Protein 1EA9 (pdb70)

Structure (mmCIF, N/CA/C/O backbone):
data_1EA9
#
_entry.id   1EA9
#
_cell.length_a   334.608
_cell.length_b   334.608
_cell.length_c   334.608
_cell.angle_alpha   90.00
_cell.angle_beta   90.00
_cell.angle_gamma   90.00
#
_symmetry.space_group_name_H-M   'F 2 3'
#
loop_
_atom_site.group_PDB
_atom_site.id
_atom_site.type_symbol
_atom_site.label_atom_id
_atom_site.label_alt_id
_atom_site.label_comp_id
_atom_site.label_asym_id
_atom_site.label_entity_id
_atom_site.label_seq_id
_atom_site.pdbx_PDB_ins_code
_atom_site.Cartn_x
_atom_site.Cartn_y
_atom_site.Cartn_z
_atom_site.occupancy
_atom_site.B_iso_or_equiv
_atom_site.auth_seq_id
_atom_site.auth_comp_id
_atom_site.auth_asym_id
_atom_site.auth_atom_id
_atom_site.pdbx_PDB_model_num
ATOM 1 N N . MET A 1 1 ? 310.318 175.392 165.187 1.00 18.56 1 MET C N 1
ATOM 2 C CA . MET A 1 1 ? 309.299 175.659 166.242 1.00 16.59 1 MET C CA 1
ATOM 3 C C . MET A 1 1 ? 308.370 174.456 166.372 1.00 16.39 1 MET C C 1
ATOM 4 O O . MET A 1 1 ? 307.162 174.595 166.244 1.00 15.47 1 MET C O 1
ATOM 9 N N . PHE A 1 2 ? 308.947 173.284 166.626 1.00 17.36 2 PHE C N 1
ATOM 10 C CA . PHE A 1 2 ? 308.197 172.033 166.776 1.00 18.59 2 PHE C CA 1
ATOM 11 C C . PHE A 1 2 ? 306.764 172.156 166.264 1.00 18.28 2 PHE C C 1
ATOM 12 O O . PHE A 1 2 ? 305.788 172.027 167.003 1.00 17.80 2 PHE C O 1
ATOM 20 N N . LEU A 1 3 ? 306.690 172.403 164.962 1.00 18.24 3 LEU C N 1
ATOM 21 C CA . LEU A 1 3 ? 305.472 172.603 164.179 1.00 17.31 3 LEU C CA 1
ATOM 22 C C . LEU A 1 3 ? 304.405 171.508 164.228 1.00 15.85 3 LEU C C 1
ATOM 23 O O . LEU A 1 3 ? 303.213 171.790 164.320 1.00 14.50 3 LEU C O 1
ATOM 28 N N . GLU A 1 4 ? 304.843 170.259 164.150 1.00 15.15 4 GLU C N 1
ATOM 29 C CA . GLU A 1 4 ? 303.950 169.105 164.145 1.00 14.69 4 GLU C CA 1
ATOM 30 C C . GLU A 1 4 ? 303.309 168.794 165.490 1.00 14.66 4 GLU C C 1
ATOM 31 O O . GLU A 1 4 ? 302.814 167.687 165.703 1.00 15.27 4 GLU C O 1
ATOM 37 N N . ALA A 1 5 ? 303.303 169.769 166.392 1.00 14.50 5 ALA C N 1
ATOM 38 C CA . ALA A 1 5 ? 302.732 169.560 167.715 1.00 14.50 5 ALA C CA 1
ATOM 39 C C . ALA A 1 5 ? 301.403 170.269 167.903 1.00 14.54 5 ALA C C 1
ATOM 40 O O . ALA A 1 5 ? 300.493 169.729 168.532 1.00 16.70 5 ALA C O 1
ATOM 42 N N . VAL A 1 6 ? 301.310 171.482 167.362 1.00 14.50 6 VAL C N 1
ATOM 43 C CA . VAL A 1 6 ? 300.113 172.309 167.478 1.00 14.50 6 VAL C CA 1
ATOM 44 C C . VAL A 1 6 ? 298.855 171.646 166.946 1.00 14.50 6 VAL C C 1
ATOM 45 O O . VAL A 1 6 ? 298.905 170.800 166.053 1.00 15.31 6 VAL C O 1
ATOM 49 N N . TYR A 1 7 ? 297.722 172.042 167.514 1.00 14.66 7 TYR C N 1
ATOM 50 C CA . TYR A 1 7 ? 296.432 171.512 167.107 1.00 15.40 7 TYR C CA 1
ATOM 51 C C . TYR A 1 7 ? 295.336 172.511 167.453 1.00 15.54 7 TYR C C 1
ATOM 52 O O . TYR A 1 7 ? 295.426 173.249 168.444 1.00 15.13 7 TYR C O 1
ATOM 61 N N . HIS A 1 8 ? 294.304 172.531 166.618 1.00 16.13 8 HIS C N 1
ATOM 62 C CA . HIS A 1 8 ? 293.158 173.405 166.823 1.00 18.44 8 HIS C CA 1
ATOM 63 C C . HIS A 1 8 ? 291.983 172.881 166.028 1.00 20.17 8 HIS C C 1
ATOM 64 O O . HIS A 1 8 ? 292.001 172.903 164.802 1.00 19.49 8 HIS C O 1
ATOM 71 N N . ARG A 1 9 ? 290.950 172.416 166.715 1.00 21.87 9 ARG C N 1
ATOM 72 C CA . ARG A 1 9 ? 289.789 171.900 166.006 1.00 22.56 9 ARG C CA 1
ATOM 73 C C . ARG A 1 9 ? 288.544 172.656 166.390 1.00 25.72 9 ARG C C 1
ATOM 74 O O . ARG A 1 9 ? 288.272 172.864 167.569 1.00 25.93 9 ARG C O 1
ATOM 82 N N . PRO A 1 10 ? 287.759 173.067 165.389 1.00 26.84 10 PRO C N 1
ATOM 83 C CA . PRO A 1 10 ? 286.531 173.808 165.665 1.00 27.02 10 PRO C CA 1
ATOM 84 C C . PRO A 1 10 ? 285.572 173.035 166.556 1.00 26.26 10 PRO C C 1
ATOM 85 O O . PRO A 1 10 ? 285.381 171.830 166.384 1.00 28.67 10 PRO C O 1
ATOM 89 N N . ARG A 1 11 ? 284.980 173.753 167.508 1.00 24.33 11 ARG C N 1
ATOM 90 C CA . ARG A 1 11 ? 284.028 173.193 168.457 1.00 23.19 11 ARG C CA 1
ATOM 91 C C . ARG A 1 11 ? 284.683 172.484 169.629 1.00 22.59 11 ARG C C 1
ATOM 92 O O . ARG A 1 11 ? 285.836 172.744 169.946 1.00 23.06 11 ARG C O 1
ATOM 100 N N . LYS A 1 12 ? 283.948 171.588 170.273 1.00 21.03 12 LYS C N 1
ATOM 101 C CA . LYS A 1 12 ? 284.476 170.885 171.438 1.00 19.86 12 LYS C CA 1
ATOM 102 C C . LYS A 1 12 ? 285.022 171.891 172.452 1.00 18.24 12 LYS C C 1
ATOM 103 O O . LYS A 1 12 ? 284.294 172.755 172.955 1.00 15.51 12 LYS C O 1
ATOM 109 N N . ASN A 1 13 ? 286.314 171.767 172.740 1.00 17.07 13 ASN C N 1
ATOM 110 C CA . ASN A 1 13 ? 286.987 172.640 173.687 1.00 15.27 13 ASN C CA 1
ATOM 111 C C . ASN A 1 13 ? 287.931 173.581 172.953 1.00 14.50 13 ASN C C 1
ATOM 112 O O . ASN A 1 13 ? 288.424 174.542 173.530 1.00 14.50 13 ASN C O 1
ATOM 117 N N . PHE A 1 14 ? 288.183 173.302 171.679 1.00 14.50 14 PHE C N 1
ATOM 118 C CA . PHE A 1 14 ? 289.091 174.126 170.889 1.00 14.50 14 PHE C CA 1
ATOM 119 C C . PHE A 1 14 ? 288.439 175.293 170.165 1.00 14.50 14 PHE C C 1
ATOM 120 O O . PHE A 1 14 ? 289.055 175.890 169.295 1.00 14.66 14 PHE C O 1
ATOM 128 N N . SER A 1 15 ? 287.205 175.624 170.531 1.00 14.86 15 SER C N 1
ATOM 129 C CA . SER A 1 15 ? 286.479 176.735 169.912 1.00 14.71 15 SER C CA 1
ATOM 130 C C . SER A 1 15 ? 285.015 176.613 170.280 1.00 14.50 15 SER C C 1
ATOM 131 O O . SER A 1 15 ? 284.317 175.728 169.788 1.00 15.45 15 SER C O 1
ATOM 134 N N . TYR A 1 16 ? 284.542 177.515 171.129 1.00 14.50 16 TYR C N 1
ATOM 135 C CA . TYR A 1 16 ? 283.163 177.457 171.579 1.00 15.37 16 TYR C CA 1
ATOM 136 C C . TYR A 1 16 ? 282.717 178.785 172.164 1.00 15.67 16 TYR C C 1
ATOM 137 O O . TYR A 1 16 ? 283.540 179.600 172.575 1.00 16.56 16 TYR C O 1
ATOM 146 N N . ALA A 1 17 ? 281.410 178.994 172.213 1.00 16.24 17 ALA C N 1
ATOM 147 C CA . ALA A 1 17 ? 280.873 180.221 172.778 1.00 18.03 17 ALA C CA 1
ATOM 148 C C . ALA A 1 17 ? 280.548 179.999 174.254 1.00 19.32 17 ALA C C 1
ATOM 149 O O . ALA A 1 17 ? 279.874 179.029 174.612 1.00 20.53 17 ALA C O 1
ATOM 151 N N . TYR A 1 18 ? 281.040 180.891 175.108 1.00 20.02 18 TYR C N 1
ATOM 152 C CA . TYR A 1 18 ? 280.792 180.800 176.545 1.00 20.70 18 TYR C CA 1
ATOM 153 C C . TYR A 1 18 ? 279.428 181.431 176.813 1.00 21.75 18 TYR C C 1
ATOM 154 O O . TYR A 1 18 ? 278.660 180.971 177.662 1.00 22.27 18 TYR C O 1
ATOM 163 N N . ASN A 1 19 ? 279.149 182.496 176.069 1.00 21.36 19 ASN C N 1
ATOM 164 C CA . ASN A 1 19 ? 277.895 183.224 176.166 1.00 21.07 19 ASN C CA 1
ATOM 165 C C . ASN A 1 19 ? 277.472 183.545 174.740 1.00 21.19 19 ASN C C 1
ATOM 166 O O . ASN A 1 19 ? 278.023 182.991 173.790 1.00 22.27 19 ASN C O 1
ATOM 171 N N . GLY A 1 20 ? 276.515 184.453 174.590 1.00 20.56 20 GLY C N 1
ATOM 172 C CA . GLY A 1 20 ? 276.055 184.806 173.261 1.00 20.91 20 GLY C CA 1
ATOM 173 C C . GLY A 1 20 ? 276.687 186.069 172.714 1.00 20.85 20 GLY C C 1
ATOM 174 O O . GLY A 1 20 ? 275.980 186.967 172.253 1.00 21.28 20 GLY C O 1
ATOM 175 N N . THR A 1 21 ? 278.015 186.146 172.762 1.00 20.20 21 THR C N 1
ATOM 176 C CA . THR A 1 21 ? 278.724 187.318 172.258 1.00 19.49 21 THR C CA 1
ATOM 177 C C . THR A 1 21 ? 280.238 187.175 172.434 1.00 17.56 21 THR C C 1
ATOM 178 O O . THR A 1 21 ? 281.021 187.644 171.602 1.00 15.76 21 THR C O 1
ATOM 182 N N . THR A 1 22 ? 280.632 186.522 173.523 1.00 16.33 22 THR C N 1
ATOM 183 C CA . THR A 1 22 ? 282.035 186.281 173.845 1.00 14.69 22 THR C CA 1
ATOM 184 C C . THR A 1 22 ? 282.359 184.846 173.447 1.00 14.50 22 THR C C 1
ATOM 185 O O . THR A 1 22 ? 281.494 183.976 173.497 1.00 14.50 22 THR C O 1
ATOM 189 N N . VAL A 1 23 ? 283.603 184.598 173.057 1.00 14.50 23 VAL C N 1
ATOM 190 C CA . VAL A 1 23 ? 284.018 183.264 172.647 1.00 14.50 23 VAL C CA 1
ATOM 191 C C . VAL A 1 23 ? 285.434 182.947 173.123 1.00 14.50 23 VAL C C 1
ATOM 192 O O . VAL A 1 23 ? 286.267 183.846 173.274 1.00 14.50 23 VAL C O 1
ATOM 196 N N . HIS A 1 24 ? 285.703 181.665 173.354 1.00 14.50 24 HIS C N 1
ATOM 197 C CA . HIS A 1 24 ? 287.018 181.237 173.808 1.00 14.50 24 HIS C CA 1
ATOM 198 C C . HIS A 1 24 ? 287.760 180.458 172.731 1.00 14.50 24 HIS C C 1
ATOM 199 O O . HIS A 1 24 ? 287.159 179.701 171.965 1.00 14.56 24 HIS C O 1
ATOM 206 N N . LEU A 1 25 ? 289.074 180.651 172.682 1.00 14.50 25 LEU C N 1
ATOM 207 C CA . LEU A 1 25 ? 289.911 179.977 171.704 1.00 14.50 25 LEU C CA 1
ATOM 208 C C . LEU A 1 25 ? 291.060 179.259 172.382 1.00 14.50 25 LEU C C 1
ATOM 209 O O . LEU A 1 25 ? 291.872 179.881 173.068 1.00 14.52 25 LEU C O 1
ATOM 214 N N . ARG A 1 26 ? 291.129 177.947 172.179 1.00 14.50 26 ARG C N 1
ATOM 215 C CA . ARG A 1 26 ? 292.188 177.133 172.763 1.00 15.46 26 ARG C CA 1
ATOM 216 C C . ARG A 1 26 ? 293.156 176.704 171.666 1.00 14.50 26 ARG C C 1
ATOM 217 O O . ARG A 1 26 ? 292.771 176.568 170.502 1.00 14.50 26 ARG C O 1
ATOM 225 N N . ILE A 1 27 ? 294.412 176.496 172.048 1.00 14.50 27 ILE C N 1
ATOM 226 C CA . ILE A 1 27 ? 295.459 176.078 171.120 1.00 15.79 27 ILE C CA 1
ATOM 227 C C . ILE A 1 27 ? 296.537 175.341 171.905 1.00 16.48 27 ILE C C 1
ATOM 228 O O . ILE A 1 27 ? 296.945 175.797 172.974 1.00 17.29 27 ILE C O 1
ATOM 233 N N . ARG A 1 28 ? 297.001 174.210 171.376 1.00 16.68 28 ARG C N 1
ATOM 234 C CA . ARG A 1 28 ? 298.018 173.421 172.063 1.00 19.79 28 ARG C CA 1
ATOM 235 C C . ARG A 1 28 ? 299.361 173.377 171.341 1.00 20.18 28 ARG C C 1
ATOM 236 O O . ARG A 1 28 ? 299.416 173.449 170.115 1.00 22.54 28 ARG C O 1
ATOM 244 N N . THR A 1 29 ? 300.436 173.253 172.120 1.00 21.09 29 THR C N 1
ATOM 245 C CA . THR A 1 29 ? 301.803 173.171 171.594 1.00 21.14 29 THR C CA 1
ATOM 246 C C . THR A 1 29 ? 302.710 172.490 172.622 1.00 20.90 29 THR C C 1
ATOM 247 O O . THR A 1 29 ? 302.274 172.165 173.721 1.00 20.94 29 THR C O 1
ATOM 251 N N . LYS A 1 30 ? 303.979 172.301 172.275 1.00 21.75 30 LYS C N 1
ATOM 252 C CA . LYS A 1 30 ? 304.924 171.654 173.181 1.00 23.23 30 LYS C CA 1
ATOM 253 C C . LYS A 1 30 ? 305.184 172.434 174.475 1.00 23.38 30 LYS C C 1
ATOM 254 O O . LYS A 1 30 ? 305.398 173.645 174.451 1.00 21.93 30 LYS C O 1
ATOM 260 N N . LYS A 1 31 ? 305.179 171.707 175.593 1.00 25.87 31 LYS C N 1
ATOM 261 C CA . LYS A 1 31 ? 305.408 172.233 176.947 1.00 28.20 31 LYS C CA 1
ATOM 262 C C . LYS A 1 31 ? 305.934 173.656 177.090 1.00 26.81 31 LYS C C 1
ATOM 263 O O . LYS A 1 31 ? 305.329 174.477 177.779 1.00 27.46 31 LYS C O 1
ATOM 269 N N . ASP A 1 32 ? 307.078 173.946 176.479 1.00 23.80 32 ASP C N 1
ATOM 270 C CA . ASP A 1 32 ? 307.640 175.283 176.596 1.00 22.16 32 ASP C CA 1
ATOM 271 C C . ASP A 1 32 ? 308.280 175.767 175.307 1.00 21.89 32 ASP C C 1
ATOM 272 O O . ASP A 1 32 ? 309.099 176.690 175.311 1.00 20.99 32 ASP C O 1
ATOM 277 N N . ASP A 1 33 ? 307.889 175.139 174.204 1.00 22.18 33 ASP C N 1
ATOM 278 C CA . ASP A 1 33 ? 308.399 175.495 172.886 1.00 21.30 33 ASP C CA 1
ATOM 279 C C . ASP A 1 33 ? 307.414 176.457 172.230 1.00 19.89 33 ASP C C 1
ATOM 280 O O . ASP A 1 33 ? 306.908 176.194 171.144 1.00 18.82 33 ASP C O 1
ATOM 285 N N . MET A 1 34 ? 307.146 177.568 172.908 1.00 18.76 34 MET C N 1
ATOM 286 C CA . MET A 1 34 ? 306.219 178.591 172.419 1.00 17.27 34 MET C CA 1
ATOM 287 C C . MET A 1 34 ? 306.320 179.882 173.232 1.00 16.80 34 MET C C 1
ATOM 288 O O . MET A 1 34 ? 305.676 180.014 174.273 1.00 15.59 34 MET C O 1
ATOM 293 N N . THR A 1 35 ? 307.120 180.832 172.760 1.00 18.10 35 THR C N 1
ATOM 294 C CA . THR A 1 35 ? 307.285 182.098 173.462 1.00 20.60 35 THR C CA 1
ATOM 295 C C . THR A 1 35 ? 305.927 182.702 173.779 1.00 21.07 35 THR C C 1
ATOM 296 O O . THR A 1 35 ? 305.613 182.975 174.936 1.00 22.22 35 THR C O 1
ATOM 300 N N . ALA A 1 36 ? 305.127 182.907 172.739 1.00 20.06 36 ALA C N 1
ATOM 301 C CA . ALA A 1 36 ? 303.792 183.469 172.892 1.00 18.26 36 ALA C CA 1
ATOM 302 C C . ALA A 1 36 ? 302.944 183.066 171.697 1.00 17.33 36 ALA C C 1
ATOM 303 O O . ALA A 1 36 ? 303.443 182.458 170.750 1.00 16.97 36 ALA C O 1
ATOM 305 N N . VAL A 1 37 ? 301.660 183.398 171.752 1.00 17.36 37 VAL C N 1
ATOM 306 C CA . VAL A 1 37 ? 300.738 183.088 170.668 1.00 16.92 37 VAL C CA 1
ATOM 307 C C . VAL A 1 37 ? 299.548 184.028 170.750 1.00 15.78 37 VAL C C 1
ATOM 308 O O . VAL A 1 37 ? 298.815 184.038 171.741 1.00 14.50 37 VAL C O 1
ATOM 312 N N . TYR A 1 38 ? 299.362 184.831 169.714 1.00 15.02 38 TYR C N 1
ATOM 313 C CA . TYR A 1 38 ? 298.243 185.754 169.703 1.00 14.50 38 TYR C CA 1
ATOM 314 C C . TYR A 1 38 ? 297.146 185.201 168.820 1.00 14.50 38 TYR C C 1
ATOM 315 O O . TYR A 1 38 ? 297.410 184.452 167.877 1.00 14.71 38 TYR C O 1
ATOM 324 N N . ALA A 1 39 ? 295.910 185.568 169.136 1.00 14.50 39 ALA C N 1
ATOM 325 C CA . ALA A 1 39 ? 294.770 185.126 168.351 1.00 14.50 39 ALA C CA 1
ATOM 326 C C . ALA A 1 39 ? 294.431 186.240 167.373 1.00 14.50 39 ALA C C 1
ATOM 327 O O . ALA A 1 39 ? 294.102 187.357 167.773 1.00 14.50 39 ALA C O 1
ATOM 329 N N . LEU A 1 40 ? 294.533 185.942 166.086 1.00 14.50 40 LEU C N 1
ATOM 330 C CA . LEU A 1 40 ? 294.230 186.932 165.072 1.00 14.50 40 LEU C CA 1
ATOM 331 C C . LEU A 1 40 ? 292.842 186.639 164.529 1.00 14.50 40 LEU C C 1
ATOM 332 O O . LEU A 1 40 ? 292.664 185.706 163.744 1.00 14.50 40 LEU C O 1
ATOM 337 N N . ALA A 1 41 ? 291.862 187.437 164.957 1.00 14.50 41 ALA C N 1
ATOM 338 C CA . ALA A 1 41 ? 290.476 187.249 164.535 1.00 14.50 41 ALA C CA 1
ATOM 339 C C . ALA A 1 41 ? 289.778 188.530 164.098 1.00 14.50 41 ALA C C 1
ATOM 340 O O . ALA A 1 41 ? 290.391 189.593 164.025 1.00 14.50 41 ALA C O 1
ATOM 342 N N . GLY A 1 42 ? 288.485 188.407 163.811 1.00 14.50 42 GLY C N 1
ATOM 343 C CA . GLY A 1 42 ? 287.688 189.543 163.380 1.00 14.50 42 GLY C CA 1
ATOM 344 C C . GLY A 1 42 ? 286.472 189.099 162.585 1.00 14.50 42 GLY C C 1
ATOM 345 O O . GLY A 1 42 ? 285.956 188.005 162.799 1.00 14.50 42 GLY C O 1
ATOM 346 N N . ASP A 1 43 ? 286.009 189.945 161.670 1.00 14.50 43 ASP C N 1
ATOM 347 C CA . ASP A 1 43 ? 284.854 189.619 160.837 1.00 15.87 43 ASP C CA 1
ATOM 348 C C . ASP A 1 43 ? 285.318 189.197 159.444 1.00 16.32 43 ASP C C 1
ATOM 349 O O . ASP A 1 43 ? 286.211 189.818 158.872 1.00 14.50 43 ASP C O 1
ATOM 354 N N . LYS A 1 44 ? 284.707 188.151 158.894 1.00 17.73 44 LYS C N 1
ATOM 355 C CA . LYS A 1 44 ? 285.101 187.668 157.572 1.00 20.19 44 LYS C CA 1
ATOM 356 C C . LYS A 1 44 ? 284.695 188.591 156.424 1.00 20.98 44 LYS C C 1
ATOM 357 O O . LYS A 1 44 ? 284.951 188.284 155.258 1.00 21.69 44 LYS C O 1
ATOM 363 N N . TYR A 1 45 ? 284.065 189.716 156.746 1.00 22.70 45 TYR C N 1
ATOM 364 C CA . TYR A 1 45 ? 283.654 190.660 155.713 1.00 26.23 45 TYR C CA 1
ATOM 365 C C . TYR A 1 45 ? 284.590 191.858 155.707 1.00 27.93 45 TYR C C 1
ATOM 366 O O . TYR A 1 45 ? 285.549 191.887 154.933 1.00 30.38 45 TYR C O 1
ATOM 375 N N . MET A 1 46 ? 284.340 192.848 156.554 1.00 28.61 46 MET C N 1
ATOM 376 C CA . MET A 1 46 ? 285.252 193.978 156.576 1.00 28.44 46 MET C CA 1
ATOM 377 C C . MET A 1 46 ? 286.443 193.610 157.467 1.00 27.56 46 MET C C 1
ATOM 378 O O . MET A 1 46 ? 286.564 194.046 158.614 1.00 26.86 46 MET C O 1
ATOM 383 N N . TRP A 1 47 ? 287.312 192.774 156.904 1.00 26.20 47 TRP C N 1
ATOM 384 C CA . TRP A 1 47 ? 288.508 192.287 157.578 1.00 24.80 47 TRP C CA 1
ATOM 385 C C . TRP A 1 47 ? 289.377 193.447 158.038 1.00 25.50 47 TRP C C 1
ATOM 386 O O . TRP A 1 47 ? 289.583 193.645 159.231 1.00 23.40 47 TRP C O 1
ATOM 397 N N . ASP A 1 48 ? 289.884 194.207 157.072 1.00 26.75 48 ASP C N 1
ATOM 398 C CA . ASP A 1 48 ? 290.739 195.355 157.348 1.00 29.06 48 ASP C CA 1
ATOM 399 C C . ASP A 1 48 ? 289.969 196.444 158.081 1.00 29.37 48 ASP C C 1
ATOM 400 O O . ASP A 1 48 ? 289.852 197.564 157.584 1.00 30.29 48 ASP C O 1
ATOM 405 N N . HIS A 1 49 ? 289.453 196.124 159.262 1.00 29.20 49 HIS C N 1
ATOM 406 C CA . HIS A 1 49 ? 288.684 197.093 160.034 1.00 28.42 49 HIS C CA 1
ATOM 407 C C . HIS A 1 49 ? 288.120 196.457 161.295 1.00 25.69 49 HIS C C 1
ATOM 408 O O . HIS A 1 49 ? 287.484 197.127 162.106 1.00 24.41 49 HIS C O 1
ATOM 415 N N . THR A 1 50 ? 288.362 195.163 161.461 1.00 23.90 50 THR C N 1
ATOM 416 C CA . THR A 1 50 ? 287.835 194.439 162.606 1.00 22.16 50 THR C CA 1
ATOM 417 C C . THR A 1 50 ? 288.832 193.468 163.225 1.00 21.21 50 THR C C 1
ATOM 418 O O . THR A 1 50 ? 288.499 192.751 164.165 1.00 20.51 50 THR C O 1
ATOM 422 N N . MET A 1 51 ? 290.054 193.450 162.705 1.00 20.31 51 MET C N 1
ATOM 423 C CA . MET A 1 51 ? 291.085 192.544 163.203 1.00 20.15 51 MET C CA 1
ATOM 424 C C . MET A 1 51 ? 291.773 193.008 164.481 1.00 19.38 51 MET C C 1
ATOM 425 O O . MET A 1 51 ? 292.227 194.146 164.570 1.00 19.82 51 MET C O 1
ATOM 430 N N . GLU A 1 52 ? 291.854 192.124 165.470 1.00 18.99 52 GLU C N 1
ATOM 431 C CA . GLU A 1 52 ? 292.534 192.459 166.712 1.00 19.41 52 GLU C CA 1
ATOM 432 C C . GLU A 1 52 ? 293.195 191.225 167.321 1.00 18.69 52 GLU C C 1
ATOM 433 O O . GLU A 1 52 ? 292.523 190.273 167.723 1.00 19.89 52 GLU C O 1
ATOM 439 N N . TYR A 1 53 ? 294.525 191.241 167.359 1.00 16.62 53 TYR C N 1
ATOM 440 C CA . TYR A 1 53 ? 295.279 190.135 167.931 1.00 15.28 53 TYR C CA 1
ATOM 441 C C . TYR A 1 53 ? 294.883 189.975 169.389 1.00 15.18 53 TYR C C 1
ATOM 442 O O . TYR A 1 53 ? 294.945 190.923 170.169 1.00 14.50 53 TYR C O 1
ATOM 451 N N . VAL A 1 54 ? 294.462 188.777 169.760 1.00 14.50 54 VAL C N 1
ATOM 452 C CA . VAL A 1 54 ? 294.088 188.541 171.138 1.00 14.50 54 VAL C CA 1
ATOM 453 C C . VAL A 1 54 ? 295.189 187.704 171.761 1.00 14.50 54 VAL C C 1
ATOM 454 O O . VAL A 1 54 ? 295.401 186.550 171.391 1.00 14.50 54 VAL C O 1
ATOM 458 N N . PRO A 1 55 ? 295.923 188.298 172.706 1.00 14.50 55 PRO C N 1
ATOM 459 C CA . PRO A 1 55 ? 297.023 187.638 173.404 1.00 14.50 55 PRO C CA 1
ATOM 460 C C . PRO A 1 55 ? 296.558 186.378 174.100 1.00 14.63 55 PRO C C 1
ATOM 461 O O . PRO A 1 55 ? 296.039 186.439 175.212 1.00 14.58 55 PRO C O 1
ATOM 465 N N . MET A 1 56 ? 296.718 185.236 173.441 1.00 16.70 56 MET C N 1
ATOM 466 C CA . MET A 1 56 ? 296.323 183.984 174.061 1.00 17.18 56 MET C CA 1
ATOM 467 C C . MET A 1 56 ? 297.311 183.788 175.202 1.00 17.50 56 MET C C 1
ATOM 468 O O . MET A 1 56 ? 298.503 184.062 175.043 1.00 17.86 56 MET C O 1
ATOM 473 N N . THR A 1 57 ? 296.816 183.346 176.355 1.00 18.24 57 THR C N 1
ATOM 474 C CA . THR A 1 57 ? 297.678 183.127 177.509 1.00 19.85 57 THR C CA 1
ATOM 475 C C . THR A 1 57 ? 297.708 181.653 177.873 1.00 19.08 57 THR C C 1
ATOM 476 O O . THR A 1 57 ? 296.793 180.906 177.539 1.00 18.92 57 THR C O 1
ATOM 480 N N . LYS A 1 58 ? 298.767 181.236 178.555 1.00 18.99 58 LYS C N 1
ATOM 481 C CA . LYS A 1 58 ? 298.905 179.846 178.966 1.00 19.17 58 LYS C CA 1
ATOM 482 C C . LYS A 1 58 ? 297.944 179.546 180.109 1.00 17.70 58 LYS C C 1
ATOM 483 O O . LYS A 1 58 ? 298.051 180.133 181.183 1.00 17.78 58 LYS C O 1
ATOM 489 N N . LEU A 1 59 ? 296.999 178.639 179.882 1.00 17.43 59 LEU C N 1
ATOM 490 C CA . LEU A 1 59 ? 296.042 178.295 180.927 1.00 18.63 59 LEU C CA 1
ATOM 491 C C . LEU A 1 59 ? 296.350 176.955 181.590 1.00 18.29 59 LEU C C 1
ATOM 492 O O . LEU A 1 59 ? 296.017 176.744 182.760 1.00 17.75 59 LEU C O 1
ATOM 497 N N . ALA A 1 60 ? 296.981 176.052 180.842 1.00 18.12 60 ALA C N 1
ATOM 498 C CA . ALA A 1 60 ? 297.334 174.739 181.373 1.00 17.81 60 ALA C CA 1
ATOM 499 C C . ALA A 1 60 ? 298.471 174.098 180.587 1.00 17.49 60 ALA C C 1
ATOM 500 O O . ALA A 1 60 ? 298.700 174.432 179.421 1.00 18.16 60 ALA C O 1
ATOM 502 N N . THR A 1 61 ? 299.178 173.176 181.238 1.00 17.72 61 THR C N 1
ATOM 503 C CA . THR A 1 61 ? 300.305 172.471 180.625 1.00 19.18 61 THR C CA 1
ATOM 504 C C . THR A 1 61 ? 300.391 171.029 181.119 1.00 19.26 61 THR C C 1
ATOM 505 O O . THR A 1 61 ? 300.835 170.780 182.240 1.00 20.42 61 THR C O 1
ATOM 509 N N . ASP A 1 62 ? 299.972 170.080 180.288 1.00 19.94 62 ASP C N 1
ATOM 510 C CA . ASP A 1 62 ? 300.037 168.679 180.686 1.00 21.09 62 ASP C CA 1
ATOM 511 C C . ASP A 1 62 ? 301.477 168.221 180.524 1.00 19.14 62 ASP C C 1
ATOM 512 O O . ASP A 1 62 ? 302.397 169.040 180.569 1.00 19.44 62 ASP C O 1
ATOM 517 N N . GLU A 1 63 ? 301.681 166.923 180.337 1.00 17.83 63 GLU C N 1
ATOM 518 C CA . GLU A 1 63 ? 303.032 166.415 180.171 1.00 17.11 63 GLU C CA 1
ATOM 519 C C . GLU A 1 63 ? 303.745 167.192 179.083 1.00 15.50 63 GLU C C 1
ATOM 520 O O . GLU A 1 63 ? 304.590 168.036 179.369 1.00 15.07 63 GLU C O 1
ATOM 526 N N . LEU A 1 64 ? 303.369 166.926 177.838 1.00 14.50 64 LEU C N 1
ATOM 527 C CA . LEU A 1 64 ? 303.995 167.566 176.692 1.00 14.50 64 LEU C CA 1
ATOM 528 C C . LEU A 1 64 ? 303.150 168.576 175.915 1.00 14.81 64 LEU C C 1
ATOM 529 O O . LEU A 1 64 ? 303.191 168.595 174.688 1.00 15.69 64 LEU C O 1
ATOM 534 N N . PHE A 1 65 ? 302.398 169.426 176.604 1.00 14.50 65 PHE C N 1
ATOM 535 C CA . PHE A 1 65 ? 301.595 170.405 175.884 1.00 14.50 65 PHE C CA 1
ATOM 536 C C . PHE A 1 65 ? 301.290 171.718 176.584 1.00 14.50 65 PHE C C 1
ATOM 537 O O . PHE A 1 65 ? 301.165 171.791 177.805 1.00 14.50 65 PHE C O 1
ATOM 545 N N . ASP A 1 66 ? 301.184 172.757 175.766 1.00 15.18 66 ASP C N 1
ATOM 546 C CA . ASP A 1 66 ? 300.859 174.097 176.212 1.00 14.50 66 ASP C CA 1
ATOM 547 C C . ASP A 1 66 ? 299.521 174.441 175.572 1.00 14.50 66 ASP C C 1
ATOM 548 O O . ASP A 1 66 ? 299.340 174.269 174.365 1.00 14.50 66 ASP C O 1
ATOM 553 N N . TYR A 1 67 ? 298.589 174.917 176.387 1.00 14.50 67 TYR C N 1
ATOM 554 C CA . TYR A 1 67 ? 297.260 175.280 175.917 1.00 14.50 67 TYR C CA 1
ATOM 555 C C . TYR A 1 67 ? 297.064 176.788 176.095 1.00 14.89 67 TYR C C 1
ATOM 556 O O . TYR A 1 67 ? 297.659 177.389 176.986 1.00 14.74 67 TYR C O 1
ATOM 565 N N . TRP A 1 68 ? 296.227 177.400 175.263 1.00 16.11 68 TRP C N 1
ATOM 566 C CA . TRP A 1 68 ? 296.031 178.840 175.359 1.00 18.06 68 TRP C CA 1
ATOM 567 C C . TRP A 1 68 ? 294.616 179.403 175.398 1.00 18.41 68 TRP C C 1
ATOM 568 O O . TRP A 1 68 ? 293.763 179.054 174.584 1.00 19.79 68 TRP C O 1
ATOM 579 N N . GLU A 1 69 ? 294.402 180.307 176.351 1.00 19.15 69 GLU C N 1
ATOM 580 C CA . GLU A 1 69 ? 293.126 180.985 176.553 1.00 19.66 69 GLU C CA 1
ATOM 581 C C . GLU A 1 69 ? 293.033 182.061 175.487 1.00 18.05 69 GLU C C 1
ATOM 582 O O . GLU A 1 69 ? 293.900 182.146 174.621 1.00 19.11 69 GLU C O 1
ATOM 588 N N . CYS A 1 70 ? 291.990 182.881 175.565 1.00 16.78 70 CYS C N 1
ATOM 589 C CA . CYS A 1 70 ? 291.762 183.962 174.612 1.00 16.10 70 CYS C CA 1
ATOM 590 C C . CYS A 1 70 ? 290.292 184.357 174.641 1.00 17.51 70 CYS C C 1
ATOM 591 O O . CYS A 1 70 ? 289.432 183.627 174.141 1.00 18.60 70 CYS C O 1
ATOM 594 N N . GLU A 1 71 ? 290.005 185.516 175.222 1.00 17.82 71 GLU C N 1
ATOM 595 C CA . GLU A 1 71 ? 288.632 185.991 175.329 1.00 18.74 71 GLU C CA 1
ATOM 596 C C . GLU A 1 71 ? 288.253 186.909 174.171 1.00 18.21 71 GLU C C 1
ATOM 597 O O . GLU A 1 71 ? 288.739 188.037 174.078 1.00 18.42 71 GLU C O 1
ATOM 603 N N . VAL A 1 72 ? 287.377 186.426 173.292 1.00 17.83 72 VAL C N 1
ATOM 604 C CA . VAL A 1 72 ? 286.948 187.220 172.143 1.00 17.43 72 VAL C CA 1
ATOM 605 C C . VAL A 1 72 ? 285.445 187.512 172.079 1.00 16.59 72 VAL C C 1
ATOM 606 O O . VAL A 1 72 ? 284.608 186.632 172.278 1.00 15.47 72 VAL C O 1
ATOM 610 N N . THR A 1 73 ? 285.121 188.767 171.793 1.00 15.72 73 THR C N 1
ATOM 611 C CA . THR A 1 73 ? 283.740 189.202 171.658 1.00 15.09 73 THR C CA 1
ATOM 612 C C . THR A 1 73 ? 283.591 189.783 170.248 1.00 14.50 73 THR C C 1
ATOM 613 O O . THR A 1 73 ? 283.699 190.991 170.038 1.00 14.50 73 THR C O 1
ATOM 617 N N . PRO A 1 74 ? 283.358 188.912 169.258 1.00 14.50 74 PRO C N 1
ATOM 618 C CA . PRO A 1 74 ? 283.201 189.338 167.867 1.00 14.65 74 PRO C CA 1
ATOM 619 C C . PRO A 1 74 ? 282.264 190.524 167.745 1.00 16.98 74 PRO C C 1
ATOM 620 O O . PRO A 1 74 ? 281.093 190.445 168.124 1.00 18.64 74 PRO C O 1
ATOM 624 N N . PRO A 1 75 ? 282.774 191.644 167.214 1.00 19.58 75 PRO C N 1
ATOM 625 C CA . PRO A 1 75 ? 282.020 192.883 167.018 1.00 19.55 75 PRO C CA 1
ATOM 626 C C . PRO A 1 75 ? 280.622 192.599 166.507 1.00 21.03 75 PRO C C 1
ATOM 627 O O . PRO A 1 75 ? 279.657 193.238 166.927 1.00 21.60 75 PRO C O 1
ATOM 631 N N . TYR A 1 76 ? 280.525 191.624 165.605 1.00 21.30 76 TYR C N 1
ATOM 632 C CA . TYR A 1 76 ? 279.249 191.257 165.017 1.00 20.84 76 TYR C CA 1
ATOM 633 C C . TYR A 1 76 ? 278.912 189.778 165.146 1.00 21.55 76 TYR C C 1
ATOM 634 O O . TYR A 1 76 ? 278.691 189.088 164.153 1.00 22.04 76 TYR C O 1
ATOM 643 N N . ARG A 1 77 ? 278.867 189.308 166.389 1.00 21.78 77 ARG C N 1
ATOM 644 C CA . ARG A 1 77 ? 278.528 187.926 166.703 1.00 22.31 77 ARG C CA 1
ATOM 645 C C . ARG A 1 77 ? 279.012 186.914 165.659 1.00 23.42 77 ARG C C 1
ATOM 646 O O . ARG A 1 77 ? 278.312 185.949 165.353 1.00 24.68 77 ARG C O 1
ATOM 654 N N . ARG A 1 78 ? 280.205 187.137 165.114 1.00 23.66 78 ARG C N 1
ATOM 655 C CA . ARG A 1 78 ? 280.781 186.230 164.121 1.00 23.98 78 ARG C CA 1
ATOM 656 C C . ARG A 1 78 ? 282.280 186.477 164.007 1.00 23.90 78 ARG C C 1
ATOM 657 O O . ARG A 1 78 ? 282.724 187.625 164.045 1.00 24.71 78 ARG C O 1
ATOM 665 N N . VAL A 1 79 ? 283.056 185.404 163.856 1.00 22.30 79 VAL C N 1
ATOM 666 C CA . VAL A 1 79 ? 284.510 185.533 163.792 1.00 19.07 79 VAL C CA 1
ATOM 667 C C . VAL A 1 79 ? 285.302 184.566 162.907 1.00 19.42 79 VAL C C 1
ATOM 668 O O . VAL A 1 79 ? 285.081 183.358 162.926 1.00 19.96 79 VAL C O 1
ATOM 672 N N . LYS A 1 80 ? 286.234 185.122 162.136 1.00 19.01 80 LYS C N 1
ATOM 673 C CA . LYS A 1 80 ? 287.123 184.336 161.286 1.00 19.21 80 LYS C CA 1
ATOM 674 C C . LYS A 1 80 ? 288.498 184.677 161.846 1.00 18.46 80 LYS C C 1
ATOM 675 O O . LYS A 1 80 ? 288.785 185.839 162.133 1.00 19.15 80 LYS C O 1
ATOM 681 N N . TYR A 1 81 ? 289.354 183.678 161.997 1.00 18.14 81 TYR C N 1
ATOM 682 C CA . TYR A 1 81 ? 290.647 183.925 162.610 1.00 16.62 81 TYR C CA 1
ATOM 683 C C . TYR A 1 81 ? 291.718 182.895 162.298 1.00 16.06 81 TYR C C 1
ATOM 684 O O . TYR A 1 81 ? 291.488 181.911 161.597 1.00 16.86 81 TYR C O 1
ATOM 693 N N . GLY A 1 82 ? 292.893 183.143 162.864 1.00 14.50 82 GLY C N 1
ATOM 694 C CA . GLY A 1 82 ? 294.028 182.255 162.716 1.00 15.34 82 GLY C CA 1
ATOM 695 C C . GLY A 1 82 ? 294.711 182.278 164.068 1.00 15.27 82 GLY C C 1
ATOM 696 O O . GLY A 1 82 ? 294.045 182.450 165.089 1.00 16.21 82 GLY C O 1
ATOM 697 N N . PHE A 1 83 ? 296.028 182.115 164.091 1.00 15.04 83 PHE C N 1
ATOM 698 C CA . PHE A 1 83 ? 296.769 182.153 165.345 1.00 14.50 83 PHE C CA 1
ATOM 699 C C . PHE A 1 83 ? 298.154 182.693 165.049 1.00 14.50 83 PHE C C 1
ATOM 700 O O . PHE A 1 83 ? 298.561 182.722 163.894 1.00 15.25 83 PHE C O 1
ATOM 708 N N . LEU A 1 84 ? 298.884 183.126 166.071 1.00 14.50 84 LEU C N 1
ATOM 709 C CA . LEU A 1 84 ? 300.211 183.661 165.817 1.00 15.06 84 LEU C CA 1
ATOM 710 C C . LEU A 1 84 ? 301.338 182.662 166.051 1.00 15.91 84 LEU C C 1
ATOM 711 O O . LEU A 1 84 ? 302.271 182.589 165.256 1.00 15.72 84 LEU C O 1
ATOM 716 N N . LEU A 1 85 ? 301.259 181.888 167.125 1.00 16.04 85 LEU C N 1
ATOM 717 C CA . LEU A 1 85 ? 302.312 180.917 167.407 1.00 19.28 85 LEU C CA 1
ATOM 718 C C . LEU A 1 85 ? 303.676 181.575 167.251 1.00 20.12 85 LEU C C 1
ATOM 719 O O . LEU A 1 85 ? 304.318 181.457 166.206 1.00 22.14 85 LEU C O 1
ATOM 724 N N . GLN A 1 86 ? 304.114 182.262 168.302 1.00 21.15 86 GLN C N 1
ATOM 725 C CA . GLN A 1 86 ? 305.389 182.970 168.296 1.00 21.62 86 GLN C CA 1
ATOM 726 C C . GLN A 1 86 ? 306.447 182.379 169.228 1.00 22.82 86 GLN C C 1
ATOM 727 O O . GLN A 1 86 ? 306.130 181.770 170.254 1.00 23.72 86 GLN C O 1
ATOM 733 N N . GLN A 1 87 ? 307.707 182.585 168.854 1.00 23.27 87 GLN C N 1
ATOM 734 C CA . GLN A 1 87 ? 308.855 182.113 169.620 1.00 23.98 87 GLN C CA 1
ATOM 735 C C . GLN A 1 87 ? 310.049 183.017 169.314 1.00 25.08 87 GLN C C 1
ATOM 736 O O . GLN A 1 87 ? 310.365 183.269 168.151 1.00 25.24 87 GLN C O 1
ATOM 742 N N . GLY A 1 88 ? 310.711 183.505 170.357 1.00 25.84 88 GLY C N 1
ATOM 743 C CA . GLY A 1 88 ? 311.844 184.385 170.149 1.00 28.46 88 GLY C CA 1
ATOM 744 C C . GLY A 1 88 ? 311.404 185.549 169.288 1.00 29.92 88 GLY C C 1
ATOM 745 O O . GLY A 1 88 ? 310.593 186.368 169.714 1.00 29.83 88 GLY C O 1
ATOM 746 N N . HIS A 1 89 ? 311.942 185.620 168.076 1.00 31.83 89 HIS C N 1
ATOM 747 C CA . HIS A 1 89 ? 311.592 186.676 167.125 1.00 33.66 89 HIS C CA 1
ATOM 748 C C . HIS A 1 89 ? 311.076 185.962 165.883 1.00 32.55 89 HIS C C 1
ATOM 749 O O . HIS A 1 89 ? 310.861 186.565 164.828 1.00 33.45 89 HIS C O 1
ATOM 756 N N . GLU A 1 90 ? 310.882 184.658 166.048 1.00 30.96 90 GLU C N 1
ATOM 757 C CA . GLU A 1 90 ? 310.401 183.766 165.004 1.00 29.44 90 GLU C CA 1
ATOM 758 C C . GLU A 1 90 ? 308.872 183.724 165.019 1.00 28.02 90 GLU C C 1
ATOM 759 O O . GLU A 1 90 ? 308.258 183.382 166.034 1.00 25.77 90 GLU C O 1
ATOM 765 N N . LYS A 1 91 ? 308.259 184.070 163.892 1.00 27.46 91 LYS C N 1
ATOM 766 C CA . LYS A 1 91 ? 306.804 184.092 163.806 1.00 27.48 91 LYS C CA 1
ATOM 767 C C . LYS A 1 91 ? 306.204 183.289 162.654 1.00 26.05 91 LYS C C 1
ATOM 768 O O . LYS A 1 91 ? 306.679 183.347 161.519 1.00 27.69 91 LYS C O 1
ATOM 774 N N . ARG A 1 92 ? 305.150 182.538 162.970 1.00 23.01 92 ARG C N 1
ATOM 775 C CA . ARG A 1 92 ? 304.448 181.719 161.991 1.00 20.41 92 ARG C CA 1
ATOM 776 C C . ARG A 1 92 ? 302.996 181.554 162.452 1.00 18.21 92 ARG C C 1
ATOM 777 O O . ARG A 1 92 ? 302.729 180.923 163.474 1.00 17.12 92 ARG C O 1
ATOM 785 N N . TRP A 1 93 ? 302.074 182.139 161.685 1.00 17.11 93 TRP C N 1
ATOM 786 C CA . TRP A 1 93 ? 300.636 182.126 161.972 1.00 17.04 93 TRP C CA 1
ATOM 787 C C . TRP A 1 93 ? 299.843 180.980 161.333 1.00 15.78 93 TRP C C 1
ATOM 788 O O . TRP A 1 93 ? 299.994 180.688 160.144 1.00 14.50 93 TRP C O 1
ATOM 799 N N . MET A 1 94 ? 298.978 180.355 162.132 1.00 14.50 94 MET C N 1
ATOM 800 C CA . MET A 1 94 ? 298.171 179.223 161.682 1.00 14.50 94 MET C CA 1
ATOM 801 C C . MET A 1 94 ? 296.829 179.567 161.041 1.00 15.44 94 MET C C 1
ATOM 802 O O . MET A 1 94 ? 296.031 180.334 161.589 1.00 14.50 94 MET C O 1
ATOM 807 N N . THR A 1 95 ? 296.592 178.956 159.882 1.00 16.94 95 THR C N 1
ATOM 808 C CA . THR A 1 95 ? 295.368 179.155 159.111 1.00 17.41 95 THR C CA 1
ATOM 809 C C . THR A 1 95 ? 294.572 177.862 159.055 1.00 18.60 95 THR C C 1
ATOM 810 O O . THR A 1 95 ? 295.054 176.808 159.468 1.00 18.18 95 THR C O 1
ATOM 814 N N . GLU A 1 96 ? 293.356 177.949 158.523 1.00 19.10 96 GLU C N 1
ATOM 815 C CA . GLU A 1 96 ? 292.496 176.781 158.382 1.00 20.14 96 GLU C CA 1
ATOM 816 C C . GLU A 1 96 ? 293.289 175.634 157.758 1.00 21.57 96 GLU C C 1
ATOM 817 O O . GLU A 1 96 ? 293.008 174.459 158.009 1.00 23.21 96 GLU C O 1
ATOM 823 N N . TYR A 1 97 ? 294.288 175.981 156.950 1.00 22.60 97 TYR C N 1
ATOM 824 C CA . TYR A 1 97 ? 295.085 174.973 156.263 1.00 23.39 97 TYR C CA 1
ATOM 825 C C . TYR A 1 97 ? 296.550 174.880 156.701 1.00 22.88 97 TYR C C 1
ATOM 826 O O . TYR A 1 97 ? 296.901 174.081 157.575 1.00 23.05 97 TYR C O 1
ATOM 835 N N . ASP A 1 98 ? 297.404 175.701 156.100 1.00 22.70 98 ASP C N 1
ATOM 836 C CA . ASP A 1 98 ? 298.825 175.663 156.419 1.00 22.51 98 ASP C CA 1
ATOM 837 C C . ASP A 1 98 ? 299.308 176.708 157.432 1.00 20.66 98 ASP C C 1
ATOM 838 O O . ASP A 1 98 ? 298.509 177.416 158.053 1.00 18.91 98 ASP C O 1
ATOM 843 N N . PHE A 1 99 ? 300.627 176.774 157.602 1.00 18.74 99 PHE C N 1
ATOM 844 C CA . PHE A 1 99 ? 301.259 177.711 158.527 1.00 18.10 99 PHE C CA 1
ATOM 845 C C . PHE A 1 99 ? 301.978 178.789 157.729 1.00 18.98 99 PHE C C 1
ATOM 846 O O . PHE A 1 99 ? 303.121 178.603 157.304 1.00 17.78 99 PHE C O 1
ATOM 854 N N . LEU A 1 100 ? 301.304 179.918 157.537 1.00 20.37 100 LEU C N 1
ATOM 855 C CA . LEU A 1 100 ? 301.857 181.034 156.779 1.00 20.80 100 LEU C CA 1
ATOM 856 C C . LEU A 1 100 ? 303.138 181.599 157.396 1.00 19.96 100 LEU C C 1
ATOM 857 O O . LEU A 1 100 ? 303.460 181.329 158.552 1.00 19.34 100 LEU C O 1
ATOM 862 N N . THR A 1 101 ? 303.866 182.379 156.602 1.00 21.23 101 THR C N 1
ATOM 863 C CA . THR A 1 101 ? 305.106 183.008 157.039 1.00 23.11 101 THR C CA 1
ATOM 864 C C . THR A 1 101 ? 304.911 184.519 157.017 1.00 23.25 101 THR C C 1
ATOM 865 O O . THR A 1 101 ? 305.610 185.258 157.704 1.00 23.18 101 THR C O 1
ATOM 869 N N . GLU A 1 102 ? 303.951 184.965 156.215 1.00 24.86 102 GLU C N 1
ATOM 870 C CA . GLU A 1 102 ? 303.630 186.380 156.090 1.00 26.57 102 GLU C CA 1
ATOM 871 C C . GLU A 1 102 ? 302.158 186.543 156.484 1.00 25.85 102 GLU C C 1
ATOM 872 O O . GLU A 1 102 ? 301.329 185.695 156.164 1.00 26.45 102 GLU C O 1
ATOM 878 N N . PRO A 1 103 ? 301.815 187.632 157.192 1.00 24.54 103 PRO C N 1
ATOM 879 C CA . PRO A 1 103 ? 300.427 187.854 157.612 1.00 24.86 103 PRO C CA 1
ATOM 880 C C . PRO A 1 103 ? 299.415 187.520 156.527 1.00 25.26 103 PRO C C 1
ATOM 881 O O . PRO A 1 103 ? 299.498 188.039 155.415 1.00 27.04 103 PRO C O 1
ATOM 885 N N . PRO A 1 104 ? 298.449 186.638 156.835 1.00 23.07 104 PRO C N 1
ATOM 886 C CA . PRO A 1 104 ? 297.410 186.231 155.885 1.00 22.30 104 PRO C CA 1
ATOM 887 C C . PRO A 1 104 ? 296.706 187.432 155.262 1.00 22.43 104 PRO C C 1
ATOM 888 O O . PRO A 1 104 ? 296.132 188.266 155.969 1.00 23.05 104 PRO C O 1
ATOM 892 N N . ALA A 1 105 ? 296.759 187.510 153.936 1.00 20.96 105 ALA C N 1
ATOM 893 C CA . ALA A 1 105 ? 296.144 188.606 153.199 1.00 20.74 105 ALA C CA 1
ATOM 894 C C . ALA A 1 105 ? 294.618 188.525 153.217 1.00 22.00 105 ALA C C 1
ATOM 895 O O . ALA A 1 105 ? 293.946 189.472 153.628 1.00 21.16 105 ALA C O 1
ATOM 897 N N . ASN A 1 106 ? 294.078 187.393 152.769 1.00 22.75 106 ASN C N 1
ATOM 898 C CA . ASN A 1 106 ? 292.633 187.191 152.729 1.00 23.13 106 ASN C CA 1
ATOM 899 C C . ASN A 1 106 ? 292.137 186.293 153.861 1.00 23.74 106 ASN C C 1
ATOM 900 O O . ASN A 1 106 ? 292.625 185.176 154.058 1.00 24.27 106 ASN C O 1
ATOM 905 N N . PRO A 1 107 ? 291.142 186.771 154.618 1.00 24.18 107 PRO C N 1
ATOM 906 C CA . PRO A 1 107 ? 290.581 186.007 155.732 1.00 24.06 107 PRO C CA 1
ATOM 907 C C . PRO A 1 107 ? 289.937 184.712 155.269 1.00 23.95 107 PRO C C 1
ATOM 908 O O . PRO A 1 107 ? 289.514 183.893 156.081 1.00 25.23 107 PRO C O 1
ATOM 912 N N . ASP A 1 108 ? 289.877 184.534 153.955 1.00 23.28 108 ASP C N 1
ATOM 913 C CA . ASP A 1 108 ? 289.259 183.358 153.362 1.00 23.12 108 ASP C CA 1
ATOM 914 C C . ASP A 1 108 ? 289.760 182.019 153.890 1.00 23.62 108 ASP C C 1
ATOM 915 O O . ASP A 1 108 ? 288.964 181.121 154.169 1.00 24.62 108 ASP C O 1
ATOM 920 N N . ARG A 1 109 ? 291.070 181.882 154.041 1.00 23.52 109 ARG C N 1
ATOM 921 C CA . ARG A 1 109 ? 291.633 180.619 154.500 1.00 22.76 109 ARG C CA 1
ATOM 922 C C . ARG A 1 109 ? 291.821 180.558 156.014 1.00 20.93 109 ARG C C 1
ATOM 923 O O . ARG A 1 109 ? 292.589 179.736 156.515 1.00 21.19 109 ARG C O 1
ATOM 931 N N . LEU A 1 110 ? 291.109 181.413 156.742 1.00 19.11 110 LEU C N 1
ATOM 932 C CA . LEU A 1 110 ? 291.226 181.451 158.198 1.00 17.13 110 LEU C CA 1
ATOM 933 C C . LEU A 1 110 ? 290.100 180.710 158.905 1.00 15.31 110 LEU C C 1
ATOM 934 O O . LEU A 1 110 ? 288.990 180.609 158.384 1.00 14.50 110 LEU C O 1
ATOM 939 N N . PHE A 1 111 ? 290.395 180.198 160.097 1.00 14.60 111 PHE C N 1
ATOM 940 C CA . PHE A 1 111 ? 289.412 179.482 160.908 1.00 14.50 111 PHE C CA 1
ATOM 941 C C . PHE A 1 111 ? 288.176 180.344 161.032 1.00 14.50 111 PHE C C 1
ATOM 942 O O . PHE A 1 111 ? 288.249 181.557 160.852 1.00 14.50 111 PHE C O 1
ATOM 950 N N . GLU A 1 112 ? 287.041 179.735 161.349 1.00 15.08 112 GLU C N 1
ATOM 951 C CA . GLU A 1 112 ? 285.824 180.519 161.476 1.00 15.95 112 GLU C CA 1
ATOM 952 C C . GLU A 1 112 ? 284.762 179.942 162.391 1.00 14.50 112 GLU C C 1
ATOM 953 O O . GLU A 1 112 ? 284.499 178.741 162.388 1.00 14.50 112 GLU C O 1
ATOM 959 N N . TYR A 1 113 ? 284.168 180.826 163.186 1.00 15.80 113 TYR C N 1
ATOM 960 C CA . TYR A 1 113 ? 283.086 180.458 164.089 1.00 15.43 113 TYR C CA 1
ATOM 961 C C . TYR A 1 113 ? 281.856 181.122 163.483 1.00 14.84 113 TYR C C 1
ATOM 962 O O . TYR A 1 113 ? 281.553 182.279 163.778 1.00 14.95 113 TYR C O 1
ATOM 971 N N . PRO A 1 114 ? 281.146 180.392 162.610 1.00 14.50 114 PRO C N 1
ATOM 972 C CA . PRO A 1 114 ? 279.942 180.839 161.918 1.00 14.50 114 PRO C CA 1
ATOM 973 C C . PRO A 1 114 ? 279.295 182.099 162.485 1.00 14.54 114 PRO C C 1
ATOM 974 O O . PRO A 1 114 ? 279.593 183.214 162.050 1.00 14.50 114 PRO C O 1
ATOM 978 N N . PHE A 1 115 ? 278.405 181.911 163.452 1.00 14.91 115 PHE C N 1
ATOM 979 C CA . PHE A 1 115 ? 277.711 183.021 164.080 1.00 14.50 115 PHE C CA 1
ATOM 980 C C . PHE A 1 115 ? 277.287 182.584 165.472 1.00 14.50 115 PHE C C 1
ATOM 981 O O . PHE A 1 115 ? 276.898 181.433 165.683 1.00 14.98 115 PHE C O 1
ATOM 989 N N . ILE A 1 116 ? 277.374 183.503 166.425 1.00 14.50 116 ILE C N 1
ATOM 990 C CA . ILE A 1 116 ? 276.994 183.198 167.790 1.00 14.50 116 ILE C CA 1
ATOM 991 C C . ILE A 1 116 ? 275.476 183.092 167.900 1.00 15.35 116 ILE C C 1
ATOM 992 O O . ILE A 1 116 ? 274.771 184.101 167.951 1.00 14.99 116 ILE C O 1
ATOM 997 N N . ASN A 1 117 ? 274.975 181.861 167.926 1.00 16.55 117 ASN C N 1
ATOM 998 C CA . ASN A 1 117 ? 273.542 181.617 168.042 1.00 16.70 117 ASN C CA 1
ATOM 999 C C . ASN A 1 117 ? 273.243 181.244 169.487 1.00 17.64 117 ASN C C 1
ATOM 1000 O O . ASN A 1 117 ? 273.500 180.111 169.912 1.00 18.57 117 ASN C O 1
ATOM 1005 N N . PRO A 1 118 ? 272.695 182.196 170.263 1.00 20.15 118 PRO C N 1
ATOM 1006 C CA . PRO A 1 118 ? 272.355 181.996 171.677 1.00 20.57 118 PRO C CA 1
ATOM 1007 C C . PRO A 1 118 ? 271.538 180.744 171.993 1.00 22.79 118 PRO C C 1
ATOM 1008 O O . PRO A 1 118 ? 271.227 180.476 173.155 1.00 24.12 118 PRO C O 1
ATOM 1012 N N . VAL A 1 119 ? 271.198 179.979 170.959 1.00 24.12 119 VAL C N 1
ATOM 1013 C CA . VAL A 1 119 ? 270.449 178.742 171.144 1.00 25.87 119 VAL C CA 1
ATOM 1014 C C . VAL A 1 119 ? 271.430 177.579 171.246 1.00 25.36 119 VAL C C 1
ATOM 1015 O O . VAL A 1 119 ? 271.454 176.862 172.250 1.00 25.91 119 VAL C O 1
ATOM 1019 N N . ASP A 1 120 ? 272.244 177.406 170.209 1.00 25.55 120 ASP C N 1
ATOM 1020 C CA . ASP A 1 120 ? 273.233 176.337 170.179 1.00 25.84 120 ASP C CA 1
ATOM 1021 C C . ASP A 1 120 ? 274.104 176.414 171.436 1.00 25.66 120 ASP C C 1
ATOM 1022 O O . ASP A 1 120 ? 274.698 175.420 171.852 1.00 25.59 120 ASP C O 1
ATOM 1027 N N . VAL A 1 121 ? 274.160 177.602 172.032 1.00 25.39 121 VAL C N 1
ATOM 1028 C CA . VAL A 1 121 ? 274.946 177.857 173.238 1.00 25.23 121 VAL C CA 1
ATOM 1029 C C . VAL A 1 121 ? 274.769 176.827 174.353 1.00 27.48 121 VAL C C 1
ATOM 1030 O O . VAL A 1 121 ? 273.661 176.341 174.606 1.00 27.37 121 VAL C O 1
ATOM 1034 N N . PHE A 1 122 ? 275.876 176.512 175.023 1.00 29.06 122 PHE C N 1
ATOM 1035 C CA . PHE A 1 122 ? 275.887 175.550 176.122 1.00 29.71 122 PHE C CA 1
ATOM 1036 C C . PHE A 1 122 ? 275.540 176.295 177.404 1.00 29.69 122 PHE C C 1
ATOM 1037 O O . PHE A 1 122 ? 276.286 177.172 177.846 1.00 28.33 122 PHE C O 1
ATOM 1045 N N . GLN A 1 123 ? 274.409 175.941 178.003 1.00 30.82 123 GLN C N 1
ATOM 1046 C CA . GLN A 1 123 ? 273.970 176.597 179.227 1.00 32.31 123 GLN C CA 1
ATOM 1047 C C . GLN A 1 123 ? 273.598 175.605 180.323 1.00 30.42 123 GLN C C 1
ATOM 1048 O O . GLN A 1 123 ? 272.423 175.444 180.660 1.00 30.39 123 GLN C O 1
ATOM 1054 N N . PRO A 1 124 ? 274.596 174.919 180.896 1.00 29.87 124 PRO C N 1
ATOM 1055 C CA . PRO A 1 124 ? 274.283 173.963 181.955 1.00 29.46 124 PRO C CA 1
ATOM 1056 C C . PRO A 1 124 ? 273.832 174.718 183.208 1.00 27.14 124 PRO C C 1
ATOM 1057 O O . PRO A 1 124 ? 274.388 175.767 183.544 1.00 28.44 124 PRO C O 1
ATOM 1061 N N . PRO A 1 125 ? 272.808 174.198 183.907 1.00 24.50 125 PRO C N 1
ATOM 1062 C CA . PRO A 1 125 ? 272.260 174.800 185.127 1.00 23.48 125 PRO C CA 1
ATOM 1063 C C . PRO A 1 125 ? 273.334 175.337 186.073 1.00 22.11 125 PRO C C 1
ATOM 1064 O O . PRO A 1 125 ? 273.926 174.590 186.850 1.00 21.19 125 PRO C O 1
ATOM 1068 N N . ALA A 1 126 ? 273.568 176.641 186.008 1.00 21.75 126 ALA C N 1
ATOM 1069 C CA . ALA A 1 126 ? 274.575 177.281 186.837 1.00 21.46 126 ALA C CA 1
ATOM 1070 C C . ALA A 1 126 ? 274.369 177.051 188.327 1.00 21.40 126 ALA C C 1
ATOM 1071 O O . ALA A 1 126 ? 275.278 177.296 189.118 1.00 20.67 126 ALA C O 1
ATOM 1073 N N . TRP A 1 127 ? 273.189 176.584 188.723 1.00 20.45 127 TRP C N 1
ATOM 1074 C CA . TRP A 1 127 ? 272.946 176.359 190.144 1.00 19.61 127 TRP C CA 1
ATOM 1075 C C . TRP A 1 127 ? 273.717 175.166 190.696 1.00 19.75 127 TRP C C 1
ATOM 1076 O O . TRP A 1 127 ? 273.718 174.924 191.905 1.00 19.34 127 TRP C O 1
ATOM 1087 N N . VAL A 1 128 ? 274.374 174.422 189.812 1.00 18.43 128 VAL C N 1
ATOM 1088 C CA . VAL A 1 128 ? 275.160 173.269 190.235 1.00 16.98 128 VAL C CA 1
ATOM 1089 C C . VAL A 1 128 ? 276.399 173.749 190.982 1.00 17.28 128 VAL C C 1
ATOM 1090 O O . VAL A 1 128 ? 276.724 173.245 192.057 1.00 18.04 128 VAL C O 1
ATOM 1094 N N . LYS A 1 129 ? 277.087 174.727 190.400 1.00 16.74 129 LYS C N 1
ATOM 1095 C CA . LYS A 1 129 ? 278.290 175.288 190.994 1.00 16.98 129 LYS C CA 1
ATOM 1096 C C . LYS A 1 129 ? 278.031 175.571 192.473 1.00 17.24 129 LYS C C 1
ATOM 1097 O O . LYS A 1 129 ? 278.613 174.928 193.349 1.00 17.68 129 LYS C O 1
ATOM 1103 N N . ASP A 1 130 ? 277.143 176.525 192.744 1.00 16.95 130 ASP C N 1
ATOM 1104 C CA . ASP A 1 130 ? 276.795 176.878 194.116 1.00 16.09 130 ASP C CA 1
ATOM 1105 C C . ASP A 1 130 ? 276.445 175.606 194.868 1.00 16.77 130 ASP C C 1
ATOM 1106 O O . ASP A 1 130 ? 276.746 175.468 196.052 1.00 17.36 130 ASP C O 1
ATOM 1111 N N . ALA A 1 131 ? 275.808 174.676 194.164 1.00 17.11 131 ALA C N 1
ATOM 1112 C CA . ALA A 1 131 ? 275.391 173.410 194.757 1.00 17.98 131 ALA C CA 1
ATOM 1113 C C . ALA A 1 131 ? 276.539 172.432 194.992 1.00 17.57 131 ALA C C 1
ATOM 1114 O O . ALA A 1 131 ? 277.571 172.477 194.321 1.00 16.77 131 ALA C O 1
ATOM 1116 N N . ILE A 1 132 ? 276.342 171.560 195.974 1.00 17.96 132 ILE C N 1
ATOM 1117 C CA . ILE A 1 132 ? 277.313 170.537 196.347 1.00 18.79 132 ILE C CA 1
ATOM 1118 C C . ILE A 1 132 ? 276.534 169.241 196.546 1.00 16.35 132 ILE C C 1
ATOM 1119 O O . ILE A 1 132 ? 275.722 169.124 197.466 1.00 15.30 132 ILE C O 1
ATOM 1124 N N . PHE A 1 133 ? 276.792 168.267 195.682 1.00 14.94 133 PHE C N 1
ATOM 1125 C CA . PHE A 1 133 ? 276.084 167.004 195.740 1.00 14.50 133 PHE C CA 1
ATOM 1126 C C . PHE A 1 133 ? 276.277 166.121 196.950 1.00 14.50 133 PHE C C 1
ATOM 1127 O O . PHE A 1 133 ? 276.854 166.522 197.957 1.00 15.29 133 PHE C O 1
ATOM 1135 N N . TYR A 1 134 ? 275.760 164.904 196.816 1.00 14.50 134 TYR C N 1
ATOM 1136 C CA . TYR A 1 134 ? 275.800 163.876 197.844 1.00 14.90 134 TYR C CA 1
ATOM 1137 C C . TYR A 1 134 ? 274.992 162.715 197.279 1.00 14.53 134 TYR C C 1
ATOM 1138 O O . TYR A 1 134 ? 273.764 162.767 197.235 1.00 14.50 134 TYR C O 1
ATOM 1147 N N . GLN A 1 135 ? 275.692 161.679 196.833 1.00 15.47 135 GLN C N 1
ATOM 1148 C CA . GLN A 1 135 ? 275.066 160.498 196.244 1.00 16.88 135 GLN C CA 1
ATOM 1149 C C . GLN A 1 135 ? 274.451 159.577 197.289 1.00 16.87 135 GLN C C 1
ATOM 1150 O O . GLN A 1 135 ? 274.930 159.503 198.419 1.00 16.01 135 GLN C O 1
ATOM 1156 N N . ILE A 1 136 ? 273.401 158.861 196.898 1.00 17.64 136 ILE C N 1
ATOM 1157 C CA . ILE A 1 136 ? 272.721 157.955 197.814 1.00 19.72 136 ILE C CA 1
ATOM 1158 C C . ILE A 1 136 ? 272.075 156.745 197.139 1.00 21.02 136 ILE C C 1
ATOM 1159 O O . ILE A 1 136 ? 271.321 156.879 196.168 1.00 21.63 136 ILE C O 1
ATOM 1164 N N . PHE A 1 137 ? 272.379 155.562 197.665 1.00 22.35 137 PHE C N 1
ATOM 1165 C CA . PHE A 1 137 ? 271.812 154.328 197.145 1.00 23.50 137 PHE C CA 1
ATOM 1166 C C . PHE A 1 137 ? 270.565 154.068 197.965 1.00 23.38 137 PHE C C 1
ATOM 1167 O O . PHE A 1 137 ? 270.643 153.756 199.152 1.00 23.48 137 PHE C O 1
ATOM 1175 N N . PRO A 1 138 ? 269.390 154.212 197.346 1.00 24.35 138 PRO C N 1
ATOM 1176 C CA . PRO A 1 138 ? 268.136 153.983 198.061 1.00 24.20 138 PRO C CA 1
ATOM 1177 C C . PRO A 1 138 ? 268.061 152.632 198.773 1.00 23.20 138 PRO C C 1
ATOM 1178 O O . PRO A 1 138 ? 267.622 152.557 199.918 1.00 22.91 138 PRO C O 1
ATOM 1182 N N . GLU A 1 139 ? 268.506 151.574 198.104 1.00 24.02 139 GLU C N 1
ATOM 1183 C CA . GLU A 1 139 ? 268.439 150.231 198.674 1.00 25.67 139 GLU C CA 1
ATOM 1184 C C . GLU A 1 139 ? 268.888 150.094 200.126 1.00 24.60 139 GLU C C 1
ATOM 1185 O O . GLU A 1 139 ? 268.133 149.610 200.958 1.00 22.02 139 GLU C O 1
ATOM 1191 N N . ARG A 1 140 ? 270.111 150.505 200.437 1.00 26.57 140 ARG C N 1
ATOM 1192 C CA . ARG A 1 140 ? 270.600 150.377 201.807 1.00 29.30 140 ARG C CA 1
ATOM 1193 C C . ARG A 1 140 ? 271.036 151.675 202.476 1.00 29.24 140 ARG C C 1
ATOM 1194 O O . ARG A 1 140 ? 272.192 151.817 202.871 1.00 29.64 140 ARG C O 1
ATOM 1202 N N . PHE A 1 141 ? 270.111 152.617 202.619 1.00 29.34 141 PHE C N 1
ATOM 1203 C CA . PHE A 1 141 ? 270.427 153.887 203.259 1.00 29.27 141 PHE C CA 1
ATOM 1204 C C . PHE A 1 141 ? 269.656 154.047 204.563 1.00 29.71 141 PHE C C 1
ATOM 1205 O O . PHE A 1 141 ? 270.249 154.088 205.642 1.00 30.28 141 PHE C O 1
ATOM 1213 N N . ALA A 1 142 ? 268.334 154.153 204.451 1.00 29.59 142 ALA C N 1
ATOM 1214 C CA . ALA A 1 142 ? 267.459 154.298 205.612 1.00 29.29 142 ALA C CA 1
ATOM 1215 C C . ALA A 1 142 ? 266.134 153.603 205.322 1.00 29.70 142 ALA C C 1
ATOM 1216 O O . ALA A 1 142 ? 265.688 153.558 204.173 1.00 30.78 142 ALA C O 1
ATOM 1218 N N . ASN A 1 143 ? 265.512 153.059 206.365 1.00 29.56 143 ASN C N 1
ATOM 1219 C CA . ASN A 1 143 ? 264.244 152.351 206.216 1.00 29.60 143 ASN C CA 1
ATOM 1220 C C . ASN A 1 143 ? 263.206 152.797 207.242 1.00 30.48 143 ASN C C 1
ATOM 1221 O O . ASN A 1 143 ? 262.928 152.083 208.205 1.00 31.00 143 ASN C O 1
ATOM 1226 N N . GLY A 1 144 ? 262.632 153.976 207.028 1.00 31.35 144 GLY C N 1
ATOM 1227 C CA . GLY A 1 144 ? 261.631 154.484 207.946 1.00 31.93 144 GLY C CA 1
ATOM 1228 C C . GLY A 1 144 ? 260.296 153.778 207.799 1.00 33.26 144 GLY C C 1
ATOM 1229 O O . GLY A 1 144 ? 259.291 154.217 208.357 1.00 33.65 144 GLY C O 1
ATOM 1230 N N . ASP A 1 145 ? 260.282 152.684 207.040 1.00 34.14 145 ASP C N 1
ATOM 1231 C CA . ASP A 1 145 ? 259.061 151.914 206.827 1.00 35.03 145 ASP C CA 1
ATOM 1232 C C . ASP A 1 145 ? 259.393 150.429 206.930 1.00 35.57 145 ASP C C 1
ATOM 1233 O O . ASP A 1 145 ? 260.097 149.875 206.087 1.00 34.77 145 ASP C O 1
ATOM 1238 N N . THR A 1 146 ? 258.870 149.801 207.977 1.00 36.34 146 THR C N 1
ATOM 1239 C CA . THR A 1 146 ? 259.098 148.388 208.261 1.00 37.04 146 THR C CA 1
ATOM 1240 C C . THR A 1 146 ? 258.637 147.417 207.173 1.00 37.82 146 THR C C 1
ATOM 1241 O O . THR A 1 146 ? 259.023 146.247 207.176 1.00 37.18 146 THR C O 1
ATOM 1245 N N . ARG A 1 147 ? 257.813 147.895 206.248 1.00 39.14 147 ARG C N 1
ATOM 1246 C CA . ARG A 1 147 ? 257.325 147.041 205.170 1.00 40.56 147 ARG C CA 1
ATOM 1247 C C . ARG A 1 147 ? 258.222 147.139 203.929 1.00 42.15 147 ARG C C 1
ATOM 1248 O O . ARG A 1 147 ? 258.156 148.103 203.156 1.00 42.52 147 ARG C O 1
ATOM 1256 N N . ASN A 1 148 ? 259.063 146.125 203.750 1.00 43.20 148 ASN C N 1
ATOM 1257 C CA . ASN A 1 148 ? 259.985 146.084 202.626 1.00 43.49 148 ASN C CA 1
ATOM 1258 C C . ASN A 1 148 ? 260.058 144.678 202.034 1.00 45.24 148 ASN C C 1
ATOM 1259 O O . ASN A 1 148 ? 259.459 144.406 200.996 1.00 46.06 148 ASN C O 1
ATOM 1264 N N . ASP A 1 149 ? 260.792 143.791 202.701 1.00 46.60 149 ASP C N 1
ATOM 1265 C CA . ASP A 1 149 ? 260.951 142.414 202.238 1.00 48.00 149 ASP C CA 1
ATOM 1266 C C . ASP A 1 149 ? 261.208 141.421 203.375 1.00 49.95 149 ASP C C 1
ATOM 1267 O O . ASP A 1 149 ? 261.149 141.788 204.553 1.00 51.42 149 ASP C O 1
ATOM 1272 N N . PRO A 1 150 ? 261.482 140.144 203.036 1.00 51.68 150 PRO C N 1
ATOM 1273 C CA . PRO A 1 150 ? 261.736 139.144 204.084 1.00 52.42 150 PRO C CA 1
ATOM 1274 C C . PRO A 1 150 ? 263.209 138.984 204.471 1.00 51.75 150 PRO C C 1
ATOM 1275 O O . PRO A 1 150 ? 263.525 138.532 205.574 1.00 52.60 150 PRO C O 1
ATOM 1279 N N . GLU A 1 151 ? 264.099 139.364 203.560 1.00 50.72 151 GLU C N 1
ATOM 1280 C CA . GLU A 1 151 ? 265.537 139.216 203.761 1.00 48.96 151 GLU C CA 1
ATOM 1281 C C . GLU A 1 151 ? 266.265 140.207 204.671 1.00 47.55 151 GLU C C 1
ATOM 1282 O O . GLU A 1 151 ? 265.736 141.257 205.033 1.00 47.44 151 GLU C O 1
ATOM 1288 N N . GLY A 1 152 ? 267.493 139.822 205.020 1.00 46.27 152 GLY C N 1
ATOM 1289 C CA . GLY A 1 152 ? 268.392 140.585 205.877 1.00 44.87 152 GLY C CA 1
ATOM 1290 C C . GLY A 1 152 ? 267.984 141.891 206.533 1.00 43.66 152 GLY C C 1
ATOM 1291 O O . GLY A 1 152 ? 267.355 142.750 205.917 1.00 43.87 152 GLY C O 1
ATOM 1292 N N . THR A 1 153 ? 268.374 142.040 207.797 1.00 42.08 153 THR C N 1
ATOM 1293 C CA . THR A 1 153 ? 268.084 143.246 208.571 1.00 41.43 153 THR C CA 1
ATOM 1294 C C . THR A 1 153 ? 269.162 144.282 208.267 1.00 41.77 153 THR C C 1
ATOM 1295 O O . THR A 1 153 ? 269.935 144.112 207.330 1.00 42.54 153 THR C O 1
ATOM 1299 N N . LEU A 1 154 ? 269.222 145.346 209.059 1.00 42.68 154 LEU C N 1
ATOM 1300 C CA . LEU A 1 154 ? 270.214 146.395 208.844 1.00 44.16 154 LEU C CA 1
ATOM 1301 C C . LEU A 1 154 ? 271.666 145.899 208.988 1.00 46.17 154 LEU C C 1
ATOM 1302 O O . LEU A 1 154 ? 271.897 144.696 209.113 1.00 46.22 154 LEU C O 1
ATOM 1307 N N . PRO A 1 155 ? 272.662 146.815 208.961 1.00 48.17 155 PRO C N 1
ATOM 1308 C CA . PRO A 1 155 ? 274.087 146.474 209.080 1.00 50.36 155 PRO C CA 1
ATOM 1309 C C . PRO A 1 155 ? 274.489 145.216 209.851 1.00 51.26 155 PRO C C 1
ATOM 1310 O O . PRO A 1 155 ? 273.799 144.782 210.776 1.00 52.18 155 PRO C O 1
ATOM 1314 N N . TRP A 1 156 ? 275.628 144.648 209.459 1.00 52.30 156 TRP C N 1
ATOM 1315 C CA . TRP A 1 156 ? 276.159 143.445 210.093 1.00 52.41 156 TRP C CA 1
ATOM 1316 C C . TRP A 1 156 ? 277.680 143.327 209.937 1.00 52.61 156 TRP C C 1
ATOM 1317 O O . TRP A 1 156 ? 278.377 142.897 210.861 1.00 51.98 156 TRP C O 1
ATOM 1328 N N . GLY A 1 157 ? 278.190 143.717 208.771 1.00 52.61 157 GLY C N 1
ATOM 1329 C CA . GLY A 1 157 ? 279.615 143.611 208.510 1.00 52.62 157 GLY C CA 1
ATOM 1330 C C . GLY A 1 157 ? 280.518 144.678 209.098 1.00 53.29 157 GLY C C 1
ATOM 1331 O O . GLY A 1 157 ? 280.071 145.563 209.831 1.00 51.84 157 GLY C O 1
ATOM 1332 N N . SER A 1 158 ? 281.804 144.582 208.765 1.00 53.76 158 SER C N 1
ATOM 1333 C CA . SER A 1 158 ? 282.823 145.516 209.236 1.00 54.49 158 SER C CA 1
ATOM 1334 C C . SER A 1 158 ? 283.926 145.675 208.185 1.00 53.09 158 SER C C 1
ATOM 1335 O O . SER A 1 158 ? 284.172 146.777 207.694 1.00 51.22 158 SER C O 1
ATOM 1338 N N . ALA A 1 159 ? 284.582 144.566 207.850 1.00 52.03 159 ALA C N 1
ATOM 1339 C CA . ALA A 1 159 ? 285.653 144.556 206.853 1.00 50.73 159 ALA C CA 1
ATOM 1340 C C . ALA A 1 159 ? 285.163 143.887 205.562 1.00 52.64 159 ALA C C 1
ATOM 1341 O O . ALA A 1 159 ? 285.479 144.342 204.459 1.00 50.82 159 ALA C O 1
ATOM 1343 N N . ASP A 1 160 ? 284.398 142.805 205.718 1.00 52.69 160 ASP C N 1
ATOM 1344 C CA . ASP A 1 160 ? 283.810 142.054 204.597 1.00 54.33 160 ASP C CA 1
ATOM 1345 C C . ASP A 1 160 ? 282.278 142.132 204.733 1.00 53.30 160 ASP C C 1
ATOM 1346 O O . ASP A 1 160 ? 281.616 141.122 205.002 1.00 53.46 160 ASP C O 1
ATOM 1351 N N . PRO A 1 161 ? 281.697 143.334 204.549 1.00 53.28 161 PRO C N 1
ATOM 1352 C CA . PRO A 1 161 ? 280.245 143.487 204.674 1.00 51.30 161 PRO C CA 1
ATOM 1353 C C . PRO A 1 161 ? 279.454 143.657 203.377 1.00 51.37 161 PRO C C 1
ATOM 1354 O O . PRO A 1 161 ? 280.013 143.948 202.316 1.00 50.83 161 PRO C O 1
ATOM 1358 N N . THR A 1 162 ? 278.141 143.472 203.498 1.00 49.75 162 THR C N 1
ATOM 1359 C CA . THR A 1 162 ? 277.192 143.633 202.402 1.00 48.83 162 THR C CA 1
ATOM 1360 C C . THR A 1 162 ? 277.298 142.699 201.197 1.00 48.06 162 THR C C 1
ATOM 1361 O O . THR A 1 162 ? 278.116 142.915 200.298 1.00 48.35 162 THR C O 1
ATOM 1365 N N . PRO A 1 163 ? 276.463 141.644 201.164 1.00 47.28 163 PRO C N 1
ATOM 1366 C CA . PRO A 1 163 ? 276.452 140.675 200.063 1.00 46.82 163 PRO C CA 1
ATOM 1367 C C . PRO A 1 163 ? 275.403 141.103 199.034 1.00 45.93 163 PRO C C 1
ATOM 1368 O O . PRO A 1 163 ? 274.513 141.898 199.343 1.00 45.24 163 PRO C O 1
ATOM 1372 N N . SER A 1 164 ? 275.502 140.567 197.822 1.00 45.76 164 SER C N 1
ATOM 1373 C CA . SER A 1 164 ? 274.562 140.908 196.759 1.00 46.74 164 SER C CA 1
ATOM 1374 C C . SER A 1 164 ? 273.181 140.282 196.990 1.00 46.84 164 SER C C 1
ATOM 1375 O O . SER A 1 164 ? 272.542 139.800 196.050 1.00 47.65 164 SER C O 1
ATOM 1378 N N . CYS A 1 165 ? 272.718 140.297 198.239 1.00 46.40 165 CYS C N 1
ATOM 1379 C CA . CYS A 1 165 ? 271.415 139.725 198.570 1.00 44.90 165 CYS C CA 1
ATOM 1380 C C . CYS A 1 165 ? 270.308 140.756 198.799 1.00 43.41 165 CYS C C 1
ATOM 1381 O O . CYS A 1 165 ? 269.679 141.197 197.838 1.00 43.81 165 CYS C O 1
ATOM 1384 N N . PHE A 1 166 ? 270.068 141.147 200.051 1.00 41.82 166 PHE C N 1
ATOM 1385 C CA . PHE A 1 166 ? 268.999 142.112 200.335 1.00 40.29 166 PHE C CA 1
ATOM 1386 C C . PHE A 1 166 ? 269.046 142.888 201.652 1.00 39.76 166 PHE C C 1
ATOM 1387 O O . PHE A 1 166 ? 269.733 142.509 202.598 1.00 40.09 166 PHE C O 1
ATOM 1395 N N . PHE A 1 167 ? 268.275 143.975 201.680 1.00 38.17 167 PHE C N 1
ATOM 1396 C CA . PHE A 1 167 ? 268.122 144.877 202.826 1.00 35.78 167 PHE C CA 1
ATOM 1397 C C . PHE A 1 167 ? 266.881 145.721 202.521 1.00 35.60 167 PHE C C 1
ATOM 1398 O O . PHE A 1 167 ? 266.467 145.810 201.364 1.00 36.61 167 PHE C O 1
ATOM 1406 N N . GLY A 1 168 ? 266.290 146.351 203.533 1.00 34.69 168 GLY C N 1
ATOM 1407 C CA . GLY A 1 168 ? 265.076 147.113 203.280 1.00 34.36 168 GLY C CA 1
ATOM 1408 C C . GLY A 1 168 ? 265.116 148.627 203.213 1.00 34.03 168 GLY C C 1
ATOM 1409 O O . GLY A 1 168 ? 264.226 149.284 203.745 1.00 33.62 168 GLY C O 1
ATOM 1410 N N . GLY A 1 169 ? 266.121 149.187 202.548 1.00 33.89 169 GLY C N 1
ATOM 1411 C CA . GLY A 1 169 ? 266.215 150.634 202.449 1.00 33.42 169 GLY C CA 1
ATOM 1412 C C . GLY A 1 169 ? 265.044 151.222 201.692 1.00 32.89 169 GLY C C 1
ATOM 1413 O O . GLY A 1 169 ? 264.695 150.748 200.611 1.00 32.65 169 GLY C O 1
ATOM 1414 N N . ASP A 1 170 ? 264.441 152.263 202.256 1.00 31.85 170 ASP C N 1
ATOM 1415 C CA . ASP A 1 170 ? 263.289 152.904 201.637 1.00 30.36 170 ASP C CA 1
ATOM 1416 C C . ASP A 1 170 ? 263.495 154.404 201.462 1.00 30.23 170 ASP C C 1
ATOM 1417 O O . ASP A 1 170 ? 264.506 154.962 201.892 1.00 30.55 170 ASP C O 1
ATOM 1422 N N . LEU A 1 171 ? 262.518 155.049 200.835 1.00 29.74 171 LEU C N 1
ATOM 1423 C CA . LEU A 1 171 ? 262.566 156.486 200.619 1.00 29.11 171 LEU C CA 1
ATOM 1424 C C . LEU A 1 171 ? 262.182 157.188 201.912 1.00 29.50 171 LEU C C 1
ATOM 1425 O O . LEU A 1 171 ? 262.812 158.168 202.304 1.00 28.71 171 LEU C O 1
ATOM 1430 N N . GLN A 1 172 ? 261.147 156.676 202.571 1.00 30.83 172 GLN C N 1
ATOM 1431 C CA . GLN A 1 172 ? 260.676 157.255 203.822 1.00 31.47 172 GLN C CA 1
ATOM 1432 C C . GLN A 1 172 ? 261.879 157.494 204.724 1.00 30.15 172 GLN C C 1
ATOM 1433 O O . GLN A 1 172 ? 262.007 158.552 205.344 1.00 28.83 172 GLN C O 1
ATOM 1439 N N . GLY A 1 173 ? 262.764 156.502 204.781 1.00 28.18 173 GLY C N 1
ATOM 1440 C CA . GLY A 1 173 ? 263.955 156.618 205.599 1.00 25.70 173 GLY C CA 1
ATOM 1441 C C . GLY A 1 173 ? 264.656 157.925 205.305 1.00 23.26 173 GLY C C 1
ATOM 1442 O O . GLY A 1 173 ? 264.995 158.679 206.214 1.00 22.80 173 GLY C O 1
ATOM 1443 N N . VAL A 1 174 ? 264.866 158.193 204.023 1.00 21.54 174 VAL C N 1
ATOM 1444 C CA . VAL A 1 174 ? 265.516 159.423 203.600 1.00 19.79 174 VAL C CA 1
ATOM 1445 C C . VAL A 1 174 ? 264.728 160.614 204.139 1.00 20.58 174 VAL C C 1
ATOM 1446 O O . VAL A 1 174 ? 265.303 161.614 204.574 1.00 21.36 174 VAL C O 1
ATOM 1450 N N . ILE A 1 175 ? 263.404 160.490 204.108 1.00 20.17 175 ILE C N 1
ATOM 1451 C CA . ILE A 1 175 ? 262.517 161.537 204.595 1.00 19.67 175 ILE C CA 1
ATOM 1452 C C . ILE A 1 175 ? 262.752 161.748 206.083 1.00 20.02 175 ILE C C 1
ATOM 1453 O O . ILE A 1 175 ? 262.491 162.830 206.618 1.00 20.26 175 ILE C O 1
ATOM 1458 N N . ASP A 1 176 ? 263.252 160.708 206.744 1.00 19.67 176 ASP C N 1
ATOM 1459 C CA . ASP A 1 176 ? 263.515 160.760 208.176 1.00 19.31 176 ASP C CA 1
ATOM 1460 C C . ASP A 1 176 ? 264.820 161.479 208.505 1.00 20.38 176 ASP C C 1
ATOM 1461 O O . ASP A 1 176 ? 264.819 162.590 209.045 1.00 18.40 176 ASP C O 1
ATOM 1466 N N . HIS A 1 177 ? 265.933 160.829 208.179 1.00 22.12 177 HIS C N 1
ATOM 1467 C CA . HIS A 1 177 ? 267.259 161.378 208.439 1.00 24.36 177 HIS C CA 1
ATOM 1468 C C . HIS A 1 177 ? 267.587 162.520 207.488 1.00 24.76 177 HIS C C 1
ATOM 1469 O O . HIS A 1 177 ? 268.755 162.821 207.239 1.00 25.70 177 HIS C O 1
ATOM 1476 N N . LEU A 1 178 ? 266.554 163.157 206.956 1.00 24.57 178 LEU C N 1
ATOM 1477 C CA . LEU A 1 178 ? 266.759 164.269 206.040 1.00 24.83 178 LEU C CA 1
ATOM 1478 C C . LEU A 1 178 ? 267.390 165.426 206.814 1.00 24.18 178 LEU C C 1
ATOM 1479 O O . LEU A 1 178 ? 268.378 166.017 206.375 1.00 23.39 178 LEU C O 1
ATOM 1484 N N . ASP A 1 179 ? 266.825 165.732 207.978 1.00 24.19 179 ASP C N 1
ATOM 1485 C CA . ASP A 1 179 ? 267.345 166.812 208.806 1.00 25.11 179 ASP C CA 1
ATOM 1486 C C . ASP A 1 179 ? 268.769 166.464 209.217 1.00 23.92 179 ASP C C 1
ATOM 1487 O O . ASP A 1 179 ? 269.503 167.295 209.752 1.00 23.75 179 ASP C O 1
ATOM 1492 N N . HIS A 1 180 ? 269.147 165.217 208.973 1.00 23.42 180 HIS C N 1
ATOM 1493 C CA . HIS A 1 180 ? 270.483 164.751 209.295 1.00 22.74 180 HIS C CA 1
ATOM 1494 C C . HIS A 1 180 ? 271.434 165.298 208.242 1.00 20.14 180 HIS C C 1
ATOM 1495 O O . HIS A 1 180 ? 272.471 165.874 208.573 1.00 18.08 180 HIS C O 1
ATOM 1502 N N . LEU A 1 181 ? 271.075 165.118 206.973 1.00 18.21 181 LEU C N 1
ATOM 1503 C CA . LEU A 1 181 ? 271.892 165.625 205.874 1.00 17.24 181 LEU C CA 1
ATOM 1504 C C . LEU A 1 181 ? 271.889 167.133 206.027 1.00 16.93 181 LEU C C 1
ATOM 1505 O O . LEU A 1 181 ? 272.872 167.810 205.730 1.00 16.34 181 LEU C O 1
ATOM 1510 N N . SER A 1 182 ? 270.754 167.648 206.485 1.00 17.01 182 SER C N 1
ATOM 1511 C CA . SER A 1 182 ? 270.592 169.073 206.710 1.00 16.90 182 SER C CA 1
ATOM 1512 C C . SER A 1 182 ? 271.692 169.486 207.677 1.00 18.01 182 SER C C 1
ATOM 1513 O O . SER A 1 182 ? 272.225 170.596 207.593 1.00 18.09 182 SER C O 1
ATOM 1516 N N . LYS A 1 183 ? 272.020 168.578 208.596 1.00 19.25 183 LYS C N 1
ATOM 1517 C CA . LYS A 1 183 ? 273.069 168.824 209.581 1.00 19.74 183 LYS C CA 1
ATOM 1518 C C . LYS A 1 183 ? 274.408 168.740 208.859 1.00 19.70 183 LYS C C 1
ATOM 1519 O O . LYS A 1 183 ? 275.288 169.586 209.048 1.00 19.04 183 LYS C O 1
ATOM 1525 N N . LEU A 1 184 ? 274.544 167.716 208.020 1.00 18.02 184 LEU C N 1
ATOM 1526 C CA . LEU A 1 184 ? 275.760 167.502 207.245 1.00 15.90 184 LEU C CA 1
ATOM 1527 C C . LEU A 1 184 ? 276.079 168.745 206.417 1.00 14.74 184 LEU C C 1
ATOM 1528 O O . LEU A 1 184 ? 277.243 169.115 206.261 1.00 14.50 184 LEU C O 1
ATOM 1533 N N . GLY A 1 185 ? 275.034 169.383 205.895 1.00 14.50 185 GLY C N 1
ATOM 1534 C CA . GLY A 1 185 ? 275.209 170.583 205.095 1.00 14.72 185 GLY C CA 1
ATOM 1535 C C . GLY A 1 185 ? 275.320 170.308 203.607 1.00 14.50 185 GLY C C 1
ATOM 1536 O O . GLY A 1 185 ? 276.326 170.636 202.987 1.00 14.50 185 GLY C O 1
ATOM 1537 N N . VAL A 1 186 ? 274.283 169.715 203.025 1.00 14.50 186 VAL C N 1
ATOM 1538 C CA . VAL A 1 186 ? 274.286 169.397 201.601 1.00 14.50 186 VAL C CA 1
ATOM 1539 C C . VAL A 1 186 ? 273.518 170.420 200.753 1.00 14.50 186 VAL C C 1
ATOM 1540 O O . VAL A 1 186 ? 272.769 171.247 201.274 1.00 14.50 186 VAL C O 1
ATOM 1544 N N . ASN A 1 187 ? 273.734 170.366 199.442 1.00 15.97 187 ASN C N 1
ATOM 1545 C CA . ASN A 1 187 ? 273.080 171.267 198.502 1.00 16.20 187 ASN C CA 1
ATOM 1546 C C . ASN A 1 187 ? 272.204 170.471 197.553 1.00 15.17 187 ASN C C 1
ATOM 1547 O O . ASN A 1 187 ? 271.160 170.944 197.117 1.00 14.83 187 ASN C O 1
ATOM 1552 N N . ALA A 1 188 ? 272.639 169.259 197.232 1.00 14.89 188 ALA C N 1
ATOM 1553 C CA . ALA A 1 188 ? 271.894 168.408 196.315 1.00 14.50 188 ALA C CA 1
ATOM 1554 C C . ALA A 1 188 ? 272.082 166.923 196.613 1.00 14.50 188 ALA C C 1
ATOM 1555 O O . ALA A 1 188 ? 272.952 166.537 197.395 1.00 14.50 188 ALA C O 1
ATOM 1557 N N . VAL A 1 189 ? 271.264 166.089 195.982 1.00 14.50 189 VAL C N 1
ATOM 1558 C CA . VAL A 1 189 ? 271.350 164.656 196.196 1.00 14.50 189 VAL C CA 1
ATOM 1559 C C . VAL A 1 189 ? 271.058 163.845 194.952 1.00 14.50 189 VAL C C 1
ATOM 1560 O O . VAL A 1 189 ? 270.059 164.049 194.268 1.00 14.50 189 VAL C O 1
ATOM 1564 N N . TYR A 1 190 ? 271.950 162.911 194.670 1.00 14.50 190 TYR C N 1
ATOM 1565 C CA . TYR A 1 190 ? 271.798 162.045 193.524 1.00 14.50 190 TYR C CA 1
ATOM 1566 C C . TYR A 1 190 ? 271.271 160.711 194.009 1.00 14.50 190 TYR C C 1
ATOM 1567 O O . TYR A 1 190 ? 271.857 160.088 194.895 1.00 14.50 190 TYR C O 1
ATOM 1576 N N . PHE A 1 191 ? 270.160 160.276 193.433 1.00 14.50 191 PHE C N 1
ATOM 1577 C CA . PHE A 1 191 ? 269.585 159.001 193.814 1.00 14.50 191 PHE C CA 1
ATOM 1578 C C . PHE A 1 191 ? 269.839 157.958 192.757 1.00 14.51 191 PHE C C 1
ATOM 1579 O O . PHE A 1 191 ? 269.624 158.197 191.566 1.00 15.81 191 PHE C O 1
ATOM 1587 N N . THR A 1 192 ? 270.306 156.797 193.197 1.00 15.19 192 THR C N 1
ATOM 1588 C CA . THR A 1 192 ? 270.564 155.709 192.271 1.00 16.82 192 THR C CA 1
ATOM 1589 C C . THR A 1 192 ? 269.186 155.250 191.790 1.00 16.85 192 THR C C 1
ATOM 1590 O O . THR A 1 192 ? 268.163 155.772 192.236 1.00 16.98 192 THR C O 1
ATOM 1594 N N . PRO A 1 193 ? 269.135 154.266 190.885 1.00 17.77 193 PRO C N 1
ATOM 1595 C CA . PRO A 1 193 ? 267.828 153.817 190.409 1.00 18.01 193 PRO C CA 1
ATOM 1596 C C . PRO A 1 193 ? 266.852 153.483 191.523 1.00 17.84 193 PRO C C 1
ATOM 1597 O O . PRO A 1 193 ? 267.221 152.894 192.543 1.00 17.06 193 PRO C O 1
ATOM 1601 N N . LEU A 1 194 ? 265.601 153.877 191.307 1.00 17.57 194 LEU C N 1
ATOM 1602 C CA . LEU A 1 194 ? 264.520 153.638 192.253 1.00 17.08 194 LEU C CA 1
ATOM 1603 C C . LEU A 1 194 ? 263.205 153.540 191.476 1.00 18.31 194 LEU C C 1
ATOM 1604 O O . LEU A 1 194 ? 262.226 154.218 191.787 1.00 18.49 194 LEU C O 1
ATOM 1609 N N . PHE A 1 195 ? 263.217 152.691 190.450 1.00 19.43 195 PHE C N 1
ATOM 1610 C CA . PHE A 1 195 ? 262.064 152.440 189.588 1.00 20.49 195 PHE C CA 1
ATOM 1611 C C . PHE A 1 195 ? 261.766 150.946 189.637 1.00 21.85 195 PHE C C 1
ATOM 1612 O O . PHE A 1 195 ? 262.685 150.130 189.583 1.00 22.84 195 PHE C O 1
ATOM 1620 N N . LYS A 1 196 ? 260.485 150.596 189.733 1.00 23.25 196 LYS C N 1
ATOM 1621 C CA . LYS A 1 196 ? 260.063 149.199 189.825 1.00 24.08 196 LYS C CA 1
ATOM 1622 C C . LYS A 1 196 ? 261.021 148.211 189.170 1.00 23.96 196 LYS C C 1
ATOM 1623 O O . LYS A 1 196 ? 260.931 147.927 187.977 1.00 23.11 196 LYS C O 1
ATOM 1629 N N . ALA A 1 197 ? 261.943 147.695 189.973 1.00 24.50 197 ALA C N 1
ATOM 1630 C CA . ALA A 1 197 ? 262.923 146.730 189.509 1.00 26.72 197 ALA C CA 1
ATOM 1631 C C . ALA A 1 197 ? 262.728 145.460 190.331 1.00 28.39 197 ALA C C 1
ATOM 1632 O O . ALA A 1 197 ? 261.778 145.364 191.113 1.00 29.91 197 ALA C O 1
ATOM 1634 N N . THR A 1 198 ? 263.622 144.491 190.163 1.00 29.81 198 THR C N 1
ATOM 1635 C CA . THR A 1 198 ? 263.523 143.235 190.899 1.00 30.15 198 THR C CA 1
ATOM 1636 C C . THR A 1 198 ? 264.835 142.872 191.570 1.00 29.55 198 THR C C 1
ATOM 1637 O O . THR A 1 198 ? 265.115 141.693 191.783 1.00 29.09 198 THR C O 1
ATOM 1641 N N . THR A 1 199 ? 265.638 143.880 191.898 1.00 28.45 199 THR C N 1
ATOM 1642 C CA . THR A 1 199 ? 266.932 143.652 192.534 1.00 28.42 199 THR C CA 1
ATOM 1643 C C . THR A 1 199 ? 267.326 144.808 193.443 1.00 28.54 199 THR C C 1
ATOM 1644 O O . THR A 1 199 ? 266.735 145.885 193.373 1.00 28.50 199 THR C O 1
ATOM 1648 N N . ASN A 1 200 ? 268.325 144.583 194.294 1.00 29.21 200 ASN C N 1
ATOM 1649 C CA . ASN A 1 200 ? 268.774 145.625 195.207 1.00 29.14 200 ASN C CA 1
ATOM 1650 C C . ASN A 1 200 ? 269.185 146.861 194.415 1.00 29.20 200 ASN C C 1
ATOM 1651 O O . ASN A 1 200 ? 268.860 147.987 194.790 1.00 29.88 200 ASN C O 1
ATOM 1656 N N . HIS A 1 201 ? 269.900 146.654 193.318 1.00 27.94 201 HIS C N 1
ATOM 1657 C CA . HIS A 1 201 ? 270.291 147.771 192.474 1.00 26.62 201 HIS C CA 1
ATOM 1658 C C . HIS A 1 201 ? 269.107 147.868 191.515 1.00 27.18 201 HIS C C 1
ATOM 1659 O O . HIS A 1 201 ? 268.781 146.905 190.822 1.00 27.47 201 HIS C O 1
ATOM 1666 N N . LYS A 1 202 ? 268.449 149.017 191.479 1.00 27.15 202 LYS C N 1
ATOM 1667 C CA . LYS A 1 202 ? 267.278 149.156 190.626 1.00 27.50 202 LYS C CA 1
ATOM 1668 C C . LYS A 1 202 ? 267.546 149.352 189.139 1.00 27.45 202 LYS C C 1
ATOM 1669 O O . LYS A 1 202 ? 266.718 149.922 188.422 1.00 27.16 202 LYS C O 1
ATOM 1675 N N . TYR A 1 203 ? 268.694 148.864 188.673 1.00 27.72 203 TYR C N 1
ATOM 1676 C CA . TYR A 1 203 ? 269.058 148.986 187.264 1.00 28.47 203 TYR C CA 1
ATOM 1677 C C . TYR A 1 203 ? 268.369 147.907 186.437 1.00 29.45 203 TYR C C 1
ATOM 1678 O O . TYR A 1 203 ? 268.560 147.819 185.222 1.00 28.66 203 TYR C O 1
ATOM 1687 N N . ASP A 1 204 ? 267.565 147.093 187.114 1.00 30.69 204 ASP C N 1
ATOM 1688 C CA . ASP A 1 204 ? 266.814 146.022 186.471 1.00 31.68 204 ASP C CA 1
ATOM 1689 C C . ASP A 1 204 ? 265.368 146.502 186.300 1.00 31.82 204 ASP C C 1
ATOM 1690 O O . ASP A 1 204 ? 264.415 145.801 186.645 1.00 32.17 204 ASP C O 1
ATOM 1695 N N . THR A 1 205 ? 265.227 147.709 185.761 1.00 30.95 205 THR C N 1
ATOM 1696 C CA . THR A 1 205 ? 263.930 148.346 185.551 1.00 29.08 205 THR C CA 1
ATOM 1697 C C . THR A 1 205 ? 262.835 147.524 184.884 1.00 28.99 205 THR C C 1
ATOM 1698 O O . THR A 1 205 ? 262.969 147.084 183.741 1.00 28.33 205 THR C O 1
ATOM 1702 N N . GLU A 1 206 ? 261.739 147.340 185.613 1.00 28.32 206 GLU C N 1
ATOM 1703 C CA . GLU A 1 206 ? 260.585 146.604 185.114 1.00 27.65 206 GLU C CA 1
ATOM 1704 C C . GLU A 1 206 ? 259.622 147.588 184.470 1.00 26.68 206 GLU C C 1
ATOM 1705 O O . GLU A 1 206 ? 259.058 147.315 183.414 1.00 26.98 206 GLU C O 1
ATOM 1711 N N . ASP A 1 207 ? 259.443 148.736 185.117 1.00 25.41 207 ASP C N 1
ATOM 1712 C CA . ASP A 1 207 ? 258.551 149.779 184.620 1.00 24.02 207 ASP C CA 1
ATOM 1713 C C . ASP A 1 207 ? 259.170 151.153 184.845 1.00 22.18 207 ASP C C 1
ATOM 1714 O O . ASP A 1 207 ? 259.441 151.536 185.981 1.00 22.29 207 ASP C O 1
ATOM 1719 N N . TYR A 1 208 ? 259.383 151.894 183.763 1.00 19.62 208 TYR C N 1
ATOM 1720 C CA . TYR A 1 208 ? 259.970 153.227 183.856 1.00 17.43 208 TYR C CA 1
ATOM 1721 C C . TYR A 1 208 ? 258.955 154.238 184.356 1.00 17.01 208 TYR C C 1
ATOM 1722 O O . TYR A 1 208 ? 259.231 155.435 184.407 1.00 16.59 208 TYR C O 1
ATOM 1731 N N . PHE A 1 209 ? 257.780 153.747 184.733 1.00 16.67 209 PHE C N 1
ATOM 1732 C CA . PHE A 1 209 ? 256.716 154.613 185.214 1.00 15.84 209 PHE C CA 1
ATOM 1733 C C . PHE A 1 209 ? 256.234 154.320 186.622 1.00 15.53 209 PHE C C 1
ATOM 1734 O O . PHE A 1 209 ? 255.111 154.677 186.971 1.00 16.16 209 PHE C O 1
ATOM 1742 N N . GLN A 1 210 ? 257.070 153.685 187.436 1.00 15.80 210 GLN C N 1
ATOM 1743 C CA . GLN A 1 210 ? 256.668 153.386 188.804 1.00 17.42 210 GLN C CA 1
ATOM 1744 C C . GLN A 1 210 ? 257.836 153.161 189.758 1.00 15.62 210 GLN C C 1
ATOM 1745 O O . GLN A 1 210 ? 258.903 152.691 189.362 1.00 14.50 210 GLN C O 1
ATOM 1751 N N . ILE A 1 211 ? 257.608 153.512 191.022 1.00 15.46 211 ILE C N 1
ATOM 1752 C CA . ILE A 1 211 ? 258.590 153.356 192.095 1.00 15.87 211 ILE C CA 1
ATOM 1753 C C . ILE A 1 211 ? 258.406 151.960 192.671 1.00 16.40 211 ILE C C 1
ATOM 1754 O O . ILE A 1 211 ? 257.281 151.570 192.972 1.00 14.50 211 ILE C O 1
ATOM 1759 N N . ASP A 1 212 ? 259.490 151.206 192.830 1.00 19.71 212 ASP C N 1
ATOM 1760 C CA . ASP A 1 212 ? 259.354 149.857 193.368 1.00 24.18 212 ASP C CA 1
ATOM 1761 C C . ASP A 1 212 ? 258.425 149.882 194.573 1.00 26.00 212 ASP C C 1
ATOM 1762 O O . ASP A 1 212 ? 258.559 150.722 195.464 1.00 25.57 212 ASP C O 1
ATOM 1767 N N . PRO A 1 213 ? 257.460 148.957 194.608 1.00 27.97 213 PRO C N 1
ATOM 1768 C CA . PRO A 1 213 ? 256.504 148.880 195.710 1.00 28.47 213 PRO C CA 1
ATOM 1769 C C . PRO A 1 213 ? 257.134 148.944 197.097 1.00 29.24 213 PRO C C 1
ATOM 1770 O O . PRO A 1 213 ? 256.616 149.624 197.984 1.00 30.74 213 PRO C O 1
ATOM 1774 N N . GLN A 1 214 ? 258.251 148.250 197.288 1.00 29.95 214 GLN C N 1
ATOM 1775 C CA . GLN A 1 214 ? 258.907 148.252 198.589 1.00 30.77 214 GLN C CA 1
ATOM 1776 C C . GLN A 1 214 ? 259.314 149.672 198.963 1.00 30.48 214 GLN C C 1
ATOM 1777 O O . GLN A 1 214 ? 259.053 150.125 200.081 1.00 31.37 214 GLN C O 1
ATOM 1783 N N . PHE A 1 215 ? 259.953 150.364 198.019 1.00 29.88 215 PHE C N 1
ATOM 1784 C CA . PHE A 1 215 ? 260.410 151.739 198.217 1.00 29.39 215 PHE C CA 1
ATOM 1785 C C . PHE A 1 215 ? 259.262 152.656 198.617 1.00 28.34 215 PHE C C 1
ATOM 1786 O O . PHE A 1 215 ? 259.328 153.341 199.639 1.00 28.94 215 PHE C O 1
ATOM 1794 N N . GLY A 1 216 ? 258.213 152.670 197.800 1.00 26.85 216 GLY C N 1
ATOM 1795 C CA . GLY A 1 216 ? 257.064 153.507 198.082 1.00 25.18 216 GLY C CA 1
ATOM 1796 C C . GLY A 1 216 ? 256.304 153.885 196.825 1.00 23.72 216 GLY C C 1
ATOM 1797 O O . GLY A 1 216 ? 256.035 153.035 195.972 1.00 23.84 216 GLY C O 1
ATOM 1798 N N . ASP A 1 217 ? 255.959 155.165 196.710 1.00 22.51 217 ASP C N 1
ATOM 1799 C CA . ASP A 1 217 ? 255.221 155.666 195.556 1.00 21.45 217 ASP C CA 1
ATOM 1800 C C . ASP A 1 217 ? 255.646 157.083 195.189 1.00 21.38 217 ASP C C 1
ATOM 1801 O O . ASP A 1 217 ? 256.657 157.585 195.676 1.00 20.47 217 ASP C O 1
ATOM 1806 N N . LYS A 1 218 ? 254.876 157.726 194.319 1.00 20.00 218 LYS C N 1
ATOM 1807 C CA . LYS A 1 218 ? 255.197 159.084 193.914 1.00 19.28 218 LYS C CA 1
ATOM 1808 C C . LYS A 1 218 ? 255.212 160.005 195.126 1.00 21.22 218 LYS C C 1
ATOM 1809 O O . LYS A 1 218 ? 256.216 160.659 195.403 1.00 19.03 218 LYS C O 1
ATOM 1815 N N . ASP A 1 219 ? 254.097 160.049 195.849 1.00 23.86 219 ASP C N 1
ATOM 1816 C CA . ASP A 1 219 ? 253.981 160.903 197.024 1.00 25.33 219 ASP C CA 1
ATOM 1817 C C . ASP A 1 219 ? 255.214 160.803 197.901 1.00 26.48 219 ASP C C 1
ATOM 1818 O O . ASP A 1 219 ? 255.917 161.791 198.102 1.00 27.20 219 ASP C O 1
ATOM 1823 N N . THR A 1 220 ? 255.473 159.611 198.425 1.00 26.04 220 THR C N 1
ATOM 1824 C CA . THR A 1 220 ? 256.639 159.404 199.271 1.00 25.32 220 THR C CA 1
ATOM 1825 C C . THR A 1 220 ? 257.813 160.153 198.655 1.00 24.50 220 THR C C 1
ATOM 1826 O O . THR A 1 220 ? 258.470 160.960 199.313 1.00 24.03 220 THR C O 1
ATOM 1830 N N . LEU A 1 221 ? 258.059 159.892 197.378 1.00 24.66 221 LEU C N 1
ATOM 1831 C CA . LEU A 1 221 ? 259.141 160.553 196.665 1.00 25.12 221 LEU C CA 1
ATOM 1832 C C . LEU A 1 221 ? 258.923 162.060 196.761 1.00 24.91 221 LEU C C 1
ATOM 1833 O O . LEU A 1 221 ? 259.770 162.789 197.277 1.00 24.55 221 LEU C O 1
ATOM 1838 N N . LYS A 1 222 ? 257.772 162.510 196.270 1.00 24.30 222 LYS C N 1
ATOM 1839 C CA . LYS A 1 222 ? 257.417 163.921 196.293 1.00 23.06 222 LYS C CA 1
ATOM 1840 C C . LYS A 1 222 ? 257.563 164.465 197.707 1.00 22.16 222 LYS C C 1
ATOM 1841 O O . LYS A 1 222 ? 258.285 165.432 197.939 1.00 21.22 222 LYS C O 1
ATOM 1847 N N . LYS A 1 223 ? 256.874 163.836 198.651 1.00 22.47 223 LYS C N 1
ATOM 1848 C CA . LYS A 1 223 ? 256.933 164.256 200.043 1.00 23.79 223 LYS C CA 1
ATOM 1849 C C . LYS A 1 223 ? 258.393 164.327 200.471 1.00 23.61 223 LYS C C 1
ATOM 1850 O O . LYS A 1 223 ? 258.757 165.106 201.355 1.00 21.99 223 LYS C O 1
ATOM 1856 N N . LEU A 1 224 ? 259.227 163.510 199.834 1.00 24.55 224 LEU C N 1
ATOM 1857 C CA . LEU A 1 224 ? 260.651 163.494 200.141 1.00 25.72 224 LEU C CA 1
ATOM 1858 C C . LEU A 1 224 ? 261.286 164.689 199.451 1.00 24.73 224 LEU C C 1
ATOM 1859 O O . LEU A 1 224 ? 262.097 165.401 200.038 1.00 23.75 224 LEU C O 1
ATOM 1864 N N . VAL A 1 225 ? 260.903 164.905 198.199 1.00 23.70 225 VAL C N 1
ATOM 1865 C CA . VAL A 1 225 ? 261.421 166.019 197.420 1.00 22.66 225 VAL C CA 1
ATOM 1866 C C . VAL A 1 225 ? 261.060 167.345 198.086 1.00 23.61 225 VAL C C 1
ATOM 1867 O O . VAL A 1 225 ? 261.930 168.171 198.365 1.00 22.21 225 VAL C O 1
ATOM 1871 N N . ASP A 1 226 ? 259.768 167.533 198.345 1.00 24.25 226 ASP C N 1
ATOM 1872 C CA . ASP A 1 226 ? 259.265 168.759 198.954 1.00 25.77 226 ASP C CA 1
ATOM 1873 C C . ASP A 1 226 ? 260.068 169.294 200.138 1.00 26.90 226 ASP C C 1
ATOM 1874 O O . ASP A 1 226 ? 260.313 170.500 200.225 1.00 27.27 226 ASP C O 1
ATOM 1879 N N . LEU A 1 227 ? 260.471 168.413 201.051 1.00 27.89 227 LEU C N 1
ATOM 1880 C CA . LEU A 1 227 ? 261.247 168.853 202.203 1.00 29.32 227 LEU C CA 1
ATOM 1881 C C . LEU A 1 227 ? 262.658 169.191 201.741 1.00 30.62 227 LEU C C 1
ATOM 1882 O O . LEU A 1 227 ? 263.339 170.022 202.341 1.00 31.76 227 LEU C O 1
ATOM 1887 N N . CYS A 1 228 ? 263.095 168.540 200.669 1.00 31.09 228 CYS C N 1
ATOM 1888 C CA . CYS A 1 228 ? 264.417 168.804 200.122 1.00 32.22 228 CYS C CA 1
ATOM 1889 C C . CYS A 1 228 ? 264.364 170.205 199.532 1.00 32.75 228 CYS C C 1
ATOM 1890 O O . CYS A 1 228 ? 265.129 171.089 199.920 1.00 33.30 228 CYS C O 1
ATOM 1893 N N . HIS A 1 229 ? 263.441 170.404 198.597 1.00 32.55 229 HIS C N 1
ATOM 1894 C CA . HIS A 1 229 ? 263.270 171.703 197.967 1.00 32.35 229 HIS C CA 1
ATOM 1895 C C . HIS A 1 229 ? 262.894 172.729 199.033 1.00 32.65 229 HIS C C 1
ATOM 1896 O O . HIS A 1 229 ? 262.698 173.909 198.739 1.00 34.64 229 HIS C O 1
ATOM 1903 N N . GLU A 1 230 ? 262.787 172.264 200.274 1.00 32.35 230 GLU C N 1
ATOM 1904 C CA . GLU A 1 230 ? 262.458 173.138 201.388 1.00 31.73 230 GLU C CA 1
ATOM 1905 C C . GLU A 1 230 ? 263.762 173.406 202.125 1.00 30.03 230 GLU C C 1
ATOM 1906 O O . GLU A 1 230 ? 264.010 174.519 202.585 1.00 29.94 230 GLU C O 1
ATOM 1912 N N . ARG A 1 231 ? 264.597 172.375 202.226 1.00 28.48 231 ARG C N 1
ATOM 1913 C CA . ARG A 1 231 ? 265.890 172.495 202.889 1.00 27.74 231 ARG C CA 1
ATOM 1914 C C . ARG A 1 231 ? 266.917 173.001 201.878 1.00 26.81 231 ARG C C 1
ATOM 1915 O O . ARG A 1 231 ? 268.124 172.926 202.105 1.00 27.19 231 ARG C O 1
ATOM 1923 N N . GLY A 1 232 ? 266.425 173.512 200.755 1.00 26.18 232 GLY C N 1
ATOM 1924 C CA . GLY A 1 232 ? 267.308 174.032 199.727 1.00 24.92 232 GLY C CA 1
ATOM 1925 C C . GLY A 1 232 ? 268.251 172.987 199.170 1.00 24.43 232 GLY C C 1
ATOM 1926 O O . GLY A 1 232 ? 269.467 173.181 199.148 1.00 25.73 232 GLY C O 1
ATOM 1927 N N . ILE A 1 233 ? 267.688 171.877 198.711 1.00 23.21 233 ILE C N 1
ATOM 1928 C CA . ILE A 1 233 ? 268.489 170.797 198.153 1.00 22.16 233 ILE C CA 1
ATOM 1929 C C . ILE A 1 233 ? 267.844 170.163 196.927 1.00 22.34 233 ILE C C 1
ATOM 1930 O O . ILE A 1 233 ? 266.742 169.621 196.998 1.00 23.54 233 ILE C O 1
ATOM 1935 N N . ARG A 1 234 ? 268.541 170.239 195.800 1.00 21.24 234 ARG C N 1
ATOM 1936 C CA . ARG A 1 234 ? 268.042 169.677 194.555 1.00 19.94 234 ARG C CA 1
ATOM 1937 C C . ARG A 1 234 ? 268.001 168.149 194.667 1.00 19.71 234 ARG C C 1
ATOM 1938 O O . ARG A 1 234 ? 268.384 167.592 195.695 1.00 18.68 234 ARG C O 1
ATOM 1946 N N . VAL A 1 235 ? 267.533 167.475 193.619 1.00 19.04 235 VAL C N 1
ATOM 1947 C CA . VAL A 1 235 ? 267.446 166.014 193.623 1.00 17.18 235 VAL C CA 1
ATOM 1948 C C . VAL A 1 235 ? 267.660 165.405 192.238 1.00 18.42 235 VAL C C 1
ATOM 1949 O O . VAL A 1 235 ? 267.194 165.947 191.237 1.00 20.00 235 VAL C O 1
ATOM 1953 N N . LEU A 1 236 ? 268.345 164.267 192.186 1.00 16.94 236 LEU C N 1
ATOM 1954 C CA . LEU A 1 236 ? 268.612 163.605 190.913 1.00 16.58 236 LEU C CA 1
ATOM 1955 C C . LEU A 1 236 ? 268.136 162.156 190.894 1.00 16.92 236 LEU C C 1
ATOM 1956 O O . LEU A 1 236 ? 268.249 161.443 191.891 1.00 18.80 236 LEU C O 1
ATOM 1961 N N . LEU A 1 237 ? 267.610 161.722 189.752 1.00 16.44 237 LEU C N 1
ATOM 1962 C CA . LEU A 1 237 ? 267.122 160.353 189.604 1.00 15.63 237 LEU C CA 1
ATOM 1963 C C . LEU A 1 237 ? 267.855 159.615 188.488 1.00 15.21 237 LEU C C 1
ATOM 1964 O O . LEU A 1 237 ? 268.173 160.202 187.450 1.00 14.50 237 LEU C O 1
ATOM 1969 N N . ASP A 1 238 ? 268.106 158.324 188.702 1.00 14.62 238 ASP C N 1
ATOM 1970 C CA . ASP A 1 238 ? 268.819 157.498 187.728 1.00 14.50 238 ASP C CA 1
ATOM 1971 C C . ASP A 1 238 ? 267.984 157.157 186.494 1.00 14.50 238 ASP C C 1
ATOM 1972 O O . ASP A 1 238 ? 266.840 156.723 186.608 1.00 15.09 238 ASP C O 1
ATOM 1977 N N . ALA A 1 239 ? 268.569 157.334 185.314 1.00 14.50 239 ALA C N 1
ATOM 1978 C CA . ALA A 1 239 ? 267.872 157.053 184.062 1.00 14.50 239 ALA C CA 1
ATOM 1979 C C . ALA A 1 239 ? 268.418 155.823 183.349 1.00 14.50 239 ALA C C 1
ATOM 1980 O O . ALA A 1 239 ? 269.372 155.917 182.579 1.00 14.50 239 ALA C O 1
ATOM 1982 N N . VAL A 1 240 ? 267.796 154.677 183.600 1.00 14.50 240 VAL C N 1
ATOM 1983 C CA . VAL A 1 240 ? 268.204 153.419 182.985 1.00 14.50 240 VAL C CA 1
ATOM 1984 C C . VAL A 1 240 ? 267.657 153.369 181.567 1.00 15.01 240 VAL C C 1
ATOM 1985 O O . VAL A 1 240 ? 266.959 152.430 181.198 1.00 15.71 240 VAL C O 1
ATOM 1989 N N . PHE A 1 241 ? 267.990 154.373 180.768 1.00 15.56 241 PHE C N 1
ATOM 1990 C CA . PHE A 1 241 ? 267.488 154.449 179.405 1.00 16.31 241 PHE C CA 1
ATOM 1991 C C . PHE A 1 241 ? 268.219 153.640 178.345 1.00 16.77 241 PHE C C 1
ATOM 1992 O O . PHE A 1 241 ? 268.018 153.862 177.151 1.00 17.08 241 PHE C O 1
ATOM 2000 N N . ASN A 1 242 ? 269.051 152.694 178.765 1.00 15.56 242 ASN C N 1
ATOM 2001 C CA . ASN A 1 242 ? 269.779 151.876 177.805 1.00 14.50 242 ASN C CA 1
ATOM 2002 C C . ASN A 1 242 ? 269.317 150.432 177.810 1.00 14.97 242 ASN C C 1
ATOM 2003 O O . ASN A 1 242 ? 269.048 149.845 176.764 1.00 14.50 242 ASN C O 1
ATOM 2008 N N . HIS A 1 243 ? 269.235 149.866 179.006 1.00 16.51 243 HIS C N 1
ATOM 2009 C CA . HIS A 1 243 ? 268.824 148.483 179.190 1.00 17.18 243 HIS C CA 1
ATOM 2010 C C . HIS A 1 243 ? 267.640 148.396 180.154 1.00 17.01 243 HIS C C 1
ATOM 2011 O O . HIS A 1 243 ? 267.478 149.244 181.034 1.00 15.78 243 HIS C O 1
ATOM 2018 N N . SER A 1 244 ? 266.813 147.370 179.979 1.00 17.28 244 SER C N 1
ATOM 2019 C CA . SER A 1 244 ? 265.644 147.172 180.829 1.00 17.97 244 SER C CA 1
ATOM 2020 C C . SER A 1 244 ? 265.680 145.786 181.452 1.00 19.07 244 SER C C 1
ATOM 2021 O O . SER A 1 244 ? 265.982 144.804 180.776 1.00 19.85 244 SER C O 1
ATOM 2024 N N . GLY A 1 245 ? 265.361 145.708 182.738 1.00 19.71 245 GLY C N 1
ATOM 2025 C CA . GLY A 1 245 ? 265.362 144.425 183.415 1.00 21.87 245 GLY C CA 1
ATOM 2026 C C . GLY A 1 245 ? 264.537 143.381 182.684 1.00 22.72 245 GLY C C 1
ATOM 2027 O O . GLY A 1 245 ? 263.503 143.697 182.101 1.00 23.94 245 GLY C O 1
ATOM 2028 N N . ARG A 1 246 ? 265.006 142.138 182.713 1.00 23.11 246 ARG C N 1
ATOM 2029 C CA . ARG A 1 246 ? 264.320 141.028 182.064 1.00 23.52 246 ARG C CA 1
ATOM 2030 C C . ARG A 1 246 ? 262.809 141.142 182.263 1.00 23.90 246 ARG C C 1
ATOM 2031 O O . ARG A 1 246 ? 262.022 140.804 181.375 1.00 24.00 246 ARG C O 1
ATOM 2039 N N . THR A 1 247 ? 262.413 141.629 183.436 1.00 22.76 247 THR C N 1
ATOM 2040 C CA . THR A 1 247 ? 261.004 141.789 183.773 1.00 20.64 247 THR C CA 1
ATOM 2041 C C . THR A 1 247 ? 260.268 142.642 182.742 1.00 19.74 247 THR C C 1
ATOM 2042 O O . THR A 1 247 ? 259.300 142.182 182.139 1.00 20.40 247 THR C O 1
ATOM 2046 N N . PHE A 1 248 ? 260.733 143.878 182.553 1.00 18.69 248 PHE C N 1
ATOM 2047 C CA . PHE A 1 248 ? 260.148 144.824 181.597 1.00 16.72 248 PHE C CA 1
ATOM 2048 C C . PHE A 1 248 ? 259.232 144.144 180.572 1.00 16.82 248 PHE C C 1
ATOM 2049 O O . PHE A 1 248 ? 259.675 143.312 179.776 1.00 15.70 248 PHE C O 1
ATOM 2057 N N . PRO A 1 249 ? 257.939 144.507 180.577 1.00 16.11 249 PRO C N 1
ATOM 2058 C CA . PRO A 1 249 ? 256.889 143.980 179.696 1.00 15.71 249 PRO C CA 1
ATOM 2059 C C . PRO A 1 249 ? 257.257 143.708 178.231 1.00 16.50 249 PRO C C 1
ATOM 2060 O O . PRO A 1 249 ? 257.327 142.551 177.817 1.00 17.03 249 PRO C O 1
ATOM 2064 N N . PRO A 1 250 ? 257.492 144.760 177.425 1.00 17.01 250 PRO C N 1
ATOM 2065 C CA . PRO A 1 250 ? 257.841 144.514 176.024 1.00 17.30 250 PRO C CA 1
ATOM 2066 C C . PRO A 1 250 ? 258.818 143.364 175.832 1.00 18.05 250 PRO C C 1
ATOM 2067 O O . PRO A 1 250 ? 258.769 142.660 174.825 1.00 18.31 250 PRO C O 1
ATOM 2071 N N . PHE A 1 251 ? 259.702 143.164 176.801 1.00 19.13 251 PHE C N 1
ATOM 2072 C CA . PHE A 1 251 ? 260.664 142.085 176.685 1.00 19.50 251 PHE C CA 1
ATOM 2073 C C . PHE A 1 251 ? 259.926 140.769 176.799 1.00 19.69 251 PHE C C 1
ATOM 2074 O O . PHE A 1 251 ? 259.965 139.942 175.886 1.00 19.33 251 PHE C O 1
ATOM 2082 N N . VAL A 1 252 ? 259.245 140.589 177.928 1.00 18.94 252 VAL C N 1
ATOM 2083 C CA . VAL A 1 252 ? 258.471 139.380 178.183 1.00 18.44 252 VAL C CA 1
ATOM 2084 C C . VAL A 1 252 ? 257.798 138.945 176.891 1.00 18.09 252 VAL C C 1
ATOM 2085 O O . VAL A 1 252 ? 257.926 137.794 176.471 1.00 17.32 252 VAL C O 1
ATOM 2089 N N . ASP A 1 253 ? 257.092 139.883 176.264 1.00 18.30 253 ASP C N 1
ATOM 2090 C CA . ASP A 1 253 ? 256.403 139.620 175.010 1.00 20.08 253 ASP C CA 1
ATOM 2091 C C . ASP A 1 253 ? 257.323 138.893 174.048 1.00 21.06 253 ASP C C 1
ATOM 2092 O O . ASP A 1 253 ? 257.016 137.792 173.599 1.00 21.47 253 ASP C O 1
ATOM 2097 N N . VAL A 1 254 ? 258.457 139.512 173.742 1.00 22.06 254 VAL C N 1
ATOM 2098 C CA . VAL A 1 254 ? 259.415 138.923 172.820 1.00 22.74 254 VAL C CA 1
ATOM 2099 C C . VAL A 1 254 ? 259.861 137.532 173.249 1.00 24.92 254 VAL C C 1
ATOM 2100 O O . VAL A 1 254 ? 260.039 136.641 172.415 1.00 23.66 254 VAL C O 1
ATOM 2104 N N . LEU A 1 255 ? 260.043 137.354 174.554 1.00 26.66 255 LEU C N 1
ATOM 2105 C CA . LEU A 1 255 ? 260.468 136.071 175.110 1.00 27.93 255 LEU C CA 1
ATOM 2106 C C . LEU A 1 255 ? 259.378 135.034 174.912 1.00 29.10 255 LEU C C 1
ATOM 2107 O O . LEU A 1 255 ? 259.575 134.011 174.247 1.00 29.13 255 LEU C O 1
ATOM 2112 N N . LYS A 1 256 ? 258.223 135.325 175.504 1.00 30.71 256 LYS C N 1
ATOM 2113 C CA . LYS A 1 256 ? 257.065 134.449 175.449 1.00 32.49 256 LYS C CA 1
ATOM 2114 C C . LYS A 1 256 ? 256.255 134.601 174.160 1.00 32.03 256 LYS C C 1
ATOM 2115 O O . LYS A 1 256 ? 255.053 134.352 174.141 1.00 31.84 256 LYS C O 1
ATOM 2121 N N . ASN A 1 257 ? 256.924 135.004 173.084 1.00 32.92 257 ASN C N 1
ATOM 2122 C CA . ASN A 1 257 ? 256.284 135.165 171.781 1.00 34.19 257 ASN C CA 1
ATOM 2123 C C . ASN A 1 257 ? 257.314 135.029 170.678 1.00 34.80 257 ASN C C 1
ATOM 2124 O O . ASN A 1 257 ? 256.993 135.154 169.495 1.00 34.22 257 ASN C O 1
ATOM 2129 N N . GLY A 1 258 ? 258.557 134.777 171.077 1.00 36.53 258 GLY C N 1
ATOM 2130 C CA . GLY A 1 258 ? 259.626 134.623 170.112 1.00 37.76 258 GLY C CA 1
ATOM 2131 C C . GLY A 1 258 ? 259.555 135.639 168.989 1.00 38.18 258 GLY C C 1
ATOM 2132 O O . GLY A 1 258 ? 259.527 136.844 169.229 1.00 38.34 258 GLY C O 1
ATOM 2133 N N . GLU A 1 259 ? 259.501 135.142 167.757 1.00 38.47 259 GLU C N 1
ATOM 2134 C CA . GLU A 1 259 ? 259.459 135.990 166.570 1.00 38.38 259 GLU C CA 1
ATOM 2135 C C . GLU A 1 259 ? 258.221 136.881 166.444 1.00 38.21 259 GLU C C 1
ATOM 2136 O O . GLU A 1 259 ? 258.326 138.107 166.503 1.00 37.30 259 GLU C O 1
ATOM 2142 N N . LYS A 1 260 ? 257.059 136.257 166.265 1.00 38.46 260 LYS C N 1
ATOM 2143 C CA . LYS A 1 260 ? 255.793 136.974 166.102 1.00 39.37 260 LYS C CA 1
ATOM 2144 C C . LYS A 1 260 ? 255.603 138.167 167.035 1.00 39.32 260 LYS C C 1
ATOM 2145 O O . LYS A 1 260 ? 254.782 139.042 166.766 1.00 40.50 260 LYS C O 1
ATOM 2151 N N . SER A 1 261 ? 256.359 138.196 168.127 1.00 38.86 261 SER C N 1
ATOM 2152 C CA . SER A 1 261 ? 256.279 139.283 169.099 1.00 37.76 261 SER C CA 1
ATOM 2153 C C . SER A 1 261 ? 256.121 140.626 168.404 1.00 36.69 261 SER C C 1
ATOM 2154 O O . SER A 1 261 ? 256.837 140.922 167.449 1.00 35.60 261 SER C O 1
ATOM 2157 N N . LYS A 1 262 ? 255.183 141.438 168.881 1.00 37.17 262 LYS C N 1
ATOM 2158 C CA . LYS A 1 262 ? 254.950 142.750 168.287 1.00 37.53 262 LYS C CA 1
ATOM 2159 C C . LYS A 1 262 ? 256.015 143.744 168.730 1.00 36.15 262 LYS C C 1
ATOM 2160 O O . LYS A 1 262 ? 256.123 144.834 168.174 1.00 35.23 262 LYS C O 1
ATOM 2166 N N . TYR A 1 263 ? 256.801 143.355 169.730 1.00 35.65 263 TYR C N 1
ATOM 2167 C CA . TYR A 1 263 ? 257.853 144.213 170.264 1.00 34.95 263 TYR C CA 1
ATOM 2168 C C . TYR A 1 263 ? 259.234 143.692 169.878 1.00 34.60 263 TYR C C 1
ATOM 2169 O O . TYR A 1 263 ? 260.225 143.874 170.591 1.00 33.24 263 TYR C O 1
ATOM 2178 N N . LYS A 1 264 ? 259.261 143.055 168.712 1.00 34.46 264 LYS C N 1
ATOM 2179 C CA . LYS A 1 264 ? 260.452 142.468 168.108 1.00 32.63 264 LYS C CA 1
ATOM 2180 C C . LYS A 1 264 ? 261.603 143.472 167.974 1.00 31.08 264 LYS C C 1
ATOM 2181 O O . LYS A 1 264 ? 262.754 143.161 168.287 1.00 30.92 264 LYS C O 1
ATOM 2187 N N . ASP A 1 265 ? 261.282 144.677 167.516 1.00 28.71 265 ASP C N 1
ATOM 2188 C CA . ASP A 1 265 ? 262.285 145.713 167.320 1.00 25.90 265 ASP C CA 1
ATOM 2189 C C . ASP A 1 265 ? 262.457 146.663 168.496 1.00 24.80 265 ASP C C 1
ATOM 2190 O O . ASP A 1 265 ? 263.322 147.535 168.459 1.00 24.30 265 ASP C O 1
ATOM 2195 N N . TRP A 1 266 ? 261.646 146.515 169.537 1.00 24.06 266 TRP C N 1
ATOM 2196 C CA . TRP A 1 266 ? 261.779 147.406 170.685 1.00 23.18 266 TRP C CA 1
ATOM 2197 C C . TRP A 1 266 ? 263.161 147.272 171.311 1.00 23.23 266 TRP C C 1
ATOM 2198 O O . TRP A 1 266 ? 263.572 148.100 172.124 1.00 22.52 266 TRP C O 1
ATOM 2209 N N . PHE A 1 267 ? 263.879 146.229 170.905 1.00 23.87 267 PHE C N 1
ATOM 2210 C CA . PHE A 1 267 ? 265.213 145.955 171.421 1.00 23.66 267 PHE C CA 1
ATOM 2211 C C . PHE A 1 267 ? 266.162 145.688 170.263 1.00 23.86 267 PHE C C 1
ATOM 2212 O O . PHE A 1 267 ? 266.298 146.514 169.362 1.00 22.71 267 PHE C O 1
ATOM 2220 N N . HIS A 1 268 ? 266.818 144.533 170.290 1.00 24.51 268 HIS C N 1
ATOM 2221 C CA . HIS A 1 268 ? 267.752 144.154 169.233 1.00 25.85 268 HIS C CA 1
ATOM 2222 C C . HIS A 1 268 ? 267.786 142.640 169.062 1.00 27.59 268 HIS C C 1
ATOM 2223 O O . HIS A 1 268 ? 268.354 141.933 169.892 1.00 27.69 268 HIS C O 1
ATOM 2230 N N . ILE A 1 269 ? 267.185 142.147 167.981 1.00 29.91 269 ILE C N 1
ATOM 2231 C CA . ILE A 1 269 ? 267.142 140.707 167.728 1.00 31.56 269 ILE C CA 1
ATOM 2232 C C . ILE A 1 269 ? 268.377 140.175 167.009 1.00 33.45 269 ILE C C 1
ATOM 2233 O O . ILE A 1 269 ? 268.902 140.805 166.091 1.00 33.74 269 ILE C O 1
ATOM 2238 N N . ARG A 1 270 ? 268.837 139.006 167.437 1.00 33.93 270 ARG C N 1
ATOM 2239 C CA . ARG A 1 270 ? 270.001 138.379 166.832 1.00 33.64 270 ARG C CA 1
ATOM 2240 C C . ARG A 1 270 ? 269.692 136.920 166.466 1.00 34.04 270 ARG C C 1
ATOM 2241 O O . ARG A 1 270 ? 270.116 136.433 165.417 1.00 33.16 270 ARG C O 1
ATOM 2249 N N . SER A 1 271 ? 268.951 136.231 167.332 1.00 34.26 271 SER C N 1
ATOM 2250 C CA . SER A 1 271 ? 268.582 134.833 167.099 1.00 34.65 271 SER C CA 1
ATOM 2251 C C . SER A 1 271 ? 267.091 134.619 167.363 1.00 35.05 271 SER C C 1
ATOM 2252 O O . SER A 1 271 ? 266.561 135.100 168.365 1.00 34.27 271 SER C O 1
ATOM 2255 N N . LEU A 1 272 ? 266.422 133.900 166.461 1.00 35.66 272 LEU C N 1
ATOM 2256 C CA . LEU A 1 272 ? 264.990 133.629 166.601 1.00 36.07 272 LEU C CA 1
ATOM 2257 C C . LEU A 1 272 ? 264.640 133.322 168.059 1.00 36.24 272 LEU C C 1
ATOM 2258 O O . LEU A 1 272 ? 263.843 134.035 168.666 1.00 36.87 272 LEU C O 1
ATOM 2263 N N . PRO A 1 273 ? 265.229 132.261 168.642 1.00 35.83 273 PRO C N 1
ATOM 2264 C CA . PRO A 1 273 ? 264.919 131.950 170.041 1.00 35.19 273 PRO C CA 1
ATOM 2265 C C . PRO A 1 273 ? 265.595 132.980 170.935 1.00 35.99 273 PRO C C 1
ATOM 2266 O O . PRO A 1 273 ? 266.516 133.669 170.507 1.00 35.28 273 PRO C O 1
ATOM 2270 N N . LEU A 1 274 ? 265.147 133.085 172.177 1.00 36.56 274 LEU C N 1
ATOM 2271 C CA . LEU A 1 274 ? 265.745 134.041 173.096 1.00 36.56 274 LEU C CA 1
ATOM 2272 C C . LEU A 1 274 ? 266.651 133.301 174.071 1.00 37.53 274 LEU C C 1
ATOM 2273 O O . LEU A 1 274 ? 266.838 133.716 175.217 1.00 37.06 274 LEU C O 1
ATOM 2278 N N . GLU A 1 275 ? 267.215 132.199 173.589 1.00 37.85 275 GLU C N 1
ATOM 2279 C CA . GLU A 1 275 ? 268.105 131.364 174.382 1.00 37.51 275 GLU C CA 1
ATOM 2280 C C . GLU A 1 275 ? 269.454 132.062 174.569 1.00 37.93 275 GLU C C 1
ATOM 2281 O O .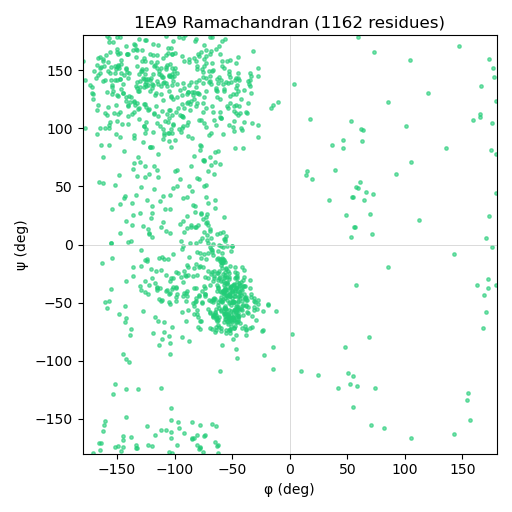 GLU A 1 275 ? 269.748 133.055 173.903 1.00 37.07 275 GLU C O 1
ATOM 2287 N N . VAL A 1 276 ? 270.264 131.534 175.483 1.00 38.70 276 VAL C N 1
ATOM 2288 C CA . VAL A 1 276 ? 271.589 132.073 175.775 1.00 39.44 276 VAL C CA 1
ATOM 2289 C C . VAL A 1 276 ? 272.410 130.979 176.439 1.00 40.97 276 VAL C C 1
ATOM 2290 O O . VAL A 1 276 ? 273.509 130.650 175.980 1.00 41.58 276 VAL C O 1
ATOM 2294 N N . VAL A 1 277 ? 271.848 130.431 177.521 1.00 42.94 277 VAL C N 1
ATOM 2295 C CA . VAL A 1 277 ? 272.451 129.364 178.332 1.00 44.57 277 VAL C CA 1
ATOM 2296 C C . VAL A 1 277 ? 273.915 129.638 178.694 1.00 45.84 277 VAL C C 1
ATOM 2297 O O . VAL A 1 277 ? 274.202 130.212 179.750 1.00 45.12 277 VAL C O 1
ATOM 2301 N N . ASP A 1 278 ? 274.830 129.212 177.825 1.00 46.67 278 ASP C N 1
ATOM 2302 C CA . ASP A 1 278 ? 276.265 129.425 178.023 1.00 46.11 278 ASP C CA 1
ATOM 2303 C C . ASP A 1 278 ? 276.843 130.049 176.751 1.00 45.59 278 ASP C C 1
ATOM 2304 O O . 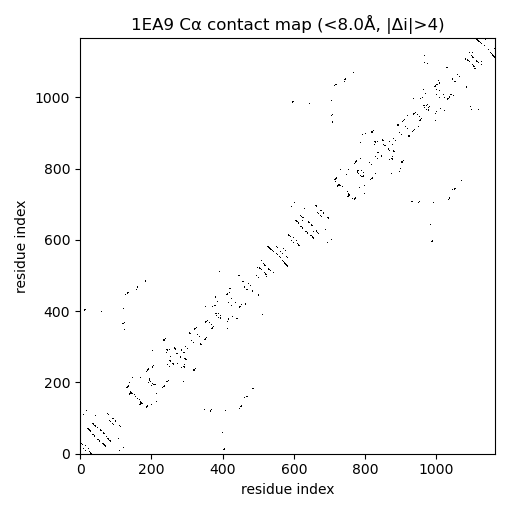ASP A 1 278 ? 277.934 130.630 176.764 1.00 44.84 278 ASP C O 1
ATOM 2309 N N . GLY A 1 279 ? 276.099 129.914 175.656 1.00 44.69 279 GLY C N 1
ATOM 2310 C CA . GLY A 1 279 ? 276.527 130.476 174.394 1.00 42.94 279 GLY C CA 1
ATOM 2311 C C . GLY A 1 279 ? 276.661 131.971 174.568 1.00 43.03 279 GLY C C 1
ATOM 2312 O O . GLY A 1 279 ? 277.571 132.437 175.254 1.00 43.76 279 GLY C O 1
ATOM 2313 N N . ILE A 1 280 ? 275.747 132.728 173.967 1.00 41.32 280 ILE C N 1
ATOM 2314 C CA . ILE A 1 280 ? 275.785 134.187 174.062 1.00 38.01 280 ILE C CA 1
ATOM 2315 C C . ILE A 1 280 ? 274.376 134.778 173.973 1.00 34.78 280 ILE C C 1
ATOM 2316 O O . ILE A 1 280 ? 273.545 134.294 173.203 1.00 34.87 280 ILE C O 1
ATOM 2321 N N . PRO A 1 281 ? 274.088 135.829 174.767 1.00 30.73 281 PRO C N 1
ATOM 2322 C CA . PRO A 1 281 ? 272.775 136.481 174.761 1.00 28.13 281 PRO C CA 1
ATOM 2323 C C . PRO A 1 281 ? 272.308 136.802 173.345 1.00 27.03 281 PRO C C 1
ATOM 2324 O O . PRO A 1 281 ? 272.817 137.720 172.702 1.00 26.14 281 PRO C O 1
ATOM 2328 N N . THR A 1 282 ? 271.338 136.032 172.866 1.00 25.94 282 THR C N 1
ATOM 2329 C CA . THR A 1 282 ? 270.797 136.210 171.525 1.00 24.50 282 THR C CA 1
ATOM 2330 C C . THR A 1 282 ? 270.278 137.624 171.256 1.00 22.79 282 THR C C 1
ATOM 2331 O O . THR A 1 282 ? 269.676 137.882 170.212 1.00 22.59 282 THR C O 1
ATOM 2335 N N . TYR A 1 283 ? 270.521 138.539 172.188 1.00 20.69 283 TYR C N 1
ATOM 2336 C CA . TYR A 1 283 ? 270.067 139.918 172.047 1.00 18.00 283 TYR C CA 1
ATOM 2337 C C . TYR A 1 283 ? 271.035 140.895 172.696 1.00 17.04 283 TYR C C 1
ATOM 2338 O O . TYR A 1 283 ? 271.595 140.615 173.754 1.00 14.77 283 TYR C O 1
ATOM 2347 N N . ASP A 1 284 ? 271.226 142.051 172.070 1.00 16.44 284 ASP C N 1
ATOM 2348 C CA . ASP A 1 284 ? 272.147 143.037 172.618 1.00 17.13 284 ASP C CA 1
ATOM 2349 C C . ASP A 1 284 ? 271.742 143.479 174.018 1.00 16.70 284 ASP C C 1
ATOM 2350 O O . ASP A 1 284 ? 270.756 144.186 174.218 1.00 16.85 284 ASP C O 1
ATOM 2355 N N . THR A 1 285 ? 272.538 143.034 174.983 1.00 16.38 285 THR C N 1
ATOM 2356 C CA . THR A 1 285 ? 272.327 143.319 176.389 1.00 16.42 285 THR C CA 1
ATOM 2357 C C . THR A 1 285 ? 273.356 144.304 176.908 1.00 15.53 285 THR C C 1
ATOM 2358 O O . THR A 1 285 ? 274.244 144.734 176.172 1.00 15.14 285 THR C O 1
ATOM 2362 N N . PHE A 1 286 ? 273.229 144.641 178.188 1.00 15.30 286 PHE C N 1
ATOM 2363 C CA . PHE A 1 286 ? 274.147 145.555 178.851 1.00 15.28 286 PHE C CA 1
ATOM 2364 C C . PHE A 1 286 ? 275.565 145.146 178.507 1.00 16.67 286 PHE C C 1
ATOM 2365 O O . PHE A 1 286 ? 276.127 145.614 177.526 1.00 16.42 286 PHE C O 1
ATOM 2373 N N . ALA A 1 287 ? 276.147 144.279 179.323 1.00 18.67 287 ALA C N 1
ATOM 2374 C CA . ALA A 1 287 ? 277.493 143.807 179.065 1.00 20.84 287 ALA C CA 1
ATOM 2375 C C . ALA A 1 287 ? 277.243 142.435 178.491 1.00 21.38 287 ALA C C 1
ATOM 2376 O O . ALA A 1 287 ? 277.416 142.199 177.298 1.00 22.31 287 ALA C O 1
ATOM 2378 N N . PHE A 1 288 ? 276.803 141.542 179.365 1.00 21.39 288 PHE C N 1
ATOM 2379 C CA . PHE A 1 288 ? 276.483 140.177 179.002 1.00 22.00 288 PHE C CA 1
ATOM 2380 C C . PHE A 1 288 ? 275.618 139.601 180.100 1.00 23.11 288 PHE C C 1
ATOM 2381 O O . PHE A 1 288 ? 275.918 138.549 180.676 1.00 24.25 288 PHE C O 1
ATOM 2389 N N . GLU A 1 289 ? 274.550 140.334 180.396 1.00 23.24 289 GLU C N 1
ATOM 2390 C CA . GLU A 1 289 ? 273.578 139.943 181.402 1.00 23.13 289 GLU C CA 1
ATOM 2391 C C . GLU A 1 289 ? 272.227 139.937 180.698 1.00 22.36 289 GLU C C 1
ATOM 2392 O O . GLU A 1 289 ? 271.614 140.985 180.502 1.00 23.30 289 GLU C O 1
ATOM 2398 N N . PRO A 1 290 ? 271.755 138.751 180.293 1.00 21.37 290 PRO C N 1
ATOM 2399 C CA . PRO A 1 290 ? 270.476 138.591 179.599 1.00 22.57 290 PRO C CA 1
ATOM 2400 C C . PRO A 1 290 ? 269.342 139.337 180.297 1.00 23.00 290 PRO C C 1
ATOM 2401 O O . PRO A 1 290 ? 268.438 139.862 179.645 1.00 23.86 290 PRO C O 1
ATOM 2405 N N . LEU A 1 291 ? 269.402 139.387 181.627 1.00 23.67 291 LEU C N 1
ATOM 2406 C CA . LEU A 1 291 ? 268.379 140.061 182.425 1.00 24.28 291 LEU C CA 1
ATOM 2407 C C . LEU A 1 291 ? 268.472 141.573 182.280 1.00 22.60 291 LEU C C 1
ATOM 2408 O O . LEU A 1 291 ? 268.059 142.309 183.171 1.00 22.69 291 LEU C O 1
ATOM 2413 N N . MET A 1 292 ? 269.006 142.023 181.147 1.00 21.49 292 MET C N 1
ATOM 2414 C CA . MET A 1 292 ? 269.170 143.447 180.867 1.00 23.09 292 MET C CA 1
ATOM 2415 C C . MET A 1 292 ? 269.377 143.697 179.381 1.00 24.18 292 MET C C 1
ATOM 2416 O O . MET A 1 292 ? 270.495 143.950 178.936 1.00 25.03 292 MET C O 1
ATOM 2421 N N . PRO A 1 293 ? 268.302 143.610 178.588 1.00 23.76 293 PRO C N 1
ATOM 2422 C CA . PRO A 1 293 ? 268.407 143.839 177.145 1.00 25.24 293 PRO C CA 1
ATOM 2423 C C . PRO A 1 293 ? 268.549 145.324 176.839 1.00 24.48 293 PRO C C 1
ATOM 2424 O O . PRO A 1 293 ? 268.019 146.168 177.565 1.00 22.73 293 PRO C O 1
ATOM 2428 N N . LYS A 1 294 ? 269.263 145.644 175.765 1.00 23.08 294 LYS C N 1
ATOM 2429 C CA . LYS A 1 294 ? 269.442 147.038 175.397 1.00 22.17 294 LYS C CA 1
ATOM 2430 C C . LYS A 1 294 ? 268.231 147.497 174.616 1.00 22.10 294 LYS C C 1
ATOM 2431 O O . LYS A 1 294 ? 267.798 146.822 173.682 1.00 21.14 294 LYS C O 1
ATOM 2437 N N . LEU A 1 295 ? 267.691 148.645 175.006 1.00 21.66 295 LEU C N 1
ATOM 2438 C CA . LEU A 1 295 ? 266.526 149.212 174.343 1.00 21.14 295 LEU C CA 1
ATOM 2439 C C . LEU A 1 295 ? 266.890 149.832 172.998 1.00 21.28 295 LEU C C 1
ATOM 2440 O O . LEU A 1 295 ? 267.926 150.486 172.861 1.00 20.51 295 LEU C O 1
ATOM 2445 N N . ASN A 1 296 ? 266.029 149.618 172.008 1.00 22.65 296 ASN C N 1
ATOM 2446 C CA . ASN A 1 296 ? 266.244 150.173 170.683 1.00 24.03 296 ASN C CA 1
ATOM 2447 C C . ASN A 1 296 ? 265.932 151.660 170.765 1.00 24.62 296 ASN C C 1
ATOM 2448 O O . ASN A 1 296 ? 264.916 152.127 170.251 1.00 24.64 296 ASN C O 1
ATOM 2453 N N . THR A 1 297 ? 266.821 152.393 171.428 1.00 25.15 297 THR C N 1
ATOM 2454 C CA . THR A 1 297 ? 266.688 153.833 171.626 1.00 25.58 297 THR C CA 1
ATOM 2455 C C . THR A 1 297 ? 266.326 154.599 170.349 1.00 25.93 297 THR C C 1
ATOM 2456 O O . THR A 1 297 ? 265.849 155.732 170.413 1.00 25.06 297 THR C O 1
ATOM 2460 N N . GLU A 1 298 ? 266.558 153.981 169.194 1.00 26.22 298 GLU C N 1
ATOM 2461 C CA . GLU A 1 298 ? 266.239 154.601 167.910 1.00 25.51 298 GLU C CA 1
ATOM 2462 C C . GLU A 1 298 ? 264.768 154.372 167.565 1.00 24.35 298 GLU C C 1
ATOM 2463 O O . GLU A 1 298 ? 264.161 155.163 166.842 1.00 24.35 298 GLU C O 1
ATOM 2469 N N . HIS A 1 299 ? 264.202 153.286 168.085 1.00 22.93 299 HIS C N 1
ATOM 2470 C CA . HIS A 1 299 ? 262.806 152.957 167.834 1.00 21.98 299 HIS C CA 1
ATOM 2471 C C . HIS A 1 299 ? 261.892 154.102 168.259 1.00 22.40 299 HIS C C 1
ATOM 2472 O O . HIS A 1 299 ? 262.009 154.628 169.367 1.00 20.13 299 HIS C O 1
ATOM 2479 N N . PRO A 1 300 ? 260.951 154.485 167.383 1.00 22.19 300 PRO C N 1
ATOM 2480 C CA . PRO A 1 300 ? 260.000 155.569 167.637 1.00 22.65 300 PRO C CA 1
ATOM 2481 C C . PRO A 1 300 ? 259.224 155.448 168.943 1.00 23.96 300 PRO C C 1
ATOM 2482 O O . PRO A 1 300 ? 259.350 156.296 169.832 1.00 23.18 300 PRO C O 1
ATOM 2486 N N . ASP A 1 301 ? 258.414 154.401 169.057 1.00 24.61 301 ASP C N 1
ATOM 2487 C CA . ASP A 1 301 ? 257.623 154.204 170.263 1.00 25.52 301 ASP C CA 1
ATOM 2488 C C . ASP A 1 301 ? 258.538 154.171 171.480 1.00 25.74 301 ASP C C 1
ATOM 2489 O O . ASP A 1 301 ? 258.263 154.817 172.491 1.00 25.60 301 ASP C O 1
ATOM 2494 N N . VAL A 1 302 ? 259.634 153.425 171.373 1.00 25.25 302 VAL C N 1
ATOM 2495 C CA . VAL A 1 302 ? 260.587 153.323 172.467 1.00 23.80 302 VAL C CA 1
ATOM 2496 C C . VAL A 1 302 ? 260.989 154.720 172.919 1.00 23.86 302 VAL C C 1
ATOM 2497 O O . VAL A 1 302 ? 261.057 155.002 174.114 1.00 22.86 302 VAL C O 1
ATOM 2501 N N . LYS A 1 303 ? 261.250 155.598 171.958 1.00 23.53 303 LYS C N 1
ATOM 2502 C CA . LYS A 1 303 ? 261.634 156.964 172.281 1.00 23.73 303 LYS C CA 1
ATOM 2503 C C . LYS A 1 303 ? 260.621 157.574 173.245 1.00 22.71 303 LYS C C 1
ATOM 2504 O O . LYS A 1 303 ? 260.907 157.744 174.431 1.00 21.78 303 LYS C O 1
ATOM 2510 N N . GLU A 1 304 ? 259.436 157.888 172.724 1.00 22.54 304 GLU C N 1
ATOM 2511 C CA . GLU A 1 304 ? 258.356 158.486 173.508 1.00 22.77 304 GLU C CA 1
ATOM 2512 C C . GLU A 1 304 ? 258.278 157.920 174.924 1.00 22.17 304 GLU C C 1
ATOM 2513 O O . GLU A 1 304 ? 258.273 158.670 175.903 1.00 22.64 304 GLU C O 1
ATOM 2519 N N . TYR A 1 305 ? 258.217 156.595 175.027 1.00 21.02 305 TYR C N 1
ATOM 2520 C CA . TYR A 1 305 ? 258.139 155.937 176.327 1.00 19.80 305 TYR C CA 1
ATOM 2521 C C . TYR A 1 305 ? 259.135 156.571 177.286 1.00 18.78 305 TYR C C 1
ATOM 2522 O O . TYR A 1 305 ? 258.750 157.209 178.264 1.00 17.84 305 TYR C O 1
ATOM 2531 N N . LEU A 1 306 ? 260.417 156.396 176.983 1.00 18.45 306 LEU C N 1
ATOM 2532 C CA . LEU A 1 306 ? 261.489 156.943 177.801 1.00 18.04 306 LEU C CA 1
ATOM 2533 C C . LEU A 1 306 ? 261.377 158.452 177.873 1.00 18.26 306 LEU C C 1
ATOM 2534 O O . LEU A 1 306 ? 261.579 159.052 178.926 1.00 17.72 306 LEU C O 1
ATOM 2539 N N . LEU A 1 307 ? 261.053 159.063 176.743 1.00 19.05 307 LEU C N 1
ATOM 2540 C CA . LEU A 1 307 ? 260.909 160.507 176.691 1.00 20.73 307 LEU C CA 1
ATOM 2541 C C . LEU A 1 307 ? 259.900 160.952 177.740 1.00 21.94 307 LEU C C 1
ATOM 2542 O O . LEU A 1 307 ? 260.281 161.472 178.791 1.00 22.66 307 LEU C O 1
ATOM 2547 N N . LYS A 1 308 ? 258.618 160.736 177.460 1.00 23.88 308 LYS C N 1
ATOM 2548 C CA . LYS A 1 308 ? 257.569 161.112 178.398 1.00 25.52 308 LYS C CA 1
ATOM 2549 C C . LYS A 1 308 ? 257.941 160.636 179.795 1.00 25.16 308 LYS C C 1
ATOM 2550 O O . LYS A 1 308 ? 257.538 161.228 180.796 1.00 25.27 308 LYS C O 1
ATOM 2556 N N . ALA A 1 309 ? 258.723 159.564 179.854 1.00 25.07 309 ALA C N 1
ATOM 2557 C CA . ALA A 1 309 ? 259.160 159.020 181.130 1.00 25.03 309 ALA C CA 1
ATOM 2558 C C . ALA A 1 309 ? 260.036 160.061 181.811 1.00 24.76 309 ALA C C 1
ATOM 2559 O O . ALA A 1 309 ? 259.692 160.583 182.872 1.00 23.88 309 ALA C O 1
ATOM 2561 N N . ALA A 1 310 ? 261.166 160.364 181.184 1.00 25.37 310 ALA C N 1
ATOM 2562 C CA . ALA A 1 310 ? 262.099 161.345 181.716 1.00 25.24 310 ALA C CA 1
ATOM 2563 C C . ALA A 1 310 ? 261.357 162.579 182.212 1.00 24.67 310 ALA C C 1
ATOM 2564 O O . ALA A 1 310 ? 261.487 162.974 183.369 1.00 23.21 310 ALA C O 1
ATOM 2566 N N . GLU A 1 311 ? 260.568 163.177 181.328 1.00 24.37 311 GLU C N 1
ATOM 2567 C CA . GLU A 1 311 ? 259.811 164.371 181.670 1.00 24.30 311 GLU C CA 1
ATOM 2568 C C . GLU A 1 311 ? 258.785 164.098 182.769 1.00 23.67 311 GLU C C 1
ATOM 2569 O O . GLU A 1 311 ? 258.599 164.922 183.664 1.00 23.75 311 GLU C O 1
ATOM 2575 N N . TYR A 1 312 ? 258.130 162.942 182.703 1.00 23.08 312 TYR C N 1
ATOM 2576 C CA . TYR A 1 312 ? 257.129 162.578 183.697 1.00 21.68 312 TYR C CA 1
ATOM 2577 C C . TYR A 1 312 ? 257.548 163.030 185.084 1.00 20.05 312 TYR C C 1
ATOM 2578 O O . TYR A 1 312 ? 257.060 164.036 185.591 1.00 19.97 312 TYR C O 1
ATOM 2587 N N . TRP A 1 313 ? 258.455 162.276 185.691 1.00 18.77 313 TRP C N 1
ATOM 2588 C CA . TRP A 1 313 ? 258.929 162.578 187.034 1.00 18.73 313 TRP C CA 1
ATOM 2589 C C . TRP A 1 313 ? 259.312 164.042 187.197 1.00 18.31 313 TRP C C 1
ATOM 2590 O O . TRP A 1 313 ? 258.888 164.698 188.148 1.00 17.00 313 TRP C O 1
ATOM 2601 N N . ILE A 1 314 ? 260.108 164.559 186.270 1.00 19.53 314 ILE C N 1
ATOM 2602 C CA . ILE A 1 314 ? 260.501 165.958 186.340 1.00 21.20 314 ILE C CA 1
ATOM 2603 C C . ILE A 1 314 ? 259.216 166.749 186.518 1.00 21.77 314 ILE C C 1
ATOM 2604 O O . ILE A 1 314 ? 259.080 167.559 187.436 1.00 22.37 314 ILE C O 1
ATOM 2609 N N . ARG A 1 315 ? 258.274 166.477 185.622 1.00 23.24 315 ARG C N 1
ATOM 2610 C CA . ARG A 1 315 ? 256.976 167.134 185.599 1.00 25.44 315 ARG C CA 1
ATOM 2611 C C . ARG A 1 315 ? 256.197 167.033 186.903 1.00 25.30 315 ARG C C 1
ATOM 2612 O O . ARG A 1 315 ? 255.808 168.050 187.482 1.00 26.20 315 ARG C O 1
ATOM 2620 N N . GLU A 1 316 ? 255.976 165.808 187.367 1.00 25.21 316 GLU C N 1
ATOM 2621 C CA . GLU A 1 316 ? 255.208 165.601 188.584 1.00 26.27 316 GLU C CA 1
ATOM 2622 C C . GLU A 1 316 ? 256.026 165.524 189.874 1.00 26.13 316 GLU C C 1
ATOM 2623 O O . GLU A 1 316 ? 255.650 166.125 190.884 1.00 25.71 316 GLU C O 1
ATOM 2629 N N . THR A 1 317 ? 257.140 164.798 189.856 1.00 26.42 317 THR C N 1
ATOM 2630 C CA . THR A 1 317 ? 257.969 164.700 191.056 1.00 25.15 317 THR C CA 1
ATOM 2631 C C . THR A 1 317 ? 258.655 166.038 191.278 1.00 24.88 317 THR C C 1
ATOM 2632 O O . THR A 1 317 ? 258.961 166.416 192.410 1.00 24.14 317 THR C O 1
ATOM 2636 N N . GLY A 1 318 ? 258.889 166.752 190.182 1.00 24.62 318 GLY C N 1
ATOM 2637 C CA . GLY A 1 318 ? 259.547 168.041 190.267 1.00 24.80 318 GLY C CA 1
ATOM 2638 C C . GLY A 1 318 ? 261.004 167.877 190.650 1.00 24.72 318 GLY C C 1
ATOM 2639 O O . GLY A 1 318 ? 261.606 168.775 191.238 1.00 26.28 318 GLY C O 1
ATOM 2640 N N . ILE A 1 319 ? 261.575 166.722 190.323 1.00 23.30 319 ILE C N 1
ATOM 2641 C CA . ILE A 1 319 ? 262.968 166.454 190.640 1.00 20.43 319 ILE C CA 1
ATOM 2642 C C . ILE A 1 319 ? 263.843 167.540 190.044 1.00 18.37 319 ILE C C 1
ATOM 2643 O O . ILE A 1 319 ? 263.354 168.430 189.349 1.00 16.20 319 ILE C O 1
ATOM 2648 N N . ASP A 1 320 ? 265.139 167.461 190.308 1.00 16.36 320 ASP C N 1
ATOM 2649 C CA . ASP A 1 320 ? 266.062 168.462 189.808 1.00 14.50 320 ASP C CA 1
ATOM 2650 C C . ASP A 1 320 ? 266.977 168.005 188.679 1.00 14.50 320 ASP C C 1
ATOM 2651 O O . ASP A 1 320 ? 267.931 168.700 188.330 1.00 14.50 320 ASP C O 1
ATOM 2656 N N . GLY A 1 321 ? 266.696 166.845 188.101 1.00 14.50 321 GLY C N 1
ATOM 2657 C CA . GLY A 1 321 ? 267.530 166.388 187.008 1.00 14.50 321 GLY C CA 1
ATOM 2658 C C . GLY A 1 321 ? 267.700 164.892 186.910 1.00 14.50 321 GLY C C 1
ATOM 2659 O O . GLY A 1 321 ? 267.307 164.142 187.804 1.00 14.50 321 GLY C O 1
ATOM 2660 N N . TRP A 1 322 ? 268.299 164.458 185.808 1.00 14.71 322 TRP C N 1
ATOM 2661 C CA . TRP A 1 322 ? 268.531 163.046 185.586 1.00 15.28 322 TRP C CA 1
ATOM 2662 C C . TRP A 1 322 ? 269.998 162.715 185.446 1.00 15.53 322 TRP C C 1
ATOM 2663 O O . TRP A 1 322 ? 270.755 163.446 184.810 1.00 14.99 322 TRP C O 1
ATOM 2674 N N . ARG A 1 323 ? 270.389 161.611 186.067 1.00 14.90 323 ARG C N 1
ATOM 2675 C CA . ARG A 1 323 ? 271.752 161.113 185.979 1.00 14.50 323 ARG C CA 1
ATOM 2676 C C . ARG A 1 323 ? 271.531 160.009 184.961 1.00 14.69 323 ARG C C 1
ATOM 2677 O O . ARG A 1 323 ? 270.502 159.335 185.004 1.00 15.24 323 ARG C O 1
ATOM 2685 N N . LEU A 1 324 ? 272.464 159.820 184.041 1.00 14.50 324 LEU C N 1
ATOM 2686 C CA . LEU A 1 324 ? 272.281 158.787 183.039 1.00 14.50 324 LEU C CA 1
ATOM 2687 C C . LEU A 1 324 ? 273.110 157.549 183.354 1.00 14.50 324 LEU C C 1
ATOM 2688 O O . LEU A 1 324 ? 274.297 157.486 183.037 1.00 15.71 324 LEU C O 1
ATOM 2693 N N . ASP A 1 325 ? 272.464 156.577 183.995 1.00 14.50 325 ASP C N 1
ATOM 2694 C CA . ASP A 1 325 ? 273.091 155.315 184.388 1.00 14.50 325 ASP C CA 1
ATOM 2695 C C . ASP A 1 325 ? 274.322 154.985 183.543 1.00 15.28 325 ASP C C 1
ATOM 2696 O O . ASP A 1 325 ? 275.421 154.787 184.063 1.00 14.54 325 ASP C O 1
ATOM 2701 N N . VAL A 1 326 ? 274.111 154.919 182.235 1.00 15.62 326 VAL C N 1
ATOM 2702 C CA . VAL A 1 326 ? 275.157 154.618 181.270 1.00 15.04 326 VAL C CA 1
ATOM 2703 C C . VAL A 1 326 ? 274.659 155.230 179.974 1.00 14.50 326 VAL C C 1
ATOM 2704 O O . VAL A 1 326 ? 273.748 154.696 179.347 1.00 16.10 326 VAL C O 1
ATOM 2708 N N . ALA A 1 327 ? 275.250 156.352 179.581 1.00 14.50 327 ALA C N 1
ATOM 2709 C CA . ALA A 1 327 ? 274.826 157.045 178.373 1.00 14.50 327 ALA C CA 1
ATOM 2710 C C . ALA A 1 327 ? 275.733 156.802 177.183 1.00 14.84 327 ALA C C 1
ATOM 2711 O O . ALA A 1 327 ? 275.287 156.855 176.036 1.00 14.50 327 ALA C O 1
ATOM 2713 N N . ASN A 1 328 ? 277.007 156.539 177.458 1.00 15.82 328 ASN C N 1
ATOM 2714 C CA . ASN A 1 328 ? 277.984 156.302 176.405 1.00 16.70 328 ASN C CA 1
ATOM 2715 C C . ASN A 1 328 ? 277.679 155.048 175.605 1.00 17.46 328 ASN C C 1
ATOM 2716 O O . ASN A 1 328 ? 278.595 154.383 175.136 1.00 19.19 328 ASN C O 1
ATOM 2721 N N . GLU A 1 329 ? 276.396 154.718 175.466 1.00 16.62 329 GLU C N 1
ATOM 2722 C CA . GLU A 1 329 ? 275.969 153.545 174.701 1.00 15.98 329 GLU C CA 1
ATOM 2723 C C . GLU A 1 329 ? 274.545 153.720 174.184 1.00 16.67 329 GLU C C 1
ATOM 2724 O O . GLU A 1 329 ? 273.992 152.826 173.549 1.00 17.77 329 GLU C O 1
ATOM 2730 N N . VAL A 1 330 ? 273.954 154.875 174.466 1.00 16.44 330 VAL C N 1
ATOM 2731 C CA . VAL A 1 330 ? 272.600 155.169 174.015 1.00 16.28 330 VAL C CA 1
ATOM 2732 C C . VAL A 1 330 ? 272.662 156.186 172.883 1.00 15.39 330 VAL C C 1
ATOM 2733 O O . VAL A 1 330 ? 273.416 157.159 172.958 1.00 14.50 330 VAL C O 1
ATOM 2737 N N . SER A 1 331 ? 271.868 155.951 171.841 1.00 15.42 331 SER C N 1
ATOM 2738 C CA . SER A 1 331 ? 271.825 156.828 170.676 1.00 15.61 331 SER C CA 1
ATOM 2739 C C . SER A 1 331 ? 272.060 158.279 171.056 1.00 14.79 331 SER C C 1
ATOM 2740 O O . SER A 1 331 ? 271.426 158.801 171.972 1.00 15.19 331 SER C O 1
ATOM 2743 N N . HIS A 1 332 ? 272.975 158.926 170.345 1.00 15.43 332 HIS C N 1
ATOM 2744 C CA . HIS A 1 332 ? 273.284 160.319 170.616 1.00 15.30 332 HIS C CA 1
ATOM 2745 C C . HIS A 1 332 ? 272.077 161.132 170.224 1.00 14.50 332 HIS C C 1
ATOM 2746 O O . HIS A 1 332 ? 271.849 162.220 170.749 1.00 14.63 332 HIS C O 1
ATOM 2753 N N . GLN A 1 333 ? 271.293 160.588 169.303 1.00 14.50 333 GLN C N 1
ATOM 2754 C CA . GLN A 1 333 ? 270.090 161.270 168.858 1.00 14.66 333 GLN C CA 1
ATOM 2755 C C . GLN A 1 333 ? 269.101 161.391 170.011 1.00 14.61 333 GLN C C 1
ATOM 2756 O O . GLN A 1 333 ? 268.728 162.496 170.401 1.00 14.50 333 GLN C O 1
ATOM 2762 N N . PHE A 1 334 ? 268.677 160.255 170.554 1.00 14.50 334 PHE C N 1
ATOM 2763 C CA . PHE A 1 334 ? 267.744 160.266 171.669 1.00 14.50 334 PHE C CA 1
ATOM 2764 C C . PHE A 1 334 ? 268.240 161.261 172.690 1.00 14.50 334 PHE C C 1
ATOM 2765 O O . PHE A 1 334 ? 267.461 161.989 173.295 1.00 14.63 334 PHE C O 1
ATOM 2773 N N . TRP A 1 335 ? 269.550 161.277 172.881 1.00 14.50 335 TRP C N 1
ATOM 2774 C CA . TRP A 1 335 ? 270.171 162.187 173.823 1.00 14.98 335 TRP C CA 1
ATOM 2775 C C . TRP A 1 335 ? 269.836 163.617 173.459 1.00 15.22 335 TRP C C 1
ATOM 2776 O O . TRP A 1 335 ? 269.581 164.449 174.331 1.00 14.90 335 TRP C O 1
ATOM 2787 N N . ARG A 1 336 ? 269.836 163.892 172.161 1.00 15.44 336 ARG C N 1
ATOM 2788 C CA . ARG A 1 336 ? 269.513 165.217 171.661 1.00 14.89 336 ARG C CA 1
ATOM 2789 C C . ARG A 1 336 ? 268.079 165.509 172.071 1.00 15.31 336 ARG C C 1
ATOM 2790 O O . ARG A 1 336 ? 267.829 166.351 172.931 1.00 14.86 336 ARG C O 1
ATOM 2798 N N . GLU A 1 337 ? 267.146 164.786 171.452 1.00 15.48 337 GLU C N 1
ATOM 2799 C CA . GLU A 1 337 ? 265.717 164.936 171.716 1.00 15.35 337 GLU C CA 1
ATOM 2800 C C . GLU A 1 337 ? 265.445 164.974 173.210 1.00 14.50 337 GLU C C 1
ATOM 2801 O O . GLU A 1 337 ? 264.576 165.705 173.683 1.00 14.50 337 GLU C O 1
ATOM 2807 N N . PHE A 1 338 ? 266.204 164.175 173.947 1.00 14.50 338 PHE C N 1
ATOM 2808 C CA . PHE A 1 338 ? 266.061 164.092 175.389 1.00 15.01 338 PHE C CA 1
ATOM 2809 C C . PHE A 1 338 ? 266.107 165.460 176.044 1.00 14.50 338 PHE C C 1
ATOM 2810 O O . PHE A 1 338 ? 265.144 165.891 176.670 1.00 14.68 338 PHE C O 1
ATOM 2818 N N . ARG A 1 339 ? 267.238 166.137 175.892 1.00 16.25 339 ARG C N 1
ATOM 2819 C CA . ARG A 1 339 ? 267.440 167.451 176.484 1.00 16.16 339 ARG C CA 1
ATOM 2820 C C . ARG A 1 339 ? 266.281 168.394 176.209 1.00 18.08 339 ARG C C 1
ATOM 2821 O O . ARG A 1 339 ? 265.597 168.838 177.134 1.00 17.01 339 ARG C O 1
ATOM 2829 N N . ARG A 1 340 ? 266.072 168.701 174.933 1.00 19.44 340 ARG C N 1
ATOM 2830 C CA . ARG A 1 340 ? 264.993 169.589 174.516 1.00 20.83 340 ARG C CA 1
ATOM 2831 C C . ARG A 1 340 ? 263.773 169.318 175.393 1.00 19.33 340 ARG C C 1
ATOM 2832 O O . ARG A 1 340 ? 263.165 170.239 175.935 1.00 18.92 340 ARG C O 1
ATOM 2840 N N . VAL A 1 341 ? 263.443 168.038 175.540 1.00 17.73 341 VAL C N 1
ATOM 2841 C CA . VAL A 1 341 ? 262.305 167.604 176.345 1.00 16.48 341 VAL C CA 1
ATOM 2842 C C . VAL A 1 341 ? 262.449 167.966 177.817 1.00 16.62 341 VAL C C 1
ATOM 2843 O O . VAL A 1 341 ? 261.668 168.752 178.350 1.00 16.31 341 VAL C O 1
ATOM 2847 N N . VAL A 1 342 ? 263.445 167.377 178.472 1.00 17.37 342 VAL C N 1
ATOM 2848 C CA . VAL A 1 342 ? 263.689 167.635 179.886 1.00 19.10 342 VAL C CA 1
ATOM 2849 C C . VAL A 1 342 ? 263.929 169.115 180.127 1.00 18.23 342 VAL C C 1
ATOM 2850 O O . VAL A 1 342 ? 264.136 169.545 181.260 1.00 18.35 342 VAL C O 1
ATOM 2854 N N . LYS A 1 343 ? 263.927 169.892 179.054 1.00 18.63 343 LYS C N 1
ATOM 2855 C CA . LYS A 1 343 ? 264.117 171.321 179.186 1.00 18.77 343 LYS C CA 1
ATOM 2856 C C . LYS A 1 343 ? 262.757 172.006 179.151 1.00 19.09 343 LYS C C 1
ATOM 2857 O O . LYS A 1 343 ? 262.471 172.876 179.975 1.00 18.15 343 LYS C O 1
ATOM 2863 N N . GLN A 1 344 ? 261.910 171.600 178.209 1.00 19.46 344 GLN C N 1
ATOM 2864 C CA . GLN A 1 344 ? 260.583 172.193 178.096 1.00 20.08 344 GLN C CA 1
ATOM 2865 C C . GLN A 1 344 ? 259.709 171.783 179.288 1.00 21.22 344 GLN C C 1
ATOM 2866 O O . GLN A 1 344 ? 258.557 172.215 179.409 1.00 21.33 344 GLN C O 1
ATOM 2872 N N . ALA A 1 345 ? 260.266 170.951 180.166 1.00 22.11 345 ALA C N 1
ATOM 2873 C CA . ALA A 1 345 ? 259.557 170.499 181.361 1.00 23.25 345 ALA C CA 1
ATOM 2874 C C . ALA A 1 345 ? 260.119 171.271 182.555 1.00 23.83 345 ALA C C 1
ATOM 2875 O O . ALA A 1 345 ? 259.386 171.716 183.443 1.00 24.90 345 ALA C O 1
ATOM 2877 N N . ASN A 1 346 ? 261.436 171.418 182.564 1.00 24.13 346 ASN C N 1
ATOM 2878 C CA . ASN A 1 346 ? 262.132 172.158 183.602 1.00 24.57 346 ASN C CA 1
ATOM 2879 C C . ASN A 1 346 ? 263.442 172.582 182.977 1.00 24.45 346 ASN C C 1
ATOM 2880 O O . ASN A 1 346 ? 264.376 171.791 182.872 1.00 26.54 346 ASN C O 1
ATOM 2885 N N . PRO A 1 347 ? 263.525 173.836 182.530 1.00 23.56 347 PRO C N 1
ATOM 2886 C CA . PRO A 1 347 ? 264.773 174.284 181.921 1.00 22.30 347 PRO C CA 1
ATOM 2887 C C . PRO A 1 347 ? 265.945 173.926 182.818 1.00 20.77 347 PRO C C 1
ATOM 2888 O O . PRO A 1 347 ? 266.843 173.197 182.407 1.00 22.14 347 PRO C O 1
ATOM 2892 N N . ASP A 1 348 ? 265.915 174.414 184.055 1.00 18.39 348 ASP C N 1
ATOM 2893 C CA . ASP A 1 348 ? 266.997 174.156 184.995 1.00 16.57 348 ASP C CA 1
ATOM 2894 C C . ASP A 1 348 ? 267.300 172.682 185.237 1.00 16.06 348 ASP C C 1
ATOM 2895 O O . ASP A 1 348 ? 268.157 172.350 186.053 1.00 15.36 348 ASP C O 1
ATOM 2900 N N . ALA A 1 349 ? 266.606 171.798 184.528 1.00 15.42 349 ALA C N 1
ATOM 2901 C CA . ALA A 1 349 ? 266.842 170.366 184.677 1.00 15.56 349 ALA C CA 1
ATOM 2902 C C . ALA A 1 349 ? 268.321 170.084 184.434 1.00 16.30 349 ALA C C 1
ATOM 2903 O O . ALA A 1 349 ? 268.937 170.667 183.542 1.00 17.09 349 ALA C O 1
ATOM 2905 N N . TYR A 1 350 ? 268.884 169.184 185.232 1.00 16.33 350 TYR C N 1
ATOM 2906 C CA . TYR A 1 350 ? 270.291 168.832 185.117 1.00 15.80 350 TYR C CA 1
ATOM 2907 C C . TYR A 1 350 ? 270.452 167.476 184.449 1.00 16.22 350 TYR C C 1
ATOM 2908 O O . TYR A 1 350 ? 270.023 166.457 184.988 1.00 14.87 350 TYR C O 1
ATOM 2917 N N . ILE A 1 351 ? 271.069 167.467 183.273 1.00 16.51 351 ILE C N 1
ATOM 2918 C CA . ILE A 1 351 ? 271.276 166.227 182.543 1.00 15.62 351 ILE C CA 1
ATOM 2919 C C . ILE A 1 351 ? 272.680 165.695 182.741 1.00 16.44 351 ILE C C 1
ATOM 2920 O O . ILE A 1 351 ? 273.593 166.021 181.986 1.00 16.36 351 ILE C O 1
ATOM 2925 N N . LEU A 1 352 ? 272.840 164.876 183.771 1.00 16.44 352 LEU C N 1
ATOM 2926 C CA . LEU A 1 352 ? 274.121 164.270 184.079 1.00 16.55 352 LEU C CA 1
ATOM 2927 C C . LEU A 1 352 ? 274.125 162.875 183.491 1.00 17.50 352 LEU C C 1
ATOM 2928 O O . LEU A 1 352 ? 273.131 162.160 183.579 1.00 19.84 352 LEU C O 1
ATOM 2933 N N . GLY A 1 353 ? 275.241 162.487 182.888 1.00 17.54 353 GLY C N 1
ATOM 2934 C CA . GLY A 1 353 ? 275.318 161.162 182.303 1.00 17.46 353 GLY C CA 1
ATOM 2935 C C . GLY A 1 353 ? 276.516 160.405 182.826 1.00 17.76 353 GLY C C 1
ATOM 2936 O O . GLY A 1 353 ? 277.463 161.022 183.317 1.00 15.53 353 GLY C O 1
ATOM 2937 N N . GLU A 1 354 ? 276.479 159.077 182.740 1.00 17.56 354 GLU C N 1
ATOM 2938 C CA . GLU A 1 354 ? 277.606 158.288 183.209 1.00 16.94 354 GLU C CA 1
ATOM 2939 C C . GLU A 1 354 ? 278.568 157.970 182.077 1.00 16.89 354 GLU C C 1
ATOM 2940 O O . GLU A 1 354 ? 278.360 157.022 181.316 1.00 16.41 354 GLU C O 1
ATOM 2946 N N . VAL A 1 355 ? 279.616 158.785 181.977 1.00 17.42 355 VAL C N 1
ATOM 2947 C CA . VAL A 1 355 ? 280.660 158.624 180.974 1.00 17.70 355 VAL C CA 1
ATOM 2948 C C . VAL A 1 355 ? 281.998 158.694 181.704 1.00 18.08 355 VAL C C 1
ATOM 2949 O O . VAL A 1 355 ? 282.419 159.757 182.164 1.00 19.60 355 VAL C O 1
ATOM 2953 N N . TRP A 1 356 ? 282.662 157.551 181.814 1.00 17.75 356 TRP C N 1
ATOM 2954 C CA . TRP A 1 356 ? 283.929 157.480 182.516 1.00 17.10 356 TRP C CA 1
ATOM 2955 C C . TRP A 1 356 ? 285.075 158.008 181.666 1.00 17.26 356 TRP C C 1
ATOM 2956 O O . TRP A 1 356 ? 286.132 158.358 182.196 1.00 18.11 356 TRP C O 1
ATOM 2967 N N . HIS A 1 357 ? 284.864 158.082 180.352 1.00 16.50 357 HIS C N 1
ATOM 2968 C CA . HIS A 1 357 ? 285.901 158.565 179.437 1.00 15.47 357 HIS C CA 1
ATOM 2969 C C . HIS A 1 357 ? 285.667 159.971 178.883 1.00 14.93 357 HIS C C 1
ATOM 2970 O O . HIS A 1 357 ? 284.590 160.548 179.050 1.00 14.72 357 HIS C O 1
ATOM 2977 N N . GLU A 1 358 ? 286.700 160.512 178.235 1.00 14.62 358 GLU C N 1
ATOM 2978 C CA . GLU A 1 358 ? 286.667 161.845 177.629 1.00 14.50 358 GLU C CA 1
ATOM 2979 C C . GLU A 1 358 ? 285.339 161.972 176.893 1.00 14.50 358 GLU C C 1
ATOM 2980 O O . GLU A 1 358 ? 285.067 161.209 175.968 1.00 14.50 358 GLU C O 1
ATOM 2986 N N . SER A 1 359 ? 284.511 162.931 177.298 1.00 14.50 359 SER C N 1
ATOM 2987 C CA . SER A 1 359 ? 283.204 163.087 176.672 1.00 14.50 359 SER C CA 1
ATOM 2988 C C . SER A 1 359 ? 282.864 164.448 176.079 1.00 14.50 359 SER C C 1
ATOM 2989 O O . SER A 1 359 ? 281.718 164.884 176.161 1.00 14.50 359 SER C O 1
ATOM 2992 N N . SER A 1 360 ? 283.844 165.107 175.464 1.00 15.34 360 SER C N 1
ATOM 2993 C CA . SER A 1 360 ? 283.610 166.420 174.856 1.00 14.50 360 SER C CA 1
ATOM 2994 C C . SER A 1 360 ? 282.546 166.306 173.771 1.00 14.50 360 SER C C 1
ATOM 2995 O O . SER A 1 360 ? 282.007 167.311 173.310 1.00 14.50 360 SER C O 1
ATOM 2998 N N . ILE A 1 361 ? 282.258 165.071 173.373 1.00 14.50 361 ILE C N 1
ATOM 2999 C CA . ILE A 1 361 ? 281.266 164.785 172.348 1.00 14.50 361 ILE C CA 1
ATOM 3000 C C . ILE A 1 361 ? 279.864 165.153 172.830 1.00 14.50 361 ILE C C 1
ATOM 3001 O O . ILE A 1 361 ? 279.118 165.850 172.140 1.00 14.50 361 ILE C O 1
ATOM 3006 N N . TRP A 1 362 ? 279.517 164.690 174.025 1.00 14.50 362 TRP C N 1
ATOM 3007 C CA . TRP A 1 362 ? 278.206 164.952 174.608 1.00 15.56 362 TRP C CA 1
ATOM 3008 C C . TRP A 1 362 ? 278.115 166.354 175.207 1.00 16.65 362 TRP C C 1
ATOM 3009 O O . TRP A 1 362 ? 277.024 166.893 175.421 1.00 16.97 362 TRP C O 1
ATOM 3020 N N . LEU A 1 363 ? 279.267 166.950 175.468 1.00 18.36 363 LEU C N 1
ATOM 3021 C CA . LEU A 1 363 ? 279.296 168.280 176.042 1.00 20.08 363 LEU C CA 1
ATOM 3022 C C . LEU A 1 363 ? 279.514 169.312 174.956 1.00 22.83 363 LEU C C 1
ATOM 3023 O O . LEU A 1 363 ? 280.529 170.006 174.923 1.00 23.66 363 LEU C O 1
ATOM 3028 N N . GLU A 1 364 ? 278.540 169.398 174.062 1.00 24.36 364 GLU C N 1
ATOM 3029 C CA . GLU A 1 364 ? 278.586 170.342 172.961 1.00 24.94 364 GLU C CA 1
ATOM 3030 C C . GLU A 1 364 ? 277.333 171.200 173.073 1.00 26.45 364 GLU C C 1
ATOM 3031 O O . GLU A 1 364 ? 276.970 171.919 172.142 1.00 26.49 364 GLU C O 1
ATOM 3037 N N . GLY A 1 365 ? 276.675 171.106 174.228 1.00 27.35 365 GLY C N 1
ATOM 3038 C CA . GLY A 1 365 ? 275.455 171.857 174.463 1.00 27.13 365 GLY C CA 1
ATOM 3039 C C . GLY A 1 365 ? 274.357 171.252 173.620 1.00 26.79 365 GLY C C 1
ATOM 3040 O O . GLY A 1 365 ? 273.258 171.795 173.506 1.00 27.30 365 GLY C O 1
ATOM 3041 N N . ASP A 1 366 ? 274.670 170.102 173.036 1.00 26.17 366 ASP C N 1
ATOM 3042 C CA . ASP A 1 366 ? 273.748 169.393 172.171 1.00 25.42 366 ASP C CA 1
ATOM 3043 C C . ASP A 1 366 ? 273.154 168.150 172.828 1.00 24.55 366 ASP C C 1
ATOM 3044 O O . ASP A 1 366 ? 272.191 167.583 172.318 1.00 25.60 366 ASP C O 1
ATOM 3049 N N . GLN A 1 367 ? 273.717 167.720 173.954 1.00 21.43 367 GLN C N 1
ATOM 3050 C CA . GLN A 1 367 ? 273.201 166.526 174.613 1.00 16.69 367 GLN C CA 1
ATOM 3051 C C . GLN A 1 367 ? 273.187 166.570 176.133 1.00 15.24 367 GLN C C 1
ATOM 3052 O O . GLN A 1 367 ? 272.119 166.524 176.735 1.00 14.50 367 GLN C O 1
ATOM 3058 N N . PHE A 1 368 ? 274.358 166.661 176.758 1.00 15.10 368 PHE C N 1
ATOM 3059 C CA . PHE A 1 368 ? 274.420 166.679 178.221 1.00 16.36 368 PHE C CA 1
ATOM 3060 C C . PHE A 1 368 ? 274.692 168.027 178.867 1.00 16.43 368 PHE C C 1
ATOM 3061 O O . PHE A 1 368 ? 274.836 169.048 178.198 1.00 16.92 368 PHE C O 1
ATOM 3069 N N . ASP A 1 369 ? 274.764 167.989 180.195 1.00 16.73 369 ASP C N 1
ATOM 3070 C CA . ASP A 1 369 ? 275.056 169.150 181.025 1.00 17.82 369 ASP C CA 1
ATOM 3071 C C . ASP A 1 369 ? 276.386 168.845 181.690 1.00 16.83 369 ASP C C 1
ATOM 3072 O O . ASP A 1 369 ? 277.223 169.724 181.874 1.00 17.30 369 ASP C O 1
ATOM 3077 N N . ALA A 1 370 ? 276.569 167.578 182.044 1.00 16.11 370 ALA C N 1
ATOM 3078 C CA . ALA A 1 370 ? 277.791 167.130 182.692 1.00 15.47 370 ALA C CA 1
ATOM 3079 C C . ALA A 1 370 ? 277.900 165.611 182.659 1.00 15.45 370 ALA C C 1
ATOM 3080 O O . ALA A 1 370 ? 277.057 164.924 182.082 1.00 16.65 370 ALA C O 1
ATOM 3082 N N . VAL A 1 371 ? 278.947 165.088 183.285 1.00 15.04 371 VAL C N 1
ATOM 3083 C CA . VAL A 1 371 ? 279.173 163.651 183.323 1.00 15.99 371 VAL C CA 1
ATOM 3084 C C . VAL A 1 371 ? 279.909 163.244 184.596 1.00 16.72 371 VAL C C 1
ATOM 3085 O O . VAL A 1 371 ? 280.244 164.084 185.434 1.00 17.53 371 VAL C O 1
ATOM 3089 N N . MET A 1 372 ? 280.138 161.945 184.742 1.00 17.47 372 MET C N 1
ATOM 3090 C CA . MET A 1 372 ? 280.864 161.427 185.886 1.00 18.37 372 MET C CA 1
ATOM 3091 C C . MET A 1 372 ? 282.299 161.758 185.523 1.00 16.77 372 MET C C 1
ATOM 3092 O O . MET A 1 372 ? 282.870 161.131 184.629 1.00 16.50 372 MET C O 1
ATOM 3097 N N . ASN A 1 373 ? 282.879 162.746 186.197 1.00 15.51 373 ASN C N 1
ATOM 3098 C CA . ASN A 1 373 ? 284.241 163.147 185.877 1.00 15.05 373 ASN C CA 1
ATOM 3099 C C . ASN A 1 373 ? 285.300 162.155 186.331 1.00 15.40 373 ASN C C 1
ATOM 3100 O O . ASN A 1 373 ? 286.275 162.522 186.986 1.00 14.50 373 ASN C O 1
ATOM 3105 N N . TYR A 1 374 ? 285.112 160.894 185.967 1.00 16.68 374 TYR C N 1
ATOM 3106 C CA . TYR A 1 374 ? 286.064 159.865 186.333 1.00 18.07 374 TYR C CA 1
ATOM 3107 C C . TYR A 1 374 ? 287.478 160.264 185.945 1.00 19.20 374 TYR C C 1
ATOM 3108 O O . TYR A 1 374 ? 288.422 159.982 186.678 1.00 19.81 374 TYR C O 1
ATOM 3117 N N . PRO A 1 375 ? 287.653 160.927 184.790 1.00 18.42 375 PRO C N 1
ATOM 3118 C CA . PRO A 1 375 ? 289.032 161.299 184.470 1.00 18.16 375 PRO C CA 1
ATOM 3119 C C . PRO A 1 375 ? 289.619 162.052 185.663 1.00 18.62 375 PRO C C 1
ATOM 3120 O O . PRO A 1 375 ? 290.702 161.716 186.145 1.00 19.28 375 PRO C O 1
ATOM 3124 N N . PHE A 1 376 ? 288.888 163.056 186.145 1.00 17.68 376 PHE C N 1
ATOM 3125 C CA . PHE A 1 376 ? 289.312 163.833 187.311 1.00 16.57 376 PHE C CA 1
ATOM 3126 C C . PHE A 1 376 ? 289.593 162.829 188.417 1.00 17.43 376 PHE C C 1
ATOM 3127 O O . PHE A 1 376 ? 290.710 162.715 188.919 1.00 17.79 376 PHE C O 1
ATOM 3135 N N . THR A 1 377 ? 288.550 162.100 188.786 1.00 17.19 377 THR C N 1
ATOM 3136 C CA . THR A 1 377 ? 288.639 161.092 189.824 1.00 15.77 377 THR C CA 1
ATOM 3137 C C . THR A 1 377 ? 289.889 160.241 189.636 1.00 16.58 377 THR C C 1
ATOM 3138 O O . THR A 1 377 ? 290.662 160.023 190.572 1.00 16.79 377 THR C O 1
ATOM 3142 N N . ASN A 1 378 ? 290.082 159.774 188.410 1.00 16.10 378 ASN C N 1
ATOM 3143 C CA . ASN A 1 378 ? 291.216 158.933 188.080 1.00 15.51 378 ASN C CA 1
ATOM 3144 C C . ASN A 1 378 ? 292.533 159.620 188.411 1.00 15.58 378 ASN C C 1
ATOM 3145 O O . ASN A 1 378 ? 293.579 158.982 188.435 1.00 16.31 378 ASN C O 1
ATOM 3150 N N . ALA A 1 379 ? 292.483 160.921 188.671 1.00 14.50 379 ALA C N 1
ATOM 3151 C CA . ALA A 1 379 ? 293.692 161.662 189.009 1.00 15.19 379 ALA C CA 1
ATOM 3152 C C . ALA A 1 379 ? 293.920 161.650 190.514 1.00 15.14 379 ALA C C 1
ATOM 3153 O O . ALA A 1 379 ? 294.889 161.064 191.000 1.00 15.83 379 ALA C O 1
ATOM 3155 N N . VAL A 1 380 ? 293.016 162.301 191.244 1.00 15.81 380 VAL C N 1
ATOM 3156 C CA . VAL A 1 380 ? 293.101 162.388 192.698 1.00 16.93 380 VAL C CA 1
ATOM 3157 C C . VAL A 1 380 ? 293.460 161.040 193.303 1.00 17.70 380 VAL C C 1
ATOM 3158 O O . VAL A 1 380 ? 294.498 160.894 193.949 1.00 18.00 380 VAL C O 1
ATOM 3162 N N . LEU A 1 381 ? 292.589 160.060 193.091 1.00 18.82 381 LEU C N 1
ATOM 3163 C CA . LEU A 1 381 ? 292.814 158.715 193.603 1.00 20.22 381 LEU C CA 1
ATOM 3164 C C . LEU A 1 381 ? 294.192 158.224 193.174 1.00 20.54 381 LEU C C 1
ATOM 3165 O O . LEU A 1 381 ? 294.939 157.649 193.972 1.00 19.60 381 LEU C O 1
ATOM 3170 N N . ASP A 1 382 ? 294.524 158.460 191.908 1.00 20.78 382 ASP C N 1
ATOM 3171 C CA . ASP A 1 382 ? 295.818 158.051 191.379 1.00 20.66 382 ASP C CA 1
ATOM 3172 C C . ASP A 1 382 ? 296.934 158.857 192.022 1.00 20.25 382 ASP C C 1
ATOM 3173 O O . ASP A 1 382 ? 298.108 158.605 191.771 1.00 19.96 382 ASP C O 1
ATOM 3178 N N . PHE A 1 383 ? 296.571 159.829 192.850 1.00 18.99 383 PHE C N 1
ATOM 3179 C CA . PHE A 1 383 ? 297.576 160.641 193.513 1.00 17.65 383 PHE C CA 1
ATOM 3180 C C . PHE A 1 383 ? 297.566 160.504 195.023 1.00 18.16 383 PHE C C 1
ATOM 3181 O O . PHE A 1 383 ? 298.547 160.070 195.615 1.00 18.18 383 PHE C O 1
ATOM 3189 N N . PHE A 1 384 ? 296.463 160.881 195.650 1.00 17.93 384 PHE C N 1
ATOM 3190 C CA . PHE A 1 384 ? 296.380 160.808 197.096 1.00 16.89 384 PHE C CA 1
ATOM 3191 C C . PHE A 1 384 ? 296.225 159.411 197.651 1.00 17.34 384 PHE C C 1
ATOM 3192 O O . PHE A 1 384 ? 296.853 159.071 198.646 1.00 17.51 384 PHE C O 1
ATOM 3200 N N . ILE A 1 385 ? 295.388 158.599 197.021 1.00 18.11 385 ILE C N 1
ATOM 3201 C CA . ILE A 1 385 ? 295.163 157.242 197.504 1.00 19.67 385 ILE C CA 1
ATOM 3202 C C . ILE A 1 385 ? 296.286 156.280 197.136 1.00 19.66 385 ILE C C 1
ATOM 3203 O O . ILE A 1 385 ? 297.083 155.875 197.988 1.00 18.34 385 ILE C O 1
ATOM 3208 N N . HIS A 1 386 ? 296.347 155.920 195.863 1.00 20.20 386 HIS C N 1
ATOM 3209 C CA . HIS A 1 386 ? 297.360 154.999 195.386 1.00 20.63 386 HIS C CA 1
ATOM 3210 C C . HIS A 1 386 ? 298.748 155.610 195.500 1.00 21.16 386 HIS C C 1
ATOM 3211 O O . HIS A 1 386 ? 299.747 154.894 195.550 1.00 20.85 386 HIS C O 1
ATOM 3218 N N . GLN A 1 387 ? 298.800 156.937 195.544 1.00 21.24 387 GLN C N 1
ATOM 3219 C CA . GLN A 1 387 ? 300.064 157.656 195.652 1.00 21.54 387 GLN C CA 1
ATOM 3220 C C . GLN A 1 387 ? 301.154 157.015 194.801 1.00 22.96 387 GLN C C 1
ATOM 3221 O O . GLN A 1 387 ? 302.158 156.512 195.313 1.00 23.48 387 GLN C O 1
ATOM 3227 N N . ILE A 1 388 ? 300.926 157.034 193.491 1.00 23.33 388 ILE C N 1
ATOM 3228 C CA . ILE A 1 388 ? 301.859 156.485 192.519 1.00 22.78 388 ILE C CA 1
ATOM 3229 C C . ILE A 1 388 ? 302.257 157.615 191.584 1.00 22.52 388 ILE C C 1
ATOM 3230 O O . ILE A 1 388 ? 303.288 157.556 190.918 1.00 24.26 388 ILE C O 1
ATOM 3235 N N . ALA A 1 389 ? 301.422 158.646 191.545 1.00 20.47 389 ALA C N 1
ATOM 3236 C CA . ALA A 1 389 ? 301.680 159.819 190.723 1.00 17.97 389 ALA C CA 1
ATOM 3237 C C . ALA A 1 389 ? 302.135 160.923 191.664 1.00 16.21 389 ALA C C 1
ATOM 3238 O O . ALA A 1 389 ? 301.670 161.004 192.801 1.00 14.50 389 ALA C O 1
ATOM 3240 N N . ASP A 1 390 ? 303.048 161.760 191.187 1.00 14.83 390 ASP C N 1
ATOM 3241 C CA . ASP A 1 390 ? 303.587 162.850 191.986 1.00 14.50 390 ASP C CA 1
ATOM 3242 C C . ASP A 1 390 ? 302.717 164.093 191.932 1.00 14.50 390 ASP C C 1
ATOM 3243 O O . ASP A 1 390 ? 301.507 164.016 191.727 1.00 14.50 390 ASP C O 1
ATOM 3248 N N . ALA A 1 391 ? 303.348 165.243 192.123 1.00 14.50 391 ALA C N 1
ATOM 3249 C CA . ALA A 1 391 ? 302.641 166.507 192.087 1.00 14.50 391 ALA C CA 1
ATOM 3250 C C . ALA A 1 391 ? 302.381 166.903 190.643 1.00 14.50 391 ALA C C 1
ATOM 3251 O O . ALA A 1 391 ? 301.237 166.946 190.202 1.00 14.78 391 ALA C O 1
ATOM 3253 N N . GLU A 1 392 ? 303.450 167.187 189.906 1.00 14.50 392 GLU C N 1
ATOM 3254 C CA . GLU A 1 392 ? 303.325 167.587 188.510 1.00 14.50 392 GLU C CA 1
ATOM 3255 C C . GLU A 1 392 ? 302.351 166.706 187.746 1.00 14.50 392 GLU C C 1
ATOM 3256 O O . GLU A 1 392 ? 301.473 167.211 187.051 1.00 14.50 392 GLU C O 1
ATOM 3262 N N . LYS A 1 393 ? 302.509 165.392 187.873 1.00 14.50 393 LYS C N 1
ATOM 3263 C CA . LYS A 1 393 ? 301.621 164.463 187.184 1.00 14.87 393 LYS C CA 1
ATOM 3264 C C . LYS A 1 393 ? 300.184 164.899 187.435 1.00 16.39 393 LYS C C 1
ATOM 3265 O O . LYS A 1 393 ? 299.383 165.019 186.510 1.00 18.41 393 LYS C O 1
ATOM 3271 N N . PHE A 1 394 ? 299.874 165.140 188.702 1.00 16.16 394 PHE C N 1
ATOM 3272 C CA . PHE A 1 394 ? 298.546 165.575 189.102 1.00 16.37 394 PHE C CA 1
ATOM 3273 C C . PHE A 1 394 ? 298.178 166.806 188.283 1.00 15.95 394 PHE C C 1
ATOM 3274 O O . PHE A 1 394 ? 297.199 166.798 187.544 1.00 17.23 394 PHE C O 1
ATOM 3282 N N . SER A 1 395 ? 298.973 167.861 188.404 1.00 15.72 395 SER C N 1
ATOM 3283 C CA . SER A 1 395 ? 298.712 169.082 187.658 1.00 15.95 395 SER C CA 1
ATOM 3284 C C . SER A 1 395 ? 298.613 168.737 186.182 1.00 15.18 395 SER C C 1
ATOM 3285 O O . SER A 1 395 ? 297.841 169.344 185.441 1.00 15.16 395 SER C O 1
ATOM 3288 N N . PHE A 1 396 ? 299.400 167.752 185.762 1.00 14.50 396 PHE C N 1
ATOM 3289 C CA . PHE A 1 396 ? 299.407 167.315 184.373 1.00 14.50 396 PHE C CA 1
ATOM 3290 C C . PHE A 1 396 ? 298.079 166.690 183.979 1.00 14.50 396 PHE C C 1
ATOM 3291 O O . PHE A 1 396 ? 297.533 166.996 182.924 1.00 14.77 396 PHE C O 1
ATOM 3299 N N . MET A 1 397 ? 297.557 165.811 184.825 1.00 14.50 397 MET C N 1
ATOM 3300 C CA . MET A 1 397 ? 296.282 165.174 184.536 1.00 14.67 397 MET C CA 1
ATOM 3301 C C . MET A 1 397 ? 295.203 166.247 184.594 1.00 14.62 397 MET C C 1
ATOM 3302 O O . MET A 1 397 ? 294.142 166.118 183.993 1.00 14.60 397 MET C O 1
ATOM 3307 N N . LEU A 1 398 ? 295.487 167.319 185.318 1.00 14.50 398 LEU C N 1
ATOM 3308 C CA . LEU A 1 398 ? 294.542 168.414 185.421 1.00 14.50 398 LEU C CA 1
ATOM 3309 C C . LEU A 1 398 ? 294.879 169.426 184.333 1.00 14.93 398 LEU C C 1
ATOM 3310 O O . LEU A 1 398 ? 294.849 170.639 184.548 1.00 14.50 398 LEU C O 1
ATOM 3315 N N . GLY A 1 399 ? 295.215 168.900 183.161 1.00 14.50 399 GLY C N 1
ATOM 3316 C CA . GLY A 1 399 ? 295.550 169.734 182.027 1.00 14.50 399 GLY C CA 1
ATOM 3317 C C . GLY A 1 399 ? 295.011 169.069 180.781 1.00 14.50 399 GLY C C 1
ATOM 3318 O O . GLY A 1 399 ? 294.285 169.687 180.006 1.00 14.57 399 GLY C O 1
ATOM 3319 N N . LYS A 1 400 ? 295.358 167.797 180.595 1.00 15.86 400 LYS C N 1
ATOM 3320 C CA . LYS A 1 400 ? 294.902 167.039 179.436 1.00 17.42 400 LYS C CA 1
ATOM 3321 C C . LYS A 1 400 ? 293.377 167.082 179.420 1.00 18.88 400 LYS C C 1
ATOM 3322 O O . LYS A 1 400 ? 292.752 167.001 178.359 1.00 18.76 400 LYS C O 1
ATOM 3328 N N . GLN A 1 401 ? 292.788 167.226 180.607 1.00 19.28 401 GLN C N 1
ATOM 3329 C CA . GLN A 1 401 ? 291.336 167.290 180.744 1.00 18.73 401 GLN C CA 1
ATOM 3330 C C . GLN A 1 401 ? 290.858 168.672 181.179 1.00 18.00 401 GLN C C 1
ATOM 3331 O O . GLN A 1 401 ? 289.696 169.024 180.979 1.00 19.19 401 GLN C O 1
ATOM 3337 N N . LEU A 1 402 ? 291.745 169.453 181.783 1.00 17.64 402 LEU C N 1
ATOM 3338 C CA . LEU A 1 402 ? 291.373 170.796 182.202 1.00 17.21 402 LEU C CA 1
ATOM 3339 C C . LEU A 1 402 ? 290.968 171.582 180.964 1.00 16.10 402 LEU C C 1
ATOM 3340 O O . LEU A 1 402 ? 290.016 172.368 180.985 1.00 14.50 402 LEU C O 1
ATOM 3345 N N . ALA A 1 403 ? 291.709 171.364 179.883 1.00 14.50 403 ALA C N 1
ATOM 3346 C CA . ALA A 1 403 ? 291.445 172.044 178.628 1.00 14.50 403 ALA C CA 1
ATOM 3347 C C . ALA A 1 403 ? 290.532 171.191 177.757 1.00 15.20 403 ALA C C 1
ATOM 3348 O O . ALA A 1 403 ? 289.715 171.713 176.996 1.00 14.50 403 ALA C O 1
ATOM 3350 N N . GLY A 1 404 ? 290.672 169.875 177.889 1.00 16.58 404 GLY C N 1
ATOM 3351 C CA . GLY A 1 404 ? 289.873 168.946 177.107 1.00 17.42 404 GLY C CA 1
ATOM 3352 C C . GLY A 1 404 ? 288.418 169.330 176.932 1.00 16.38 404 GLY C C 1
ATOM 3353 O O . GLY A 1 404 ? 287.807 169.005 175.916 1.00 18.39 404 GLY C O 1
ATOM 3354 N N . TYR A 1 405 ? 287.866 170.020 177.925 1.00 15.32 405 TYR C N 1
ATOM 3355 C CA . TYR A 1 405 ? 286.473 170.452 177.897 1.00 14.85 405 TYR C CA 1
ATOM 3356 C C . TYR A 1 405 ? 286.388 171.969 177.867 1.00 16.18 405 TYR C C 1
ATOM 3357 O O . TYR A 1 405 ? 287.358 172.664 178.179 1.00 18.09 405 TYR C O 1
ATOM 3366 N N . PRO A 1 406 ? 285.217 172.503 177.494 1.00 15.64 406 PRO C N 1
ATOM 3367 C CA . PRO A 1 406 ? 285.002 173.950 177.430 1.00 15.27 406 PRO C CA 1
ATOM 3368 C C . PRO A 1 406 ? 284.904 174.593 178.817 1.00 15.70 406 PRO C C 1
ATOM 3369 O O . PRO A 1 406 ? 284.565 173.934 179.799 1.00 16.51 406 PRO C O 1
ATOM 3373 N N . ARG A 1 407 ? 285.200 175.888 178.873 1.00 16.06 407 ARG C N 1
ATOM 3374 C CA . ARG A 1 407 ? 285.180 176.665 180.110 1.00 15.83 407 ARG C CA 1
ATOM 3375 C C . ARG A 1 407 ? 283.973 176.399 181.006 1.00 15.74 407 ARG C C 1
ATOM 3376 O O . ARG A 1 407 ? 284.122 176.231 182.216 1.00 14.50 407 ARG C O 1
ATOM 3384 N N . GLN A 1 408 ? 282.778 176.367 180.421 1.00 15.20 408 GLN C N 1
ATOM 3385 C CA . GLN A 1 408 ? 281.574 176.134 181.209 1.00 15.57 408 GLN C CA 1
ATOM 3386 C C . GLN A 1 408 ? 281.486 174.719 181.758 1.00 16.21 408 GLN C C 1
ATOM 3387 O O . GLN A 1 408 ? 281.635 174.510 182.963 1.00 18.03 408 GLN C O 1
ATOM 3393 N N . ALA A 1 409 ? 281.233 173.754 180.877 1.00 16.03 409 ALA C N 1
ATOM 3394 C CA . ALA A 1 409 ? 281.120 172.354 181.273 1.00 15.71 409 ALA C CA 1
ATOM 3395 C C . ALA A 1 409 ? 282.144 172.021 182.351 1.00 16.06 409 ALA C C 1
ATOM 3396 O O . ALA A 1 409 ? 281.818 171.408 183.365 1.00 16.99 409 ALA C O 1
ATOM 3398 N N . SER A 1 410 ? 283.386 172.431 182.127 1.00 15.62 410 SER C N 1
ATOM 3399 C CA . SER A 1 410 ? 284.443 172.181 183.088 1.00 15.99 410 SER C CA 1
ATOM 3400 C C . SER A 1 410 ? 283.982 172.664 184.455 1.00 15.87 410 SER C C 1
ATOM 3401 O O . SER A 1 410 ? 284.059 171.934 185.441 1.00 16.24 410 SER C O 1
ATOM 3404 N N . GLU A 1 411 ? 283.487 173.896 184.499 1.00 16.20 411 GLU C N 1
ATOM 3405 C CA . GLU A 1 411 ? 283.016 174.510 185.740 1.00 17.71 411 GLU C CA 1
ATOM 3406 C C . GLU A 1 411 ? 281.832 173.806 186.385 1.00 18.13 411 GLU C C 1
ATOM 3407 O O . GLU A 1 411 ? 281.494 174.089 187.535 1.00 17.94 411 GLU C O 1
ATOM 3413 N N . VAL A 1 412 ? 281.211 172.891 185.648 1.00 20.22 412 VAL C N 1
ATOM 3414 C CA . VAL A 1 412 ? 280.041 172.162 186.134 1.00 21.50 412 VAL C CA 1
ATOM 3415 C C . VAL A 1 412 ? 280.300 170.656 186.165 1.00 20.65 412 VAL C C 1
ATOM 3416 O O . VAL A 1 412 ? 279.381 169.842 186.072 1.00 18.80 412 VAL C O 1
ATOM 3420 N N . MET A 1 413 ? 281.563 170.287 186.309 1.00 20.30 413 MET C N 1
ATOM 3421 C CA . MET A 1 413 ? 281.916 168.882 186.328 1.00 20.33 413 MET C CA 1
ATOM 3422 C C . MET A 1 413 ? 281.555 168.185 187.631 1.00 19.35 413 MET C C 1
ATOM 3423 O O . MET A 1 413 ? 281.928 168.626 188.720 1.00 18.65 413 MET C O 1
ATOM 3428 N N . PHE A 1 414 ? 280.817 167.088 187.495 1.00 17.52 414 PHE C N 1
ATOM 3429 C CA . PHE A 1 414 ? 280.385 166.282 188.627 1.00 15.23 414 PHE C CA 1
ATOM 3430 C C . PHE A 1 414 ? 281.611 165.561 189.188 1.00 14.50 414 PHE C C 1
ATOM 3431 O O . PHE A 1 414 ? 281.685 164.330 189.159 1.00 14.50 414 PHE C O 1
ATOM 3439 N N . ASN A 1 415 ? 282.571 166.333 189.691 1.00 14.50 415 ASN C N 1
ATOM 3440 C CA . ASN A 1 415 ? 283.805 165.780 190.243 1.00 14.50 415 ASN C CA 1
ATOM 3441 C C . ASN A 1 415 ? 283.636 165.031 191.573 1.00 14.50 415 ASN C C 1
ATOM 3442 O O . ASN A 1 415 ? 283.654 165.630 192.650 1.00 14.50 415 ASN C O 1
ATOM 3447 N N . LEU A 1 416 ? 283.470 163.715 191.489 1.00 14.50 416 LEU C N 1
ATOM 3448 C CA . LEU A 1 416 ? 283.314 162.884 192.677 1.00 14.50 416 LEU C CA 1
ATOM 3449 C C . LEU A 1 416 ? 284.647 162.188 192.906 1.00 14.50 416 LEU C C 1
ATOM 3450 O O . LEU A 1 416 ? 285.671 162.620 192.381 1.00 16.15 416 LEU C O 1
ATOM 3455 N N . LEU A 1 417 ? 284.634 161.108 193.681 1.00 14.58 417 LEU C N 1
ATOM 3456 C CA . LEU A 1 417 ? 285.850 160.353 193.955 1.00 15.16 417 LEU C CA 1
ATOM 3457 C C . LEU A 1 417 ? 285.520 158.908 194.285 1.00 14.70 417 LEU C C 1
ATOM 3458 O O . LEU A 1 417 ? 286.409 158.061 194.347 1.00 14.69 417 LEU C O 1
ATOM 3463 N N . ASP A 1 418 ? 284.237 158.632 194.498 1.00 15.46 418 ASP C N 1
ATOM 3464 C CA . ASP A 1 418 ? 283.782 157.282 194.815 1.00 16.56 418 ASP C CA 1
ATOM 3465 C C . ASP A 1 418 ? 282.279 157.154 194.590 1.00 16.71 418 ASP C C 1
ATOM 3466 O O . ASP A 1 418 ? 281.554 158.149 194.587 1.00 14.50 418 ASP C O 1
ATOM 3471 N N . SER A 1 419 ? 281.813 155.928 194.389 1.00 18.03 419 SER C N 1
ATOM 3472 C CA . SER A 1 419 ? 280.395 155.696 194.157 1.00 21.01 419 SER C CA 1
ATOM 3473 C C . SER A 1 419 ? 280.054 154.225 194.340 1.00 22.58 419 SER C C 1
ATOM 3474 O O . SER A 1 419 ? 280.883 153.444 194.805 1.00 24.15 419 SER C O 1
ATOM 3477 N N . HIS A 1 420 ? 278.832 153.854 193.969 1.00 23.32 420 HIS C N 1
ATOM 3478 C CA . HIS A 1 420 ? 278.375 152.475 194.085 1.00 24.37 420 HIS C CA 1
ATOM 3479 C C . HIS A 1 420 ? 278.977 151.586 192.997 1.00 25.27 420 HIS C C 1
ATOM 3480 O O . HIS A 1 420 ? 279.010 150.361 193.134 1.00 25.28 420 HIS C O 1
ATOM 3487 N N . ASP A 1 421 ? 279.453 152.213 191.921 1.00 26.55 421 ASP C N 1
ATOM 3488 C CA . ASP A 1 421 ? 280.060 151.499 190.796 1.00 27.91 421 ASP C CA 1
ATOM 3489 C C . ASP A 1 421 ? 281.525 151.139 191.058 1.00 28.26 421 ASP C C 1
ATOM 3490 O O . ASP A 1 421 ? 282.095 150.291 190.368 1.00 29.83 421 ASP C O 1
ATOM 3495 N N . THR A 1 422 ? 282.127 151.791 192.051 1.00 28.16 422 THR C N 1
ATOM 3496 C CA . THR A 1 422 ? 283.523 151.545 192.406 1.00 27.95 422 THR C CA 1
ATOM 3497 C C . THR A 1 422 ? 283.683 151.389 193.903 1.00 26.69 422 THR C C 1
ATOM 3498 O O . THR A 1 422 ? 282.708 151.355 194.644 1.00 25.15 422 THR C O 1
ATOM 3502 N N . ALA A 1 423 ? 284.930 151.309 194.343 1.00 27.33 423 ALA C N 1
ATOM 3503 C CA . ALA A 1 423 ? 285.223 151.167 195.759 1.00 28.91 423 ALA C CA 1
ATOM 3504 C C . ALA A 1 423 ? 285.014 152.497 196.479 1.00 28.96 423 ALA C C 1
ATOM 3505 O O . ALA A 1 423 ? 284.602 153.488 195.866 1.00 29.15 423 ALA C O 1
ATOM 3507 N N . ARG A 1 424 ? 285.284 152.512 197.781 1.00 29.43 424 ARG C N 1
ATOM 3508 C CA . ARG A 1 424 ? 285.137 153.731 198.561 1.00 29.43 424 ARG C CA 1
ATOM 3509 C C . ARG A 1 424 ? 286.475 154.397 198.832 1.00 27.86 424 ARG C C 1
ATOM 3510 O O . ARG A 1 424 ? 287.494 153.735 199.026 1.00 28.86 424 ARG C O 1
ATOM 3518 N N . LEU A 1 425 ? 286.454 155.722 198.840 1.00 25.83 425 LEU C N 1
ATOM 3519 C CA . LEU A 1 425 ? 287.647 156.515 199.077 1.00 23.75 425 LEU C CA 1
ATOM 3520 C C . LEU A 1 425 ? 288.431 155.965 200.260 1.00 22.53 425 LEU C C 1
ATOM 3521 O O . LEU A 1 425 ? 289.608 155.647 200.137 1.00 21.65 425 LEU C O 1
ATOM 3526 N N . LEU A 1 426 ? 287.761 155.850 201.402 1.00 22.74 426 LEU C N 1
ATOM 3527 C CA . LEU A 1 426 ? 288.371 155.346 202.628 1.00 23.47 426 LEU C CA 1
ATOM 3528 C C . LEU A 1 426 ? 289.221 154.099 202.441 1.00 23.94 426 LEU C C 1
ATOM 3529 O O . LEU A 1 426 ? 290.419 154.120 202.715 1.00 23.98 426 LEU C O 1
ATOM 3534 N N . THR A 1 427 ? 288.599 153.012 201.991 1.00 24.69 427 THR C N 1
ATOM 3535 C CA . THR A 1 427 ? 289.315 151.755 201.780 1.00 25.58 427 THR C CA 1
ATOM 3536 C C . THR A 1 427 ? 290.398 151.938 200.723 1.00 22.16 427 THR C C 1
ATOM 3537 O O . THR A 1 427 ? 291.477 151.351 200.821 1.00 22.11 427 THR C O 1
ATOM 3541 N N . GLN A 1 428 ? 290.096 152.747 199.710 1.00 20.26 428 GLN C N 1
ATOM 3542 C CA . GLN A 1 428 ? 291.055 153.034 198.649 1.00 20.50 428 GLN C CA 1
ATOM 3543 C C . GLN A 1 428 ? 292.374 153.388 199.329 1.00 19.44 428 GLN C C 1
ATOM 3544 O O . GLN A 1 428 ? 293.452 153.016 198.864 1.00 18.84 428 GLN C O 1
ATOM 3550 N N . ALA A 1 429 ? 292.267 154.113 200.438 1.00 18.63 429 ALA C N 1
ATOM 3551 C CA . ALA A 1 429 ? 293.424 154.501 201.226 1.00 19.71 429 ALA C CA 1
ATOM 3552 C C . ALA A 1 429 ? 293.654 153.342 202.186 1.00 21.10 429 ALA C C 1
ATOM 3553 O O . ALA A 1 429 ? 294.466 152.461 201.912 1.00 23.63 429 ALA C O 1
ATOM 3555 N N . ASP A 1 430 ? 292.911 153.357 203.294 1.00 22.73 430 ASP C N 1
ATOM 3556 C CA . ASP A 1 430 ? 292.942 152.334 204.349 1.00 24.94 430 ASP C CA 1
ATOM 3557 C C . ASP A 1 430 ? 292.967 152.954 205.737 1.00 25.71 430 ASP C C 1
ATOM 3558 O O . ASP A 1 430 ? 294.030 153.102 206.340 1.00 27.72 430 ASP C O 1
ATOM 3563 N N . GLY A 1 431 ? 291.787 153.313 206.237 1.00 25.39 431 GLY C N 1
ATOM 3564 C CA . GLY A 1 431 ? 291.673 153.907 207.559 1.00 25.51 431 GLY C CA 1
ATOM 3565 C C . GLY A 1 431 ? 292.563 155.116 207.775 1.00 26.57 431 GLY C C 1
ATOM 3566 O O . GLY A 1 431 ? 292.662 155.649 208.888 1.00 26.32 431 GLY C O 1
ATOM 3567 N N . ASP A 1 432 ? 293.219 155.555 206.709 1.00 27.00 432 ASP C N 1
ATOM 3568 C CA . ASP A 1 432 ? 294.096 156.700 206.820 1.00 26.87 432 ASP C CA 1
ATOM 3569 C C . ASP A 1 432 ? 293.289 157.978 206.640 1.00 27.38 432 ASP C C 1
ATOM 3570 O O . ASP A 1 432 ? 293.443 158.697 205.650 1.00 27.79 432 ASP C O 1
ATOM 3575 N N . LYS A 1 433 ? 292.421 158.242 207.614 1.00 26.88 433 LYS C N 1
ATOM 3576 C CA . LYS A 1 433 ? 291.573 159.423 207.610 1.00 25.64 433 LYS C CA 1
ATOM 3577 C C . LYS A 1 433 ? 292.356 160.604 207.054 1.00 24.22 433 LYS C C 1
ATOM 3578 O O . LYS A 1 433 ? 291.855 161.355 206.219 1.00 24.03 433 LYS C O 1
ATOM 3584 N N . ARG A 1 434 ? 293.595 160.748 207.515 1.00 22.70 434 ARG C N 1
ATOM 3585 C CA . ARG A 1 434 ? 294.469 161.824 207.065 1.00 21.58 434 ARG C CA 1
ATOM 3586 C C . ARG A 1 434 ? 294.513 161.852 205.543 1.00 20.32 434 ARG C C 1
ATOM 3587 O O . ARG A 1 434 ? 294.050 162.803 204.910 1.00 20.19 434 ARG C O 1
ATOM 3595 N N . LYS A 1 435 ? 295.076 160.793 204.971 1.00 19.16 435 LYS C N 1
ATOM 3596 C CA . LYS A 1 435 ? 295.205 160.658 203.523 1.00 17.52 435 LYS C CA 1
ATOM 3597 C C . LYS A 1 435 ? 293.876 160.927 202.814 1.00 15.99 435 LYS C C 1
ATOM 3598 O O . LYS A 1 435 ? 293.831 161.565 201.762 1.00 14.50 435 LYS C O 1
ATOM 3604 N N . MET A 1 436 ? 292.792 160.438 203.398 1.00 15.72 436 MET C N 1
ATOM 3605 C CA . MET A 1 436 ? 291.482 160.641 202.812 1.00 16.50 436 MET C CA 1
ATOM 3606 C C . MET A 1 436 ? 291.155 162.123 202.826 1.00 15.19 436 MET C C 1
ATOM 3607 O O . MET A 1 436 ? 290.912 162.731 201.783 1.00 15.45 436 MET C O 1
ATOM 3612 N N . LYS A 1 437 ? 291.161 162.700 204.020 1.00 14.50 437 LYS C N 1
ATOM 3613 C CA . LYS A 1 437 ? 290.856 164.112 204.193 1.00 14.50 437 LYS C CA 1
ATOM 3614 C C . LYS A 1 437 ? 291.481 165.010 203.119 1.00 14.50 437 LYS C C 1
ATOM 3615 O O . LYS A 1 437 ? 290.794 165.845 202.529 1.00 14.50 437 LYS C O 1
ATOM 3621 N N . LEU A 1 438 ? 292.771 164.833 202.853 1.00 14.50 438 LEU C N 1
ATOM 3622 C CA . LEU A 1 438 ? 293.458 165.649 201.852 1.00 14.80 438 LEU C CA 1
ATOM 3623 C C . LEU A 1 438 ? 292.864 165.517 200.451 1.00 15.02 438 LEU C C 1
ATOM 3624 O O . LEU A 1 438 ? 292.951 166.441 199.637 1.00 14.50 438 LEU C O 1
ATOM 3629 N N . ALA A 1 439 ? 292.272 164.360 200.173 1.00 14.69 439 ALA C N 1
ATOM 3630 C CA . ALA A 1 439 ? 291.650 164.112 198.881 1.00 14.50 439 ALA C CA 1
ATOM 3631 C C . ALA A 1 439 ? 290.293 164.789 198.895 1.00 14.50 439 ALA C C 1
ATOM 3632 O O . ALA A 1 439 ? 290.035 165.708 198.117 1.00 14.50 439 ALA C O 1
ATOM 3634 N N . VAL A 1 440 ? 289.433 164.328 199.797 1.00 14.75 440 VAL C N 1
ATOM 3635 C CA . VAL A 1 440 ? 288.092 164.879 199.943 1.00 15.66 440 VAL C CA 1
ATOM 3636 C C . VAL A 1 440 ? 288.158 166.386 199.808 1.00 14.57 440 VAL C C 1
ATOM 3637 O O . VAL A 1 440 ? 287.248 167.019 199.273 1.00 14.50 440 VAL C O 1
ATOM 3641 N N . LEU A 1 441 ? 289.250 166.950 200.309 1.00 14.50 441 LEU C N 1
ATOM 3642 C CA . LEU A 1 441 ? 289.458 168.384 200.255 1.00 15.23 441 LEU C CA 1
ATOM 3643 C C . LEU A 1 441 ? 289.572 168.857 198.823 1.00 14.91 441 LEU C C 1
ATOM 3644 O O . LEU A 1 441 ? 288.747 169.643 198.357 1.00 14.50 441 LEU C O 1
ATOM 3649 N N . PHE A 1 442 ? 290.598 168.375 198.129 1.00 14.76 442 PHE C N 1
ATOM 3650 C CA . PHE A 1 442 ? 290.816 168.758 196.742 1.00 14.50 442 PHE C CA 1
ATOM 3651 C C . PHE A 1 442 ? 289.479 168.734 196.031 1.00 14.50 442 PHE C C 1
ATOM 3652 O O . PHE A 1 442 ? 289.168 169.622 195.240 1.00 14.73 442 PHE C O 1
ATOM 3660 N N . GLN A 1 443 ? 288.692 167.703 196.325 1.00 16.00 443 GLN C N 1
ATOM 3661 C CA . GLN A 1 443 ? 287.364 167.563 195.744 1.00 16.67 443 GLN C CA 1
ATOM 3662 C C . GLN A 1 443 ? 286.607 168.860 196.027 1.00 15.50 443 GLN C C 1
ATOM 3663 O O . GLN A 1 443 ? 286.183 169.557 195.100 1.00 15.25 443 GLN C O 1
ATOM 3669 N N . PHE A 1 444 ? 286.452 169.190 197.306 1.00 14.50 444 PHE C N 1
ATOM 3670 C CA . PHE A 1 444 ? 285.770 170.419 197.681 1.00 14.50 444 PHE C CA 1
ATOM 3671 C C . PHE A 1 444 ? 286.720 171.597 197.614 1.00 14.50 444 PHE C C 1
ATOM 3672 O O . PHE A 1 444 ? 286.607 172.537 198.396 1.00 14.50 444 PHE C O 1
ATOM 3680 N N . THR A 1 445 ? 287.659 171.541 196.677 1.00 15.26 445 THR C N 1
ATOM 3681 C CA . THR A 1 445 ? 288.632 172.611 196.507 1.00 14.96 445 THR C CA 1
ATOM 3682 C C . THR A 1 445 ? 288.814 172.937 195.035 1.00 15.48 445 THR C C 1
ATOM 3683 O O . THR A 1 445 ? 289.304 174.005 194.678 1.00 14.50 445 THR C O 1
ATOM 3687 N N . TYR A 1 446 ? 288.425 171.998 194.184 1.00 16.12 446 TYR C N 1
ATOM 3688 C CA . TYR A 1 446 ? 288.528 172.189 192.748 1.00 17.80 446 TYR C CA 1
ATOM 3689 C C . TYR A 1 446 ? 287.195 172.794 192.334 1.00 18.10 446 TYR C C 1
ATOM 3690 O O . TYR A 1 446 ? 286.329 173.012 193.181 1.00 18.36 446 TYR C O 1
ATOM 3699 N N . PHE A 1 447 ? 287.023 173.074 191.049 1.00 18.26 447 PHE C N 1
ATOM 3700 C CA . PHE A 1 447 ? 285.764 173.645 190.587 1.00 19.11 447 PHE C CA 1
ATOM 3701 C C . PHE A 1 447 ? 284.882 172.601 189.922 1.00 18.98 447 PHE C C 1
ATOM 3702 O O . PHE A 1 447 ? 285.344 171.525 189.544 1.00 19.52 447 PHE C O 1
ATOM 3710 N N . GLY A 1 448 ? 283.608 172.940 189.769 1.00 18.28 448 GLY C N 1
ATOM 3711 C CA . GLY A 1 448 ? 282.659 172.009 189.194 1.00 18.50 448 GLY C CA 1
ATOM 3712 C C . GLY A 1 448 ? 281.853 171.530 190.381 1.00 18.45 448 GLY C C 1
ATOM 3713 O O . GLY A 1 448 ? 281.943 172.128 191.453 1.00 17.97 448 GLY C O 1
ATOM 3714 N N . THR A 1 449 ? 281.077 170.466 190.225 1.00 18.70 449 THR C N 1
ATOM 3715 C CA . THR A 1 449 ? 280.284 169.976 191.344 1.00 17.95 449 THR C CA 1
ATOM 3716 C C . THR A 1 449 ? 280.867 168.734 192.000 1.00 18.84 449 THR C C 1
ATOM 3717 O O . THR A 1 449 ? 281.170 167.750 191.326 1.00 20.22 449 THR C O 1
ATOM 3721 N N . PRO A 1 450 ? 281.043 168.773 193.333 1.00 20.26 450 PRO C N 1
ATOM 3722 C CA . PRO A 1 450 ? 281.585 167.657 194.112 1.00 20.13 450 PRO C CA 1
ATOM 3723 C C . PRO A 1 450 ? 280.435 166.742 194.500 1.00 18.35 450 PRO C C 1
ATOM 3724 O O . PRO A 1 450 ? 279.288 167.181 194.551 1.00 19.59 450 PRO C O 1
ATOM 3728 N N . CYS A 1 451 ? 280.729 165.478 194.778 1.00 16.97 451 CYS C N 1
ATOM 3729 C CA . CYS A 1 451 ? 279.674 164.544 195.153 1.00 16.24 451 CYS C CA 1
ATOM 3730 C C . CYS A 1 451 ? 280.050 163.626 196.307 1.00 16.04 451 CYS C C 1
ATOM 3731 O O . CYS A 1 451 ? 281.073 162.937 196.264 1.00 16.65 451 CYS C O 1
ATOM 3734 N N . ILE A 1 452 ? 279.204 163.604 197.333 1.00 15.80 452 ILE C N 1
ATOM 3735 C CA . ILE A 1 452 ? 279.467 162.774 198.498 1.00 15.44 452 ILE C CA 1
ATOM 3736 C C . ILE A 1 452 ? 278.654 161.496 198.541 1.00 17.11 452 ILE C C 1
ATOM 3737 O O . ILE A 1 452 ? 277.439 161.522 198.726 1.00 17.62 452 ILE C O 1
ATOM 3742 N N . TYR A 1 453 ? 279.343 160.375 198.373 1.00 17.64 453 TYR C N 1
ATOM 3743 C CA . TYR A 1 453 ? 278.711 159.068 198.421 1.00 17.78 453 TYR C CA 1
ATOM 3744 C C . TYR A 1 453 ? 278.180 158.966 199.842 1.00 18.18 453 TYR C C 1
ATOM 3745 O O . TYR A 1 453 ? 278.933 159.181 200.793 1.00 18.35 453 TYR C O 1
ATOM 3754 N N . TYR A 1 454 ? 276.895 158.657 200.000 1.00 18.42 454 TYR C N 1
ATOM 3755 C CA . TYR A 1 454 ? 276.314 158.571 201.340 1.00 19.20 454 TYR C CA 1
ATOM 3756 C C . TYR A 1 454 ? 277.220 157.760 202.248 1.00 20.08 454 TYR C C 1
ATOM 3757 O O . TYR A 1 454 ? 277.994 156.932 201.772 1.00 21.43 454 TYR C O 1
ATOM 3766 N N . GLY A 1 455 ? 277.112 157.990 203.552 1.00 20.16 455 GLY C N 1
ATOM 3767 C CA . GLY A 1 455 ? 277.949 157.265 204.484 1.00 21.52 455 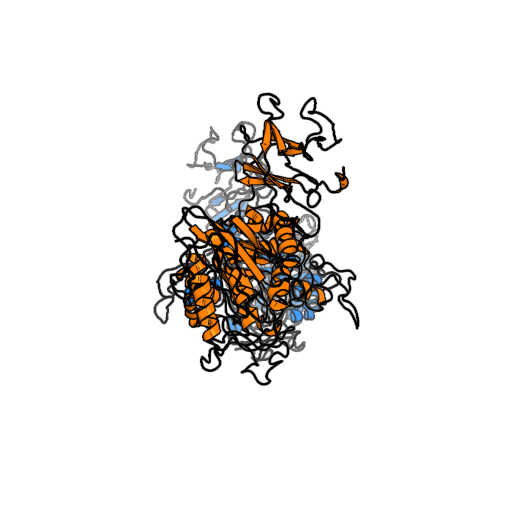GLY C CA 1
ATOM 3768 C C . GLY A 1 455 ? 279.396 157.419 204.070 1.00 22.42 455 GLY C C 1
ATOM 3769 O O . GLY A 1 455 ? 279.839 156.829 203.091 1.00 26.85 455 GLY C O 1
ATOM 3770 N N . ASP A 1 456 ? 280.126 158.230 204.821 1.00 22.15 456 ASP C N 1
ATOM 3771 C CA . ASP A 1 456 ? 281.535 158.515 204.576 1.00 21.62 456 ASP C CA 1
ATOM 3772 C C . ASP A 1 456 ? 281.808 159.683 205.498 1.00 22.25 456 ASP C C 1
ATOM 3773 O O . ASP A 1 456 ? 282.820 159.726 206.189 1.00 23.92 456 ASP C O 1
ATOM 3778 N N . GLU A 1 457 ? 280.876 160.629 205.509 1.00 21.71 457 GLU C N 1
ATOM 3779 C CA . GLU A 1 457 ? 281.000 161.790 206.370 1.00 21.17 457 GLU C CA 1
ATOM 3780 C C . GLU A 1 457 ? 281.156 161.211 207.762 1.00 21.83 457 GLU C C 1
ATOM 3781 O O . GLU A 1 457 ? 281.747 161.823 208.651 1.00 22.65 457 GLU C O 1
ATOM 3787 N N . VAL A 1 458 ? 280.610 160.010 207.927 1.00 22.85 458 VAL C N 1
ATOM 3788 C CA . VAL A 1 458 ? 280.644 159.296 209.194 1.00 24.06 458 VAL C CA 1
ATOM 3789 C C . VAL A 1 458 ? 281.788 158.289 209.221 1.00 25.55 458 VAL C C 1
ATOM 3790 O O . VAL A 1 458 ? 282.273 157.911 210.288 1.00 24.78 458 VAL C O 1
ATOM 3794 N N . GLY A 1 459 ? 282.218 157.858 208.040 1.00 27.26 459 GLY C N 1
ATOM 3795 C CA . GLY A 1 459 ? 283.302 156.895 207.957 1.00 29.48 459 GLY C CA 1
ATOM 3796 C C . GLY A 1 459 ? 282.813 155.482 207.709 1.00 29.62 459 GLY C C 1
ATOM 3797 O O . GLY A 1 459 ? 282.330 154.813 208.620 1.00 29.68 459 GLY C O 1
ATOM 3798 N N . LEU A 1 460 ? 282.933 155.030 206.467 1.00 30.95 460 LEU C N 1
ATOM 3799 C CA . LEU A 1 460 ? 282.507 153.687 206.098 1.00 33.88 460 LEU C CA 1
ATOM 3800 C C . LEU A 1 460 ? 283.496 153.028 205.141 1.00 36.32 460 LEU C C 1
ATOM 3801 O O . LEU A 1 460 ? 283.861 153.595 204.107 1.00 36.45 460 LEU C O 1
ATOM 3806 N N . ASP A 1 461 ? 283.924 151.821 205.498 1.00 39.30 461 ASP C N 1
ATOM 3807 C CA . ASP A 1 461 ? 284.868 151.070 204.686 1.00 41.04 461 ASP C CA 1
ATOM 3808 C C . ASP A 1 461 ? 284.087 150.143 203.753 1.00 41.14 461 ASP C C 1
ATOM 3809 O O . ASP A 1 461 ? 283.460 149.182 204.197 1.00 39.82 461 ASP C O 1
ATOM 3814 N N . GLY A 1 462 ? 284.114 150.452 202.461 1.00 41.00 462 GLY C N 1
ATOM 3815 C CA . GLY A 1 462 ? 283.404 149.640 201.492 1.00 42.30 462 GLY C CA 1
ATOM 3816 C C . GLY A 1 462 ? 284.340 148.805 200.642 1.00 43.30 462 GLY C C 1
ATOM 3817 O O . GLY A 1 462 ? 285.480 148.557 201.024 1.00 43.31 462 GLY C O 1
ATOM 3818 N N . GLY A 1 463 ? 283.850 148.364 199.489 1.00 44.55 463 GLY C N 1
ATOM 3819 C CA . GLY A 1 463 ? 284.648 147.556 198.583 1.00 46.09 463 GLY C CA 1
ATOM 3820 C C . GLY A 1 463 ? 284.151 147.803 197.174 1.00 47.65 463 GLY C C 1
ATOM 3821 O O . GLY A 1 463 ? 284.184 148.935 196.705 1.00 48.69 463 GLY C O 1
ATOM 3822 N N . HIS A 1 464 ? 283.693 146.756 196.494 1.00 49.19 464 HIS C N 1
ATOM 3823 C CA . HIS A 1 464 ? 283.160 146.912 195.143 1.00 50.95 464 HIS C CA 1
ATOM 3824 C C . HIS A 1 464 ? 281.636 146.855 195.249 1.00 51.54 464 HIS C C 1
ATOM 3825 O O . HIS A 1 464 ? 281.103 146.952 196.353 1.00 52.23 464 HIS C O 1
ATOM 3832 N N . ASP A 1 465 ? 280.932 146.696 194.128 1.00 51.80 465 ASP C N 1
ATOM 3833 C CA . ASP A 1 465 ? 279.467 146.666 194.159 1.00 51.97 465 ASP C CA 1
ATOM 3834 C C . ASP A 1 465 ? 278.846 146.092 195.441 1.00 51.24 465 ASP C C 1
ATOM 3835 O O . ASP A 1 465 ? 277.942 146.700 196.014 1.00 52.06 465 ASP C O 1
ATOM 3840 N N . PRO A 1 466 ? 279.316 144.922 195.912 1.00 49.69 466 PRO C N 1
ATOM 3841 C CA . PRO A 1 466 ? 278.722 144.381 197.144 1.00 48.11 466 PRO C CA 1
ATOM 3842 C C . PRO A 1 466 ? 279.234 145.140 198.372 1.00 46.47 466 PRO C C 1
ATOM 3843 O O . PRO A 1 466 ? 278.455 145.582 199.218 1.00 45.83 466 PRO C O 1
ATOM 3847 N N . GLY A 1 467 ? 280.553 145.284 198.456 1.00 45.64 467 GLY C N 1
ATOM 3848 C CA . GLY A 1 467 ? 281.152 145.992 199.569 1.00 43.38 467 GLY C CA 1
ATOM 3849 C C . GLY A 1 467 ? 280.754 147.455 199.582 1.00 41.66 467 GLY C C 1
ATOM 3850 O O . GLY A 1 467 ? 279.973 147.876 200.436 1.00 41.11 467 GLY C O 1
ATOM 3851 N N . CYS A 1 468 ? 281.282 148.221 198.628 1.00 39.23 468 CYS C N 1
ATOM 3852 C CA . CYS A 1 468 ? 281.011 149.658 198.508 1.00 36.32 468 CYS C CA 1
ATOM 3853 C C . CYS A 1 468 ? 279.599 150.036 198.942 1.00 35.33 468 CYS C C 1
ATOM 3854 O O . CYS A 1 468 ? 279.391 151.034 199.637 1.00 33.75 468 CYS C O 1
ATOM 3857 N N . ARG A 1 469 ? 278.631 149.228 198.528 1.00 35.84 469 ARG C N 1
ATOM 3858 C CA . ARG A 1 469 ? 277.239 149.473 198.865 1.00 36.79 469 ARG C CA 1
ATOM 3859 C C . ARG A 1 469 ? 276.908 148.880 200.233 1.00 37.03 469 ARG C C 1
ATOM 3860 O O . ARG A 1 469 ? 275.885 148.214 200.410 1.00 37.67 469 ARG C O 1
ATOM 3868 N N . LYS A 1 470 ? 277.788 149.137 201.197 1.00 37.90 470 LYS C N 1
ATOM 3869 C CA . LYS A 1 470 ? 277.616 148.650 202.559 1.00 37.87 470 LYS C CA 1
ATOM 3870 C C . LYS A 1 470 ? 276.451 149.379 203.226 1.00 36.48 470 LYS C C 1
ATOM 3871 O O . LYS A 1 470 ? 276.217 150.557 202.965 1.00 35.59 470 LYS C O 1
ATOM 3877 N N . CYS A 1 471 ? 275.713 148.675 204.076 1.00 35.46 471 CYS C N 1
ATOM 3878 C CA . CYS A 1 471 ? 274.584 149.285 204.765 1.00 35.03 471 CYS C CA 1
ATOM 3879 C C . CYS A 1 471 ? 275.035 150.538 205.497 1.00 34.35 471 CYS C C 1
ATOM 3880 O O . CYS A 1 471 ? 276.216 150.693 205.802 1.00 34.20 471 CYS C O 1
ATOM 3883 N N . MET A 1 472 ? 274.090 151.430 205.771 1.00 34.22 472 MET C N 1
ATOM 3884 C CA . MET A 1 472 ? 274.381 152.676 206.470 1.00 33.96 472 MET C CA 1
ATOM 3885 C C . MET A 1 472 ? 274.470 152.454 207.980 1.00 33.92 472 MET C C 1
ATOM 3886 O O . MET A 1 472 ? 273.831 151.554 208.520 1.00 33.87 472 MET C O 1
ATOM 3891 N N . GLU A 1 473 ? 275.269 153.275 208.655 1.00 33.67 473 GLU C N 1
ATOM 3892 C CA . GLU A 1 473 ? 275.445 153.168 210.102 1.00 33.25 473 GLU C CA 1
ATOM 3893 C C . GLU A 1 473 ? 274.643 154.253 210.810 1.00 32.72 473 GLU C C 1
ATOM 3894 O O . GLU A 1 473 ? 275.088 155.399 210.899 1.00 31.41 473 GLU C O 1
ATOM 3900 N N . TRP A 1 474 ? 273.470 153.883 211.321 1.00 32.17 474 TRP C N 1
ATOM 3901 C CA . TRP A 1 474 ? 272.593 154.829 212.009 1.00 31.38 474 TRP C CA 1
ATOM 3902 C C . TRP A 1 474 ? 272.746 154.878 213.525 1.00 32.00 474 TRP C C 1
ATOM 3903 O O . TRP A 1 474 ? 272.018 155.605 214.206 1.00 31.17 474 TRP C O 1
ATOM 3914 N N . ASP A 1 475 ? 273.695 154.112 214.052 1.00 34.51 475 ASP C N 1
ATOM 3915 C CA . ASP A 1 475 ? 273.942 154.096 215.488 1.00 37.49 475 ASP C CA 1
ATOM 3916 C C . ASP A 1 475 ? 274.961 155.195 215.794 1.00 38.29 475 ASP C C 1
ATOM 3917 O O . ASP A 1 475 ? 276.155 155.036 215.533 1.00 38.83 475 ASP C O 1
ATOM 3922 N N . GLU A 1 476 ? 274.472 156.310 216.330 1.00 38.81 476 GLU C N 1
ATOM 3923 C CA . GLU A 1 476 ? 275.309 157.456 216.675 1.00 38.74 476 GLU C CA 1
ATOM 3924 C C . GLU A 1 476 ? 276.699 157.062 217.173 1.00 39.05 476 GLU C C 1
ATOM 3925 O O . GLU A 1 476 ? 277.661 157.809 216.989 1.00 38.18 476 GLU C O 1
ATOM 3931 N N . THR A 1 477 ? 276.799 155.897 217.813 1.00 39.38 477 THR C N 1
ATOM 3932 C CA . THR A 1 477 ? 278.080 155.409 218.324 1.00 39.44 477 THR C CA 1
ATOM 3933 C C . THR A 1 477 ? 279.114 155.452 217.202 1.00 38.95 477 THR C C 1
ATOM 3934 O O . THR A 1 477 ? 280.088 156.202 217.280 1.00 38.78 477 THR C O 1
ATOM 3938 N N . LYS A 1 478 ? 278.898 154.643 216.166 1.00 38.00 478 LYS C N 1
ATOM 3939 C CA . LYS A 1 478 ? 279.787 154.619 215.005 1.00 37.20 478 LYS C CA 1
ATOM 3940 C C . LYS A 1 478 ? 279.572 155.970 214.326 1.00 36.22 478 LYS C C 1
ATOM 3941 O O . LYS A 1 478 ? 278.641 156.136 213.538 1.00 36.47 478 LYS C O 1
ATOM 3947 N N . HIS A 1 479 ? 280.433 156.934 214.634 1.00 34.83 479 HIS C N 1
ATOM 3948 C CA . HIS A 1 479 ? 280.287 158.278 214.085 1.00 33.91 479 HIS C CA 1
ATOM 3949 C C . HIS A 1 479 ? 281.622 159.029 214.094 1.00 33.73 479 HIS C C 1
ATOM 3950 O O . HIS A 1 479 ? 281.913 159.769 215.035 1.00 34.06 479 HIS C O 1
ATOM 3957 N N . ASP A 1 480 ? 282.436 158.845 213.060 1.00 33.23 480 ASP C N 1
ATOM 3958 C CA . ASP A 1 480 ? 283.712 159.546 213.008 1.00 32.85 480 ASP C CA 1
ATOM 3959 C C . ASP A 1 480 ? 283.399 161.038 212.899 1.00 32.42 480 ASP C C 1
ATOM 3960 O O . ASP A 1 480 ? 283.440 161.621 211.817 1.00 32.21 480 ASP C O 1
ATOM 3965 N N . LYS A 1 481 ? 283.072 161.645 214.033 1.00 32.14 481 LYS C N 1
ATOM 3966 C CA . LYS A 1 481 ? 282.738 163.057 214.073 1.00 32.39 481 LYS C CA 1
ATOM 3967 C C . LYS A 1 481 ? 283.881 163.910 213.548 1.00 31.89 481 LYS C C 1
ATOM 3968 O O . LYS A 1 481 ? 283.665 164.789 212.720 1.00 31.66 481 LYS C O 1
ATOM 3974 N N . ASP A 1 482 ? 285.098 163.658 214.024 1.00 30.39 482 ASP C N 1
ATOM 3975 C CA . ASP A 1 482 ? 286.239 164.441 213.562 1.00 28.69 482 ASP C CA 1
ATOM 3976 C C . ASP A 1 482 ? 286.308 164.356 212.045 1.00 28.79 482 ASP C C 1
ATOM 3977 O O . ASP A 1 482 ? 286.929 165.196 211.389 1.00 28.86 482 ASP C O 1
ATOM 3982 N N . LEU A 1 483 ? 285.665 163.329 211.499 1.00 27.72 483 LEU C N 1
ATOM 3983 C CA . LEU A 1 483 ? 285.621 163.127 210.058 1.00 26.00 483 LEU C CA 1
ATOM 3984 C C . LEU A 1 483 ? 284.407 163.843 209.498 1.00 25.17 483 LEU C C 1
ATOM 3985 O O . LEU A 1 483 ? 284.478 164.471 208.445 1.00 25.55 483 LEU C O 1
ATOM 3990 N N . PHE A 1 484 ? 283.288 163.731 210.206 1.00 23.67 484 PHE C N 1
ATOM 3991 C CA . PHE A 1 484 ? 282.053 164.389 209.796 1.00 21.78 484 PHE C CA 1
ATOM 3992 C C . PHE A 1 484 ? 282.323 165.887 209.876 1.00 20.92 484 PHE C C 1
ATOM 3993 O O . PHE A 1 484 ? 282.010 166.642 208.955 1.00 21.47 484 PHE C O 1
ATOM 4001 N N . ALA A 1 485 ? 282.915 166.302 210.993 1.00 19.71 485 ALA C N 1
ATOM 4002 C CA . ALA A 1 485 ? 283.258 167.697 211.214 1.00 18.94 485 ALA C CA 1
ATOM 4003 C C . ALA A 1 485 ? 284.107 168.131 210.034 1.00 18.29 485 ALA C C 1
ATOM 4004 O O . ALA A 1 485 ? 283.874 169.177 209.432 1.00 17.94 485 ALA C O 1
ATOM 4006 N N . PHE A 1 486 ? 285.099 167.312 209.709 1.00 18.84 486 PHE C N 1
ATOM 4007 C CA . PHE A 1 486 ? 285.971 167.591 208.582 1.00 19.20 486 PHE C CA 1
ATOM 4008 C C . PHE A 1 486 ? 285.069 167.960 207.417 1.00 18.82 486 PHE C C 1
ATOM 4009 O O . PHE A 1 486 ? 285.193 169.041 206.844 1.00 19.51 486 PHE C O 1
ATOM 4017 N N . TYR A 1 487 ? 284.144 167.063 207.091 1.00 18.88 487 TYR C N 1
ATOM 4018 C CA . TYR A 1 487 ? 283.217 167.299 205.997 1.00 19.79 487 TYR C CA 1
ATOM 4019 C C . TYR A 1 487 ? 282.489 168.625 206.141 1.00 18.94 487 TYR C C 1
ATOM 4020 O O . TYR A 1 487 ? 282.723 169.542 205.357 1.00 20.53 487 TYR C O 1
ATOM 4029 N N . GLN A 1 488 ? 281.612 168.727 207.138 1.00 19.05 488 GLN C N 1
ATOM 4030 C CA . GLN A 1 488 ? 280.860 169.959 207.370 1.00 19.59 488 GLN C CA 1
ATOM 4031 C C . GLN A 1 488 ? 281.741 171.167 207.089 1.00 18.76 488 GLN C C 1
ATOM 4032 O O . GLN A 1 488 ? 281.414 172.007 206.248 1.00 17.68 488 GLN C O 1
ATOM 4038 N N . THR A 1 489 ? 282.859 171.244 207.806 1.00 18.65 489 THR C N 1
ATOM 4039 C CA . THR A 1 489 ? 283.805 172.339 207.646 1.00 18.14 489 THR C CA 1
ATOM 4040 C C . THR A 1 489 ? 284.100 172.494 206.164 1.00 17.61 489 THR C C 1
ATOM 4041 O O . THR A 1 489 ? 283.803 173.524 205.566 1.00 17.46 489 THR C O 1
ATOM 4045 N N . VAL A 1 490 ? 284.678 171.454 205.576 1.00 17.14 490 VAL C N 1
ATOM 4046 C CA . VAL A 1 490 ? 285.001 171.447 204.154 1.00 17.40 490 VAL C CA 1
ATOM 4047 C C . VAL A 1 490 ? 283.791 171.867 203.309 1.00 18.62 490 VAL C C 1
ATOM 4048 O O . VAL A 1 490 ? 283.928 172.589 202.314 1.00 18.38 490 VAL C O 1
ATOM 4052 N N . ILE A 1 491 ? 282.610 171.413 203.715 1.00 20.41 491 ILE C N 1
ATOM 4053 C CA . ILE A 1 491 ? 281.379 171.736 203.008 1.00 21.69 491 ILE C CA 1
ATOM 4054 C C . ILE A 1 491 ? 281.118 173.228 203.075 1.00 23.24 491 ILE C C 1
ATOM 4055 O O . ILE A 1 491 ? 281.277 173.938 202.083 1.00 23.26 491 ILE C O 1
ATOM 4060 N N . ARG A 1 492 ? 280.705 173.693 204.251 1.00 25.64 492 ARG C N 1
ATOM 4061 C CA . ARG A 1 492 ? 280.423 175.110 204.459 1.00 28.47 492 ARG C CA 1
ATOM 4062 C C . ARG A 1 492 ? 281.566 175.918 203.869 1.00 29.27 492 ARG C C 1
ATOM 4063 O O . ARG A 1 492 ? 281.357 176.988 203.297 1.00 30.09 492 ARG C O 1
ATOM 4071 N N . LEU A 1 493 ? 282.778 175.389 204.012 1.00 28.82 493 LEU C N 1
ATOM 4072 C CA . LEU A 1 493 ? 283.963 176.048 203.495 1.00 27.82 493 LEU C CA 1
ATOM 4073 C C . LEU A 1 493 ? 283.804 176.208 201.993 1.00 28.53 493 LEU C C 1
ATOM 4074 O O . LEU A 1 493 ? 284.017 177.294 201.453 1.00 29.18 493 LEU C O 1
ATOM 4079 N N . ARG A 1 494 ? 283.419 175.127 201.320 1.00 28.19 494 ARG C N 1
ATOM 4080 C CA . ARG A 1 494 ? 283.219 175.183 199.878 1.00 27.72 494 ARG C CA 1
ATOM 4081 C C . ARG A 1 494 ? 282.170 176.259 199.598 1.00 29.00 494 ARG C C 1
ATOM 4082 O O . ARG A 1 494 ? 282.139 176.845 198.515 1.00 30.55 494 ARG C O 1
ATOM 4090 N N . GLN A 1 495 ? 281.318 176.517 200.589 1.00 29.50 495 GLN C N 1
ATOM 4091 C CA . GLN A 1 495 ? 280.268 177.526 200.469 1.00 30.59 495 GLN C CA 1
ATOM 4092 C C . GLN A 1 495 ? 280.758 178.903 200.903 1.00 30.76 495 GLN C C 1
ATOM 4093 O O . GLN A 1 495 ? 280.489 179.907 200.242 1.00 31.87 495 GLN C O 1
ATOM 4099 N N . ALA A 1 496 ? 281.476 178.941 202.020 1.00 30.42 496 ALA C N 1
ATOM 4100 C CA . ALA A 1 496 ? 281.999 180.182 202.571 1.00 29.64 496 ALA C CA 1
ATOM 4101 C C . ALA A 1 496 ? 282.668 181.084 201.537 1.00 29.64 496 ALA C C 1
ATOM 4102 O O . ALA A 1 496 ? 282.709 182.301 201.711 1.00 28.79 496 ALA C O 1
ATOM 4104 N N . HIS A 1 497 ? 283.195 180.498 200.465 1.00 29.78 497 HIS C N 1
ATOM 4105 C CA . HIS A 1 497 ? 283.853 181.300 199.438 1.00 29.67 497 HIS C CA 1
ATOM 4106 C C . HIS A 1 497 ? 283.419 180.954 198.021 1.00 28.96 497 HIS C C 1
ATOM 4107 O O . HIS A 1 497 ? 282.779 179.931 197.793 1.00 27.92 497 HIS C O 1
ATOM 4114 N N . ALA A 1 498 ? 283.777 181.822 197.077 1.00 28.67 498 ALA C N 1
ATOM 4115 C CA . ALA A 1 498 ? 283.425 181.639 195.672 1.00 28.12 498 ALA C CA 1
ATOM 4116 C C . ALA A 1 498 ? 284.628 181.240 194.820 1.00 27.95 498 ALA C C 1
ATOM 4117 O O . ALA A 1 498 ? 284.469 180.611 193.772 1.00 28.36 498 ALA C O 1
ATOM 4119 N N . ALA A 1 499 ? 285.825 181.615 195.265 1.00 26.33 499 ALA C N 1
ATOM 4120 C CA . ALA A 1 499 ? 287.048 181.285 194.539 1.00 24.86 499 ALA C CA 1
ATOM 4121 C C . ALA A 1 499 ? 287.152 179.775 194.428 1.00 24.26 499 ALA C C 1
ATOM 4122 O O . ALA A 1 499 ? 287.468 179.235 193.368 1.00 23.67 499 ALA C O 1
ATOM 4124 N N . LEU A 1 500 ? 286.886 179.099 195.542 1.00 23.45 500 LEU C N 1
ATOM 4125 C CA . LEU A 1 500 ? 286.925 177.646 195.585 1.00 22.71 500 LEU C CA 1
ATOM 4126 C C . LEU A 1 500 ? 285.756 177.137 194.760 1.00 24.18 500 LEU C C 1
ATOM 4127 O O . LEU A 1 500 ? 285.850 176.101 194.100 1.00 24.87 500 LEU C O 1
ATOM 4132 N N . ARG A 1 501 ? 284.650 177.874 194.801 1.00 24.95 501 ARG C N 1
ATOM 4133 C CA . ARG A 1 501 ? 283.479 177.489 194.034 1.00 26.85 501 ARG C CA 1
ATOM 4134 C C . ARG A 1 501 ? 283.900 177.456 192.571 1.00 27.21 501 ARG C C 1
ATOM 4135 O O . ARG A 1 501 ? 284.055 176.386 191.987 1.00 29.03 501 ARG C O 1
ATOM 4143 N N . THR A 1 502 ? 284.114 178.633 191.992 1.00 26.68 502 THR C N 1
ATOM 4144 C CA . THR A 1 502 ? 284.505 178.728 190.591 1.00 27.09 502 THR C CA 1
ATOM 4145 C C . THR A 1 502 ? 285.504 179.845 190.313 1.00 26.75 502 THR C C 1
ATOM 4146 O O . THR A 1 502 ? 285.391 180.556 189.311 1.00 27.34 502 THR C O 1
ATOM 4150 N N . GLY A 1 503 ? 286.484 179.998 191.196 1.00 25.89 503 GLY C N 1
ATOM 4151 C CA . GLY A 1 503 ? 287.479 181.034 191.000 1.00 24.70 503 GLY C CA 1
ATOM 4152 C C . GLY A 1 503 ? 288.544 180.601 190.012 1.00 24.16 503 GLY C C 1
ATOM 4153 O O . GLY A 1 503 ? 288.356 179.644 189.260 1.00 24.12 503 GLY C O 1
ATOM 4154 N N . THR A 1 504 ? 289.664 181.314 190.005 1.00 23.59 504 THR C N 1
ATOM 4155 C CA . THR A 1 504 ? 290.768 180.984 189.118 1.00 23.13 504 THR C CA 1
ATOM 4156 C C . THR A 1 504 ? 291.339 179.654 189.581 1.00 24.19 504 THR C C 1
ATOM 4157 O O . THR A 1 504 ? 290.641 178.854 190.205 1.00 25.03 504 THR C O 1
ATOM 4161 N N . PHE A 1 505 ? 292.614 179.421 189.291 1.00 23.81 505 PHE C N 1
ATOM 4162 C CA . PHE A 1 505 ? 293.251 178.182 189.699 1.00 22.83 505 PHE C CA 1
ATOM 4163 C C . PHE A 1 505 ? 294.670 178.047 189.174 1.00 23.19 505 PHE C C 1
ATOM 4164 O O . PHE A 1 505 ? 294.897 177.387 188.164 1.00 24.92 505 PHE C O 1
ATOM 4172 N N . LYS A 1 506 ? 295.624 178.677 189.852 1.00 22.71 506 LYS C N 1
ATOM 4173 C CA . LYS A 1 506 ? 297.019 178.579 189.444 1.00 20.77 506 LYS C CA 1
ATOM 4174 C C . LYS A 1 506 ? 297.678 177.479 190.266 1.00 18.62 506 LYS C C 1
ATOM 4175 O O . LYS A 1 506 ? 297.006 176.597 190.797 1.00 15.39 506 LYS C O 1
ATOM 4181 N N . PHE A 1 507 ? 298.997 177.549 190.373 1.00 18.01 507 PHE C N 1
ATOM 4182 C CA . PHE A 1 507 ? 299.774 176.576 191.127 1.00 16.71 507 PHE C CA 1
ATOM 4183 C C . PHE A 1 507 ? 301.105 177.210 191.448 1.00 15.52 507 PHE C C 1
ATOM 4184 O O . PHE A 1 507 ? 301.677 177.919 190.619 1.00 14.50 507 PHE C O 1
ATOM 4192 N N . LEU A 1 508 ? 301.611 176.961 192.645 1.00 16.20 508 LEU C N 1
ATOM 4193 C CA . LEU A 1 508 ? 302.891 177.533 193.008 1.00 17.63 508 LEU C CA 1
ATOM 4194 C C . LEU A 1 508 ? 303.900 176.472 193.394 1.00 18.67 508 LEU C C 1
ATOM 4195 O O . LEU A 1 508 ? 304.986 176.786 193.879 1.00 19.33 508 LEU C O 1
ATOM 4200 N N . THR A 1 509 ? 303.543 175.214 193.159 1.00 21.09 509 THR C N 1
ATOM 4201 C CA . THR A 1 509 ? 304.425 174.100 193.482 1.00 25.28 509 THR C CA 1
ATOM 4202 C C . THR A 1 509 ? 303.912 172.776 192.943 1.00 29.26 509 THR C C 1
ATOM 4203 O O . THR A 1 509 ? 302.751 172.414 193.148 1.00 30.05 509 THR C O 1
ATOM 4207 N N . ALA A 1 510 ? 304.789 172.054 192.256 1.00 32.39 510 ALA C N 1
ATOM 4208 C CA . ALA A 1 510 ? 304.447 170.759 191.690 1.00 34.98 510 ALA C CA 1
ATOM 4209 C C . ALA A 1 510 ? 305.722 170.011 191.343 1.00 37.00 510 ALA C C 1
ATOM 4210 O O . ALA A 1 510 ? 305.692 168.803 191.133 1.00 38.66 510 ALA C O 1
ATOM 4212 N N . GLU A 1 511 ? 306.832 170.747 191.285 1.00 38.11 511 GLU C N 1
ATOM 4213 C CA . GLU A 1 511 ? 308.149 170.194 190.968 1.00 38.74 511 GLU C CA 1
ATOM 4214 C C . GLU A 1 511 ? 308.140 168.667 190.956 1.00 37.73 511 GLU C C 1
ATOM 4215 O O . GLU A 1 511 ? 307.782 168.041 191.951 1.00 36.38 511 GLU C O 1
ATOM 4221 N N . LYS A 1 512 ? 308.537 168.085 189.823 1.00 36.64 512 LYS C N 1
ATOM 4222 C CA . LYS A 1 512 ? 308.560 166.632 189.618 1.00 35.06 512 LYS C CA 1
ATOM 4223 C C . LYS A 1 512 ? 308.440 165.736 190.848 1.00 33.08 512 LYS C C 1
ATOM 4224 O O . LYS A 1 512 ? 307.359 165.608 191.421 1.00 31.86 512 LYS C O 1
ATOM 4230 N N . ASN A 1 513 ? 309.544 165.104 191.236 1.00 32.52 513 ASN C N 1
ATOM 4231 C CA . ASN A 1 513 ? 309.551 164.201 192.382 1.00 32.73 513 ASN C CA 1
ATOM 4232 C C . ASN A 1 513 ? 309.169 164.881 193.692 1.00 32.22 513 ASN C C 1
ATOM 4233 O O . ASN A 1 513 ? 310.003 165.045 194.582 1.00 32.55 513 ASN C O 1
ATOM 4238 N N . SER A 1 514 ? 307.898 165.261 193.805 1.00 32.30 514 SER C N 1
ATOM 4239 C CA . SER A 1 514 ? 307.389 165.926 194.999 1.00 32.36 514 SER C CA 1
ATOM 4240 C C . SER A 1 514 ? 305.983 165.451 195.348 1.00 30.33 514 SER C C 1
ATOM 4241 O O . SER A 1 514 ? 305.299 164.850 194.520 1.00 30.20 514 SER C O 1
ATOM 4244 N N . ARG A 1 515 ? 305.562 165.729 196.579 1.00 28.53 515 ARG C N 1
ATOM 4245 C CA . ARG A 1 515 ? 304.239 165.339 197.058 1.00 26.14 515 ARG C CA 1
ATOM 4246 C C . ARG A 1 515 ? 303.558 166.461 197.850 1.00 23.47 515 ARG C C 1
ATOM 4247 O O . ARG A 1 515 ? 302.598 166.223 198.580 1.00 22.14 515 ARG C O 1
ATOM 4255 N N . GLN A 1 516 ? 304.064 167.682 197.697 1.00 21.73 516 GLN C N 1
ATOM 4256 C CA . GLN A 1 516 ? 303.506 168.847 198.376 1.00 19.40 516 GLN C CA 1
ATOM 4257 C C . GLN A 1 516 ? 302.841 169.733 197.329 1.00 19.07 516 GLN C C 1
ATOM 4258 O O . GLN A 1 516 ? 303.478 170.148 196.360 1.00 18.88 516 GLN C O 1
ATOM 4264 N N . ILE A 1 517 ? 301.562 170.033 197.529 1.00 18.45 517 ILE C N 1
ATOM 4265 C CA . ILE A 1 517 ? 300.824 170.831 196.565 1.00 16.85 517 ILE C CA 1
ATOM 4266 C C . ILE A 1 517 ? 300.279 172.156 197.073 1.00 16.42 517 ILE C C 1
ATOM 4267 O O . ILE A 1 517 ? 299.886 172.285 198.234 1.00 14.56 517 ILE C O 1
ATOM 4272 N N . ALA A 1 518 ? 300.245 173.136 196.176 1.00 17.22 518 ALA C N 1
ATOM 4273 C CA . ALA A 1 518 ? 299.740 174.459 196.496 1.00 18.90 518 ALA C CA 1
ATOM 4274 C C . ALA A 1 518 ? 299.208 175.144 195.242 1.00 20.03 518 ALA C C 1
ATOM 4275 O O . ALA A 1 518 ? 299.866 175.166 194.196 1.00 21.13 518 ALA C O 1
ATOM 4277 N N . TYR A 1 519 ? 298.012 175.703 195.354 1.00 21.21 519 TYR C N 1
ATOM 4278 C CA . TYR A 1 519 ? 297.399 176.392 194.234 1.00 22.25 519 TYR C CA 1
ATOM 4279 C C . TYR A 1 519 ? 296.647 177.625 194.699 1.00 22.28 519 TYR C C 1
ATOM 4280 O O . TYR A 1 519 ? 296.454 177.834 195.896 1.00 22.38 519 TYR C O 1
ATOM 4289 N N . LEU A 1 520 ? 296.215 178.437 193.743 1.00 22.04 520 LEU C N 1
ATOM 4290 C CA . LEU A 1 520 ? 295.527 179.676 194.063 1.00 21.82 520 LEU C CA 1
ATOM 4291 C C . LEU A 1 520 ? 294.229 179.865 193.284 1.00 22.41 520 LEU C C 1
ATOM 4292 O O . LEU A 1 520 ? 294.113 179.451 192.133 1.00 21.14 520 LEU C O 1
ATOM 4297 N N . ARG A 1 521 ? 293.259 180.499 193.934 1.00 23.46 521 ARG C N 1
ATOM 4298 C CA . ARG A 1 521 ? 291.959 180.785 193.336 1.00 24.52 521 ARG C CA 1
ATOM 4299 C C . ARG A 1 521 ? 291.501 182.117 193.927 1.00 23.99 521 ARG C C 1
ATOM 4300 O O . ARG A 1 521 ? 291.939 182.481 195.020 1.00 23.46 521 ARG C O 1
ATOM 4308 N N . GLU A 1 522 ? 290.634 182.848 193.226 1.00 24.71 522 GLU C N 1
ATOM 4309 C CA . GLU A 1 522 ? 290.171 184.140 193.744 1.00 26.65 522 GLU C CA 1
ATOM 4310 C C . GLU A 1 522 ? 289.158 184.921 192.894 1.00 27.56 522 GLU C C 1
ATOM 4311 O O . GLU A 1 522 ? 289.042 184.714 191.683 1.00 26.93 522 GLU C O 1
ATOM 4317 N N . ASP A 1 523 ? 288.427 185.818 193.560 1.00 30.23 523 ASP C N 1
ATOM 4318 C CA . ASP A 1 523 ? 287.445 186.689 192.911 1.00 33.59 523 ASP C CA 1
ATOM 4319 C C . ASP A 1 523 ? 287.883 188.114 193.261 1.00 35.18 523 ASP C C 1
ATOM 4320 O O . ASP A 1 523 ? 288.947 188.303 193.853 1.00 36.10 523 ASP C O 1
ATOM 4325 N N . ASP A 1 524 ? 287.077 189.115 192.922 1.00 36.61 524 ASP C N 1
ATOM 4326 C CA . ASP A 1 524 ? 287.464 190.489 193.223 1.00 38.42 524 ASP C CA 1
ATOM 4327 C C . ASP A 1 524 ? 287.036 190.938 194.618 1.00 38.75 524 ASP C C 1
ATOM 4328 O O . ASP A 1 524 ? 286.421 191.993 194.781 1.00 39.86 524 ASP C O 1
ATOM 4333 N N . GLN A 1 525 ? 287.358 190.128 195.621 1.00 38.23 525 GLN C N 1
ATOM 4334 C CA . GLN A 1 525 ? 287.037 190.446 197.013 1.00 37.71 525 GLN C CA 1
ATOM 4335 C C . GLN A 1 525 ? 287.899 189.628 197.976 1.00 36.80 525 GLN C C 1
ATOM 4336 O O . GLN A 1 525 ? 288.501 190.177 198.903 1.00 35.57 525 GLN C O 1
ATOM 4342 N N . ASP A 1 526 ? 287.961 188.318 197.748 1.00 35.78 526 ASP C N 1
ATOM 4343 C CA . ASP A 1 526 ? 288.760 187.432 198.589 1.00 33.95 526 ASP C CA 1
ATOM 4344 C C . ASP A 1 526 ? 289.646 186.501 197.756 1.00 32.42 526 ASP C C 1
ATOM 4345 O O . ASP A 1 526 ? 289.191 185.879 196.789 1.00 30.92 526 ASP C O 1
ATOM 4350 N N . THR A 1 527 ? 290.919 186.423 198.140 1.00 30.09 527 THR C N 1
ATOM 4351 C CA . THR A 1 527 ? 291.893 185.577 197.453 1.00 27.19 527 THR C CA 1
ATOM 4352 C C . THR A 1 527 ? 292.422 184.508 198.407 1.00 24.78 527 THR C C 1
ATOM 4353 O O . THR A 1 527 ? 293.119 184.823 199.372 1.00 23.79 527 THR C O 1
ATOM 4357 N N . ILE A 1 528 ? 292.092 183.247 198.145 1.00 22.50 528 ILE C N 1
ATOM 4358 C CA . ILE A 1 528 ? 292.555 182.173 199.013 1.00 20.75 528 ILE C CA 1
ATOM 4359 C C . ILE A 1 528 ? 293.601 181.322 198.309 1.00 20.67 528 ILE C C 1
ATOM 4360 O O . ILE A 1 528 ? 293.698 181.324 197.080 1.00 19.21 528 ILE C O 1
ATOM 4365 N N . LEU A 1 529 ? 294.370 180.590 199.109 1.00 19.95 529 LEU C N 1
ATOM 4366 C CA . LEU A 1 529 ? 295.430 179.726 198.611 1.00 18.54 529 LEU C CA 1
ATOM 4367 C C . LEU A 1 529 ? 295.484 178.449 199.438 1.00 17.55 529 LEU C C 1
ATOM 4368 O O . LEU A 1 529 ? 295.624 178.495 200.657 1.00 16.90 529 LEU C O 1
ATOM 4373 N N . VAL A 1 530 ? 295.362 177.311 198.763 1.00 16.93 530 VAL C N 1
ATOM 4374 C CA . VAL A 1 530 ? 295.367 176.009 199.427 1.00 17.39 530 VAL C CA 1
ATOM 4375 C C . VAL A 1 530 ? 296.680 175.260 199.264 1.00 17.19 530 VAL C C 1
ATOM 4376 O O . VAL A 1 530 ? 297.328 175.337 198.219 1.00 17.71 530 VAL C O 1
ATOM 4380 N N . VAL A 1 531 ? 297.060 174.526 200.303 1.00 17.48 531 VAL C N 1
ATOM 4381 C CA . VAL A 1 531 ? 298.290 173.751 200.277 1.00 18.75 531 VAL C CA 1
ATOM 4382 C C . VAL A 1 531 ? 298.083 172.402 200.945 1.00 19.03 531 VAL C C 1
ATOM 4383 O O . VAL A 1 531 ? 297.360 172.291 201.934 1.00 18.90 531 VAL C O 1
ATOM 4387 N N . MET A 1 532 ? 298.725 171.375 200.404 1.00 19.52 532 MET C N 1
ATOM 4388 C CA . MET A 1 532 ? 298.592 170.035 200.955 1.00 19.45 532 MET C CA 1
ATOM 4389 C C . MET A 1 532 ? 299.928 169.300 200.949 1.00 18.72 532 MET C C 1
ATOM 4390 O O . MET A 1 532 ? 300.759 169.509 200.067 1.00 17.74 532 MET C O 1
ATOM 4395 N N . ASN A 1 533 ? 300.125 168.433 201.937 1.00 18.95 533 ASN C N 1
ATOM 4396 C CA . ASN A 1 533 ? 301.356 167.665 202.052 1.00 20.86 533 ASN C CA 1
ATOM 4397 C C . ASN A 1 533 ? 301.105 166.162 202.062 1.00 21.92 533 ASN C C 1
ATOM 4398 O O . ASN A 1 533 ? 300.475 165.640 202.977 1.00 22.26 533 ASN C O 1
ATOM 4403 N N . ASN A 1 534 ? 301.608 165.467 201.048 1.00 23.84 534 ASN C N 1
ATOM 4404 C CA . ASN A 1 534 ? 301.429 164.023 200.962 1.00 25.57 534 ASN C CA 1
ATOM 4405 C C . ASN A 1 534 ? 302.523 163.257 201.691 1.00 26.82 534 ASN C C 1
ATOM 4406 O O . ASN A 1 534 ? 302.341 162.085 202.022 1.00 27.58 534 ASN C O 1
ATOM 4411 N N . ASP A 1 535 ? 303.652 163.917 201.941 1.00 27.93 535 ASP C N 1
ATOM 4412 C CA . ASP A 1 535 ? 304.775 163.287 202.637 1.00 29.41 535 ASP C CA 1
ATOM 4413 C C . ASP A 1 535 ? 304.264 162.301 203.684 1.00 29.75 535 ASP C C 1
ATOM 4414 O O . ASP A 1 535 ? 303.206 162.509 204.284 1.00 28.56 535 ASP C O 1
ATOM 4419 N N . LYS A 1 536 ? 305.016 161.229 203.905 1.00 31.23 536 LYS C N 1
ATOM 4420 C CA . LYS A 1 536 ? 304.637 160.249 204.914 1.00 32.59 536 LYS C CA 1
ATOM 4421 C C . LYS A 1 536 ? 304.558 161.002 206.245 1.00 32.21 536 LYS C C 1
ATOM 4422 O O . LYS A 1 536 ? 304.026 160.490 207.232 1.00 32.44 536 LYS C O 1
ATOM 4428 N N . ALA A 1 537 ? 305.088 162.228 206.253 1.00 31.65 537 ALA C N 1
ATOM 4429 C CA . ALA A 1 537 ? 305.088 163.073 207.446 1.00 31.18 537 ALA C CA 1
ATOM 4430 C C . ALA A 1 537 ? 305.336 164.557 207.153 1.00 30.68 537 ALA C C 1
ATOM 4431 O O . ALA A 1 537 ? 305.160 165.026 206.029 1.00 29.91 537 ALA C O 1
ATOM 4433 N N . GLY A 1 538 ? 305.747 165.284 208.187 1.00 30.30 538 GLY C N 1
ATOM 4434 C CA . GLY A 1 538 ? 306.001 166.711 208.071 1.00 29.47 538 GLY C CA 1
ATOM 4435 C C . GLY A 1 538 ? 306.782 167.167 206.858 1.00 28.69 538 GLY C C 1
ATOM 4436 O O . GLY A 1 538 ? 307.465 166.375 206.214 1.00 28.67 538 GLY C O 1
ATOM 4437 N N . HIS A 1 539 ? 306.677 168.459 206.558 1.00 29.65 539 HIS C N 1
ATOM 4438 C CA . HIS A 1 539 ? 307.367 169.061 205.419 1.00 31.41 539 HIS C CA 1
ATOM 4439 C C . HIS A 1 539 ? 307.012 170.550 205.342 1.00 29.78 539 HIS C C 1
ATOM 4440 O O . HIS A 1 539 ? 305.836 170.903 205.270 1.00 29.59 539 HIS C O 1
ATOM 4447 N N . THR A 1 540 ? 308.025 171.416 205.358 1.00 28.44 540 THR C N 1
ATOM 4448 C CA . THR A 1 540 ? 307.809 172.864 205.292 1.00 27.50 540 THR C CA 1
ATOM 4449 C C . THR A 1 540 ? 307.986 173.403 203.873 1.00 27.18 540 THR C C 1
ATOM 4450 O O . THR A 1 540 ? 308.806 172.899 203.104 1.00 28.59 540 THR C O 1
ATOM 4454 N N . LEU A 1 541 ? 307.229 174.443 203.537 1.00 26.68 541 LEU C N 1
ATOM 4455 C CA . LEU A 1 541 ? 307.287 175.006 202.198 1.00 27.38 541 LEU C CA 1
ATOM 4456 C C . LEU A 1 541 ? 307.670 176.474 202.125 1.00 28.42 541 LEU C C 1
ATOM 4457 O O . LEU A 1 541 ? 307.608 177.201 203.115 1.00 28.31 541 LEU C O 1
ATOM 4462 N N . THR A 1 542 ? 308.049 176.898 200.924 1.00 30.04 542 THR C N 1
ATOM 4463 C CA . THR A 1 542 ? 308.462 178.270 200.665 1.00 32.08 542 THR C CA 1
ATOM 4464 C C . THR A 1 542 ? 307.934 178.686 199.293 1.00 31.81 542 THR C C 1
ATOM 4465 O O . THR A 1 542 ? 308.171 177.994 198.301 1.00 31.98 542 THR C O 1
ATOM 4469 N N . LEU A 1 543 ? 307.228 179.813 199.230 1.00 31.73 543 LEU C N 1
ATOM 4470 C CA . LEU A 1 543 ? 306.665 180.280 197.964 1.00 32.84 543 LEU C CA 1
ATOM 4471 C C . LEU A 1 543 ? 306.179 181.732 198.005 1.00 34.15 543 LEU C C 1
ATOM 4472 O O . LEU A 1 543 ? 305.673 182.198 199.025 1.00 33.08 543 LEU C O 1
ATOM 4477 N N . PRO A 1 544 ? 306.322 182.460 196.881 1.00 34.61 544 PRO C N 1
ATOM 4478 C CA . PRO A 1 544 ? 305.925 183.865 196.714 1.00 36.75 544 PRO C CA 1
ATOM 4479 C C . PRO A 1 544 ? 304.432 184.106 196.488 1.00 37.60 544 PRO C C 1
ATOM 4480 O O . PRO A 1 544 ? 303.691 183.196 196.123 1.00 38.63 544 PRO C O 1
ATOM 4484 N N . VAL A 1 545 ? 304.006 185.349 196.696 1.00 38.20 545 VAL C N 1
ATOM 4485 C CA . VAL A 1 545 ? 302.608 185.737 196.528 1.00 40.15 545 VAL C CA 1
ATOM 4486 C C . VAL A 1 545 ? 302.486 187.203 196.085 1.00 41.69 545 VAL C C 1
ATOM 4487 O O . VAL A 1 545 ? 303.491 187.860 195.804 1.00 42.39 545 VAL C O 1
ATOM 4491 N N . ARG A 1 546 ? 301.258 187.714 196.030 1.00 42.58 546 ARG C N 1
ATOM 4492 C CA . ARG A 1 546 ? 301.028 189.096 195.613 1.00 43.33 546 ARG C CA 1
ATOM 4493 C C . ARG A 1 546 ? 300.722 190.051 196.771 1.00 43.63 546 ARG C C 1
ATOM 4494 O O . ARG A 1 546 ? 300.468 189.618 197.899 1.00 42.71 546 ARG C O 1
ATOM 4502 N N . HIS A 1 547 ? 300.738 191.350 196.466 1.00 44.67 547 HIS C N 1
ATOM 4503 C CA . HIS A 1 547 ? 300.510 192.414 197.450 1.00 46.26 547 HIS C CA 1
ATOM 4504 C C . HIS A 1 547 ? 299.095 193.005 197.499 1.00 47.06 547 HIS C C 1
ATOM 4505 O O . HIS A 1 547 ? 298.603 193.363 198.577 1.00 47.42 547 HIS C O 1
ATOM 4512 N N . ALA A 1 548 ? 298.460 193.129 196.334 1.00 46.73 548 ALA C N 1
ATOM 4513 C CA . ALA A 1 548 ? 297.112 193.689 196.231 1.00 46.38 548 ALA C CA 1
ATOM 4514 C C . ALA A 1 548 ? 296.262 193.418 197.472 1.00 46.52 548 ALA C C 1
ATOM 4515 O O . ALA A 1 548 ? 295.595 194.316 197.986 1.00 46.88 548 ALA C O 1
ATOM 4517 N N . GLN A 1 549 ? 296.293 192.177 197.950 1.00 46.25 549 GLN C N 1
ATOM 4518 C CA . GLN A 1 549 ? 295.528 191.785 199.129 1.00 45.25 549 GLN C CA 1
ATOM 4519 C C . GLN A 1 549 ? 296.024 192.549 200.353 1.00 46.11 549 GLN C C 1
ATOM 4520 O O . GLN A 1 549 ? 296.606 193.628 200.228 1.00 45.27 549 GLN C O 1
ATOM 4526 N N . TRP A 1 550 ? 295.800 191.977 201.534 1.00 46.61 550 TRP C N 1
ATOM 4527 C CA . TRP A 1 550 ? 296.222 192.597 202.786 1.00 46.76 550 TRP C CA 1
ATOM 4528 C C . TRP A 1 550 ? 297.010 191.681 203.737 1.00 46.33 550 TRP C C 1
ATOM 4529 O O . TRP A 1 550 ? 297.921 192.160 204.415 1.00 46.86 550 TRP C O 1
ATOM 4540 N N . THR A 1 551 ? 296.682 190.386 203.799 1.00 45.60 551 THR C N 1
ATOM 4541 C CA . THR A 1 551 ? 297.414 189.450 204.683 1.00 44.16 551 THR C CA 1
ATOM 4542 C C . THR A 1 551 ? 297.217 187.970 204.300 1.00 42.37 551 THR C C 1
ATOM 4543 O O . THR A 1 551 ? 296.937 187.659 203.147 1.00 42.88 551 THR C O 1
ATOM 4547 N N . HIS A 1 552 ? 297.384 187.071 205.272 1.00 40.14 552 HIS C N 1
ATOM 4548 C CA . HIS A 1 552 ? 297.219 185.626 205.078 1.00 38.34 552 HIS C CA 1
ATOM 4549 C C . HIS A 1 552 ? 296.683 184.992 206.367 1.00 37.77 552 HIS C C 1
ATOM 4550 O O . HIS A 1 552 ? 297.457 184.599 207.240 1.00 37.34 552 HIS C O 1
ATOM 4557 N N . LEU A 1 553 ? 295.361 184.879 206.473 1.00 38.73 553 LEU C N 1
ATOM 4558 C CA . LEU A 1 553 ? 294.728 184.319 207.667 1.00 39.77 553 LEU C CA 1
ATOM 4559 C C . LEU A 1 553 ? 294.476 182.823 207.590 1.00 39.43 553 LEU C C 1
ATOM 4560 O O . LEU A 1 553 ? 293.704 182.371 206.748 1.00 38.66 553 LEU C O 1
ATOM 4565 N N . TRP A 1 554 ? 295.112 182.062 208.480 1.00 39.92 554 TRP C N 1
ATOM 4566 C CA . TRP A 1 554 ? 294.926 180.611 208.518 1.00 40.81 554 TRP C CA 1
ATOM 4567 C C . TRP A 1 554 ? 293.426 180.375 208.632 1.00 39.95 554 TRP C C 1
ATOM 4568 O O . TRP A 1 554 ? 292.797 180.797 209.601 1.00 40.85 554 TRP C O 1
ATOM 4579 N N . GLN A 1 555 ? 292.856 179.700 207.643 1.00 39.24 555 GLN C N 1
ATOM 4580 C CA . GLN A 1 555 ? 291.423 179.453 207.621 1.00 38.51 555 GLN C CA 1
ATOM 4581 C C . GLN A 1 555 ? 290.871 178.698 208.817 1.00 37.93 555 GLN C C 1
ATOM 4582 O O . GLN A 1 555 ? 290.409 179.306 209.781 1.00 37.42 555 GLN C O 1
ATOM 4588 N N . ASP A 1 556 ? 290.907 177.372 208.739 1.00 38.42 556 ASP C N 1
ATOM 4589 C CA . ASP A 1 556 ? 290.398 176.516 209.805 1.00 39.16 556 ASP C CA 1
ATOM 4590 C C . ASP A 1 556 ? 290.584 177.115 211.195 1.00 38.72 556 ASP C C 1
ATOM 4591 O O . ASP A 1 556 ? 289.618 177.546 211.830 1.00 39.28 556 ASP C O 1
ATOM 4596 N N . ASP A 1 557 ? 291.830 177.153 211.655 1.00 37.40 557 ASP C N 1
ATOM 4597 C CA . ASP A 1 557 ? 292.143 177.677 212.977 1.00 35.77 557 ASP C CA 1
ATOM 4598 C C . ASP A 1 557 ? 291.999 179.187 213.079 1.00 33.35 557 ASP C C 1
ATOM 4599 O O . ASP A 1 557 ? 292.298 179.772 214.120 1.00 31.98 557 ASP C O 1
ATOM 4604 N N . VAL A 1 558 ? 291.537 179.815 212.004 1.00 32.18 558 VAL C N 1
ATOM 4605 C CA . VAL A 1 558 ? 291.355 181.262 211.985 1.00 31.42 558 VAL C CA 1
ATOM 4606 C C . VAL A 1 558 ? 292.624 181.940 212.513 1.00 31.82 558 VAL C C 1
ATOM 4607 O O . VAL A 1 558 ? 292.582 183.054 213.037 1.00 31.22 558 VAL C O 1
ATOM 4611 N N . LEU A 1 559 ? 293.752 181.246 212.375 1.00 31.86 559 LEU C N 1
ATOM 4612 C CA . LEU A 1 559 ? 295.043 181.764 212.817 1.00 31.56 559 LEU C CA 1
ATOM 4613 C C . LEU A 1 559 ? 295.526 182.718 211.734 1.00 31.41 559 LEU C C 1
ATOM 4614 O O . LEU A 1 559 ? 294.781 183.011 210.802 1.00 32.33 559 LEU C O 1
ATOM 4619 N N . THR A 1 560 ? 296.756 183.208 211.842 1.00 30.76 560 THR C N 1
ATOM 4620 C CA . THR A 1 560 ? 297.259 184.139 210.838 1.00 30.13 560 THR C CA 1
ATOM 4621 C C . THR A 1 560 ? 298.701 183.930 210.393 1.00 31.15 560 THR C C 1
ATOM 4622 O O . THR A 1 560 ? 299.629 183.956 211.203 1.00 31.13 560 THR C O 1
ATOM 4626 N N . ALA A 1 561 ? 298.873 183.735 209.089 1.00 32.06 561 ALA C N 1
ATOM 4627 C CA . ALA A 1 561 ? 300.187 183.547 208.494 1.00 32.55 561 ALA C CA 1
ATOM 4628 C C . ALA A 1 561 ? 300.594 184.876 207.867 1.00 33.43 561 ALA C C 1
ATOM 4629 O O . ALA A 1 561 ? 299.750 185.615 207.360 1.00 33.16 561 ALA C O 1
ATOM 4631 N N . ALA A 1 562 ? 301.886 185.182 207.910 1.00 34.64 562 ALA C N 1
ATOM 4632 C CA . ALA A 1 562 ? 302.377 186.436 207.357 1.00 34.86 562 ALA C CA 1
ATOM 4633 C C . ALA A 1 562 ? 303.228 186.232 206.116 1.00 34.77 562 ALA C C 1
ATOM 4634 O O . ALA A 1 562 ? 303.945 185.235 205.990 1.00 33.02 562 ALA C O 1
ATOM 4636 N N . HIS A 1 563 ? 303.130 187.191 205.200 1.00 35.84 563 HIS C N 1
ATOM 4637 C CA . HIS A 1 563 ? 303.885 187.170 203.953 1.00 37.04 563 HIS C CA 1
ATOM 4638 C C . HIS A 1 563 ? 305.354 187.013 204.303 1.00 37.24 563 HIS C C 1
ATOM 4639 O O . HIS A 1 563 ? 306.094 186.302 203.626 1.00 36.81 563 HIS C O 1
ATOM 4646 N N . GLY A 1 564 ? 305.757 187.692 205.375 1.00 38.54 564 GLY C N 1
ATOM 4647 C CA . GLY A 1 564 ? 307.137 187.651 205.819 1.00 40.00 564 GLY C CA 1
ATOM 4648 C C . GLY A 1 564 ? 308.051 188.135 204.713 1.00 40.66 564 GLY C C 1
ATOM 4649 O O . GLY A 1 564 ? 307.915 189.260 204.227 1.00 41.66 564 GLY C O 1
ATOM 4650 N N . GLN A 1 565 ? 308.988 187.282 204.316 1.00 41.45 565 GLN C N 1
ATOM 4651 C CA . GLN A 1 565 ? 309.913 187.605 203.240 1.00 41.47 565 GLN C CA 1
ATOM 4652 C C . GLN A 1 565 ? 309.047 187.779 201.997 1.00 41.58 565 GLN C C 1
ATOM 4653 O O . GLN A 1 565 ? 307.819 187.751 202.083 1.00 42.14 565 GLN C O 1
ATOM 4659 N N . LEU A 1 566 ? 309.672 187.955 200.839 1.00 41.46 566 LEU C N 1
ATOM 4660 C CA . LEU A 1 566 ? 308.901 188.099 199.612 1.00 41.75 566 LEU C CA 1
ATOM 4661 C C . LEU A 1 566 ? 308.268 186.740 199.311 1.00 41.54 566 LEU C C 1
ATOM 4662 O O . LEU A 1 566 ? 307.725 186.508 198.229 1.00 41.34 566 LEU C O 1
ATOM 4667 N N . THR A 1 567 ? 308.343 185.852 200.301 1.00 40.67 567 THR C N 1
ATOM 4668 C CA . THR A 1 567 ? 307.807 184.498 200.212 1.00 38.40 567 THR C CA 1
ATOM 4669 C C . THR A 1 567 ? 307.248 184.034 201.565 1.00 36.95 567 THR C C 1
ATOM 4670 O O . THR A 1 567 ? 307.852 184.269 202.614 1.00 37.03 567 THR C O 1
ATOM 4674 N N . VAL A 1 568 ? 306.095 183.369 201.530 1.00 34.59 568 VAL C N 1
ATOM 4675 C CA . VAL A 1 568 ? 305.440 182.882 202.743 1.00 32.89 568 VAL C CA 1
ATOM 4676 C C . VAL A 1 568 ? 305.876 181.482 203.153 1.00 31.80 568 VAL C C 1
ATOM 4677 O O . VAL A 1 568 ? 305.873 180.553 202.348 1.00 33.89 568 VAL C O 1
ATOM 4681 N N . LYS A 1 569 ? 306.242 181.347 204.420 1.00 29.56 569 LYS C N 1
ATOM 4682 C CA . LYS A 1 569 ? 306.665 180.074 204.986 1.00 27.60 569 LYS C CA 1
ATOM 4683 C C . LYS A 1 569 ? 305.410 179.299 205.404 1.00 26.11 569 LYS C C 1
ATOM 4684 O O . LYS A 1 569 ? 304.554 179.841 206.105 1.00 25.90 569 LYS C O 1
ATOM 4690 N N . LEU A 1 570 ? 305.290 178.044 204.974 1.00 24.91 570 LEU C N 1
ATOM 4691 C CA . LEU A 1 570 ? 304.128 177.227 205.340 1.00 23.79 570 LEU C CA 1
ATOM 4692 C C . LEU A 1 570 ? 304.511 175.814 205.787 1.00 22.78 570 LEU C C 1
ATOM 4693 O O . LEU A 1 570 ? 305.117 175.060 205.027 1.00 24.12 570 LEU C O 1
ATOM 4698 N N . PRO A 1 571 ? 304.159 175.444 207.034 1.00 23.28 571 PRO C N 1
ATOM 4699 C CA . PRO A 1 571 ? 304.439 174.130 207.638 1.00 24.34 571 PRO C CA 1
ATOM 4700 C C . PRO A 1 571 ? 303.318 173.101 207.469 1.00 24.46 571 PRO C C 1
ATOM 4701 O O . PRO A 1 571 ? 302.136 173.421 207.617 1.00 25.63 571 PRO C O 1
ATOM 4705 N N . ALA A 1 572 ? 303.704 171.860 207.185 1.00 25.58 572 ALA C N 1
ATOM 4706 C CA . ALA A 1 572 ? 302.753 170.767 206.989 1.00 26.36 572 ALA C CA 1
ATOM 4707 C C . ALA A 1 572 ? 303.059 169.596 207.927 1.00 26.67 572 ALA C C 1
ATOM 4708 O O . ALA A 1 572 ? 304.123 168.981 207.842 1.00 26.63 572 ALA C O 1
ATOM 4710 N N . TYR A 1 573 ? 302.106 169.287 208.802 1.00 26.45 573 TYR C N 1
ATOM 4711 C CA . TYR A 1 573 ? 302.258 168.223 209.791 1.00 27.69 573 TYR C CA 1
ATOM 4712 C C . TYR A 1 573 ? 302.576 166.826 209.266 1.00 27.86 573 TYR C C 1
ATOM 4713 O O . TYR A 1 573 ? 303.218 166.032 209.956 1.00 28.03 573 TYR C O 1
ATOM 4722 N N . GLY A 1 574 ? 302.128 166.523 208.057 1.00 28.44 574 GLY C N 1
ATOM 4723 C CA . GLY A 1 574 ? 302.373 165.208 207.491 1.00 29.60 574 GLY C CA 1
ATOM 4724 C C . GLY A 1 574 ? 301.405 165.013 206.352 1.00 30.74 574 GLY C C 1
ATOM 4725 O O . GLY A 1 574 ? 301.716 164.383 205.343 1.00 34.13 574 GLY C O 1
ATOM 4726 N N . PHE A 1 575 ? 300.214 165.568 206.537 1.00 30.01 575 PHE C N 1
ATOM 4727 C CA . PHE A 1 575 ? 299.144 165.532 205.555 1.00 28.66 575 PHE C CA 1
ATOM 4728 C C . PHE A 1 575 ? 298.369 166.832 205.757 1.00 27.77 575 PHE C C 1
ATOM 4729 O O . PHE A 1 575 ? 297.175 166.824 206.053 1.00 29.14 575 PHE C O 1
ATOM 4737 N N . ALA A 1 576 ? 299.087 167.944 205.586 1.00 25.95 576 ALA C N 1
ATOM 4738 C CA . ALA A 1 576 ? 298.580 169.309 205.772 1.00 24.84 576 ALA C CA 1
ATOM 4739 C C . ALA A 1 576 ? 297.253 169.698 205.139 1.00 25.75 576 ALA C C 1
ATOM 4740 O O . ALA A 1 576 ? 297.216 170.316 204.071 1.00 26.34 576 ALA C O 1
ATOM 4742 N N . VAL A 1 577 ? 296.166 169.362 205.824 1.00 25.19 577 VAL C N 1
ATOM 4743 C CA . VAL A 1 577 ? 294.827 169.700 205.362 1.00 22.70 577 VAL C CA 1
ATOM 4744 C C . VAL A 1 577 ? 294.704 171.201 205.571 1.00 23.38 577 VAL C C 1
ATOM 4745 O O . VAL A 1 577 ? 293.601 171.747 205.611 1.00 22.54 577 VAL C O 1
ATOM 4749 N N . LEU A 1 578 ? 295.859 171.852 205.705 1.00 22.29 578 LEU C N 1
ATOM 4750 C CA . LEU A 1 578 ? 295.941 173.288 205.948 1.00 20.70 578 LEU C CA 1
ATOM 4751 C C . LEU A 1 578 ? 295.847 174.157 204.699 1.00 19.30 578 LEU C C 1
ATOM 4752 O O . LEU A 1 578 ? 296.602 173.985 203.743 1.00 19.19 578 LEU C O 1
ATOM 4757 N N . LYS A 1 579 ? 294.904 175.094 204.728 1.00 18.22 579 LYS C N 1
ATOM 4758 C CA . LYS A 1 579 ? 294.682 176.022 203.630 1.00 17.90 579 LYS C CA 1
ATOM 4759 C C . LYS A 1 579 ? 294.164 177.332 204.207 1.00 18.71 579 LYS C C 1
ATOM 4760 O O . LYS A 1 579 ? 293.550 177.338 205.273 1.00 19.17 579 LYS C O 1
ATOM 4766 N N . ALA A 1 580 ? 294.409 178.438 203.509 1.00 18.86 580 ALA C N 1
ATOM 4767 C CA . ALA A 1 580 ? 293.976 179.743 203.998 1.00 19.15 580 ALA C CA 1
ATOM 4768 C C . ALA A 1 580 ? 293.796 180.778 202.898 1.00 19.57 580 ALA C C 1
ATOM 4769 O O . ALA A 1 580 ? 294.261 180.591 201.772 1.00 20.04 580 ALA C O 1
ATOM 4771 N N . SER A 1 581 ? 293.124 181.876 203.244 1.00 21.16 581 SER C N 1
ATOM 4772 C CA . SER A 1 581 ? 292.872 182.966 202.304 1.00 22.88 581 SER C CA 1
ATOM 4773 C C . SER A 1 581 ? 293.921 184.045 202.507 1.00 24.48 581 SER C C 1
ATOM 4774 O O . SER A 1 581 ? 295.031 183.766 202.958 1.00 24.34 581 SER C O 1
ATOM 4777 N N . SER A 1 582 ? 293.564 185.280 202.182 1.00 27.11 582 SER C N 1
ATOM 4778 C CA . SER A 1 582 ? 294.492 186.389 202.333 1.00 30.03 582 SER C CA 1
ATOM 4779 C C . SER A 1 582 ? 293.772 187.730 202.278 1.00 30.97 582 SER C C 1
ATOM 4780 O O . SER A 1 582 ? 293.688 188.351 201.220 1.00 30.96 582 SER C O 1
ATOM 4783 N N . ASP A 1 583 ? 293.259 188.164 203.427 1.00 33.20 583 ASP C N 1
ATOM 4784 C CA . ASP A 1 583 ? 292.530 189.427 203.557 1.00 35.97 583 ASP C CA 1
ATOM 4785 C C . ASP A 1 583 ? 292.711 190.375 202.368 1.00 37.30 583 ASP C C 1
ATOM 4786 O O . ASP A 1 583 ? 291.697 190.735 201.727 1.00 37.61 583 ASP C O 1
ATOM 4792 N N . MET B 1 1 ? 192.313 171.620 161.112 1.00 25.13 1 MET D N 1
ATOM 4793 C CA . MET B 1 1 ? 192.295 170.237 160.541 1.00 24.97 1 MET D CA 1
ATOM 4794 C C . MET B 1 1 ? 193.319 169.324 161.229 1.00 24.82 1 MET D C 1
ATOM 4795 O O . MET B 1 1 ? 193.863 168.401 160.623 1.00 23.75 1 MET D O 1
ATOM 4800 N N . PHE B 1 2 ? 193.570 169.601 162.507 1.00 24.04 2 PHE D N 1
ATOM 4801 C CA . PHE B 1 2 ? 194.487 168.816 163.336 1.00 21.51 2 PHE D CA 1
ATOM 4802 C C . PHE B 1 2 ? 195.918 168.715 162.811 1.00 19.81 2 PHE D C 1
ATOM 4803 O O . PHE B 1 2 ? 196.488 167.623 162.732 1.00 19.16 2 PHE D O 1
ATOM 4811 N N . LEU B 1 3 ? 196.491 169.863 162.463 1.00 17.50 3 LEU D N 1
ATOM 4812 C CA . LEU B 1 3 ? 197.859 169.924 161.963 1.00 15.06 3 LEU D CA 1
ATOM 4813 C C . LEU B 1 3 ? 198.764 170.051 163.179 1.00 14.50 3 LEU D C 1
ATOM 4814 O O . LEU B 1 3 ? 199.986 169.938 163.087 1.00 14.50 3 LEU D O 1
ATOM 4819 N N . GLU B 1 4 ? 198.136 170.304 164.319 1.00 14.50 4 GLU D N 1
ATOM 4820 C CA . GLU B 1 4 ? 198.836 170.450 165.584 1.00 14.50 4 GLU D CA 1
ATOM 4821 C C . GLU B 1 4 ? 199.615 169.180 165.898 1.00 14.50 4 GLU D C 1
ATOM 4822 O O . GLU B 1 4 ? 200.551 169.194 166.693 1.00 14.50 4 GLU D O 1
ATOM 4828 N N . ALA B 1 5 ? 199.217 168.082 165.267 1.00 14.50 5 ALA D N 1
ATOM 4829 C CA . ALA B 1 5 ? 199.872 166.807 165.479 1.00 14.50 5 ALA D CA 1
ATOM 4830 C C . ALA B 1 5 ? 200.958 166.612 164.434 1.00 15.68 5 ALA D C 1
ATOM 4831 O O . ALA B 1 5 ? 201.661 165.605 164.440 1.00 15.88 5 ALA D O 1
ATOM 4833 N N . VAL B 1 6 ? 201.092 167.579 163.533 1.00 16.98 6 VAL D N 1
ATOM 4834 C CA . VAL B 1 6 ? 202.102 167.501 162.488 1.00 18.74 6 VAL D CA 1
ATOM 4835 C C . VAL B 1 6 ? 203.435 168.023 163.006 1.00 18.88 6 VAL D C 1
ATOM 4836 O O . VAL B 1 6 ? 203.509 169.098 163.602 1.00 20.04 6 VAL D O 1
ATOM 4840 N N . TYR B 1 7 ? 204.491 167.250 162.785 1.00 19.32 7 TYR D N 1
ATOM 4841 C CA . TYR B 1 7 ? 205.816 167.655 163.230 1.00 19.54 7 TYR D CA 1
ATOM 4842 C C . TYR B 1 7 ? 206.900 167.268 162.226 1.00 19.38 7 TYR D C 1
ATOM 4843 O O . TYR B 1 7 ? 206.759 166.290 161.483 1.00 18.70 7 TYR D O 1
ATOM 4852 N N . HIS B 1 8 ? 207.977 168.050 162.214 1.00 18.98 8 HIS D N 1
ATOM 4853 C CA . HIS B 1 8 ? 209.112 167.815 161.325 1.00 19.96 8 HIS D CA 1
ATOM 4854 C C . HIS B 1 8 ? 210.202 168.853 161.582 1.00 21.68 8 HIS D C 1
ATOM 4855 O O . HIS B 1 8 ? 210.120 169.975 161.095 1.00 22.49 8 HIS D O 1
ATOM 4862 N N . ARG B 1 9 ? 211.229 168.476 162.333 1.00 22.99 9 ARG D N 1
ATOM 4863 C CA . ARG B 1 9 ? 212.324 169.392 162.643 1.00 23.54 9 ARG D CA 1
ATOM 4864 C C . ARG B 1 9 ? 213.605 168.836 162.026 1.00 26.47 9 ARG D C 1
ATOM 4865 O O . ARG B 1 9 ? 214.038 167.751 162.396 1.00 27.09 9 ARG D O 1
ATOM 4873 N N . PRO B 1 10 ? 214.244 169.580 161.101 1.00 27.06 10 PRO D N 1
ATOM 4874 C CA . PRO B 1 10 ? 215.473 169.095 160.462 1.00 25.88 10 PRO D CA 1
ATOM 4875 C C . PRO B 1 10 ? 216.337 168.128 161.248 1.00 24.60 10 PRO D C 1
ATOM 4876 O O . PRO B 1 10 ? 216.462 168.221 162.472 1.00 26.74 10 PRO D O 1
ATOM 4880 N N . ARG B 1 11 ? 216.929 167.204 160.496 1.00 22.65 11 ARG D N 1
ATOM 4881 C CA . ARG B 1 11 ? 217.816 166.172 161.003 1.00 21.86 11 ARG D CA 1
ATOM 4882 C C . ARG B 1 11 ? 217.184 165.066 161.825 1.00 21.80 11 ARG D C 1
ATOM 4883 O O . ARG B 1 11 ? 215.996 164.771 161.696 1.00 21.73 11 ARG D O 1
ATOM 4891 N N . LYS B 1 12 ? 217.995 164.459 162.682 1.00 21.33 12 LYS D N 1
ATOM 4892 C CA . LYS B 1 12 ? 217.546 163.344 163.503 1.00 21.35 12 LYS D CA 1
ATOM 4893 C C . LYS B 1 12 ? 216.871 162.297 162.624 1.00 20.28 12 LYS D C 1
ATOM 4894 O O . LYS B 1 12 ? 217.538 161.639 161.821 1.00 17.78 12 LYS D O 1
ATOM 4900 N N . ASN B 1 13 ? 215.556 162.147 162.759 1.00 19.11 13 ASN D N 1
ATOM 4901 C CA . ASN B 1 13 ? 214.818 161.156 161.973 1.00 16.72 13 ASN D CA 1
ATOM 4902 C C . ASN B 1 13 ? 213.893 161.779 160.935 1.00 15.34 13 ASN D C 1
ATOM 4903 O O . ASN B 1 13 ? 213.358 161.078 160.077 1.00 14.50 13 ASN D O 1
ATOM 4908 N N . PHE B 1 14 ? 213.700 163.091 161.021 1.00 14.50 14 PHE D N 1
ATOM 4909 C CA . PHE B 1 14 ? 212.832 163.788 160.088 1.00 14.50 14 PHE D CA 1
ATOM 4910 C C . PHE B 1 14 ? 213.527 164.087 158.767 1.00 14.50 14 PHE D C 1
ATOM 4911 O O . PHE B 1 14 ? 213.044 163.695 157.708 1.00 15.28 14 PHE D O 1
ATOM 4919 N N . SER B 1 15 ? 214.656 164.780 158.817 1.00 15.21 15 SER D N 1
ATOM 4920 C CA . SER B 1 15 ? 215.381 165.094 157.589 1.00 14.50 15 SER D CA 1
ATOM 4921 C C . SER B 1 15 ? 216.871 164.865 157.728 1.00 14.50 15 SER D C 1
ATOM 4922 O O . SER B 1 15 ? 217.606 165.744 158.174 1.00 14.50 15 SER D O 1
ATOM 4925 N N . TYR B 1 16 ? 217.314 163.681 157.325 1.00 14.50 16 TYR D N 1
ATOM 4926 C CA . TYR B 1 16 ? 218.719 163.324 157.410 1.00 14.69 16 TYR D CA 1
ATOM 4927 C C . TYR B 1 16 ? 219.240 162.899 156.050 1.00 15.50 16 TYR D C 1
ATOM 4928 O O . TYR B 1 16 ? 218.484 162.817 155.084 1.00 16.77 16 TYR D O 1
ATOM 4937 N N . ALA B 1 17 ? 220.537 162.629 155.979 1.00 14.99 17 ALA D N 1
ATOM 4938 C CA . ALA B 1 17 ? 221.147 162.181 154.738 1.00 16.94 17 ALA D CA 1
ATOM 4939 C C . ALA B 1 17 ? 221.426 160.683 154.846 1.00 17.98 17 ALA D C 1
ATOM 4940 O O . ALA B 1 17 ? 222.305 160.261 155.601 1.00 19.03 17 ALA D O 1
ATOM 4942 N N . TYR B 1 18 ? 220.665 159.882 154.105 1.00 18.54 18 TYR D N 1
ATOM 4943 C CA . TYR B 1 18 ? 220.848 158.435 154.126 1.00 18.80 18 TYR D CA 1
ATOM 4944 C C . TYR B 1 18 ? 222.254 158.104 153.628 1.00 19.63 18 TYR D C 1
ATOM 4945 O 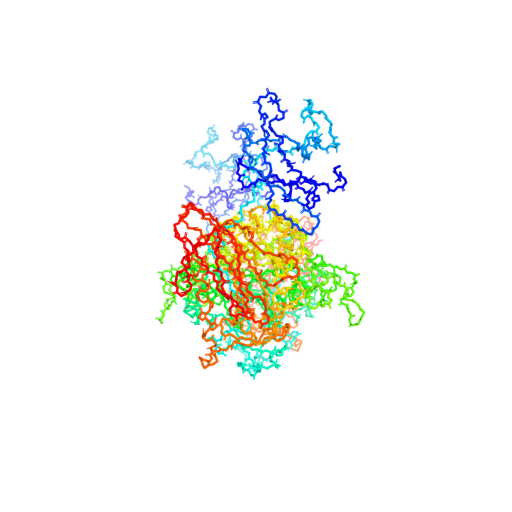O . TYR B 1 18 ? 223.065 157.539 154.363 1.00 20.08 18 TYR D O 1
ATOM 4954 N N . ASN B 1 19 ? 222.543 158.454 152.379 1.00 18.70 19 ASN D N 1
ATOM 4955 C CA . ASN B 1 19 ? 223.861 158.196 151.822 1.00 17.18 19 ASN D CA 1
ATOM 4956 C C . ASN B 1 19 ? 224.397 159.434 151.124 1.00 16.66 19 ASN D C 1
ATOM 4957 O O . ASN B 1 19 ? 223.771 160.495 151.151 1.00 17.10 19 ASN D O 1
ATOM 4962 N N . GLY B 1 20 ? 225.553 159.288 150.488 1.00 15.39 20 GLY D N 1
ATOM 4963 C CA . GLY B 1 20 ? 226.156 160.411 149.796 1.00 15.01 20 GLY D CA 1
ATOM 4964 C C . GLY B 1 20 ? 225.478 160.772 148.489 1.00 14.58 20 GLY D C 1
ATOM 4965 O O . GLY B 1 20 ? 226.151 160.908 147.467 1.00 15.32 20 GLY D O 1
ATOM 4966 N N . THR B 1 21 ? 224.156 160.934 148.515 1.00 14.50 21 THR D N 1
ATOM 4967 C CA . THR B 1 21 ? 223.410 161.286 147.310 1.00 15.38 21 THR D CA 1
ATOM 4968 C C . THR B 1 21 ? 221.901 161.196 147.517 1.00 14.50 21 THR D C 1
ATOM 4969 O O . THR B 1 21 ? 221.132 161.385 146.575 1.00 14.50 21 THR D O 1
ATOM 4973 N N . THR B 1 22 ? 221.475 160.933 148.749 1.00 14.50 22 THR D N 1
ATOM 4974 C CA . THR B 1 22 ? 220.050 160.799 149.029 1.00 14.50 22 THR D CA 1
ATOM 4975 C C . THR B 1 22 ? 219.658 161.194 150.450 1.00 14.50 22 THR D C 1
ATOM 4976 O O . THR B 1 22 ? 220.125 160.595 151.417 1.00 14.90 22 THR D O 1
ATOM 4980 N N . VAL B 1 23 ? 218.785 162.190 150.569 1.00 14.50 23 VAL D N 1
ATOM 4981 C CA . VAL B 1 23 ? 218.310 162.661 151.871 1.00 14.50 23 VAL D CA 1
ATOM 4982 C C . VAL B 1 23 ? 216.916 162.116 152.147 1.00 15.30 23 VAL D C 1
ATOM 4983 O O . VAL B 1 23 ? 216.122 161.944 151.225 1.00 14.50 23 VAL D O 1
ATOM 4987 N N . HIS B 1 24 ? 216.623 161.846 153.416 1.00 14.60 24 HIS D N 1
ATOM 4988 C CA . HIS B 1 24 ? 215.316 161.333 153.796 1.00 15.82 24 HIS D CA 1
ATOM 4989 C C . HIS B 1 24 ? 214.482 162.374 154.511 1.00 14.50 24 HIS D C 1
ATOM 4990 O O . HIS B 1 24 ? 215.008 163.277 155.159 1.00 15.27 24 HIS D O 1
ATOM 4997 N N . LEU B 1 25 ? 213.169 162.230 154.386 1.00 15.27 25 LEU D N 1
ATOM 4998 C CA . LEU B 1 25 ? 212.225 163.133 155.014 1.00 15.87 25 LEU D CA 1
ATOM 4999 C C . LEU B 1 25 ? 211.166 162.287 155.707 1.00 16.46 25 LEU D C 1
ATOM 5000 O O . LEU B 1 25 ? 210.735 161.267 155.174 1.00 16.90 25 LEU D O 1
ATOM 5005 N N . ARG B 1 26 ? 210.754 162.710 156.898 1.00 16.71 26 ARG D N 1
ATOM 5006 C CA . ARG B 1 26 ? 209.747 161.988 157.672 1.00 16.54 26 ARG D CA 1
ATOM 5007 C C . ARG B 1 26 ? 208.931 162.969 158.517 1.00 14.66 26 ARG D C 1
ATOM 5008 O O . ARG B 1 26 ? 209.450 163.574 159.455 1.00 14.50 26 ARG D O 1
ATOM 5016 N N . ILE B 1 27 ? 207.653 163.120 158.182 1.00 15.81 27 ILE D N 1
ATOM 5017 C CA . ILE B 1 27 ? 206.772 164.032 158.909 1.00 17.63 27 ILE D CA 1
ATOM 5018 C C . ILE B 1 27 ? 205.677 163.262 159.629 1.00 17.35 27 ILE D C 1
ATOM 5019 O O . ILE B 1 27 ? 205.103 162.320 159.082 1.00 17.43 27 ILE D O 1
ATOM 5024 N N . ARG B 1 28 ? 205.391 163.672 160.859 1.00 18.27 28 ARG D N 1
ATOM 5025 C CA . ARG B 1 28 ? 204.364 163.024 161.661 1.00 21.29 28 ARG D CA 1
ATOM 5026 C C . ARG B 1 28 ? 203.000 163.556 161.251 1.00 21.81 28 ARG D C 1
ATOM 5027 O O . ARG B 1 28 ? 202.902 164.648 160.692 1.00 22.83 28 ARG D O 1
ATOM 5035 N N . THR B 1 29 ? 201.954 162.781 161.531 1.00 22.74 29 THR D N 1
ATOM 5036 C CA . THR B 1 29 ? 200.583 163.158 161.193 1.00 22.10 29 THR D CA 1
ATOM 5037 C C . THR B 1 29 ? 199.599 162.339 162.012 1.00 22.54 29 THR D C 1
ATOM 5038 O O . THR B 1 29 ? 199.907 161.219 162.416 1.00 22.27 29 THR D O 1
ATOM 5042 N N . LYS B 1 30 ? 198.409 162.888 162.242 1.00 23.11 30 LYS D N 1
ATOM 5043 C CA . LYS B 1 30 ? 197.409 162.184 163.033 1.00 24.26 30 LYS D CA 1
ATOM 5044 C C . LYS B 1 30 ? 196.907 160.889 162.407 1.00 24.73 30 LYS D C 1
ATOM 5045 O O . LYS B 1 30 ? 196.556 160.842 161.228 1.00 23.04 30 LYS D O 1
ATOM 5051 N N . LYS B 1 31 ? 196.874 159.850 163.238 1.00 27.58 31 LYS D N 1
ATOM 5052 C CA . LYS B 1 31 ? 196.413 158.512 162.878 1.00 29.95 31 LYS D CA 1
ATOM 5053 C C . LYS B 1 31 ? 196.002 158.352 161.411 1.00 29.32 31 LYS D C 1
ATOM 5054 O O . LYS B 1 31 ? 196.749 157.788 160.613 1.00 30.34 31 LYS D O 1
ATOM 5060 N N . ASP B 1 32 ? 194.815 158.837 161.059 1.00 27.04 32 ASP D N 1
ATOM 5061 C CA . ASP B 1 32 ? 194.325 158.736 159.686 1.00 26.50 32 ASP D CA 1
ATOM 5062 C C . ASP B 1 32 ? 193.766 160.081 159.249 1.00 27.43 32 ASP D C 1
ATOM 5063 O O . ASP B 1 32 ? 192.717 160.152 158.609 1.00 28.76 32 ASP D O 1
ATOM 5068 N N . ASP B 1 33 ? 194.483 161.144 159.594 1.00 27.32 33 ASP D N 1
ATOM 5069 C CA . ASP B 1 33 ? 194.056 162.501 159.278 1.00 26.03 33 ASP D CA 1
ATOM 5070 C C . ASP B 1 33 ? 194.489 162.997 157.901 1.00 25.25 33 ASP D C 1
ATOM 5071 O O . ASP B 1 33 ? 194.190 164.130 157.525 1.00 25.63 33 ASP D O 1
ATOM 5076 N N . MET B 1 34 ? 195.178 162.152 157.141 1.00 23.32 34 MET D N 1
ATOM 5077 C CA . MET B 1 34 ? 195.628 162.548 155.808 1.00 21.48 34 MET D CA 1
ATOM 5078 C C . MET B 1 34 ? 195.404 161.483 154.736 1.00 20.76 34 MET D C 1
ATOM 5079 O O . MET B 1 34 ? 195.014 160.351 155.026 1.00 21.64 34 MET D O 1
ATOM 5084 N N . THR B 1 35 ? 195.667 161.866 153.492 1.00 20.42 35 THR D N 1
ATOM 5085 C CA . THR B 1 35 ? 195.510 160.978 152.350 1.00 21.15 35 THR D CA 1
ATOM 5086 C C . THR B 1 35 ? 196.876 160.724 151.710 1.00 21.27 35 THR D C 1
ATOM 5087 O O . THR B 1 35 ? 197.165 159.619 151.242 1.00 22.29 35 THR D O 1
ATOM 5091 N N . ALA B 1 36 ? 197.713 161.755 151.696 1.00 20.39 36 ALA D N 1
ATOM 5092 C CA . ALA B 1 36 ? 199.051 161.653 151.130 1.00 19.16 36 ALA D CA 1
ATOM 5093 C C . ALA B 1 36 ? 199.826 162.924 151.438 1.00 18.16 36 ALA D C 1
ATOM 5094 O O . ALA B 1 36 ? 199.295 164.029 151.318 1.00 17.36 36 ALA D O 1
ATOM 5096 N N . VAL B 1 37 ? 201.077 162.767 151.853 1.00 17.94 37 VAL D N 1
ATOM 5097 C CA . VAL B 1 37 ? 201.900 163.924 152.159 1.00 17.55 37 VAL D CA 1
ATOM 5098 C C . VAL B 1 37 ? 202.997 164.015 151.115 1.00 16.77 37 VAL D C 1
ATOM 5099 O O . VAL B 1 37 ? 203.693 163.036 150.831 1.00 14.50 37 VAL D O 1
ATOM 5103 N N . TYR B 1 38 ? 203.133 165.199 150.531 1.00 16.73 38 TYR D N 1
ATOM 5104 C CA . TYR B 1 38 ? 204.132 165.426 149.509 1.00 17.52 38 TYR D CA 1
ATOM 5105 C C . TYR B 1 38 ? 205.047 166.562 149.916 1.00 17.64 38 TYR D C 1
ATOM 5106 O O . TYR B 1 38 ? 204.618 167.537 150.537 1.00 18.69 38 TYR D O 1
ATOM 5115 N N . ALA B 1 39 ? 206.321 166.407 149.586 1.00 17.09 39 ALA D N 1
ATOM 5116 C CA . ALA B 1 39 ? 207.323 167.406 149.902 1.00 15.53 39 ALA D CA 1
ATOM 5117 C C . ALA B 1 39 ? 207.679 168.177 148.641 1.00 14.92 39 ALA D C 1
ATOM 5118 O O . ALA B 1 39 ? 207.504 167.683 147.528 1.00 14.50 39 ALA D O 1
ATOM 5120 N N . LEU B 1 40 ? 208.167 169.396 148.817 1.00 14.50 40 LEU D N 1
ATOM 5121 C CA . LEU B 1 40 ? 208.572 170.201 147.680 1.00 14.50 40 LEU D CA 1
ATOM 5122 C C . LEU B 1 40 ? 210.091 170.244 147.606 1.00 14.95 40 LEU D C 1
ATOM 5123 O O . LEU B 1 40 ? 210.740 171.050 148.281 1.00 15.47 40 LEU D O 1
ATOM 5128 N N . ALA B 1 41 ? 210.654 169.363 146.786 1.00 14.50 41 ALA D N 1
ATOM 5129 C CA . ALA B 1 41 ? 212.097 169.288 146.625 1.00 14.50 41 ALA D CA 1
ATOM 5130 C C . ALA B 1 41 ? 212.559 170.098 145.433 1.00 14.50 41 ALA D C 1
ATOM 5131 O O . ALA B 1 41 ? 212.274 169.758 144.286 1.00 14.50 41 ALA D O 1
ATOM 5133 N N . GLY B 1 42 ? 213.272 171.179 145.716 1.00 14.50 42 GLY D N 1
ATOM 5134 C CA . GLY B 1 42 ? 213.780 172.028 144.660 1.00 14.50 42 GLY D CA 1
ATOM 5135 C C . GLY B 1 42 ? 215.057 172.697 145.117 1.00 14.50 42 GLY D C 1
ATOM 5136 O O . GLY B 1 42 ? 215.244 172.934 146.309 1.00 14.50 42 GLY D O 1
ATOM 5137 N N . ASP B 1 43 ? 215.947 172.998 144.183 1.00 14.50 43 ASP D N 1
ATOM 5138 C CA . ASP B 1 43 ? 217.193 173.647 144.545 1.00 14.63 43 ASP D CA 1
ATOM 5139 C C . ASP B 1 43 ? 216.937 175.135 144.758 1.00 14.91 43 ASP D C 1
ATOM 5140 O O . ASP B 1 43 ? 216.708 175.883 143.805 1.00 14.55 43 ASP D O 1
ATOM 5145 N N . LYS B 1 44 ? 216.970 175.549 146.019 1.00 15.91 44 LYS D N 1
ATOM 5146 C CA . LYS B 1 44 ? 216.742 176.937 146.387 1.00 17.49 44 LYS D CA 1
ATOM 5147 C C . LYS B 1 44 ? 217.604 177.896 145.584 1.00 17.85 44 LYS D C 1
ATOM 5148 O O . LYS B 1 44 ? 217.461 179.114 145.701 1.00 18.96 44 LYS D O 1
ATOM 5154 N N . TYR B 1 45 ? 218.495 177.345 144.766 1.00 18.86 45 TYR D N 1
ATOM 5155 C CA . TYR B 1 45 ? 219.368 178.159 143.934 1.00 21.07 45 TYR D CA 1
ATOM 5156 C C . TYR B 1 45 ? 218.895 178.161 142.485 1.00 22.20 45 TYR D C 1
ATOM 5157 O O . TYR B 1 45 ? 219.592 178.630 141.590 1.00 21.64 45 TYR D O 1
ATOM 5166 N N . MET B 1 46 ? 217.700 177.624 142.273 1.00 23.94 46 MET D N 1
ATOM 5167 C CA . MET B 1 46 ? 217.071 177.576 140.960 1.00 25.47 46 MET D CA 1
ATOM 5168 C C . MET B 1 46 ? 215.729 176.875 141.127 1.00 25.33 46 MET D C 1
ATOM 5169 O O . MET B 1 46 ? 215.335 176.017 140.338 1.00 25.48 46 MET D O 1
ATOM 5174 N N . TRP B 1 47 ? 215.040 177.284 142.185 1.00 24.99 47 TRP D N 1
ATOM 5175 C CA . TRP B 1 47 ? 213.734 176.773 142.577 1.00 24.53 47 TRP D CA 1
ATOM 5176 C C . TRP B 1 47 ? 212.898 176.118 141.478 1.00 24.45 47 TRP D C 1
ATOM 5177 O O . TRP B 1 47 ? 213.048 174.934 141.192 1.00 22.90 47 TRP D O 1
ATOM 5188 N N . ASP B 1 48 ? 212.010 176.907 140.881 1.00 24.83 48 ASP D N 1
ATOM 5189 C CA . ASP B 1 48 ? 211.098 176.449 139.839 1.00 25.59 48 ASP D CA 1
ATOM 5190 C C . ASP B 1 48 ? 211.511 175.216 139.043 1.00 26.04 48 ASP D C 1
ATOM 5191 O O . ASP B 1 48 ? 210.950 174.137 139.238 1.00 26.47 48 ASP D O 1
ATOM 5196 N N . HIS B 1 49 ? 212.489 175.363 138.153 1.00 26.50 49 HIS D N 1
ATOM 5197 C CA . HIS B 1 49 ? 212.917 174.235 137.331 1.00 26.63 49 HIS D CA 1
ATOM 5198 C C . HIS B 1 49 ? 213.502 173.082 138.143 1.00 25.57 49 HIS D C 1
ATOM 5199 O O . HIS B 1 49 ? 214.045 172.130 137.587 1.00 25.63 49 HIS D O 1
ATOM 5206 N N . THR B 1 50 ? 213.377 173.172 139.462 1.00 24.93 50 THR D N 1
ATOM 5207 C CA . THR B 1 50 ? 213.871 172.135 140.357 1.00 23.77 50 THR D CA 1
ATOM 5208 C C . THR B 1 50 ? 212.725 171.691 141.257 1.00 23.11 50 THR D C 1
ATOM 5209 O O . THR B 1 50 ? 212.557 170.500 141.527 1.00 22.44 50 THR D O 1
ATOM 5213 N N . MET B 1 51 ? 211.940 172.660 141.720 1.00 21.97 51 MET D N 1
ATOM 5214 C CA . MET B 1 51 ? 210.813 172.383 142.601 1.00 20.70 51 MET D CA 1
ATOM 5215 C C . MET B 1 51 ? 209.988 171.217 142.076 1.00 18.04 51 MET D C 1
ATOM 5216 O O . MET B 1 51 ? 209.827 171.052 140.866 1.00 17.76 51 MET D O 1
ATOM 5221 N N . GLU B 1 52 ? 209.484 170.400 142.994 1.00 15.89 52 GLU D N 1
ATOM 5222 C CA . GLU B 1 52 ? 208.662 169.256 142.628 1.00 15.05 52 GLU D CA 1
ATOM 5223 C C . GLU B 1 52 ? 208.016 168.639 143.863 1.00 14.50 52 GLU D C 1
ATOM 5224 O O . GLU B 1 52 ? 208.576 168.680 144.963 1.00 14.50 52 GLU D O 1
ATOM 5230 N N . TYR B 1 53 ? 206.830 168.072 143.670 1.00 14.50 53 TYR D N 1
ATOM 5231 C CA . TYR B 1 53 ? 206.097 167.455 144.766 1.00 14.50 53 TYR D CA 1
ATOM 5232 C C . TYR B 1 53 ? 206.500 166.008 144.921 1.00 14.50 53 TYR D C 1
ATOM 5233 O O . TYR B 1 53 ? 206.105 165.157 144.130 1.00 14.50 53 TYR D O 1
ATOM 5242 N N . VAL B 1 54 ? 207.281 165.726 145.953 1.00 14.50 54 VAL D N 1
ATOM 5243 C CA . VAL B 1 54 ? 207.730 164.367 146.183 1.00 14.50 54 VAL D CA 1
ATOM 5244 C C . VAL B 1 54 ? 206.709 163.560 146.979 1.00 14.50 54 VAL D C 1
ATOM 5245 O O . VAL B 1 54 ? 206.308 163.943 148.083 1.00 14.68 54 VAL D O 1
ATOM 5249 N N . PRO B 1 55 ? 206.266 162.429 146.413 1.00 14.50 55 PRO D N 1
ATOM 5250 C CA . PRO B 1 55 ? 205.290 161.546 147.048 1.00 14.50 55 PRO D CA 1
ATOM 5251 C C . PRO B 1 55 ? 205.911 160.917 148.268 1.00 15.13 55 PRO D C 1
ATOM 5252 O O . PRO B 1 55 ? 207.115 160.685 148.304 1.00 14.50 55 PRO D O 1
ATOM 5256 N N . MET B 1 56 ? 205.092 160.633 149.269 1.00 17.64 56 MET D N 1
ATOM 5257 C CA . MET B 1 56 ? 205.604 160.018 150.479 1.00 18.95 56 MET D CA 1
ATOM 5258 C C . MET B 1 56 ? 204.812 158.766 150.847 1.00 19.20 56 MET D C 1
ATOM 5259 O O . MET B 1 56 ? 203.628 158.651 150.532 1.00 19.43 56 MET D O 1
ATOM 5264 N N . THR B 1 57 ? 205.486 157.827 151.503 1.00 20.28 57 THR D N 1
ATOM 5265 C CA . THR B 1 57 ? 204.882 156.564 151.910 1.00 22.68 57 THR D CA 1
ATOM 5266 C C . THR B 1 57 ? 204.830 156.458 153.428 1.00 22.81 57 THR D C 1
ATOM 5267 O O . THR B 1 57 ? 205.852 156.198 154.058 1.00 22.77 57 THR D O 1
ATOM 5271 N N . LYS B 1 58 ? 203.650 156.640 154.019 1.00 24.26 58 LYS D N 1
ATOM 5272 C CA . LYS B 1 58 ? 203.535 156.561 155.473 1.00 25.03 58 LYS D CA 1
ATOM 5273 C C . LYS B 1 58 ? 204.224 155.306 155.981 1.00 23.77 58 LYS D C 1
ATOM 5274 O O . LYS B 1 58 ? 203.814 154.183 155.689 1.00 22.73 58 LYS D O 1
ATOM 5280 N N . LEU B 1 59 ? 205.289 155.529 156.742 1.00 23.89 59 LEU D N 1
ATOM 5281 C CA . LEU B 1 59 ? 206.129 154.470 157.287 1.00 24.94 59 LEU D CA 1
ATOM 5282 C C . LEU B 1 59 ? 205.488 153.527 158.298 1.00 24.86 59 LEU D C 1
ATOM 5283 O O . LEU B 1 59 ? 205.178 152.378 157.975 1.00 26.54 59 LEU D O 1
ATOM 5288 N N . ALA B 1 60 ? 205.306 154.005 159.523 1.00 24.13 60 ALA D N 1
ATOM 5289 C CA . ALA B 1 60 ? 204.729 153.177 160.570 1.00 24.01 60 ALA D CA 1
ATOM 5290 C C . ALA B 1 60 ? 203.497 153.811 161.187 1.00 24.02 60 ALA D C 1
ATOM 5291 O O . ALA B 1 60 ? 202.835 154.626 160.556 1.00 25.89 60 ALA D O 1
ATOM 5293 N N . THR B 1 61 ? 203.198 153.423 162.424 1.00 23.38 61 THR D N 1
ATOM 5294 C CA . THR B 1 61 ? 202.045 153.944 163.151 1.00 22.87 61 THR D CA 1
ATOM 5295 C C . THR B 1 61 ? 202.062 153.510 164.612 1.00 21.98 61 THR D C 1
ATOM 5296 O O . THR B 1 61 ? 202.139 152.316 164.910 1.00 22.75 61 THR D O 1
ATOM 5300 N N . ASP B 1 62 ? 201.996 154.475 165.524 1.00 20.82 62 ASP D N 1
ATOM 5301 C CA . ASP B 1 62 ? 201.957 154.144 166.940 1.00 19.92 62 ASP D CA 1
ATOM 5302 C C . ASP B 1 62 ? 200.515 154.311 167.409 1.00 17.62 62 ASP D C 1
ATOM 5303 O O . ASP B 1 62 ? 199.585 154.152 166.621 1.00 17.40 62 ASP D O 1
ATOM 5308 N N . GLU B 1 63 ? 200.319 154.640 168.678 1.00 16.35 63 GLU D N 1
ATOM 5309 C CA . GLU B 1 63 ? 198.969 154.788 169.193 1.00 15.51 63 GLU D CA 1
ATOM 5310 C C . GLU B 1 63 ? 198.159 155.899 168.524 1.00 15.25 63 GLU D C 1
ATOM 5311 O O . GLU B 1 63 ? 196.938 155.787 168.403 1.00 15.86 63 GLU D O 1
ATOM 5317 N N . LEU B 1 64 ? 198.821 156.961 168.071 1.00 15.01 64 LEU D N 1
ATOM 5318 C CA . LEU B 1 64 ? 198.089 158.074 167.468 1.00 16.15 64 LEU D CA 1
ATOM 5319 C C . LEU B 1 64 ? 198.679 158.756 166.234 1.00 16.77 64 LEU D C 1
ATOM 5320 O O . LEU B 1 64 ? 198.092 159.707 165.718 1.00 19.04 64 LEU D O 1
ATOM 5325 N N . PHE B 1 65 ? 199.812 158.278 165.737 1.00 16.36 65 PHE D N 1
ATOM 5326 C CA . PHE B 1 65 ? 200.421 158.927 164.582 1.00 15.53 65 PHE D CA 1
ATOM 5327 C C . PHE B 1 65 ? 200.545 158.050 163.349 1.00 15.92 65 PHE D C 1
ATOM 5328 O O . PHE B 1 65 ? 200.275 156.854 163.398 1.00 15.58 65 PHE D O 1
ATOM 5336 N N . ASP B 1 66 ? 200.960 158.661 162.242 1.00 17.06 66 ASP D N 1
ATOM 5337 C CA . ASP B 1 66 ? 201.134 157.945 160.984 1.00 17.63 66 ASP D CA 1
ATOM 5338 C C . ASP B 1 66 ? 202.601 157.890 160.555 1.00 16.74 66 ASP D C 1
ATOM 5339 O O . ASP B 1 66 ? 203.099 156.831 160.173 1.00 15.87 66 ASP D O 1
ATOM 5344 N N . TYR B 1 67 ? 203.297 159.023 160.610 1.00 16.39 67 TYR D N 1
ATOM 5345 C CA . TYR B 1 67 ? 204.705 159.048 160.219 1.00 16.44 67 TYR D CA 1
ATOM 5346 C C . TYR B 1 67 ? 204.856 158.662 158.743 1.00 17.35 67 TYR D C 1
ATOM 5347 O O . TYR B 1 67 ? 204.851 157.478 158.395 1.00 17.02 67 TYR D O 1
ATOM 5356 N N . TRP B 1 68 ? 205.005 159.669 157.887 1.00 18.85 68 TRP D N 1
ATOM 5357 C CA . TRP B 1 68 ? 205.143 159.468 156.448 1.00 19.75 68 TRP D CA 1
ATOM 5358 C C . TRP B 1 68 ? 206.601 159.500 155.974 1.00 20.13 68 TRP D C 1
ATOM 5359 O O . TRP B 1 68 ? 207.330 160.455 156.248 1.00 21.20 68 TRP D O 1
ATOM 5370 N N . GLU B 1 69 ? 207.003 158.455 155.250 1.00 19.94 69 GLU D N 1
ATOM 5371 C CA . GLU B 1 69 ? 208.363 158.305 154.720 1.00 19.48 69 GLU D CA 1
ATOM 5372 C C . GLU B 1 69 ? 208.565 159.085 153.427 1.00 18.78 69 GLU D C 1
ATOM 5373 O O . GLU B 1 69 ? 207.691 159.109 152.563 1.00 19.74 69 GLU D O 1
ATOM 5379 N N . CYS B 1 70 ? 209.729 159.711 153.287 1.00 18.42 70 CYS D N 1
ATOM 5380 C CA . CYS B 1 70 ? 210.029 160.487 152.086 1.00 17.98 70 CYS D CA 1
ATOM 5381 C C . CYS B 1 70 ? 211.512 160.480 151.743 1.00 17.72 70 CYS D C 1
ATOM 5382 O O . CYS B 1 70 ? 212.362 160.800 152.573 1.00 15.66 70 CYS D O 1
ATOM 5385 N N . GLU B 1 71 ? 211.807 160.124 150.500 1.00 17.77 71 GLU D N 1
ATOM 5386 C CA . GLU B 1 71 ? 213.177 160.068 150.019 1.00 17.45 71 GLU D CA 1
ATOM 5387 C C . GLU B 1 71 ? 213.344 161.068 148.879 1.00 16.46 71 GLU D C 1
ATOM 5388 O O . GLU B 1 71 ? 212.378 161.407 148.200 1.00 15.60 71 GLU D O 1
ATOM 5394 N N . VAL B 1 72 ? 214.567 161.550 148.684 1.00 16.13 72 VAL D N 1
ATOM 5395 C CA . VAL B 1 72 ? 214.854 162.508 147.623 1.00 15.61 72 VAL D CA 1
ATOM 5396 C C . VAL B 1 72 ? 216.340 162.500 147.286 1.00 16.32 72 VAL D C 1
ATOM 5397 O O . VAL B 1 72 ? 217.187 162.569 148.178 1.00 15.71 72 VAL D O 1
ATOM 5401 N N . THR B 1 73 ? 216.646 162.412 145.995 1.00 16.05 73 THR D N 1
ATOM 5402 C CA . THR B 1 73 ? 218.032 162.387 145.538 1.00 14.80 73 THR D CA 1
ATOM 5403 C C . THR B 1 73 ? 218.314 163.633 144.699 1.00 14.50 73 THR D C 1
ATOM 5404 O O . THR B 1 73 ? 218.634 163.536 143.510 1.00 14.50 73 THR D O 1
ATOM 5408 N N . PRO B 1 74 ? 218.233 164.820 145.322 1.00 14.50 74 PRO D N 1
ATOM 5409 C CA . PRO B 1 74 ? 218.458 166.100 144.656 1.00 15.05 74 PRO D CA 1
ATOM 5410 C C . PRO B 1 74 ? 219.773 166.199 143.916 1.00 16.70 74 PRO D C 1
ATOM 5411 O O . PRO B 1 74 ? 220.809 165.729 144.386 1.00 17.31 74 PRO D O 1
ATOM 5415 N N . PRO B 1 75 ? 219.738 166.803 142.726 1.00 18.16 75 PRO D N 1
ATOM 5416 C CA . PRO B 1 75 ? 220.952 166.963 141.926 1.00 18.83 75 PRO D CA 1
ATOM 5417 C C . PRO B 1 75 ? 221.764 168.065 142.586 1.00 20.59 75 PRO D C 1
ATOM 5418 O O . PRO B 1 75 ? 221.286 168.721 143.523 1.00 22.01 75 PRO D O 1
ATOM 5422 N N . TYR B 1 76 ? 222.990 168.270 142.121 1.00 21.44 76 TYR D N 1
ATOM 5423 C CA . TYR B 1 76 ? 223.804 169.330 142.697 1.00 21.27 76 TYR D CA 1
ATOM 5424 C C . TYR B 1 76 ? 223.944 169.113 144.195 1.00 21.94 76 TYR D C 1
ATOM 5425 O O . TYR B 1 76 ? 224.321 170.020 144.934 1.00 22.50 76 TYR D O 1
ATOM 5434 N N . ARG B 1 77 ? 223.598 167.904 144.627 1.00 21.54 77 ARG D N 1
ATOM 5435 C CA . ARG B 1 77 ? 223.699 167.489 146.018 1.00 20.82 77 ARG D CA 1
ATOM 5436 C C . ARG B 1 77 ? 222.992 168.326 147.084 1.00 21.51 77 ARG D C 1
ATOM 5437 O O . ARG B 1 77 ? 223.285 168.185 148.274 1.00 21.55 77 ARG D O 1
ATOM 5445 N N . ARG B 1 78 ? 222.075 169.205 146.693 1.00 22.09 78 ARG D N 1
ATOM 5446 C CA . ARG B 1 78 ? 221.379 169.996 147.713 1.00 23.24 78 ARG D CA 1
ATOM 5447 C C . ARG B 1 78 ? 219.951 170.399 147.367 1.00 23.40 78 ARG D C 1
ATOM 5448 O O . ARG B 1 78 ? 219.583 170.509 146.193 1.00 23.60 78 ARG D O 1
ATOM 5456 N N . VAL B 1 79 ? 219.153 170.620 148.411 1.00 23.51 79 VAL D N 1
ATOM 5457 C CA . VAL B 1 79 ? 217.755 170.980 148.226 1.00 21.93 79 VAL D CA 1
ATOM 5458 C C . VAL B 1 79 ? 217.043 171.559 149.461 1.00 21.60 79 VAL D C 1
ATOM 5459 O O . VAL B 1 79 ? 217.337 171.200 150.605 1.00 21.32 79 VAL D O 1
ATOM 5463 N N . LYS B 1 80 ? 216.107 172.466 149.191 1.00 20.92 80 LYS D N 1
ATOM 5464 C CA . LYS B 1 80 ? 215.287 173.128 150.200 1.00 20.78 80 LYS D CA 1
ATOM 5465 C C . LYS B 1 80 ? 213.966 172.375 150.091 1.00 19.71 80 LYS D C 1
ATOM 5466 O O . LYS B 1 80 ? 213.738 171.689 149.097 1.00 19.29 80 LYS D O 1
ATOM 5472 N N . TYR B 1 81 ? 213.082 172.493 151.075 1.00 19.13 81 TYR D N 1
ATOM 5473 C CA . TYR B 1 81 ? 211.833 171.747 150.973 1.00 17.03 81 TYR D CA 1
ATOM 5474 C C . TYR B 1 81 ? 210.714 172.123 151.930 1.00 16.20 81 TYR D C 1
ATOM 5475 O O . TYR B 1 81 ? 210.933 172.712 152.988 1.00 15.89 81 TYR D O 1
ATOM 5484 N N . GLY B 1 82 ? 209.509 171.723 151.536 1.00 14.50 82 GLY D N 1
ATOM 5485 C CA . GLY B 1 82 ? 208.312 171.960 152.319 1.00 15.92 82 GLY D CA 1
ATOM 5486 C C . GLY B 1 82 ? 207.367 170.792 152.093 1.00 16.59 82 GLY D C 1
ATOM 5487 O O . GLY B 1 82 ? 207.683 169.892 151.314 1.00 17.49 82 GLY D O 1
ATOM 5488 N N . PHE B 1 83 ? 206.210 170.794 152.749 1.00 17.33 83 PHE D N 1
ATOM 5489 C CA . PHE B 1 83 ? 205.260 169.697 152.587 1.00 17.98 83 PHE D CA 1
ATOM 5490 C C . PHE B 1 83 ? 203.855 170.193 152.271 1.00 18.46 83 PHE D C 1
ATOM 5491 O O . PHE B 1 83 ? 203.464 171.273 152.714 1.00 20.04 83 PHE D O 1
ATOM 5499 N N . LEU B 1 84 ? 203.095 169.395 151.521 1.00 19.21 84 LEU D N 1
ATOM 5500 C CA . LEU B 1 84 ? 201.739 169.775 151.127 1.00 18.31 84 LEU D CA 1
ATOM 5501 C C . LEU B 1 84 ? 200.611 169.175 151.969 1.00 19.34 84 LEU D C 1
ATOM 5502 O O . LEU B 1 84 ? 199.609 169.844 152.224 1.00 18.57 84 LEU D O 1
ATOM 5507 N N . LEU B 1 85 ? 200.758 167.922 152.394 1.00 19.21 85 LEU D N 1
ATOM 5508 C CA . LEU B 1 85 ? 199.713 167.270 153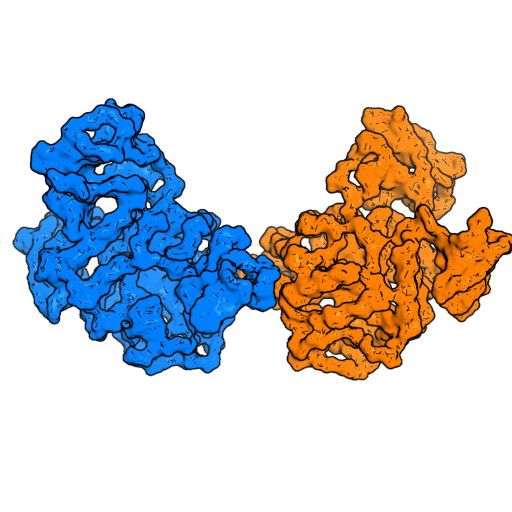.190 1.00 21.36 85 LEU D CA 1
ATOM 5509 C C . LEU B 1 85 ? 198.431 167.257 152.372 1.00 21.81 85 LEU D C 1
ATOM 5510 O O . LEU B 1 85 ? 198.406 167.779 151.259 1.00 21.75 85 LEU D O 1
ATOM 5515 N N . GLN B 1 86 ? 197.368 166.673 152.922 1.00 23.03 86 GLN D N 1
ATOM 5516 C CA . GLN B 1 86 ? 196.093 166.630 152.215 1.00 24.75 86 GLN D CA 1
ATOM 5517 C C . GLN B 1 86 ? 195.073 165.660 152.797 1.00 27.23 86 GLN D C 1
ATOM 5518 O O . GLN B 1 86 ? 195.402 164.528 153.148 1.00 29.04 86 GLN D O 1
ATOM 5524 N N . GLN B 1 87 ? 193.829 166.119 152.888 1.00 29.01 87 GLN D N 1
ATOM 5525 C CA . GLN B 1 87 ? 192.737 165.293 153.383 1.00 30.61 87 GLN D CA 1
ATOM 5526 C C . GLN B 1 87 ? 191.694 165.216 152.277 1.00 31.03 87 GLN D C 1
ATOM 5527 O O . GLN B 1 87 ? 190.727 165.976 152.271 1.00 32.95 87 GLN D O 1
ATOM 5533 N N . GLY B 1 88 ? 191.896 164.299 151.338 1.00 30.07 88 GLY D N 1
ATOM 5534 C CA . GLY B 1 88 ? 190.961 164.167 150.239 1.00 29.34 88 GLY D CA 1
ATOM 5535 C C . GLY B 1 88 ? 191.051 165.385 149.348 1.00 28.77 88 GLY D C 1
ATOM 5536 O O . GLY B 1 88 ? 191.688 165.346 148.298 1.00 28.77 88 GLY D O 1
ATOM 5537 N N . HIS B 1 89 ? 190.412 166.471 149.771 1.00 29.49 89 HIS D N 1
ATOM 5538 C CA . HIS B 1 89 ? 190.425 167.720 149.018 1.00 31.17 89 HIS D CA 1
ATOM 5539 C C . HIS B 1 89 ? 191.348 168.720 149.692 1.00 31.64 89 HIS D C 1
ATOM 5540 O O . HIS B 1 89 ? 192.482 168.926 149.261 1.00 33.16 89 HIS D O 1
ATOM 5547 N N . GLU B 1 90 ? 190.840 169.340 150.752 1.00 32.13 90 GLU D N 1
ATOM 5548 C CA . GLU B 1 90 ? 191.589 170.327 151.517 1.00 32.73 90 GLU D CA 1
ATOM 5549 C C . GLU B 1 90 ? 193.063 169.924 151.593 1.00 31.62 90 GLU D C 1
ATOM 5550 O O . GLU B 1 90 ? 193.402 168.836 152.066 1.00 31.46 90 GLU D O 1
ATOM 5556 N N . LYS B 1 91 ? 193.936 170.802 151.111 1.00 30.20 91 LYS D N 1
ATOM 5557 C CA . LYS B 1 91 ? 195.364 170.521 151.107 1.00 28.45 91 LYS D CA 1
ATOM 5558 C C . LYS B 1 91 ? 196.219 171.709 151.550 1.00 28.11 91 LYS D C 1
ATOM 5559 O O . LYS B 1 91 ? 196.995 172.244 150.761 1.00 29.21 91 LYS D O 1
ATOM 5565 N N . ARG B 1 92 ? 196.080 172.114 152.811 1.00 26.81 92 ARG D N 1
ATOM 5566 C CA . ARG B 1 92 ? 196.855 173.232 153.344 1.00 25.57 92 ARG D CA 1
ATOM 5567 C C . ARG B 1 92 ? 198.352 172.905 153.202 1.00 26.32 92 ARG D C 1
ATOM 5568 O O . ARG B 1 92 ? 198.729 171.735 153.176 1.00 25.41 92 ARG D O 1
ATOM 5576 N N . TRP B 1 93 ? 199.196 173.934 153.109 1.00 25.91 93 TRP D N 1
ATOM 5577 C CA . TRP B 1 93 ? 200.641 173.751 152.931 1.00 24.82 93 TRP D CA 1
ATOM 5578 C C . TRP B 1 93 ? 201.454 174.063 154.187 1.00 24.79 93 TRP D C 1
ATOM 5579 O O . TRP B 1 93 ? 201.026 174.856 155.022 1.00 24.70 93 TRP D O 1
ATOM 5590 N N . MET B 1 94 ? 202.636 173.457 154.309 1.00 23.99 94 MET D N 1
ATOM 5591 C CA . MET B 1 94 ? 203.464 173.643 155.501 1.00 23.05 94 MET D CA 1
ATOM 5592 C C . MET B 1 94 ? 204.901 174.126 155.305 1.00 24.13 94 MET D C 1
ATOM 5593 O O . MET B 1 94 ? 205.604 173.685 154.391 1.00 23.96 94 MET D O 1
ATOM 5598 N N . THR B 1 95 ? 205.326 175.019 156.202 1.00 24.65 95 THR D N 1
ATOM 5599 C CA . THR B 1 95 ? 206.677 175.589 156.205 1.00 24.95 95 THR D CA 1
ATOM 5600 C C . THR B 1 95 ? 207.155 175.812 157.643 1.00 25.67 95 THR D C 1
ATOM 5601 O O . THR B 1 95 ? 206.475 175.431 158.598 1.00 26.20 95 THR D O 1
ATOM 5605 N N . GLU B 1 96 ? 208.320 176.435 157.793 1.00 26.01 96 GLU D N 1
ATOM 5606 C CA . GLU B 1 96 ? 208.870 176.710 159.119 1.00 26.94 96 GLU D CA 1
ATOM 5607 C C . GLU B 1 96 ? 208.219 177.960 159.716 1.00 27.19 96 GLU D C 1
ATOM 5608 O O . GLU B 1 96 ? 208.455 178.302 160.880 1.00 28.07 96 GLU D O 1
ATOM 5614 N N . TYR B 1 97 ? 207.406 178.637 158.908 1.00 26.99 97 TYR D N 1
ATOM 5615 C CA . TYR B 1 97 ? 206.721 179.853 159.334 1.00 26.62 97 TYR D CA 1
ATOM 5616 C C . TYR B 1 97 ? 205.217 179.696 159.517 1.00 26.00 97 TYR D C 1
ATOM 5617 O O . TYR B 1 97 ? 204.706 179.799 160.631 1.00 25.84 97 TYR D O 1
ATOM 5626 N N . ASP B 1 98 ? 204.511 179.465 158.413 1.00 25.07 98 ASP D N 1
ATOM 5627 C CA . ASP B 1 98 ? 203.057 179.345 158.452 1.00 24.21 98 ASP D CA 1
ATOM 5628 C C . ASP B 1 98 ? 202.496 178.169 157.649 1.00 23.18 98 ASP D C 1
ATOM 5629 O O . ASP B 1 98 ? 203.224 177.487 156.923 1.00 23.52 98 ASP D O 1
ATOM 5634 N N . PHE B 1 99 ? 201.192 177.940 157.801 1.00 21.27 99 PHE D N 1
ATOM 5635 C CA . PHE B 1 99 ? 200.486 176.871 157.093 1.00 20.27 99 PHE D CA 1
ATOM 5636 C C . PHE B 1 99 ? 199.668 177.504 155.979 1.00 20.56 99 PHE D C 1
ATOM 5637 O O . PHE B 1 99 ? 198.504 177.850 156.172 1.00 20.85 99 PHE D O 1
ATOM 5645 N N . LEU B 1 100 ? 200.287 177.653 154.815 1.00 20.38 100 LEU D N 1
ATOM 5646 C CA . LEU B 1 100 ? 199.639 178.262 153.663 1.00 19.44 100 LEU D CA 1
ATOM 5647 C C . LEU B 1 100 ? 198.450 177.454 153.161 1.00 19.66 100 LEU D C 1
ATOM 5648 O O . LEU B 1 100 ? 198.242 176.312 153.566 1.00 17.51 100 LEU D O 1
ATOM 5653 N N . THR B 1 101 ? 197.674 178.062 152.271 1.00 21.77 101 THR D N 1
ATOM 5654 C CA . THR B 1 101 ? 196.504 177.414 151.698 1.00 23.73 101 THR D CA 1
ATOM 5655 C C . THR B 1 101 ? 196.820 176.909 150.300 1.00 23.73 101 THR D C 1
ATOM 5656 O O . THR B 1 101 ? 196.350 175.851 149.891 1.00 24.01 101 THR D O 1
ATOM 5660 N N . GLU B 1 102 ? 197.616 177.674 149.567 1.00 24.08 102 GLU D N 1
ATOM 5661 C CA . GLU B 1 102 ? 197.982 177.292 148.214 1.00 24.82 102 GLU D CA 1
ATOM 5662 C C . GLU B 1 102 ? 199.504 177.368 148.098 1.00 24.25 102 GLU D C 1
ATOM 5663 O O . GLU B 1 102 ? 200.165 177.929 148.972 1.00 24.66 102 GLU D O 1
ATOM 5669 N N . PRO B 1 103 ? 200.081 176.804 147.022 1.00 23.42 103 PRO D N 1
ATOM 5670 C CA . PRO B 1 103 ? 201.531 176.817 146.820 1.00 22.85 103 PRO D CA 1
ATOM 5671 C C . PRO B 1 103 ? 202.241 178.070 147.315 1.00 23.47 103 PRO D C 1
ATOM 5672 O O . PRO B 1 103 ? 201.716 179.179 147.209 1.00 24.45 103 PRO D O 1
ATOM 5676 N N . PRO B 1 104 ? 203.445 177.899 147.886 1.00 22.25 104 PRO D N 1
ATOM 5677 C CA . PRO B 1 104 ? 204.247 179.015 148.398 1.00 21.40 104 PRO D CA 1
ATOM 5678 C C . PRO B 1 104 ? 204.758 179.826 147.214 1.00 21.74 104 PRO D C 1
ATOM 5679 O O . PRO B 1 104 ? 204.981 179.279 146.130 1.00 20.81 104 PRO D O 1
ATOM 5683 N N . ALA B 1 105 ? 204.939 181.125 147.414 1.00 20.93 105 ALA D N 1
ATOM 5684 C CA . ALA B 1 105 ? 205.413 181.980 146.336 1.00 20.85 105 ALA D CA 1
ATOM 5685 C C . ALA B 1 105 ? 206.840 181.614 145.941 1.00 21.09 105 ALA D C 1
ATOM 5686 O O . ALA B 1 105 ? 207.238 181.780 144.788 1.00 21.01 105 ALA D O 1
ATOM 5688 N N . ASN B 1 106 ? 207.601 181.098 146.901 1.00 20.45 106 ASN D N 1
ATOM 5689 C CA . ASN B 1 106 ? 208.987 180.731 146.654 1.00 19.08 106 ASN D CA 1
ATOM 5690 C C . ASN B 1 106 ? 209.563 179.956 147.836 1.00 20.34 106 ASN D C 1
ATOM 5691 O O . ASN B 1 106 ? 208.871 179.709 148.823 1.00 20.45 106 ASN D O 1
ATOM 5696 N N . PRO B 1 107 ? 210.844 179.565 147.750 1.00 21.34 107 PRO D N 1
ATOM 5697 C CA . PRO B 1 107 ? 211.501 178.810 148.820 1.00 21.86 107 PRO D CA 1
ATOM 5698 C C . PRO B 1 107 ? 212.302 179.677 149.783 1.00 22.47 107 PRO D C 1
ATOM 5699 O O . PRO B 1 107 ? 213.434 180.057 149.493 1.00 23.99 107 PRO D O 1
ATOM 5703 N N . ASP B 1 108 ? 211.718 179.988 150.932 1.00 22.51 108 ASP D N 1
ATOM 5704 C CA . ASP B 1 108 ? 212.409 180.807 151.917 1.00 23.75 108 ASP D CA 1
ATOM 5705 C C . ASP B 1 108 ? 212.071 180.299 153.307 1.00 25.85 108 ASP D C 1
ATOM 5706 O O . ASP B 1 108 ? 212.930 179.774 154.021 1.00 27.20 108 ASP D O 1
ATOM 5711 N N . ARG B 1 109 ? 210.808 180.457 153.683 1.00 26.93 109 ARG D N 1
ATOM 5712 C CA . ARG B 1 109 ? 210.332 180.004 154.980 1.00 26.88 109 ARG D CA 1
ATOM 5713 C C . ARG B 1 109 ? 210.283 178.484 154.982 1.00 25.64 109 ARG D C 1
ATOM 5714 O O . ARG B 1 109 ? 209.628 177.876 155.829 1.00 26.98 109 ARG D O 1
ATOM 5722 N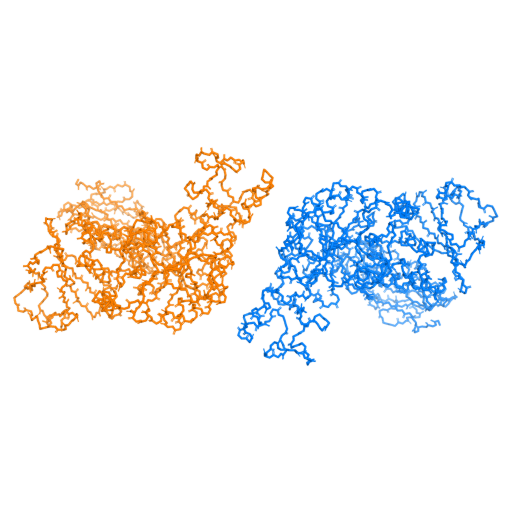 N . LEU B 1 110 ? 210.977 177.876 154.024 1.00 22.82 110 LEU D N 1
ATOM 5723 C CA . LEU B 1 110 ? 211.019 176.425 153.907 1.00 19.61 110 LEU D CA 1
ATOM 5724 C C . LEU B 1 110 ? 212.194 175.846 154.680 1.00 17.91 110 LEU D C 1
ATOM 5725 O O . LEU B 1 110 ? 213.166 176.544 154.961 1.00 16.63 110 LEU D O 1
ATOM 5730 N N . PHE B 1 111 ? 212.096 174.566 155.023 1.00 16.80 111 PHE D N 1
ATOM 5731 C CA . PHE B 1 111 ? 213.162 173.883 155.738 1.00 15.97 111 PHE D CA 1
ATOM 5732 C C . PHE B 1 111 ? 214.244 173.688 154.698 1.00 15.61 111 PHE D C 1
ATOM 5733 O O . PHE B 1 111 ? 214.211 174.322 153.646 1.00 14.50 111 PHE D O 1
ATOM 5741 N N . GLU B 1 112 ? 215.193 172.804 154.980 1.00 15.08 112 GLU D N 1
ATOM 5742 C CA . GLU B 1 112 ? 216.257 172.535 154.025 1.00 14.91 112 GLU D CA 1
ATOM 5743 C C . GLU B 1 112 ? 217.372 171.636 154.524 1.00 14.50 112 GLU D C 1
ATOM 5744 O O . GLU B 1 112 ? 217.571 171.453 155.725 1.00 14.50 112 GLU D O 1
ATOM 5750 N N . TYR B 1 113 ? 218.075 171.060 153.555 1.00 15.03 113 TYR D N 1
ATOM 5751 C CA . TYR B 1 113 ? 219.243 170.232 153.797 1.00 15.08 113 TYR D CA 1
ATOM 5752 C C . TYR B 1 113 ? 220.253 170.952 152.916 1.00 14.79 113 TYR D C 1
ATOM 5753 O O . TYR B 1 113 ? 220.691 170.419 151.894 1.00 14.98 113 TYR D O 1
ATOM 5762 N N . PRO B 1 114 ? 220.620 172.188 153.307 1.00 14.50 114 PRO D N 1
ATOM 5763 C CA . PRO B 1 114 ? 221.558 173.081 152.629 1.00 14.50 114 PRO D CA 1
ATOM 5764 C C . PRO B 1 114 ? 222.497 172.417 151.635 1.00 14.50 114 PRO D C 1
ATOM 5765 O O . PRO B 1 114 ? 222.599 172.863 150.493 1.00 14.50 114 PRO D O 1
ATOM 5769 N N . PHE B 1 115 ? 223.180 171.359 152.062 1.00 14.50 115 PHE D N 1
ATOM 5770 C CA . PHE B 1 115 ? 224.099 170.641 151.185 1.00 14.50 115 PHE D CA 1
ATOM 5771 C C . PHE B 1 115 ? 224.567 169.355 151.850 1.00 14.50 115 PHE D C 1
ATOM 5772 O O . PHE B 1 115 ? 225.019 169.367 152.998 1.00 14.50 115 PHE D O 1
ATOM 5780 N N . ILE B 1 116 ? 224.462 168.247 151.122 1.00 14.50 116 ILE D N 1
ATOM 5781 C CA . ILE B 1 116 ? 224.862 166.949 151.650 1.00 14.50 116 ILE D CA 1
ATOM 5782 C C . ILE B 1 116 ? 226.374 166.788 151.686 1.00 15.27 116 ILE D C 1
ATOM 5783 O O . ILE B 1 116 ? 226.942 166.048 150.882 1.00 15.50 116 ILE D O 1
ATOM 5788 N N . ASN B 1 117 ? 227.030 167.480 152.611 1.00 16.38 117 ASN D N 1
ATOM 5789 C CA . ASN B 1 117 ? 228.478 167.375 152.731 1.00 15.32 117 ASN D CA 1
ATOM 5790 C C . ASN B 1 117 ? 228.760 165.934 153.124 1.00 14.87 117 ASN D C 1
ATOM 5791 O O . ASN B 1 117 ? 228.569 165.550 154.276 1.00 15.74 117 ASN D O 1
ATOM 5796 N N . PRO B 1 118 ? 229.213 165.111 152.167 1.00 15.34 118 PRO D N 1
ATOM 5797 C CA . PRO B 1 118 ? 229.505 163.704 152.450 1.00 16.91 118 PRO D CA 1
ATOM 5798 C C . PRO B 1 118 ? 230.310 163.439 153.720 1.00 16.79 118 PRO D C 1
ATOM 5799 O O . PRO B 1 118 ? 230.163 162.390 154.342 1.00 16.21 118 PRO D O 1
ATOM 5803 N N . VAL B 1 119 ? 231.148 164.392 154.112 1.00 19.11 119 VAL D N 1
ATOM 5804 C CA . VAL B 1 119 ? 231.954 164.229 155.316 1.00 22.06 119 VAL D CA 1
ATOM 5805 C C . VAL B 1 119 ? 231.061 164.069 156.546 1.00 20.81 119 VAL D C 1
ATOM 5806 O O . VAL B 1 119 ? 231.488 163.518 157.560 1.00 21.33 119 VAL D O 1
ATOM 5810 N N . ASP B 1 120 ? 229.824 164.552 156.456 1.00 20.73 120 ASP D N 1
ATOM 5811 C CA . ASP B 1 120 ? 228.884 164.447 157.567 1.00 20.65 120 ASP D CA 1
ATOM 5812 C C . ASP B 1 120 ? 227.735 163.472 157.288 1.00 20.87 120 ASP D C 1
ATOM 5813 O O . ASP B 1 120 ? 226.694 163.529 157.947 1.00 20.40 120 ASP D O 1
ATOM 5818 N N . VAL B 1 121 ? 227.919 162.581 156.315 1.00 21.89 121 VAL D N 1
ATOM 5819 C CA . VAL B 1 121 ? 226.888 161.598 155.982 1.00 23.27 121 VAL D CA 1
ATOM 5820 C C . VAL B 1 121 ? 227.025 160.365 156.863 1.00 24.70 121 VAL D C 1
ATOM 5821 O O . VAL B 1 121 ? 228.061 159.694 156.849 1.00 23.38 121 VAL D O 1
ATOM 5825 N N . PHE B 1 122 ? 225.972 160.064 157.617 1.00 27.70 122 PHE D N 1
ATOM 5826 C CA . PHE B 1 122 ? 225.986 158.922 158.525 1.00 30.60 122 PHE D CA 1
ATOM 5827 C C . PHE B 1 122 ? 226.390 157.623 157.841 1.00 31.30 122 PHE D C 1
ATOM 5828 O O . PHE B 1 122 ? 225.595 156.994 157.139 1.00 30.61 122 PHE D O 1
ATOM 5836 N N . GLN B 1 123 ? 227.634 157.222 158.068 1.00 33.36 123 GLN D N 1
ATOM 5837 C CA . GLN B 1 123 ? 228.159 155.999 157.488 1.00 36.24 123 GLN D CA 1
ATOM 5838 C C . GLN B 1 123 ? 228.677 155.127 158.629 1.00 34.05 123 GLN D C 1
ATOM 5839 O O . GLN B 1 123 ? 229.718 155.412 159.222 1.00 34.92 123 GLN D O 1
ATOM 5845 N N . PRO B 1 124 ? 227.928 154.070 158.975 1.00 31.16 124 PRO D N 1
ATOM 5846 C CA . PRO B 1 124 ? 228.297 153.146 160.048 1.00 29.89 124 PRO D CA 1
ATOM 5847 C C . PRO B 1 124 ? 228.888 151.852 159.494 1.00 26.74 124 PRO D C 1
ATOM 5848 O O . PRO B 1 124 ? 228.923 151.645 158.280 1.00 26.66 124 PRO D O 1
ATOM 5852 N N . PRO B 1 125 ? 229.359 150.964 160.382 1.00 23.39 125 PRO D N 1
ATOM 5853 C CA . PRO B 1 125 ? 229.945 149.684 159.981 1.00 21.67 125 PRO D CA 1
ATOM 5854 C C . PRO B 1 125 ? 229.046 148.977 158.979 1.00 20.96 125 PRO D C 1
ATOM 5855 O O . PRO B 1 125 ? 228.080 148.316 159.356 1.00 21.38 125 PRO D O 1
ATOM 5859 N N . ALA B 1 126 ? 229.374 149.121 157.701 1.00 20.70 126 ALA D N 1
ATOM 5860 C CA . ALA B 1 126 ? 228.598 148.512 156.631 1.00 20.25 126 ALA D CA 1
ATOM 5861 C C . ALA B 1 126 ? 228.421 147.002 156.797 1.00 19.81 126 ALA D C 1
ATOM 5862 O O . ALA B 1 126 ? 227.758 146.358 155.981 1.00 19.05 126 ALA D O 1
ATOM 5864 N N . TRP B 1 127 ? 228.998 146.444 157.858 1.00 18.83 127 TRP D N 1
ATOM 5865 C CA . TRP B 1 127 ? 228.911 145.010 158.102 1.00 17.82 127 TRP D CA 1
ATOM 5866 C C . TRP B 1 127 ? 227.938 144.592 159.199 1.00 17.68 127 TRP D C 1
ATOM 5867 O O . TRP B 1 127 ? 227.363 143.507 159.131 1.00 17.43 127 TRP D O 1
ATOM 5878 N N . VAL B 1 128 ? 227.759 145.426 160.217 1.00 17.03 128 VAL D N 1
ATOM 5879 C CA . VAL B 1 128 ? 226.857 145.061 161.302 1.00 17.04 128 VAL D CA 1
ATOM 5880 C C . VAL B 1 128 ? 225.434 144.822 160.824 1.00 16.87 128 VAL D C 1
ATOM 5881 O O . VAL B 1 128 ? 224.642 144.208 161.532 1.00 15.72 128 VAL D O 1
ATOM 5885 N N . LYS B 1 129 ? 225.103 145.302 159.628 1.00 17.47 129 LYS D N 1
ATOM 5886 C CA . LYS B 1 129 ? 223.759 145.091 159.095 1.00 18.43 129 LYS D CA 1
ATOM 5887 C C . LYS B 1 129 ? 223.526 143.580 159.099 1.00 18.70 129 LYS D C 1
ATOM 5888 O O . LYS B 1 129 ? 222.388 143.108 159.111 1.00 17.78 129 LYS D O 1
ATOM 5894 N N . ASP B 1 130 ? 224.629 142.837 159.080 1.00 19.38 130 ASP D N 1
ATOM 5895 C CA . ASP B 1 130 ? 224.621 141.378 159.115 1.00 20.13 130 ASP D CA 1
ATOM 5896 C C . ASP B 1 130 ? 225.518 141.010 160.277 1.00 19.82 130 ASP D C 1
ATOM 5897 O O . ASP B 1 130 ? 226.738 140.967 160.125 1.00 19.88 130 ASP D O 1
ATOM 5902 N N . ALA B 1 131 ? 224.927 140.760 161.440 1.00 20.05 131 ALA D N 1
ATOM 5903 C CA . ALA B 1 131 ? 225.727 140.414 162.605 1.00 20.56 131 ALA D CA 1
ATOM 5904 C C . ALA B 1 131 ? 224.927 139.868 163.781 1.00 20.01 131 ALA D C 1
ATOM 5905 O O . ALA B 1 131 ? 224.092 140.564 164.363 1.00 20.37 131 ALA D O 1
ATOM 5907 N N . ILE B 1 132 ? 225.197 138.609 164.118 1.00 19.14 132 ILE D N 1
ATOM 5908 C CA . ILE B 1 132 ? 224.548 137.936 165.238 1.00 17.85 132 ILE D CA 1
ATOM 5909 C C . ILE B 1 132 ? 225.488 138.101 166.424 1.00 16.77 132 ILE D C 1
ATOM 5910 O O . ILE B 1 132 ? 226.690 137.872 166.301 1.00 17.13 132 ILE D O 1
ATOM 5915 N N . PHE B 1 133 ? 224.952 138.492 167.571 1.00 16.14 133 PHE D N 1
ATOM 5916 C CA . PHE B 1 133 ? 225.796 138.698 168.732 1.00 14.50 133 PHE D CA 1
ATOM 5917 C C . PHE B 1 133 ? 225.669 137.700 169.858 1.00 14.50 133 PHE D C 1
ATOM 5918 O O . PHE B 1 133 ? 224.575 137.260 170.205 1.00 14.50 133 PHE D O 1
ATOM 5926 N N . TYR B 1 134 ? 226.817 137.354 170.426 1.00 14.76 134 TYR D N 1
ATOM 5927 C CA . TYR B 1 134 ? 226.889 136.429 171.541 1.00 15.08 134 TYR D CA 1
ATOM 5928 C C . TYR B 1 134 ? 227.467 137.246 172.692 1.00 14.53 134 TYR D C 1
ATOM 5929 O O . TYR B 1 134 ? 228.488 137.910 172.541 1.00 14.50 134 TYR D O 1
ATOM 5938 N N . GLN B 1 135 ? 226.804 137.207 173.838 1.00 16.01 135 GLN D N 1
ATOM 5939 C CA . GLN B 1 135 ? 227.234 137.982 174.994 1.00 18.20 135 GLN D CA 1
ATOM 5940 C C . GLN B 1 135 ? 227.758 137.100 176.122 1.00 18.45 135 GLN D C 1
ATOM 5941 O O . GLN B 1 135 ? 227.003 136.333 176.714 1.00 18.75 135 GLN D O 1
ATOM 5947 N N . ILE B 1 136 ? 229.046 137.226 176.432 1.00 19.48 136 ILE D N 1
ATOM 5948 C CA . ILE B 1 136 ? 229.650 136.406 177.482 1.00 21.56 136 ILE D CA 1
ATOM 5949 C C . ILE B 1 136 ? 230.060 137.137 178.760 1.00 21.29 136 ILE D C 1
ATOM 5950 O O . ILE B 1 136 ? 230.518 138.283 178.730 1.00 21.28 136 ILE D O 1
ATOM 5955 N N . PHE B 1 137 ? 229.889 136.448 179.882 1.00 22.08 137 PHE D N 1
ATOM 5956 C CA . PHE B 1 137 ? 230.274 136.964 181.184 1.00 22.85 137 PHE D CA 1
ATOM 5957 C C . PHE B 1 137 ? 231.295 135.949 181.678 1.00 23.72 137 PHE D C 1
ATOM 5958 O O . PHE B 1 137 ? 230.959 135.015 182.407 1.00 23.27 137 PHE D O 1
ATOM 5966 N N . PRO B 1 138 ? 232.559 136.116 181.265 1.00 24.72 138 PRO D N 1
ATOM 5967 C CA . PRO B 1 138 ? 233.700 135.264 181.605 1.00 25.05 138 PRO D CA 1
ATOM 5968 C C . PRO B 1 138 ? 233.680 134.633 182.995 1.00 25.86 138 PRO D C 1
ATOM 5969 O O . PRO B 1 138 ? 233.662 133.408 183.122 1.00 25.96 138 PRO D O 1
ATOM 5973 N N . GLU B 1 139 ? 233.686 135.465 184.032 1.00 26.59 139 GLU D N 1
ATOM 5974 C CA . GLU B 1 139 ? 233.686 134.972 185.407 1.00 27.67 139 GLU D CA 1
ATOM 5975 C C . GLU B 1 139 ? 232.507 134.070 185.750 1.00 28.58 139 GLU D C 1
ATOM 5976 O O . GLU B 1 139 ? 232.289 133.745 186.916 1.00 28.37 139 GLU D O 1
ATOM 5982 N N . ARG B 1 140 ? 231.752 133.666 184.736 1.00 30.15 140 ARG D N 1
ATOM 5983 C CA . ARG B 1 140 ? 230.601 132.795 184.936 1.00 32.19 140 ARG D CA 1
ATOM 5984 C C . ARG B 1 140 ? 230.343 132.017 183.649 1.00 32.58 140 ARG D C 1
ATOM 5985 O O . ARG B 1 140 ? 229.204 131.664 183.345 1.00 33.51 140 ARG D O 1
ATOM 5993 N N . PHE B 1 141 ? 231.405 131.748 182.895 1.00 32.62 141 PHE D N 1
ATOM 5994 C CA . PHE B 1 141 ? 231.271 131.032 181.630 1.00 32.70 141 PHE D CA 1
ATOM 5995 C C . PHE B 1 141 ? 232.111 129.758 181.554 1.00 34.03 141 PHE D C 1
ATOM 5996 O O . PHE B 1 141 ? 231.640 128.727 181.066 1.00 34.00 141 PHE D O 1
ATOM 6004 N N . ALA B 1 142 ? 233.353 129.840 182.029 1.00 35.05 142 ALA D N 1
ATOM 6005 C CA . ALA B 1 142 ? 234.278 128.707 182.023 1.00 35.23 142 ALA D CA 1
ATOM 6006 C C . ALA B 1 142 ? 235.636 129.136 182.574 1.00 34.92 142 ALA D C 1
ATOM 6007 O O . ALA B 1 142 ? 236.078 130.263 182.342 1.00 35.96 142 ALA D O 1
ATOM 6009 N N . ASN B 1 143 ? 236.291 128.238 183.306 1.00 33.41 143 ASN D N 1
ATOM 6010 C CA . ASN B 1 143 ? 237.603 128.530 183.879 1.00 31.85 143 ASN D CA 1
ATOM 6011 C C . ASN B 1 143 ? 238.653 127.658 183.205 1.00 32.06 143 ASN D C 1
ATOM 6012 O O . ASN B 1 143 ? 238.786 126.476 183.519 1.00 31.77 143 ASN D O 1
ATOM 6017 N N . GLY B 1 144 ? 239.401 128.247 182.279 1.00 32.76 144 GLY D N 1
ATOM 6018 C CA . GLY B 1 144 ? 240.421 127.494 181.573 1.00 33.66 144 GLY D CA 1
ATOM 6019 C C . GLY B 1 144 ? 241.755 127.426 182.294 1.00 34.78 144 GLY D C 1
ATOM 6020 O O . GLY B 1 144 ? 242.771 127.099 181.682 1.00 34.59 144 GLY D O 1
ATOM 6021 N N . ASP B 1 145 ? 241.767 127.733 183.587 1.00 35.58 145 ASP D N 1
ATOM 6022 C CA . ASP B 1 145 ? 243.014 127.686 184.336 1.00 36.49 145 ASP D CA 1
ATOM 6023 C C . ASP B 1 145 ? 242.813 127.905 185.833 1.00 36.89 145 ASP D C 1
ATOM 6024 O O . ASP B 1 145 ? 242.048 128.779 186.247 1.00 37.24 145 ASP D O 1
ATOM 6029 N N . THR B 1 146 ? 243.508 127.105 186.639 1.00 36.92 146 THR D N 1
ATOM 6030 C CA . THR B 1 146 ? 243.423 127.200 188.093 1.00 37.50 146 THR D CA 1
ATOM 6031 C C . THR B 1 146 ? 243.846 128.596 188.519 1.00 38.13 146 THR D C 1
ATOM 6032 O O . THR B 1 146 ? 243.595 129.022 189.646 1.00 38.33 146 THR D O 1
ATOM 6036 N N . ARG B 1 147 ? 244.498 129.295 187.600 1.00 38.80 147 ARG D N 1
ATOM 6037 C CA . ARG B 1 147 ? 244.985 130.642 187.838 1.00 39.09 147 ARG D CA 1
ATOM 6038 C C . ARG B 1 147 ? 243.843 131.653 187.733 1.00 39.31 147 ARG D C 1
ATOM 6039 O O . ARG B 1 147 ? 243.591 132.245 186.677 1.00 38.24 147 ARG D O 1
ATOM 6047 N N . ASN B 1 148 ? 243.153 131.830 188.855 1.00 39.47 148 ASN D N 1
ATOM 6048 C CA . ASN B 1 148 ? 242.026 132.740 188.939 1.00 39.18 148 ASN D CA 1
ATOM 6049 C C . ASN B 1 148 ? 241.962 133.488 190.274 1.00 40.60 148 ASN D C 1
ATOM 6050 O O . ASN B 1 148 ? 242.666 134.481 190.454 1.00 41.62 148 ASN D O 1
ATOM 6055 N N . ASP B 1 149 ? 241.140 133.014 191.211 1.00 41.87 149 ASP D N 1
ATOM 6056 C CA . ASP B 1 149 ? 240.999 133.695 192.502 1.00 43.40 149 ASP D CA 1
ATOM 6057 C C . ASP B 1 149 ? 241.051 132.793 193.737 1.00 44.05 149 ASP D C 1
ATOM 6058 O O . ASP B 1 149 ? 240.862 131.581 193.640 1.00 45.60 149 ASP D O 1
ATOM 6063 N N . PRO B 1 150 ? 241.308 133.385 194.921 1.00 45.17 150 PRO D N 1
ATOM 6064 C CA . PRO B 1 150 ? 241.389 132.657 196.194 1.00 47.08 150 PRO D CA 1
ATOM 6065 C C . PRO B 1 150 ? 240.117 131.892 196.562 1.00 46.94 150 PRO D C 1
ATOM 6066 O O . PRO B 1 150 ? 240.101 131.141 197.542 1.00 48.06 150 PRO D O 1
ATOM 6070 N N . GLU B 1 151 ? 239.055 132.089 195.783 1.00 48.30 151 GLU D N 1
ATOM 6071 C CA . GLU B 1 151 ? 237.789 131.401 196.029 1.00 49.93 151 GLU D CA 1
ATOM 6072 C C . GLU B 1 151 ? 237.021 131.095 194.740 1.00 49.98 151 GLU D C 1
ATOM 6073 O O . GLU B 1 151 ? 237.324 131.640 193.677 1.00 50.72 151 GLU D O 1
ATOM 6079 N N . GLY B 1 152 ? 236.033 130.207 194.843 1.00 49.92 152 GLY D N 1
ATOM 6080 C CA . GLY B 1 152 ? 235.232 129.838 193.689 1.00 49.72 152 GLY D CA 1
ATOM 6081 C C . GLY B 1 152 ? 235.293 128.359 193.353 1.00 48.98 152 GLY D C 1
ATOM 6082 O O . GLY B 1 152 ? 236.378 127.782 193.264 1.00 49.25 152 GLY D O 1
ATOM 6083 N N . THR B 1 153 ? 234.129 127.742 193.168 1.00 47.66 153 THR D N 1
ATOM 6084 C CA . THR B 1 153 ? 234.056 126.320 192.837 1.00 46.73 153 THR D CA 1
ATOM 6085 C C . THR B 1 153 ? 232.981 126.068 191.787 1.00 46.47 153 THR D C 1
ATOM 6086 O O . THR B 1 153 ? 233.197 126.288 190.595 1.00 46.19 153 THR D O 1
ATOM 6090 N N . LEU B 1 154 ? 231.825 125.595 192.242 1.00 46.95 154 LEU D N 1
ATOM 6091 C CA . LEU B 1 154 ? 230.695 125.321 191.365 1.00 46.94 154 LEU D CA 1
ATOM 6092 C C . LEU B 1 154 ? 229.380 125.478 192.130 1.00 47.61 154 LEU D C 1
ATOM 6093 O O . LEU B 1 154 ? 229.338 125.316 193.350 1.00 46.96 154 LEU D O 1
ATOM 6098 N N . PRO B 1 155 ? 228.288 125.798 191.412 1.00 49.34 155 PRO D N 1
ATOM 6099 C CA . PRO B 1 155 ? 226.932 126.006 191.934 1.00 50.09 155 PRO D CA 1
ATOM 6100 C C . PRO B 1 155 ? 226.487 125.198 193.157 1.00 50.26 155 PRO D C 1
ATOM 6101 O O . PRO B 1 155 ? 227.127 124.224 193.560 1.00 50.41 155 PRO D O 1
ATOM 6105 N N . TRP B 1 156 ? 225.372 125.636 193.738 1.00 51.12 156 TRP D N 1
ATOM 6106 C CA . TRP B 1 156 ? 224.780 125.012 194.920 1.00 51.63 156 TRP D CA 1
ATOM 6107 C C . TRP B 1 156 ? 223.246 125.090 194.842 1.00 51.04 156 TRP D C 1
ATOM 6108 O O . TRP B 1 156 ? 222.605 124.227 194.237 1.00 49.86 156 TRP D O 1
ATOM 6119 N N . GLY B 1 157 ? 222.662 126.122 195.452 1.00 50.79 157 GLY D N 1
ATOM 6120 C CA . GLY B 1 157 ? 221.218 126.284 195.415 1.00 51.37 157 GLY D CA 1
ATOM 6121 C C . GLY B 1 157 ? 220.719 126.383 193.983 1.00 53.23 157 GLY D C 1
ATOM 6122 O O . GLY B 1 157 ? 221.520 126.414 193.050 1.00 52.77 157 GLY D O 1
ATOM 6123 N N . SER B 1 158 ? 219.404 126.438 193.797 1.00 55.31 158 SER D N 1
ATOM 6124 C CA . SER B 1 158 ? 218.837 126.521 192.451 1.00 58.42 158 SER D CA 1
ATOM 6125 C C . SER B 1 158 ? 218.145 127.854 192.156 1.00 57.80 158 SER D C 1
ATOM 6126 O O . SER B 1 158 ? 217.118 127.888 191.474 1.00 57.58 158 SER D O 1
ATOM 6129 N N . ALA B 1 159 ? 218.715 128.948 192.659 1.00 56.75 159 ALA D N 1
ATOM 6130 C CA . ALA B 1 159 ? 218.141 130.276 192.445 1.00 54.17 159 ALA D CA 1
ATOM 6131 C C . ALA B 1 159 ? 219.157 131.411 192.596 1.00 54.91 159 ALA D C 1
ATOM 6132 O O . ALA B 1 159 ? 219.243 132.294 191.736 1.00 52.65 159 ALA D O 1
ATOM 6134 N N . ASP B 1 160 ? 219.929 131.382 193.682 1.00 53.29 160 ASP D N 1
ATOM 6135 C CA . ASP B 1 160 ? 220.912 132.430 193.940 1.00 54.42 160 ASP D CA 1
ATOM 6136 C C . ASP B 1 160 ? 222.371 131.973 194.000 1.00 53.08 160 ASP D C 1
ATOM 6137 O O . ASP B 1 160 ? 223.097 132.339 194.924 1.00 53.87 160 ASP D O 1
ATOM 6142 N N . PRO B 1 161 ? 222.821 131.166 193.023 1.00 51.77 161 PRO D N 1
ATOM 6143 C CA . PRO B 1 161 ? 224.218 130.718 193.045 1.00 48.92 161 PRO D CA 1
ATOM 6144 C C . PRO B 1 161 ? 225.110 131.910 192.713 1.00 50.00 161 PRO D C 1
ATOM 6145 O O . PRO B 1 161 ? 226.133 131.761 192.047 1.00 49.18 161 PRO D O 1
ATOM 6149 N N . THR B 1 162 ? 224.706 133.093 193.174 1.00 49.50 162 THR D N 1
ATOM 6150 C CA . THR B 1 162 ? 225.444 134.321 192.905 1.00 48.95 162 THR D CA 1
ATOM 6151 C C . THR B 1 162 ? 225.444 135.334 194.050 1.00 48.64 162 THR D C 1
ATOM 6152 O O . THR B 1 162 ? 224.659 136.285 194.045 1.00 48.25 162 THR D O 1
ATOM 6156 N N . PRO B 1 163 ? 226.307 135.133 195.059 1.00 48.60 163 PRO D N 1
ATOM 6157 C CA . PRO B 1 163 ? 226.341 136.096 196.165 1.00 48.18 163 PRO D CA 1
ATOM 6158 C C . PRO B 1 163 ? 227.102 137.342 195.710 1.00 46.68 163 PRO D C 1
ATOM 6159 O O . PRO B 1 163 ? 227.693 138.054 196.523 1.00 45.88 163 PRO D O 1
ATOM 6163 N N . SER B 1 164 ? 227.083 137.584 194.399 1.00 45.56 164 SER D N 1
ATOM 6164 C CA . SER B 1 164 ? 227.771 138.724 193.797 1.00 44.80 164 SER D CA 1
ATOM 6165 C C . SER B 1 164 ? 229.263 138.641 194.106 1.00 44.61 164 SER D C 1
ATOM 6166 O O . SER B 1 164 ? 229.872 139.616 194.551 1.00 44.35 164 SER D O 1
ATOM 6169 N N . CYS B 1 165 ? 229.849 137.471 193.872 1.00 44.21 165 CYS D N 1
ATOM 6170 C CA . CYS B 1 165 ? 231.265 137.274 194.148 1.00 43.10 165 CYS D CA 1
ATOM 6171 C C . CYS B 1 165 ? 231.944 136.288 193.192 1.00 41.90 165 CYS D C 1
ATOM 6172 O O . CYS B 1 165 ? 231.311 135.374 192.654 1.00 40.49 165 CYS D O 1
ATOM 6175 N N . PHE B 1 166 ? 233.245 136.499 193.004 1.00 41.73 166 PHE D N 1
ATOM 6176 C CA . PHE B 1 166 ? 234.098 135.706 192.115 1.00 41.26 166 PHE D CA 1
ATOM 6177 C C . PHE B 1 166 ? 233.814 134.208 192.031 1.00 40.69 166 PHE D C 1
ATOM 6178 O O . PHE B 1 166 ? 233.534 133.552 193.033 1.00 40.09 166 PHE D O 1
ATOM 6186 N N . PHE B 1 167 ? 233.917 133.678 190.815 1.00 39.41 167 PHE D N 1
ATOM 6187 C CA . PHE B 1 167 ? 233.700 132.259 190.541 1.00 37.78 167 PHE D CA 1
ATOM 6188 C C . PHE B 1 167 ? 235.044 131.624 190.202 1.00 37.15 167 PHE D C 1
ATOM 6189 O O . PHE B 1 167 ? 235.635 130.913 191.016 1.00 37.91 167 PHE D O 1
ATOM 6197 N N . GLY B 1 168 ? 235.519 131.895 188.989 1.00 36.19 168 GLY D N 1
ATOM 6198 C CA . GLY B 1 168 ? 236.787 131.355 188.541 1.00 35.72 168 GLY D CA 1
ATOM 6199 C C . GLY B 1 168 ? 237.021 131.641 187.071 1.00 35.66 168 GLY D C 1
ATOM 6200 O O . GLY B 1 168 ? 238.145 131.925 186.655 1.00 34.22 168 GLY D O 1
ATOM 6201 N N . GLY B 1 169 ? 235.945 131.573 186.292 1.00 36.13 169 GLY D N 1
ATOM 6202 C CA . GLY B 1 169 ? 236.015 131.815 184.860 1.00 36.41 169 GLY D CA 1
ATOM 6203 C C . GLY B 1 169 ? 237.123 132.735 184.388 1.00 35.77 169 GLY D C 1
ATOM 6204 O O . GLY B 1 169 ? 237.035 133.955 184.527 1.00 35.29 169 GLY D O 1
ATOM 6205 N N . ASP B 1 170 ? 238.178 132.144 183.834 1.00 34.59 170 ASP D N 1
ATOM 6206 C CA . ASP B 1 170 ? 239.308 132.909 183.317 1.00 33.40 170 ASP D CA 1
ATOM 6207 C C . ASP B 1 170 ? 238.962 133.340 181.895 1.00 33.47 170 ASP D C 1
ATOM 6208 O O . ASP B 1 170 ? 237.805 133.254 181.479 1.00 34.74 170 ASP D O 1
ATOM 6213 N N . LEU B 1 171 ? 239.957 133.808 181.151 1.00 32.87 171 LEU D N 1
ATOM 6214 C CA . LEU B 1 171 ? 239.723 134.217 179.775 1.00 31.83 171 LEU D CA 1
ATOM 6215 C C . LEU B 1 171 ? 239.903 132.987 178.891 1.00 31.57 171 LEU D C 1
ATOM 6216 O O . LEU B 1 171 ? 238.996 132.613 178.147 1.00 30.79 171 LEU D O 1
ATOM 6221 N N . GLN B 1 172 ? 241.080 132.368 178.990 1.00 32.00 172 GLN D N 1
ATOM 6222 C CA . GLN B 1 172 ? 241.424 131.168 178.224 1.00 32.21 172 GLN D CA 1
ATOM 6223 C C . GLN B 1 172 ? 240.185 130.336 177.921 1.00 31.35 172 GLN D C 1
ATOM 6224 O O . GLN B 1 172 ? 239.802 130.178 176.760 1.00 30.49 172 GLN D O 1
ATOM 6230 N N . GLY B 1 173 ? 239.570 129.814 178.981 1.00 29.91 173 GLY D N 1
ATOM 6231 C CA . GLY B 1 173 ? 238.377 128.998 178.845 1.00 28.84 173 GLY D CA 1
ATOM 6232 C C . GLY B 1 173 ? 237.561 129.341 177.616 1.00 27.26 173 GLY D C 1
ATOM 6233 O O . GLY B 1 173 ? 237.215 128.463 176.825 1.00 28.20 173 GLY D O 1
ATOM 6234 N N . VAL B 1 174 ? 237.254 130.623 177.453 1.00 25.60 174 VAL D N 1
ATOM 6235 C CA . VAL B 1 174 ? 236.489 131.065 176.300 1.00 22.83 174 VAL D CA 1
ATOM 6236 C C . VAL B 1 174 ? 237.084 130.396 175.076 1.00 23.09 174 VAL D C 1
ATOM 6237 O O . VAL B 1 174 ? 236.446 129.546 174.453 1.00 23.28 174 VAL D O 1
ATOM 6241 N N . ILE B 1 175 ? 238.317 130.772 174.750 1.00 22.57 175 ILE D N 1
ATOM 6242 C CA . ILE B 1 175 ? 239.009 130.207 173.603 1.00 22.20 175 ILE D CA 1
ATOM 6243 C C . ILE B 1 175 ? 238.715 128.723 173.447 1.00 23.57 175 ILE D C 1
ATOM 6244 O O . ILE B 1 175 ? 237.986 128.324 172.544 1.00 22.98 175 ILE D O 1
ATOM 6249 N N . ASP B 1 176 ? 239.278 127.912 174.335 1.00 25.63 176 ASP D N 1
ATOM 6250 C CA . ASP B 1 176 ? 239.079 126.468 174.292 1.00 28.26 176 ASP D CA 1
ATOM 6251 C C . ASP B 1 176 ? 237.613 126.105 174.033 1.00 27.74 176 ASP D C 1
ATOM 6252 O O . ASP B 1 176 ? 237.312 125.104 173.377 1.00 26.48 176 ASP D O 1
ATOM 6257 N N . HIS B 1 177 ? 236.707 126.932 174.541 1.00 27.33 177 HIS D N 1
ATOM 6258 C CA . HIS B 1 177 ? 235.281 126.696 174.372 1.00 27.34 177 HIS D CA 1
ATOM 6259 C C . HIS B 1 177 ? 234.681 127.455 173.194 1.00 26.93 177 HIS D C 1
ATOM 6260 O O . HIS B 1 177 ? 233.464 127.610 173.104 1.00 27.62 177 HIS D O 1
ATOM 6267 N N . LEU B 1 178 ? 235.534 127.916 172.287 1.00 25.73 178 LEU D N 1
ATOM 6268 C CA . LEU B 1 178 ? 235.079 128.664 171.120 1.00 25.64 178 LEU D CA 1
ATOM 6269 C C . LEU B 1 178 ? 234.071 127.904 170.252 1.00 24.95 178 LEU D C 1
ATOM 6270 O O . LEU B 1 178 ? 232.911 128.300 170.152 1.00 25.47 178 LEU D O 1
ATOM 6275 N N . ASP B 1 179 ? 234.524 126.823 169.626 1.00 24.16 179 ASP D N 1
ATOM 6276 C CA . ASP B 1 179 ? 233.683 126.004 168.756 1.00 24.55 179 ASP D CA 1
ATOM 6277 C C . ASP B 1 179 ? 232.176 126.173 168.952 1.00 23.89 179 ASP D C 1
ATOM 6278 O O . ASP B 1 179 ? 231.447 126.415 167.990 1.00 24.94 179 ASP D O 1
ATOM 6283 N N . HIS B 1 180 ? 231.715 126.041 170.193 1.00 22.93 180 HIS D N 1
ATOM 6284 C CA . HIS B 1 180 ? 230.297 126.177 170.517 1.00 21.97 180 HIS D CA 1
ATOM 6285 C C . HIS B 1 180 ? 229.658 127.299 169.713 1.00 20.38 180 HIS D C 1
ATOM 6286 O O . HIS B 1 180 ? 228.577 127.136 169.151 1.00 19.63 180 HIS D O 1
ATOM 6293 N N . LEU B 1 181 ? 230.336 128.439 169.665 1.00 18.47 181 LEU D N 1
ATOM 6294 C CA . LEU B 1 181 ? 229.846 129.591 168.927 1.00 17.64 181 LEU D CA 1
ATOM 6295 C C . LEU B 1 181 ? 229.589 129.221 167.480 1.00 19.19 181 LEU D C 1
ATOM 6296 O O . LEU B 1 181 ? 228.490 129.417 166.967 1.00 21.28 181 LEU D O 1
ATOM 6301 N N . SER B 1 182 ? 230.612 128.694 166.816 1.00 19.20 182 SER D N 1
ATOM 6302 C CA . SER B 1 182 ? 230.464 128.284 165.429 1.00 19.43 182 SER D CA 1
ATOM 6303 C C . SER B 1 182 ? 229.432 127.168 165.391 1.00 20.38 182 SER D C 1
ATOM 6304 O O . SER B 1 182 ? 228.784 126.940 164.366 1.00 21.35 182 SER D O 1
ATOM 6307 N N . LYS B 1 183 ? 229.283 126.478 166.520 1.00 20.66 183 LYS D N 1
ATOM 6308 C CA . LYS B 1 183 ? 228.313 125.395 166.634 1.00 20.21 183 LYS D CA 1
ATOM 6309 C C . LYS B 1 183 ? 226.932 126.028 166.678 1.00 19.98 183 LYS D C 1
ATOM 6310 O O . LYS B 1 183 ? 225.914 125.350 166.550 1.00 19.89 183 LYS D O 1
ATOM 6316 N N . LEU B 1 184 ? 226.915 127.341 166.864 1.00 17.86 184 LEU D N 1
ATOM 6317 C CA . LEU B 1 184 ? 225.675 128.091 166.925 1.00 16.06 184 LEU D CA 1
ATOM 6318 C C . LEU B 1 184 ? 225.501 128.850 165.610 1.00 14.50 184 LEU D C 1
ATOM 6319 O O . LEU B 1 184 ? 224.443 128.789 164.982 1.00 14.50 184 LEU D O 1
ATOM 6324 N N . GLY B 1 185 ? 226.552 129.555 165.198 1.00 14.63 185 GLY D N 1
ATOM 6325 C CA . GLY B 1 185 ? 226.511 130.318 163.962 1.00 14.50 185 GLY D CA 1
ATOM 6326 C C . GLY B 1 185 ? 226.554 131.813 164.219 1.00 14.50 185 GLY D C 1
ATOM 6327 O O . GLY B 1 185 ? 226.167 132.610 163.365 1.00 14.50 185 GLY D O 1
ATOM 6328 N N . VAL B 1 186 ? 227.043 132.191 165.398 1.00 14.50 186 VAL D N 1
ATOM 6329 C CA . VAL B 1 186 ? 227.132 133.590 165.804 1.00 15.39 186 VAL D CA 1
ATOM 6330 C C . VAL B 1 186 ? 228.340 134.321 165.204 1.00 15.19 186 VAL D C 1
ATOM 6331 O O . VAL B 1 186 ? 229.275 133.694 164.712 1.00 14.50 186 VAL D O 1
ATOM 6335 N N . ASN B 1 187 ? 228.308 135.651 165.248 1.00 15.95 187 ASN D N 1
ATOM 6336 C CA . ASN B 1 187 ? 229.398 136.477 164.726 1.00 16.24 187 ASN D CA 1
ATOM 6337 C C . ASN B 1 187 ? 230.152 137.201 165.834 1.00 15.97 187 ASN D C 1
ATOM 6338 O O . ASN B 1 187 ? 231.219 136.772 166.261 1.00 16.97 187 ASN D O 1
ATOM 6343 N N . ALA B 1 188 ? 229.591 138.314 166.288 1.00 15.51 188 ALA D N 1
ATOM 6344 C CA . ALA B 1 188 ? 230.214 139.104 167.336 1.00 14.50 188 ALA D CA 1
ATOM 6345 C C . ALA B 1 188 ? 230.065 138.442 168.687 1.00 14.50 188 ALA D C 1
ATOM 6346 O O . ALA B 1 188 ? 229.193 137.601 168.890 1.00 14.50 188 ALA D O 1
ATOM 6348 N N . VAL B 1 189 ? 230.930 138.832 169.611 1.00 14.50 189 VAL D N 1
ATOM 6349 C CA . VAL B 1 189 ? 230.892 138.292 170.956 1.00 14.50 189 VAL D CA 1
ATOM 6350 C C . VAL B 1 189 ? 231.038 139.450 171.927 1.00 14.50 189 VAL D C 1
ATOM 6351 O O . VAL B 1 189 ? 232.145 139.851 172.279 1.00 14.50 189 VAL D O 1
ATOM 6355 N N . TYR B 1 190 ? 229.904 139.999 172.338 1.00 14.50 190 TYR D N 1
ATOM 6356 C CA . TYR B 1 190 ? 229.895 141.113 173.268 1.00 14.50 190 TYR D CA 1
ATOM 6357 C C . TYR B 1 190 ? 230.425 140.662 174.621 1.00 14.50 190 TYR D C 1
ATOM 6358 O O . TYR B 1 190 ? 229.823 139.825 175.298 1.00 14.50 190 TYR D O 1
ATOM 6367 N N . PHE B 1 191 ? 231.574 141.214 174.989 1.00 14.50 191 PHE D N 1
ATOM 6368 C CA . PHE B 1 191 ? 232.213 140.901 176.257 1.00 14.50 191 PHE D CA 1
ATOM 6369 C C . PHE B 1 191 ? 231.749 141.889 177.306 1.00 14.66 191 PHE D C 1
ATOM 6370 O O . PHE B 1 191 ? 230.745 142.581 177.140 1.00 14.93 191 PHE D O 1
ATOM 6378 N N . THR B 1 192 ? 232.510 141.954 178.387 1.00 15.51 192 THR D N 1
ATOM 6379 C CA . THR B 1 192 ? 232.217 142.857 179.482 1.00 16.73 192 THR D CA 1
ATOM 6380 C C . THR B 1 192 ? 233.549 143.479 179.860 1.00 15.61 192 THR D C 1
ATOM 6381 O O . THR B 1 192 ? 234.598 143.024 179.405 1.00 14.57 192 THR D O 1
ATOM 6385 N N . PRO B 1 193 ? 233.531 144.547 180.669 1.00 16.69 193 PRO D N 1
ATOM 6386 C CA . PRO B 1 193 ? 234.838 145.102 181.016 1.00 18.71 193 PRO D CA 1
ATOM 6387 C C . PRO B 1 193 ? 235.608 143.949 181.646 1.00 18.15 193 PRO D C 1
ATOM 6388 O O . PRO B 1 193 ? 235.059 143.210 182.466 1.00 18.70 193 PRO D O 1
ATOM 6392 N N . LEU B 1 194 ? 236.860 143.775 181.236 1.00 18.90 194 LEU D N 1
ATOM 6393 C CA . LEU B 1 194 ? 237.678 142.681 181.745 1.00 18.83 194 LEU D CA 1
ATOM 6394 C C . LEU B 1 194 ? 239.103 143.111 182.088 1.00 18.99 194 LEU D C 1
ATOM 6395 O O . LEU B 1 194 ? 240.029 142.302 182.103 1.00 19.59 194 LEU D O 1
ATOM 6400 N N . PHE B 1 195 ? 239.261 144.395 182.381 1.00 18.88 195 PHE D N 1
ATOM 6401 C CA . PHE B 1 195 ? 240.560 144.946 182.729 1.00 19.02 195 PHE D CA 1
ATOM 6402 C C . PHE B 1 195 ? 240.674 144.986 184.249 1.00 20.16 195 PHE D C 1
ATOM 6403 O O . PHE B 1 195 ? 239.736 144.612 184.955 1.00 21.64 195 PHE D O 1
ATOM 6411 N N . LYS B 1 196 ? 241.819 145.430 184.754 1.00 21.06 196 LYS D N 1
ATOM 6412 C CA . LYS B 1 196 ? 242.035 145.504 186.195 1.00 22.13 196 LYS D CA 1
ATOM 6413 C C . LYS B 1 196 ? 240.896 146.189 186.935 1.00 22.25 196 LYS D C 1
ATOM 6414 O O . LYS B 1 196 ? 240.800 147.415 186.953 1.00 20.94 196 LYS D O 1
ATOM 6420 N N . ALA B 1 197 ? 240.041 145.381 187.552 1.00 23.17 197 ALA D N 1
ATOM 6421 C CA . ALA B 1 197 ? 238.896 145.881 188.304 1.00 25.44 197 ALA D CA 1
ATOM 6422 C C . ALA B 1 197 ? 238.550 144.909 189.432 1.00 27.25 197 ALA D C 1
ATOM 6423 O O . ALA B 1 197 ? 237.827 143.936 189.225 1.00 27.72 197 ALA D O 1
ATOM 6425 N N . THR B 1 198 ? 239.067 145.173 190.625 1.00 29.30 198 THR D N 1
ATOM 6426 C CA . THR B 1 198 ? 238.814 144.306 191.769 1.00 30.67 198 THR D CA 1
ATOM 6427 C C . THR B 1 198 ? 237.332 144.246 192.135 1.00 30.23 198 THR D C 1
ATOM 6428 O O . THR B 1 198 ? 236.883 144.917 193.064 1.00 29.21 198 THR D O 1
ATOM 6432 N N . THR B 1 199 ? 236.583 143.433 191.396 1.00 29.81 199 THR D N 1
ATOM 6433 C CA . THR B 1 199 ? 235.150 143.261 191.619 1.00 29.54 199 THR D CA 1
ATOM 6434 C C . THR B 1 199 ? 234.615 142.068 190.833 1.00 29.06 199 THR D C 1
ATOM 6435 O O . THR B 1 199 ? 235.062 141.803 189.717 1.00 28.07 199 THR D O 1
ATOM 6439 N N . ASN B 1 200 ? 233.669 141.343 191.425 1.00 29.78 200 ASN D N 1
ATOM 6440 C CA . ASN B 1 200 ? 233.079 140.183 190.765 1.00 30.67 200 ASN D CA 1
ATOM 6441 C C . ASN B 1 200 ? 232.593 140.609 189.385 1.00 30.56 200 ASN D C 1
ATOM 6442 O O . ASN B 1 200 ? 232.569 139.817 188.445 1.00 31.54 200 ASN D O 1
ATOM 6447 N N . HIS B 1 201 ? 232.214 141.879 189.283 1.00 29.90 201 HIS D N 1
ATOM 6448 C CA . HIS B 1 201 ? 231.767 142.481 188.033 1.00 28.89 201 HIS D CA 1
ATOM 6449 C C . HIS B 1 201 ? 232.807 143.572 187.784 1.00 28.62 201 HIS D C 1
ATOM 6450 O O . HIS B 1 201 ? 232.904 144.540 188.543 1.00 28.60 201 HIS D O 1
ATOM 6457 N N . LYS B 1 202 ? 233.595 143.403 186.729 1.00 27.56 202 LYS D N 1
ATOM 6458 C CA . LYS B 1 202 ? 234.672 144.339 186.423 1.00 26.81 202 LYS D CA 1
ATOM 6459 C C . LYS B 1 202 ? 234.316 145.772 186.050 1.00 26.82 202 LYS D C 1
ATOM 6460 O O . LYS B 1 202 ? 234.487 146.181 184.905 1.00 26.62 202 LYS D O 1
ATOM 6466 N N . TYR B 1 203 ? 233.847 146.542 187.024 1.00 27.06 203 TYR D N 1
ATOM 6467 C CA . TYR B 1 203 ? 233.506 147.940 186.788 1.00 28.01 203 TYR D CA 1
ATOM 6468 C C . TYR B 1 203 ? 234.292 148.816 187.761 1.00 29.58 203 TYR D C 1
ATOM 6469 O O . TYR B 1 203 ? 234.357 150.037 187.609 1.00 30.10 203 TYR D O 1
ATOM 6478 N N . ASP B 1 204 ? 234.899 148.172 188.754 1.00 30.95 204 ASP D N 1
ATOM 6479 C CA . ASP B 1 204 ? 235.715 148.865 189.744 1.00 32.59 204 ASP D CA 1
ATOM 6480 C C . ASP B 1 204 ? 237.011 149.294 189.052 1.00 33.22 204 ASP D C 1
ATOM 6481 O O . ASP B 1 204 ? 237.948 149.770 189.696 1.00 34.48 204 ASP D O 1
ATOM 6486 N N . THR B 1 205 ? 237.042 149.118 187.733 1.00 32.60 205 THR D N 1
ATOM 6487 C CA . THR B 1 205 ? 238.195 149.446 186.900 1.00 30.67 205 THR D CA 1
ATOM 6488 C C . THR B 1 205 ? 239.236 150.326 187.588 1.00 30.75 205 THR D C 1
ATOM 6489 O O . THR B 1 205 ? 238.951 151.446 188.022 1.00 29.16 205 THR D O 1
ATOM 6493 N N . GLU B 1 206 ? 240.447 149.789 187.682 1.00 30.41 206 GLU D N 1
ATOM 6494 C CA . GLU B 1 206 ? 241.571 150.462 188.323 1.00 29.62 206 GLU D CA 1
ATOM 6495 C C . GLU B 1 206 ? 242.754 150.582 187.362 1.00 28.34 206 GLU D C 1
ATOM 6496 O O . GLU B 1 206 ? 243.695 151.342 187.610 1.00 28.16 206 GLU D O 1
ATOM 6502 N N . ASP B 1 207 ? 242.700 149.827 186.268 1.00 26.86 207 ASP D N 1
ATOM 6503 C CA . ASP B 1 207 ? 243.761 149.845 185.263 1.00 25.33 207 ASP D CA 1
ATOM 6504 C C . ASP B 1 207 ? 243.259 149.185 183.982 1.00 24.83 207 ASP D C 1
ATOM 6505 O O . ASP B 1 207 ? 243.222 147.958 183.877 1.00 25.64 207 ASP D O 1
ATOM 6510 N N . TYR B 1 208 ? 242.873 150.011 183.012 1.00 23.29 208 TYR D N 1
ATOM 6511 C CA . TYR B 1 208 ? 242.352 149.521 181.741 1.00 21.89 208 TYR D CA 1
ATOM 6512 C C . TYR B 1 208 ? 243.411 148.785 180.939 1.00 21.90 208 TYR D C 1
ATOM 6513 O O . TYR B 1 208 ? 243.272 147.595 180.661 1.00 23.37 208 TYR D O 1
ATOM 6522 N N . PHE B 1 209 ? 244.470 149.495 180.571 1.00 21.05 209 PHE D N 1
ATOM 6523 C CA . PHE B 1 209 ? 245.550 148.897 179.800 1.00 19.26 209 PHE D CA 1
ATOM 6524 C C . PHE B 1 209 ? 245.935 147.527 180.352 1.00 18.75 209 PHE D C 1
ATOM 6525 O O . PHE B 1 209 ? 246.278 146.614 179.601 1.00 20.10 209 PHE D O 1
ATOM 6533 N N . GLN B 1 210 ? 245.871 147.388 181.669 1.00 17.88 210 GLN D N 1
ATOM 6534 C CA . GLN B 1 210 ? 246.216 146.132 182.316 1.00 18.70 210 GLN D CA 1
ATOM 6535 C C . GLN B 1 210 ? 244.957 145.293 182.525 1.00 18.15 210 GLN D C 1
ATOM 6536 O O . GLN B 1 210 ? 244.183 145.538 183.450 1.00 19.15 210 GLN D O 1
ATOM 6542 N N . ILE B 1 211 ? 244.739 144.322 181.643 1.00 17.58 211 ILE D N 1
ATOM 6543 C CA . ILE B 1 211 ? 243.586 143.435 181.761 1.00 17.04 211 ILE D CA 1
ATOM 6544 C C . ILE B 1 211 ? 243.609 142.875 183.174 1.00 18.74 211 ILE D C 1
ATOM 6545 O O . ILE B 1 211 ? 244.683 142.719 183.756 1.00 18.29 211 ILE D O 1
ATOM 6550 N N . ASP B 1 212 ? 242.443 142.583 183.739 1.00 21.34 212 ASP D N 1
ATOM 6551 C CA . ASP B 1 212 ? 242.428 142.013 185.076 1.00 23.53 212 ASP D CA 1
ATOM 6552 C C . ASP B 1 212 ? 243.054 140.628 184.901 1.00 24.09 212 ASP D C 1
ATOM 6553 O O . ASP B 1 212 ? 242.545 139.793 184.150 1.00 24.11 212 ASP D O 1
ATOM 6558 N N . PRO B 1 213 ? 244.182 140.373 185.578 1.00 24.98 213 PRO D N 1
ATOM 6559 C CA . PRO B 1 213 ? 244.850 139.075 185.464 1.00 23.53 213 PRO D CA 1
ATOM 6560 C C . PRO B 1 213 ? 244.001 137.855 185.810 1.00 22.56 213 PRO D C 1
ATOM 6561 O O . PRO B 1 213 ? 244.506 136.735 185.826 1.00 24.24 213 PRO D O 1
ATOM 6565 N N . GLN B 1 214 ? 242.718 138.059 186.085 1.00 22.25 214 GLN D N 1
ATOM 6566 C CA . GLN B 1 214 ? 241.851 136.934 186.402 1.00 22.88 214 GLN D CA 1
ATOM 6567 C C . GLN B 1 214 ? 241.489 136.255 185.091 1.00 23.03 214 GLN D C 1
ATOM 6568 O O . GLN B 1 214 ? 240.858 135.198 185.075 1.00 22.64 214 GLN D O 1
ATOM 6574 N N . PHE B 1 215 ? 241.888 136.878 183.988 1.00 23.94 215 PHE D N 1
ATOM 6575 C CA . PHE B 1 215 ? 241.604 136.335 182.669 1.00 24.94 215 PHE D CA 1
ATOM 6576 C C . PHE B 1 215 ? 242.901 136.205 181.868 1.00 24.81 215 PHE D C 1
ATOM 6577 O O . PHE B 1 215 ? 243.040 135.309 181.029 1.00 24.49 215 PHE D O 1
ATOM 6585 N N . GLY B 1 216 ? 243.846 137.105 182.131 1.00 24.64 216 GLY D N 1
ATOM 6586 C CA . GLY B 1 216 ? 245.123 137.064 181.437 1.00 25.35 216 GLY D CA 1
ATOM 6587 C C . GLY B 1 216 ? 245.704 138.426 181.095 1.00 25.71 216 GLY D C 1
ATOM 6588 O O . GLY B 1 216 ? 245.303 139.451 181.656 1.00 26.31 216 GLY D O 1
ATOM 6589 N N . ASP B 1 217 ? 246.666 138.425 180.173 1.00 26.39 217 ASP D N 1
ATOM 6590 C CA . ASP B 1 217 ? 247.324 139.647 179.716 1.00 27.26 217 ASP D CA 1
ATOM 6591 C C . ASP B 1 217 ? 246.753 140.046 178.356 1.00 26.42 217 ASP D C 1
ATOM 6592 O O . ASP B 1 217 ? 245.864 139.373 177.830 1.00 26.66 217 ASP D O 1
ATOM 6597 N N . LYS B 1 218 ? 247.257 141.135 177.784 1.00 24.93 218 LYS D N 1
ATOM 6598 C CA . LYS B 1 218 ? 246.758 141.566 176.486 1.00 24.86 218 LYS D CA 1
ATOM 6599 C C . LYS B 1 218 ? 246.979 140.489 175.432 1.00 24.14 218 LYS D C 1
ATOM 6600 O O . LYS B 1 218 ? 246.186 140.351 174.508 1.00 23.77 218 LYS D O 1
ATOM 6606 N N . ASP B 1 219 ? 248.048 139.716 175.576 1.00 24.81 219 ASP D N 1
ATOM 6607 C CA . ASP B 1 219 ? 248.328 138.647 174.626 1.00 25.97 219 ASP D CA 1
ATOM 6608 C C . ASP B 1 219 ? 247.238 137.595 174.701 1.00 25.84 219 ASP D C 1
ATOM 6609 O O . ASP B 1 219 ? 246.564 137.318 173.709 1.00 26.68 219 ASP D O 1
ATOM 6614 N N . THR B 1 220 ? 247.064 137.013 175.883 1.00 25.91 220 THR D N 1
ATOM 6615 C CA . THR B 1 220 ? 246.043 135.993 176.075 1.00 26.70 220 THR D CA 1
ATOM 6616 C C . THR B 1 220 ? 244.758 136.410 175.362 1.00 26.02 220 THR D C 1
ATOM 6617 O O . THR B 1 220 ? 244.069 135.579 174.773 1.00 26.15 220 THR D O 1
ATOM 6621 N N . LEU B 1 221 ? 244.448 137.702 175.404 1.00 26.07 221 LEU D N 1
ATOM 6622 C CA . LEU B 1 221 ? 243.250 138.215 174.746 1.00 27.39 221 LEU D CA 1
ATOM 6623 C C . LEU B 1 221 ? 243.490 138.428 173.253 1.00 27.61 221 LEU D C 1
ATOM 6624 O O . LEU B 1 221 ? 242.659 138.054 172.423 1.00 29.33 221 LEU D O 1
ATOM 6629 N N . LYS B 1 222 ? 244.622 139.042 172.920 1.00 26.21 222 LYS D N 1
ATOM 6630 C CA . LYS B 1 222 ? 244.977 139.290 171.530 1.00 24.35 222 LYS D CA 1
ATOM 6631 C C . LYS B 1 222 ? 244.766 137.982 170.800 1.00 23.70 222 LYS D C 1
ATOM 6632 O O . LYS B 1 222 ? 243.906 137.866 169.930 1.00 24.44 222 LYS D O 1
ATOM 6638 N N . LYS B 1 223 ? 245.569 136.997 171.175 1.00 22.44 223 LYS D N 1
ATOM 6639 C CA . LYS B 1 223 ? 245.492 135.679 170.582 1.00 21.58 223 LYS D CA 1
ATOM 6640 C C . LYS B 1 223 ? 244.037 135.302 170.342 1.00 20.76 223 LYS D C 1
ATOM 6641 O O . LYS B 1 223 ? 243.683 134.829 169.264 1.00 19.14 223 LYS D O 1
ATOM 6647 N N . LEU B 1 224 ? 243.189 135.535 171.337 1.00 20.57 224 LEU D N 1
ATOM 6648 C CA . LEU B 1 224 ? 241.783 135.185 171.194 1.00 22.13 224 LEU D CA 1
ATOM 6649 C C . LEU B 1 224 ? 241.131 135.858 169.994 1.00 21.57 224 LEU D C 1
ATOM 6650 O O . LEU B 1 224 ? 240.631 135.178 169.098 1.00 22.11 224 LEU D O 1
ATOM 6655 N N . VAL B 1 225 ? 241.122 137.187 169.973 1.00 21.71 225 VAL D N 1
ATOM 6656 C CA . VAL B 1 225 ? 240.517 137.905 168.856 1.00 22.74 225 VAL D CA 1
ATOM 6657 C C . VAL B 1 225 ? 240.965 137.289 167.535 1.00 23.34 225 VAL D C 1
ATOM 6658 O O . VAL B 1 225 ? 240.145 136.806 166.753 1.00 22.17 225 VAL D O 1
ATOM 6662 N N . ASP B 1 226 ? 242.271 137.299 167.296 1.00 24.02 226 ASP D N 1
ATOM 6663 C CA . ASP B 1 226 ? 242.823 136.730 166.075 1.00 24.72 226 ASP D CA 1
ATOM 6664 C C . ASP B 1 226 ? 242.351 135.288 165.912 1.00 24.78 226 ASP D C 1
ATOM 6665 O O . ASP B 1 226 ? 242.147 134.815 164.793 1.00 25.36 226 ASP D O 1
ATOM 6670 N N . LEU B 1 227 ? 242.176 134.598 167.034 1.00 25.20 227 LEU D N 1
ATOM 6671 C CA . LEU B 1 227 ? 241.720 133.217 167.015 1.00 26.11 227 LEU D CA 1
ATOM 6672 C C . LEU B 1 227 ? 240.286 133.123 166.545 1.00 26.94 227 LEU D C 1
ATOM 6673 O O . LEU B 1 227 ? 239.957 132.308 165.683 1.00 28.34 227 LEU D O 1
ATOM 6678 N N . CYS B 1 228 ? 239.429 133.953 167.129 1.00 28.27 228 CYS D N 1
ATOM 6679 C CA . CYS B 1 228 ? 238.021 133.956 166.770 1.00 30.37 228 CYS D CA 1
ATOM 6680 C C . CYS B 1 228 ? 237.836 134.605 165.414 1.00 29.59 228 CYS D C 1
ATOM 6681 O O . CYS B 1 228 ? 237.058 134.119 164.596 1.00 29.78 228 CYS D O 1
ATOM 6684 N N . HIS B 1 229 ? 238.541 135.706 165.173 1.00 29.26 229 HIS D N 1
ATOM 6685 C CA . HIS B 1 229 ? 238.440 136.361 163.878 1.00 29.02 229 HIS D CA 1
ATOM 6686 C C . HIS B 1 229 ? 238.695 135.264 162.853 1.00 28.64 229 HIS D C 1
ATOM 6687 O O . HIS B 1 229 ? 238.008 135.171 161.836 1.00 28.63 229 HIS D O 1
ATOM 6694 N N . GLU B 1 230 ? 239.681 134.423 163.156 1.00 29.18 230 GLU D N 1
ATOM 6695 C CA . GLU B 1 230 ? 240.068 133.304 162.300 1.00 29.52 230 GLU D CA 1
ATOM 6696 C C . GLU B 1 230 ? 238.888 132.369 162.057 1.00 28.31 230 GLU D C 1
ATOM 6697 O O . GLU B 1 230 ? 238.926 131.525 161.161 1.00 28.37 230 GLU D O 1
ATOM 6703 N N . ARG B 1 231 ? 237.845 132.522 162.867 1.00 27.24 231 ARG D N 1
ATOM 6704 C CA . ARG B 1 231 ? 236.642 131.710 162.739 1.00 27.14 231 ARG D CA 1
ATOM 6705 C C . ARG B 1 231 ? 235.499 132.598 162.260 1.00 26.22 231 ARG D C 1
ATOM 6706 O O . ARG B 1 231 ? 234.330 132.220 162.333 1.00 27.09 231 ARG D O 1
ATOM 6714 N N . GLY B 1 232 ? 235.848 133.784 161.771 1.00 25.40 232 GLY D N 1
ATOM 6715 C CA . GLY B 1 232 ? 234.841 134.712 161.289 1.00 24.18 232 GLY D CA 1
ATOM 6716 C C . GLY B 1 232 ? 233.954 135.212 162.410 1.00 24.00 232 GLY D C 1
ATOM 6717 O O . GLY B 1 232 ? 232.732 135.276 162.266 1.00 26.07 232 GLY D O 1
ATOM 6718 N N . ILE B 1 233 ? 234.577 135.574 163.526 1.00 22.68 233 ILE D N 1
ATOM 6719 C CA . ILE B 1 233 ? 233.864 136.064 164.700 1.00 21.49 233 ILE D CA 1
ATOM 6720 C C . ILE B 1 233 ? 234.404 137.411 165.158 1.00 22.32 233 ILE D C 1
ATOM 6721 O O . ILE B 1 233 ? 235.451 137.475 165.798 1.00 23.58 233 ILE D O 1
ATOM 6726 N N . ARG B 1 234 ? 233.694 138.487 164.834 1.00 21.47 234 ARG D N 1
ATOM 6727 C CA . ARG B 1 234 ? 234.135 139.814 165.242 1.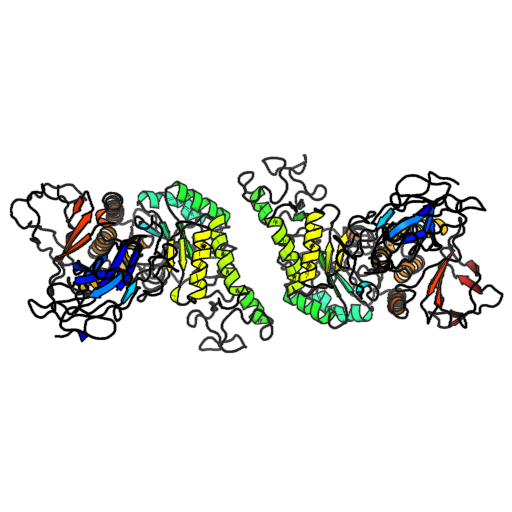00 20.42 234 ARG D CA 1
ATOM 6728 C C . ARG B 1 234 ? 234.023 139.927 166.753 1.00 20.09 234 ARG D C 1
ATOM 6729 O O . ARG B 1 234 ? 233.239 139.208 167.376 1.00 20.23 234 ARG D O 1
ATOM 6737 N N . VAL B 1 235 ? 234.802 140.829 167.343 1.00 18.11 235 VAL D N 1
ATOM 6738 C CA . VAL B 1 235 ? 234.788 140.996 168.790 1.00 15.69 235 VAL D CA 1
ATOM 6739 C C . VAL B 1 235 ? 234.719 142.428 169.288 1.00 16.07 235 VAL D C 1
ATOM 6740 O O . VAL B 1 235 ? 235.409 143.313 168.783 1.00 16.76 235 VAL D O 1
ATOM 6744 N N . LEU B 1 236 ? 233.883 142.637 170.297 1.00 15.16 236 LEU D N 1
ATOM 6745 C CA . LEU B 1 236 ? 233.727 143.946 170.907 1.00 15.64 236 LEU D CA 1
ATOM 6746 C C . LEU B 1 236 ? 234.096 143.763 172.362 1.00 15.82 236 LEU D C 1
ATOM 6747 O O . LEU B 1 236 ? 234.040 142.652 172.884 1.00 16.94 236 LEU D O 1
ATOM 6752 N N . LEU B 1 237 ? 234.486 144.845 173.016 1.00 15.57 237 LEU D N 1
ATOM 6753 C CA . LEU B 1 237 ? 234.856 144.777 174.420 1.00 15.65 237 LEU D CA 1
ATOM 6754 C C . LEU B 1 237 ? 234.102 145.884 175.119 1.00 15.57 237 LEU D C 1
ATOM 6755 O O . LEU B 1 237 ? 233.951 146.971 174.569 1.00 14.96 237 LEU D O 1
ATOM 6760 N N . ASP B 1 238 ? 233.614 145.621 176.323 1.00 15.56 238 ASP D N 1
ATOM 6761 C CA . ASP B 1 238 ? 232.891 146.665 177.031 1.00 16.31 238 ASP D CA 1
ATOM 6762 C C . ASP B 1 238 ? 233.869 147.756 177.440 1.00 15.61 238 ASP D C 1
ATOM 6763 O O . ASP B 1 238 ? 234.998 147.470 177.844 1.00 16.74 238 ASP D O 1
ATOM 6768 N N . ALA B 1 239 ? 233.434 149.004 177.329 1.00 14.50 239 ALA D N 1
ATOM 6769 C CA . ALA B 1 239 ? 234.271 150.133 177.698 1.00 14.50 239 ALA D CA 1
ATOM 6770 C C . ALA B 1 239 ? 233.548 150.963 178.741 1.00 14.50 239 ALA D C 1
ATOM 6771 O O . ALA B 1 239 ? 232.489 151.527 178.474 1.00 14.50 239 ALA D O 1
ATOM 6773 N N . VAL B 1 240 ? 234.120 151.026 179.934 1.00 14.50 240 VAL D N 1
ATOM 6774 C CA . VAL B 1 240 ? 233.529 151.792 181.020 1.00 14.50 240 VAL D CA 1
ATOM 6775 C C . VAL B 1 240 ? 234.313 153.082 181.229 1.00 14.93 240 VAL D C 1
ATOM 6776 O O . VAL B 1 240 ? 235.330 153.094 181.916 1.00 15.08 240 VAL D O 1
ATOM 6780 N N . PHE B 1 241 ? 233.845 154.174 180.642 1.00 16.29 241 PHE D N 1
ATOM 6781 C CA . PHE B 1 241 ? 234.557 155.428 180.793 1.00 17.54 241 PHE D CA 1
ATOM 6782 C C . PHE B 1 241 ? 233.921 156.425 181.744 1.00 18.35 241 PHE D C 1
ATOM 6783 O O . PHE B 1 241 ? 234.621 157.048 182.535 1.00 19.12 241 PHE D O 1
ATOM 6791 N N . ASN B 1 242 ? 232.603 156.579 181.675 1.00 17.91 242 ASN D N 1
ATOM 6792 C CA . ASN B 1 242 ? 231.919 157.537 182.533 1.00 18.37 242 ASN D CA 1
ATOM 6793 C C . ASN B 1 242 ? 232.492 157.562 183.944 1.00 18.65 242 ASN D C 1
ATOM 6794 O O . ASN B 1 242 ? 232.683 158.631 184.529 1.00 19.40 242 ASN D O 1
ATOM 6799 N N . HIS B 1 243 ? 232.774 156.383 184.486 1.00 19.52 243 HIS D N 1
ATOM 6800 C CA . HIS B 1 243 ? 233.315 156.286 185.833 1.00 20.43 243 HIS D CA 1
ATOM 6801 C C . HIS B 1 243 ? 234.371 155.197 185.931 1.00 20.48 243 HIS D C 1
ATOM 6802 O O . HIS B 1 243 ? 234.484 154.334 185.060 1.00 21.02 243 HIS D O 1
ATOM 6809 N N . SER B 1 244 ? 235.145 155.258 187.007 1.00 20.37 244 SER D N 1
ATOM 6810 C CA . SER B 1 244 ? 236.206 154.296 187.274 1.00 20.75 244 SER D CA 1
ATOM 6811 C C . SER B 1 244 ? 236.034 153.841 188.710 1.00 21.16 244 SER D C 1
ATOM 6812 O O . SER B 1 244 ? 235.166 154.344 189.422 1.00 21.17 244 SER D O 1
ATOM 6815 N N . GLY B 1 245 ? 236.870 152.906 189.142 1.00 21.19 245 GLY D N 1
ATOM 6816 C CA . GLY B 1 245 ? 236.775 152.427 190.508 1.00 22.04 245 GLY D CA 1
ATOM 6817 C C . GLY B 1 245 ? 237.463 153.335 191.513 1.00 22.04 245 GLY D C 1
ATOM 6818 O O . GLY B 1 245 ? 238.073 154.341 191.147 1.00 21.22 245 GLY D O 1
ATOM 6819 N N . ARG B 1 246 ? 237.352 152.985 192.789 1.00 22.30 246 ARG D N 1
ATOM 6820 C CA . ARG B 1 246 ? 237.983 153.758 193.845 1.00 22.79 246 ARG D CA 1
ATOM 6821 C C . ARG B 1 246 ? 239.474 153.460 193.809 1.00 23.13 246 ARG D C 1
ATOM 6822 O O . ARG B 1 246 ? 240.306 154.334 194.053 1.00 23.66 246 ARG D O 1
ATOM 6830 N N . THR B 1 247 ? 239.797 152.211 193.487 1.00 21.72 247 THR D N 1
ATOM 6831 C CA . THR B 1 247 ? 241.175 151.750 193.413 1.00 19.34 247 THR D CA 1
ATOM 6832 C C . THR B 1 247 ? 241.913 152.409 192.258 1.00 19.20 247 THR D C 1
ATOM 6833 O O . THR B 1 247 ? 243.123 152.234 192.107 1.00 20.65 247 THR D O 1
ATOM 6837 N N . PHE B 1 248 ? 241.188 153.165 191.439 1.00 18.52 248 PHE D N 1
ATOM 6838 C CA . PHE B 1 248 ? 241.811 153.848 190.314 1.00 16.41 248 PHE D CA 1
ATOM 6839 C C . PHE B 1 248 ? 242.867 154.789 190.896 1.00 16.11 248 PHE D C 1
ATOM 6840 O O . PHE B 1 248 ? 242.538 155.793 191.525 1.00 14.50 248 PHE D O 1
ATOM 6848 N N . PRO B 1 249 ? 244.153 154.467 190.684 1.00 15.00 249 PRO D N 1
ATOM 6849 C CA . PRO B 1 249 ? 245.289 155.247 191.179 1.00 14.68 249 PRO D CA 1
ATOM 6850 C C . PRO B 1 249 ? 245.060 156.743 191.365 1.00 14.90 249 PRO D C 1
ATOM 6851 O O . PRO B 1 249 ? 245.275 157.273 192.458 1.00 15.64 249 PRO D O 1
ATOM 6855 N N . PRO B 1 250 ? 244.622 157.448 190.313 1.00 14.65 250 PRO D N 1
ATOM 6856 C CA . PRO B 1 250 ? 244.407 158.884 190.508 1.00 15.26 250 PRO D CA 1
ATOM 6857 C C . PRO B 1 250 ? 243.511 159.102 191.718 1.00 15.79 250 PRO D C 1
ATOM 6858 O O . PRO B 1 250 ? 243.929 159.689 192.716 1.00 15.31 250 PRO D O 1
ATOM 6862 N N . PHE B 1 251 ? 242.283 158.602 191.623 1.00 16.85 251 PHE D N 1
ATOM 6863 C CA . PHE B 1 251 ? 241.316 158.713 192.706 1.00 17.33 251 PHE D CA 1
ATOM 6864 C C . PHE B 1 251 ? 241.984 158.277 194.000 1.00 17.58 251 PHE D C 1
ATOM 6865 O O . PHE B 1 251 ? 241.835 158.912 195.042 1.00 16.56 251 PHE D O 1
ATOM 6873 N N . VAL B 1 252 ? 242.721 157.177 193.919 1.00 17.62 252 VAL D N 1
ATOM 6874 C CA . VAL B 1 252 ? 243.433 156.648 195.069 1.00 17.55 252 VAL D CA 1
ATOM 6875 C C . VAL B 1 252 ? 244.350 157.723 195.636 1.00 18.04 252 VAL D C 1
ATOM 6876 O O . VAL B 1 252 ? 244.226 158.118 196.798 1.00 17.60 252 VAL D O 1
ATOM 6880 N N . ASP B 1 253 ? 245.265 158.197 194.797 1.00 18.70 253 ASP D N 1
ATOM 6881 C CA . ASP B 1 253 ? 246.218 159.218 195.201 1.00 20.60 253 ASP D CA 1
ATOM 6882 C C . ASP B 1 253 ? 245.510 160.350 195.927 1.00 22.19 253 ASP D C 1
ATOM 6883 O O . ASP B 1 253 ? 246.116 161.065 196.725 1.00 23.13 253 ASP D O 1
ATOM 6888 N N . VAL B 1 254 ? 244.219 160.503 195.655 1.00 23.52 254 VAL D N 1
ATOM 6889 C CA . VAL B 1 254 ? 243.437 161.554 196.288 1.00 24.64 254 VAL D CA 1
ATOM 6890 C C . VAL B 1 254 ? 243.096 161.201 197.734 1.00 26.13 254 VAL D C 1
ATOM 6891 O O . VAL B 1 254 ? 243.140 162.056 198.618 1.00 24.76 254 VAL D O 1
ATOM 6895 N N . LEU B 1 255 ? 242.761 159.937 197.976 1.00 27.01 255 LEU D N 1
ATOM 6896 C CA . LEU B 1 255 ? 242.416 159.495 199.322 1.00 27.30 255 LEU D CA 1
ATOM 6897 C C . LEU B 1 255 ? 243.584 159.723 200.273 1.00 29.42 255 LEU D C 1
ATOM 6898 O O . LEU B 1 255 ? 243.489 159.441 201.467 1.00 30.52 255 LEU D O 1
ATOM 6903 N N . LYS B 1 256 ? 244.686 160.235 199.733 1.00 30.77 256 LYS D N 1
ATOM 6904 C CA . LYS B 1 256 ? 245.871 160.511 200.529 1.00 32.46 256 LYS D CA 1
ATOM 6905 C C . LYS B 1 256 ? 246.229 161.991 200.506 1.00 32.57 256 LYS D C 1
ATOM 6906 O O . LYS B 1 256 ? 245.991 162.708 201.475 1.00 31.15 256 LYS D O 1
ATOM 6912 N N . ASN B 1 257 ? 246.806 162.448 199.400 1.00 34.25 257 ASN D N 1
ATOM 6913 C CA . ASN B 1 257 ? 247.190 163.849 199.270 1.00 35.06 257 ASN D CA 1
ATOM 6914 C C . ASN B 1 257 ? 245.937 164.713 199.243 1.00 33.78 257 ASN D C 1
ATOM 6915 O O . ASN B 1 257 ? 246.004 165.941 199.308 1.00 32.01 257 ASN D O 1
ATOM 6920 N N . GLY B 1 258 ? 244.794 164.044 199.148 1.00 33.71 258 GLY D N 1
ATOM 6921 C CA . GLY B 1 258 ? 243.507 164.712 199.133 1.00 33.56 258 GLY D CA 1
ATOM 6922 C C . GLY B 1 258 ? 243.427 166.153 198.674 1.00 34.01 258 GLY D C 1
ATOM 6923 O O . GLY B 1 258 ? 243.648 166.462 197.506 1.00 31.84 258 GLY D O 1
ATOM 6924 N N . GLU B 1 259 ? 243.111 167.036 199.614 1.00 35.71 259 GLU D N 1
ATOM 6925 C CA . GLU B 1 259 ? 242.938 168.458 199.345 1.00 37.07 259 GLU D CA 1
ATOM 6926 C C . GLU B 1 259 ? 243.906 169.121 198.371 1.00 37.50 259 GLU D C 1
ATOM 6927 O O . GLU B 1 259 ? 243.588 170.167 197.802 1.00 37.40 259 GLU D O 1
ATOM 6933 N N . LYS B 1 260 ? 245.081 168.533 198.173 1.00 37.95 260 LYS D N 1
ATOM 6934 C CA . LYS B 1 260 ? 246.042 169.115 197.246 1.00 38.51 260 LYS D CA 1
ATOM 6935 C C . LYS B 1 260 ? 246.275 168.269 195.998 1.00 38.19 260 LYS D C 1
ATOM 6936 O O . LYS B 1 260 ? 246.435 168.812 194.903 1.00 38.12 260 LYS D O 1
ATOM 6942 N N . SER B 1 261 ? 246.287 166.948 196.166 1.00 37.79 261 SER D N 1
ATOM 6943 C CA . SER B 1 261 ? 246.509 166.018 195.057 1.00 36.68 261 SER D CA 1
ATOM 6944 C C . SER B 1 261 ? 245.944 166.528 193.736 1.00 35.59 261 SER D C 1
ATOM 6945 O O . SER B 1 261 ? 244.737 166.500 193.511 1.00 35.07 261 SER D O 1
ATOM 6948 N N . LYS B 1 262 ? 246.842 166.990 192.871 1.00 35.70 262 LYS D N 1
ATOM 6949 C CA . LYS B 1 262 ? 246.497 167.525 191.556 1.00 36.15 262 LYS D CA 1
ATOM 6950 C C . LYS B 1 262 ? 245.505 166.640 190.806 1.00 35.27 262 LYS D C 1
ATOM 6951 O O . LYS B 1 262 ? 244.777 167.117 189.936 1.00 35.35 262 LYS D O 1
ATOM 6957 N N . TYR B 1 263 ? 245.485 165.352 191.144 1.00 34.74 263 TYR D N 1
ATOM 6958 C CA . TYR B 1 263 ? 244.574 164.398 190.516 1.00 33.70 263 TYR D CA 1
ATOM 6959 C C . TYR B 1 263 ? 243.123 164.723 190.889 1.00 33.45 263 TYR D C 1
ATOM 6960 O O . TYR B 1 263 ? 242.189 164.039 190.465 1.00 32.38 263 TYR D O 1
ATOM 6969 N N . LYS B 1 264 ? 242.945 165.773 191.684 1.00 33.10 264 LYS D N 1
ATOM 6970 C CA . LYS B 1 264 ? 241.620 166.202 192.117 1.00 31.00 264 LYS D CA 1
ATOM 6971 C C . LYS B 1 264 ? 240.678 166.361 190.932 1.00 30.39 264 LYS D C 1
ATOM 6972 O O . LYS B 1 264 ? 239.747 165.577 190.755 1.00 29.90 264 LYS D O 1
ATOM 6978 N N . ASP B 1 265 ? 240.936 167.380 190.120 1.00 29.56 265 ASP D N 1
ATOM 6979 C CA . ASP B 1 265 ? 240.111 167.674 188.956 1.00 28.39 265 ASP D CA 1
ATOM 6980 C C . ASP B 1 265 ? 239.966 166.532 187.949 1.00 26.92 265 ASP D C 1
ATOM 6981 O O . ASP B 1 265 ? 239.682 166.767 186.777 1.00 25.90 265 ASP D O 1
ATOM 6986 N N . TRP B 1 266 ? 240.153 165.299 188.404 1.00 26.01 266 TRP D N 1
ATOM 6987 C CA . TRP B 1 266 ? 240.014 164.142 187.532 1.00 25.27 266 TRP D CA 1
ATOM 6988 C C . TRP B 1 266 ? 238.640 163.525 187.718 1.00 25.05 266 TRP D C 1
ATOM 6989 O O . TRP B 1 266 ? 238.124 162.839 186.834 1.00 25.02 266 TRP D O 1
ATOM 7000 N N . PHE B 1 267 ? 238.056 163.777 188.882 1.00 24.71 267 PHE D N 1
ATOM 7001 C CA . PHE B 1 267 ? 236.735 163.266 189.217 1.00 23.99 267 PHE D CA 1
ATOM 7002 C C . PHE B 1 267 ? 235.857 164.423 189.664 1.00 23.92 267 PHE D C 1
ATOM 7003 O O . PHE B 1 267 ? 236.332 165.344 190.330 1.00 23.71 267 PHE D O 1
ATOM 7011 N N . HIS B 1 268 ? 234.579 164.381 189.301 1.00 23.21 268 HIS D N 1
ATOM 7012 C CA . HIS B 1 268 ? 233.660 165.440 189.701 1.00 23.03 268 HIS D CA 1
ATOM 7013 C C . HIS B 1 268 ? 233.320 165.253 191.179 1.00 24.31 268 HIS D C 1
ATOM 7014 O O . HIS B 1 268 ? 232.686 164.264 191.556 1.00 24.46 268 HIS D O 1
ATOM 7021 N N . ILE B 1 269 ? 233.752 166.202 192.008 1.00 25.60 269 ILE D N 1
ATOM 7022 C CA . ILE B 1 269 ? 233.507 166.142 193.448 1.00 27.38 269 ILE D CA 1
ATOM 7023 C C . ILE B 1 269 ? 232.612 167.278 193.943 1.00 30.68 269 ILE D C 1
ATOM 7024 O O . ILE B 1 269 ? 232.730 168.416 193.488 1.00 31.65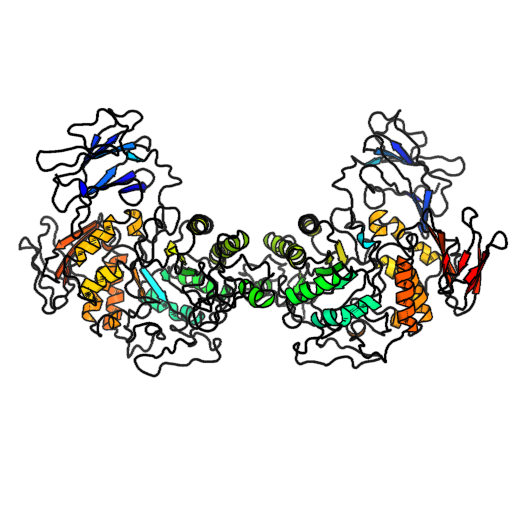 269 ILE D O 1
ATOM 7029 N N . ARG B 1 270 ? 231.721 166.960 194.878 1.00 33.23 270 ARG D N 1
ATOM 7030 C CA . ARG B 1 270 ? 230.813 167.951 195.450 1.00 34.47 270 ARG D CA 1
ATOM 7031 C C . ARG B 1 270 ? 231.311 168.410 196.825 1.00 35.34 270 ARG D C 1
ATOM 7032 O O . ARG B 1 270 ? 230.770 169.350 197.411 1.00 35.85 270 ARG D O 1
ATOM 7040 N N . SER B 1 271 ? 232.343 167.741 197.334 1.00 35.16 271 SER D N 1
ATOM 7041 C CA . SER B 1 271 ? 232.918 168.071 198.637 1.00 35.25 271 SER D CA 1
ATOM 7042 C C . SER B 1 271 ? 234.345 167.545 198.735 1.00 35.04 271 SER D C 1
ATOM 7043 O O . SER B 1 271 ? 234.569 166.331 198.787 1.00 34.46 271 SER D O 1
ATOM 7046 N N . LEU B 1 272 ? 235.302 168.473 198.772 1.00 34.96 272 LEU D N 1
ATOM 7047 C CA . LEU B 1 272 ? 236.727 168.144 198.838 1.00 34.70 272 LEU D CA 1
ATOM 7048 C C . LEU B 1 272 ? 237.073 166.881 199.627 1.00 34.30 272 LEU D C 1
ATOM 7049 O O . LEU B 1 272 ? 237.872 166.063 199.168 1.00 34.21 272 LEU D O 1
ATOM 7054 N N . PRO B 1 273 ? 236.483 166.701 200.821 1.00 34.05 273 PRO D N 1
ATOM 7055 C CA . PRO B 1 273 ? 236.794 165.494 201.597 1.00 33.94 273 PRO D CA 1
ATOM 7056 C C . PRO B 1 273 ? 236.087 164.286 200.994 1.00 33.86 273 PRO D C 1
ATOM 7057 O O . PRO B 1 273 ? 234.862 164.273 200.879 1.00 34.67 273 PRO D O 1
ATOM 7061 N N . LEU B 1 274 ? 236.852 163.275 200.602 1.00 33.09 274 LEU D N 1
ATOM 7062 C CA . LEU B 1 274 ? 236.250 162.089 200.016 1.00 32.64 274 LEU D CA 1
ATOM 7063 C C . LEU B 1 274 ? 235.796 161.107 201.082 1.00 34.09 274 LEU D C 1
ATOM 7064 O O . LEU B 1 274 ? 236.558 160.243 201.521 1.00 36.23 274 LEU D O 1
ATOM 7069 N N . GLU B 1 275 ? 234.540 161.259 201.489 1.00 34.70 275 GLU D N 1
ATOM 7070 C CA . GLU B 1 275 ? 233.925 160.417 202.506 1.00 35.19 275 GLU D CA 1
ATOM 7071 C C . GLU B 1 275 ? 232.423 160.615 202.425 1.00 36.65 275 GLU D C 1
ATOM 7072 O O . GLU B 1 275 ? 231.963 161.673 202.004 1.00 38.85 275 GLU D O 1
ATOM 7078 N N . VAL B 1 276 ? 231.660 159.602 202.821 1.00 37.14 276 VAL D N 1
ATOM 7079 C CA . VAL B 1 276 ? 230.204 159.692 202.781 1.00 37.13 276 VAL D CA 1
ATOM 7080 C C . VAL B 1 276 ? 229.565 159.526 204.157 1.00 37.98 276 VAL D C 1
ATOM 7081 O O . VAL B 1 276 ? 228.489 160.076 204.412 1.00 36.88 276 VAL D O 1
ATOM 7085 N N . VAL B 1 277 ? 230.244 158.779 205.031 1.00 40.17 277 VAL D N 1
ATOM 7086 C CA . VAL B 1 277 ? 229.780 158.493 206.396 1.00 42.04 277 VAL D CA 1
ATOM 7087 C C . VAL B 1 277 ? 228.262 158.304 206.481 1.00 43.51 277 VAL D C 1
ATOM 7088 O O . VAL B 1 277 ? 227.513 159.241 206.770 1.00 43.86 277 VAL D O 1
ATOM 7092 N N . ASP B 1 278 ? 227.830 157.070 206.228 1.00 43.95 278 ASP D N 1
ATOM 7093 C CA . ASP B 1 278 ? 226.421 156.677 206.231 1.00 43.24 278 ASP D CA 1
ATOM 7094 C C . ASP B 1 278 ? 225.484 157.626 205.470 1.00 42.67 278 ASP D C 1
ATOM 7095 O O . ASP B 1 278 ? 224.938 158.584 206.028 1.00 43.22 278 ASP D O 1
ATOM 7100 N N . GLY B 1 279 ? 225.307 157.342 204.180 1.00 40.84 279 GLY D N 1
ATOM 7101 C CA . GLY B 1 279 ? 224.437 158.156 203.358 1.00 36.03 279 GLY D CA 1
ATOM 7102 C C . GLY B 1 279 ? 224.754 158.151 201.876 1.00 33.97 279 GLY D C 1
ATOM 7103 O O . GLY B 1 279 ? 224.888 157.106 201.243 1.00 31.50 279 GLY D O 1
ATOM 7104 N N . ILE B 1 280 ? 224.885 159.356 201.336 1.00 31.83 280 ILE D N 1
ATOM 7105 C CA . ILE B 1 280 ? 225.147 159.580 199.920 1.00 29.75 280 ILE D CA 1
ATOM 7106 C C . ILE B 1 280 ? 226.577 160.049 199.634 1.00 29.10 280 ILE D C 1
ATOM 7107 O O . ILE B 1 280 ? 227.123 160.886 200.357 1.00 29.65 280 ILE D O 1
ATOM 7112 N N . PRO B 1 281 ? 227.194 159.526 198.562 1.00 28.22 281 PRO D N 1
ATOM 7113 C CA . PRO B 1 281 ? 228.559 159.879 198.159 1.00 27.09 281 PRO D CA 1
ATOM 7114 C C . PRO B 1 281 ? 228.847 161.380 198.193 1.00 26.94 281 PRO D C 1
ATOM 7115 O O . PRO B 1 281 ? 227.965 162.202 197.932 1.00 27.23 281 PRO D O 1
ATOM 7119 N N . THR B 1 282 ? 230.097 161.719 198.504 1.00 26.02 282 THR D N 1
ATOM 7120 C CA . THR B 1 282 ? 230.548 163.107 198.601 1.00 23.70 282 THR D CA 1
ATOM 7121 C C . THR B 1 282 ? 231.118 163.623 197.276 1.00 23.90 282 THR D C 1
ATOM 7122 O O . THR B 1 282 ? 231.720 164.697 197.215 1.00 24.33 282 THR D O 1
ATOM 7126 N N . TYR B 1 283 ? 230.916 162.850 196.216 1.00 22.84 283 TYR D N 1
ATOM 7127 C CA . TYR B 1 283 ? 231.407 163.204 194.890 1.00 21.30 283 TYR D CA 1
ATOM 7128 C C . TYR B 1 283 ? 230.546 162.513 193.844 1.00 21.07 283 TYR D C 1
ATOM 7129 O O . TYR B 1 283 ? 229.971 161.453 194.095 1.00 21.39 283 TYR D O 1
ATOM 7138 N N . ASP B 1 284 ? 230.457 163.113 192.667 1.00 19.95 284 ASP D N 1
ATOM 7139 C CA . ASP B 1 284 ? 229.664 162.525 191.605 1.00 19.10 284 ASP D CA 1
ATOM 7140 C C . ASP B 1 284 ? 230.223 161.147 191.263 1.00 17.71 284 ASP D C 1
ATOM 7141 O O . ASP B 1 284 ? 231.348 161.020 190.775 1.00 17.82 284 ASP D O 1
ATOM 7146 N N . THR B 1 285 ? 229.432 160.115 191.539 1.00 16.07 285 THR D N 1
ATOM 7147 C CA . THR B 1 285 ? 229.833 158.738 191.270 1.00 14.52 285 THR D CA 1
ATOM 7148 C C . THR B 1 285 ? 228.979 158.159 190.150 1.00 14.50 285 THR D C 1
ATOM 7149 O O . THR B 1 285 ? 228.374 158.896 189.371 1.00 14.50 285 THR D O 1
ATOM 7153 N N . PHE B 1 286 ? 228.943 156.831 190.083 1.00 14.50 286 PHE D N 1
ATOM 7154 C CA . PHE B 1 286 ? 228.139 156.116 189.098 1.00 15.38 286 PHE D CA 1
ATOM 7155 C C . PHE B 1 286 ? 226.715 156.634 189.271 1.00 17.45 286 PHE D C 1
ATOM 7156 O O . PHE B 1 286 ? 226.103 157.190 188.356 1.00 17.26 286 PHE D O 1
ATOM 7164 N N . ALA B 1 287 ? 226.201 156.417 190.471 1.00 20.14 287 ALA D N 1
ATOM 7165 C CA . ALA B 1 287 ? 224.878 156.864 190.865 1.00 22.62 287 ALA D CA 1
ATOM 7166 C C . ALA B 1 287 ? 225.192 157.368 192.256 1.00 23.21 287 ALA D C 1
ATOM 7167 O O . ALA B 1 287 ? 225.240 158.572 192.518 1.00 24.19 287 ALA D O 1
ATOM 7169 N N . PHE B 1 288 ? 225.432 156.409 193.137 1.00 22.78 288 PHE D N 1
ATOM 7170 C CA . PHE B 1 288 ? 225.793 156.676 194.513 1.00 21.96 288 PHE D CA 1
ATOM 7171 C C . PHE B 1 288 ? 226.716 155.529 194.859 1.00 22.42 288 PHE D C 1
ATOM 7172 O O . PHE B 1 288 ? 227.075 155.322 196.019 1.00 23.20 288 PHE D O 1
ATOM 7180 N N . GLU B 1 289 ? 227.091 154.784 193.822 1.00 21.16 289 GLU D N 1
ATOM 7181 C CA . GLU B 1 289 ? 227.986 153.652 193.975 1.00 19.45 289 GLU D CA 1
ATOM 7182 C C . GLU B 1 289 ? 229.312 154.127 194.547 1.00 17.63 289 GLU D C 1
ATOM 7183 O O . GLU B 1 289 ? 230.094 154.787 193.864 1.00 17.18 289 GLU D O 1
ATOM 7189 N N . PRO B 1 290 ? 229.582 153.783 195.811 1.00 15.22 290 PRO D N 1
ATOM 7190 C CA . PRO B 1 290 ? 230.792 154.141 196.556 1.00 15.75 290 PRO D CA 1
ATOM 7191 C C . PRO B 1 290 ? 232.101 153.932 195.805 1.00 16.71 290 PRO D C 1
ATOM 7192 O O . PRO B 1 290 ? 232.922 154.842 195.701 1.00 17.44 290 PRO D O 1
ATOM 7196 N N . LEU B 1 291 ? 232.290 152.722 195.290 1.00 18.00 291 LEU D N 1
ATOM 7197 C CA . LEU B 1 291 ? 233.512 152.374 194.576 1.00 19.53 291 LEU D CA 1
ATOM 7198 C C . LEU B 1 291 ? 233.354 152.424 193.066 1.00 19.60 291 LEU D C 1
ATOM 7199 O O . LEU B 1 291 ? 233.493 151.409 192.391 1.00 19.77 291 LEU D O 1
ATOM 7204 N N . MET B 1 292 ? 233.066 153.611 192.547 1.00 20.16 292 MET D N 1
ATOM 7205 C CA . MET B 1 292 ? 232.899 153.814 191.113 1.00 22.66 292 MET D CA 1
ATOM 7206 C C . MET B 1 292 ? 232.920 155.295 190.769 1.00 23.57 292 MET D C 1
ATOM 7207 O O . MET B 1 292 ? 232.005 155.806 190.127 1.00 23.94 292 MET D O 1
ATOM 7212 N N . PRO B 1 293 ? 233.973 156.004 191.195 1.00 23.12 293 PRO D N 1
ATOM 7213 C CA . PRO B 1 293 ? 234.120 157.437 190.935 1.00 25.17 293 PRO D CA 1
ATOM 7214 C C . PRO B 1 293 ? 233.844 157.814 189.486 1.00 24.54 293 PRO D C 1
ATOM 7215 O O . PRO B 1 293 ? 234.311 157.148 188.560 1.00 22.52 293 PRO D O 1
ATOM 7219 N N . LYS B 1 294 ? 233.079 158.885 189.296 1.00 23.83 294 LYS D N 1
ATOM 7220 C CA . LYS B 1 294 ? 232.758 159.350 187.953 1.00 23.61 294 LYS D CA 1
ATOM 7221 C C . LYS B 1 294 ? 233.931 160.153 187.420 1.00 23.79 294 LYS D C 1
ATOM 7222 O O . LYS B 1 294 ? 234.337 161.149 188.028 1.00 22.92 294 LYS D O 1
ATOM 7228 N N . LEU B 1 295 ? 234.478 159.716 186.291 1.00 23.41 295 LEU D N 1
ATOM 7229 C CA . LEU B 1 295 ? 235.598 160.419 185.689 1.00 23.16 295 LEU D CA 1
ATOM 7230 C C . LEU B 1 295 ? 235.190 161.834 185.306 1.00 23.08 295 LEU D C 1
ATOM 7231 O O . LEU B 1 295 ? 234.048 162.247 185.516 1.00 23.57 295 LEU D O 1
ATOM 7236 N N . ASN B 1 296 ? 236.134 162.572 184.736 1.00 23.63 296 ASN D N 1
ATOM 7237 C CA . ASN B 1 296 ? 235.878 163.938 184.321 1.00 23.94 296 ASN D CA 1
ATOM 7238 C C . ASN B 1 296 ? 236.448 164.178 182.926 1.00 23.46 296 ASN D C 1
ATOM 7239 O O . ASN B 1 296 ? 237.433 164.898 182.761 1.00 22.15 296 ASN D O 1
ATOM 7244 N N . THR B 1 297 ? 235.816 163.565 181.926 1.00 23.32 297 THR D N 1
ATOM 7245 C CA . THR B 1 297 ? 236.235 163.691 180.530 1.00 23.15 297 THR D CA 1
ATOM 7246 C C . THR B 1 297 ? 236.083 165.121 180.011 1.00 24.84 297 THR D C 1
ATOM 7247 O O . THR B 1 297 ? 235.701 165.349 178.860 1.00 23.58 297 THR D O 1
ATOM 7251 N N . GLU B 1 298 ? 236.386 166.076 180.882 1.00 26.72 298 GLU D N 1
ATOM 7252 C CA . GLU B 1 298 ? 236.307 167.490 180.553 1.00 27.80 298 GLU D CA 1
ATOM 7253 C C . GLU B 1 298 ? 237.683 168.075 180.874 1.00 26.91 298 GLU D C 1
ATOM 7254 O O . GLU B 1 298 ? 238.011 169.197 180.482 1.00 27.29 298 GLU D O 1
ATOM 7260 N N . HIS B 1 299 ? 238.480 167.296 181.601 1.00 25.71 299 HIS D N 1
ATOM 7261 C CA . HIS B 1 299 ? 239.836 167.694 181.937 1.00 25.20 299 HIS D CA 1
ATOM 7262 C C . HIS B 1 299 ? 240.651 167.059 180.826 1.00 24.92 299 HIS D C 1
ATOM 7263 O O . HIS B 1 299 ? 240.622 165.840 180.648 1.00 24.60 299 HIS D O 1
ATOM 7270 N N . PRO B 1 300 ? 241.388 167.874 180.059 1.00 23.49 300 PRO D N 1
ATOM 7271 C CA . PRO B 1 300 ? 242.192 167.328 178.963 1.00 22.74 300 PRO D CA 1
ATOM 7272 C C . PRO B 1 300 ? 242.938 166.043 179.308 1.00 23.20 300 PRO D C 1
ATOM 7273 O O . PRO B 1 300 ? 242.776 165.024 178.629 1.00 22.47 300 PRO D O 1
ATOM 7277 N N . ASP B 1 301 ? 243.736 166.085 180.372 1.00 23.50 301 ASP D N 1
ATOM 7278 C CA . ASP B 1 301 ? 244.512 164.918 180.776 1.00 24.62 301 ASP D CA 1
ATOM 7279 C C . ASP B 1 301 ? 243.654 163.673 180.940 1.00 24.76 301 ASP D C 1
ATOM 7280 O O . ASP B 1 301 ? 244.049 162.590 180.511 1.00 25.05 301 ASP D O 1
ATOM 7285 N N . VAL B 1 302 ? 242.484 163.822 181.553 1.00 23.91 302 VAL D N 1
ATOM 7286 C CA . VAL B 1 302 ? 241.594 162.680 181.749 1.00 22.08 302 VAL D CA 1
ATOM 7287 C C . VAL B 1 302 ? 241.136 162.133 180.405 1.00 22.00 302 VAL D C 1
ATOM 7288 O O . VAL B 1 302 ? 241.440 160.995 180.056 1.00 21.94 302 VAL D O 1
ATOM 7292 N N . LYS B 1 303 ? 240.415 162.948 179.646 1.00 20.81 303 LYS D N 1
ATOM 7293 C CA . LYS B 1 303 ? 239.928 162.512 178.347 1.00 20.85 303 LYS D CA 1
ATOM 7294 C C . LYS B 1 303 ? 241.021 161.788 177.570 1.00 21.82 303 LYS D C 1
ATOM 7295 O O . LYS B 1 303 ? 240.909 160.592 177.283 1.00 21.36 303 LYS D O 1
ATOM 7301 N N . GLU B 1 304 ? 242.077 162.525 177.237 1.00 22.99 304 GLU D N 1
ATOM 7302 C CA . GLU B 1 304 ? 243.202 161.977 176.488 1.00 24.15 304 GLU D CA 1
ATOM 7303 C C . GLU B 1 304 ? 243.531 160.556 176.930 1.00 23.94 304 GLU D C 1
ATOM 7304 O O . GLU B 1 304 ? 243.912 159.720 176.114 1.00 24.67 304 GLU D O 1
ATOM 7310 N N . TYR B 1 305 ? 243.388 160.285 178.223 1.00 22.26 305 TYR D N 1
ATOM 7311 C CA . TYR B 1 305 ? 243.683 158.956 178.733 1.00 20.66 305 TYR D CA 1
ATOM 7312 C C . TYR B 1 305 ? 242.782 157.894 178.110 1.00 20.19 305 TYR D C 1
ATOM 7313 O O . TYR B 1 305 ? 243.234 157.074 177.305 1.00 19.50 305 TYR D O 1
ATOM 7322 N N . LEU B 1 306 ? 241.510 157.912 178.498 1.00 20.12 306 LEU D N 1
ATOM 7323 C CA . LEU B 1 306 ? 240.539 156.946 178.004 1.00 19.56 306 LEU D CA 1
ATOM 7324 C C . LEU B 1 306 ? 240.691 156.779 176.503 1.00 19.27 306 LEU D C 1
ATOM 7325 O O . LEU B 1 306 ? 240.698 155.662 175.989 1.00 19.09 306 LEU D O 1
ATOM 7330 N N . LEU B 1 307 ? 240.817 157.899 175.804 1.00 18.76 307 LEU D N 1
ATOM 7331 C CA . LEU B 1 307 ? 240.985 157.867 174.362 1.00 19.16 307 LEU D CA 1
ATOM 7332 C C . LEU B 1 307 ? 242.211 157.040 173.999 1.00 20.02 307 LEU D C 1
ATOM 7333 O O . LEU B 1 307 ? 242.116 156.090 173.223 1.00 20.31 307 LEU D O 1
ATOM 7338 N N . LYS B 1 308 ? 243.359 157.397 174.571 1.00 21.90 308 LYS D N 1
ATOM 7339 C CA . LYS B 1 308 ? 244.596 156.676 174.295 1.00 23.66 308 LYS D CA 1
ATOM 7340 C C . LYS B 1 308 ? 244.391 155.203 174.598 1.00 23.46 308 LYS D C 1
ATOM 7341 O O . LYS B 1 308 ? 245.121 154.349 174.100 1.00 23.07 308 LYS D O 1
ATOM 7347 N N . ALA B 1 309 ? 243.383 154.914 175.413 1.00 23.59 309 ALA D N 1
ATOM 7348 C CA . ALA B 1 309 ? 243.064 153.543 175.783 1.00 23.58 309 ALA D CA 1
ATOM 7349 C C . ALA B 1 309 ? 242.205 152.890 174.709 1.00 23.34 309 ALA D C 1
ATOM 7350 O O . ALA B 1 309 ? 242.127 151.665 174.619 1.00 21.86 309 ALA D O 1
ATOM 7352 N N . ALA B 1 310 ? 241.562 153.716 173.892 1.00 24.15 310 ALA D N 1
ATOM 7353 C CA . ALA B 1 310 ? 240.702 153.219 172.826 1.00 24.43 310 ALA D CA 1
ATOM 7354 C C . ALA B 1 310 ? 241.531 152.725 171.652 1.00 24.02 310 ALA D C 1
ATOM 7355 O O . ALA B 1 310 ? 241.530 151.534 171.342 1.00 23.69 310 ALA D O 1
ATOM 7357 N N . GLU B 1 311 ? 242.230 153.648 170.999 1.00 23.39 311 GLU D N 1
ATOM 7358 C CA . GLU B 1 311 ? 243.078 153.310 169.862 1.00 23.02 311 GLU D CA 1
ATOM 7359 C C . GLU B 1 311 ? 243.994 152.183 170.308 1.00 23.36 311 GLU D C 1
ATOM 7360 O O . GLU B 1 311 ? 244.301 151.267 169.543 1.00 24.04 311 GLU D O 1
ATOM 7366 N N . TYR B 1 312 ? 244.406 152.256 171.568 1.00 23.56 312 TYR D N 1
ATOM 7367 C CA . TYR B 1 312 ? 245.273 151.255 172.162 1.00 22.37 312 TYR D CA 1
ATOM 7368 C C . TYR B 1 312 ? 244.699 149.865 171.943 1.00 19.92 312 TYR D C 1
ATOM 7369 O O . TYR B 1 312 ? 245.168 149.121 171.089 1.00 18.29 312 TYR D O 1
ATOM 7378 N N . TRP B 1 313 ? 243.672 149.522 172.710 1.00 18.02 313 TRP D N 1
ATOM 7379 C CA . TRP B 1 313 ? 243.061 148.205 172.598 1.00 17.72 313 TRP D CA 1
ATOM 7380 C C . TRP B 1 313 ? 242.643 147.825 171.191 1.00 17.50 313 TRP D C 1
ATOM 7381 O O . TRP B 1 313 ? 242.547 146.642 170.866 1.00 15.96 313 TRP D O 1
ATOM 7392 N N . ILE B 1 314 ? 242.391 148.824 170.356 1.00 18.83 314 ILE D N 1
ATOM 7393 C CA . ILE B 1 314 ? 241.996 148.555 168.984 1.00 20.48 314 ILE D CA 1
ATOM 7394 C C . ILE B 1 314 ? 243.170 147.906 168.279 1.00 21.02 314 ILE D C 1
ATOM 7395 O O . ILE B 1 314 ? 243.082 146.774 167.805 1.00 20.63 314 ILE D O 1
ATOM 7400 N N . ARG B 1 315 ? 244.274 148.644 168.236 1.00 22.46 315 ARG D N 1
ATOM 7401 C CA . ARG B 1 315 ? 245.510 148.204 167.597 1.00 24.37 315 ARG D CA 1
ATOM 7402 C C . ARG B 1 315 ? 246.051 146.868 168.114 1.00 24.83 315 ARG D C 1
ATOM 7403 O O . ARG B 1 315 ? 246.126 145.884 167.373 1.00 25.77 315 ARG D O 1
ATOM 7411 N N . GLU B 1 316 ? 246.434 146.848 169.387 1.00 25.46 316 GLU D N 1
ATOM 7412 C CA . GLU B 1 316 ? 246.994 145.658 170.019 1.00 27.04 316 GLU D CA 1
ATOM 7413 C C . GLU B 1 316 ? 246.193 144.373 169.798 1.00 27.42 316 GLU D C 1
ATOM 7414 O O . GLU B 1 316 ? 246.691 143.416 169.202 1.00 27.60 316 GLU D O 1
ATOM 7420 N N . THR B 1 317 ? 244.954 144.353 170.277 1.00 27.83 317 THR D N 1
ATOM 7421 C CA . THR B 1 317 ? 244.109 143.169 170.155 1.00 26.09 317 THR D CA 1
ATOM 7422 C C . THR B 1 317 ? 243.440 143.019 168.793 1.00 25.96 317 THR D C 1
ATOM 7423 O O . THR B 1 317 ? 243.110 141.908 168.376 1.00 25.35 317 THR D O 1
ATOM 7427 N N . GLY B 1 318 ? 243.242 144.137 168.102 1.00 24.95 318 GLY D N 1
ATOM 7428 C CA . GLY B 1 318 ? 242.594 144.087 166.803 1.00 24.08 318 GLY D CA 1
ATOM 7429 C C . GLY B 1 318 ? 241.118 143.790 166.980 1.00 23.45 318 GLY D C 1
ATOM 7430 O O . GLY B 1 318 ? 240.546 142.971 166.262 1.00 23.45 318 GLY D O 1
ATOM 7431 N N . ILE B 1 319 ? 240.502 144.458 167.952 1.00 22.13 319 ILE D N 1
ATOM 7432 C CA . ILE B 1 319 ? 239.086 144.268 168.239 1.00 19.65 319 ILE D CA 1
ATOM 7433 C C . ILE B 1 319 ? 238.249 145.010 167.217 1.00 18.14 319 ILE D C 1
ATOM 7434 O O . ILE B 1 319 ? 238.784 145.579 166.267 1.00 17.54 319 ILE D O 1
ATOM 7439 N N . ASP B 1 320 ? 236.937 145.017 167.414 1.00 17.25 320 ASP D N 1
ATOM 7440 C CA . ASP B 1 320 ? 236.051 145.683 166.474 1.00 15.98 320 ASP D CA 1
ATOM 7441 C C . ASP B 1 320 ? 234.971 146.524 167.129 1.00 16.23 320 ASP D C 1
ATOM 7442 O O . ASP B 1 320 ? 234.490 147.492 166.541 1.00 16.87 320 ASP D O 1
ATOM 7447 N N . GLY B 1 321 ? 234.582 146.164 168.345 1.00 15.73 321 GLY D N 1
ATOM 7448 C CA . GLY B 1 321 ? 233.535 146.921 168.996 1.00 18.87 321 GLY D CA 1
ATOM 7449 C C . GLY B 1 321 ? 233.832 147.410 170.395 1.00 19.84 321 GLY D C 1
ATOM 7450 O O . GLY B 1 321 ? 234.558 146.771 171.156 1.00 18.37 321 GLY D O 1
ATOM 7451 N N . TRP B 1 322 ? 233.242 148.555 170.723 1.00 21.40 322 TRP D N 1
ATOM 7452 C CA . TRP B 1 322 ? 233.396 149.176 172.028 1.00 23.27 322 TRP D CA 1
ATOM 7453 C C . TRP B 1 322 ? 232.031 149.465 172.645 1.00 24.71 322 TRP D C 1
ATOM 7454 O O . TRP B 1 322 ? 231.367 150.425 172.252 1.00 26.51 322 TRP D O 1
ATOM 7465 N N . ARG B 1 323 ? 231.600 148.634 173.593 1.00 24.65 323 ARG D N 1
ATOM 7466 C CA . ARG B 1 323 ? 230.324 148.873 174.265 1.00 23.87 323 ARG D CA 1
ATOM 7467 C C . ARG B 1 323 ? 230.626 149.956 175.288 1.00 22.84 323 ARG D C 1
ATOM 7468 O O . ARG B 1 323 ? 231.571 149.835 176.070 1.00 25.30 323 ARG D O 1
ATOM 7476 N N . LEU B 1 324 ? 229.822 151.008 175.295 1.00 20.47 324 LEU D N 1
ATOM 7477 C CA . LEU B 1 324 ? 230.062 152.094 176.225 1.00 18.52 324 LEU D CA 1
ATOM 7478 C C . LEU B 1 324 ? 229.107 152.068 177.419 1.00 18.37 324 LEU D C 1
ATOM 7479 O O . LEU B 1 324 ? 228.083 152.749 177.420 1.00 19.18 324 LEU D O 1
ATOM 7484 N N . ASP B 1 325 ? 229.454 151.272 178.429 1.00 15.60 325 ASP D N 1
ATOM 7485 C CA . ASP B 1 325 ? 228.645 151.143 179.640 1.00 15.55 325 ASP D CA 1
ATOM 7486 C C . ASP B 1 325 ? 228.186 152.515 180.139 1.00 15.67 325 ASP D C 1
ATOM 7487 O O . ASP B 1 325 ? 228.998 153.322 180.589 1.00 15.03 325 ASP D O 1
ATOM 7492 N N . VAL B 1 326 ? 226.882 152.770 180.035 1.00 15.70 326 VAL D N 1
ATOM 7493 C CA . VAL B 1 326 ? 226.277 154.035 180.462 1.00 14.60 326 VAL D CA 1
ATOM 7494 C C . VAL B 1 326 ? 226.784 155.209 179.622 1.00 14.50 326 VAL D C 1
ATOM 7495 O O . VAL B 1 326 ? 226.988 156.307 180.124 1.00 15.23 326 VAL D O 1
ATOM 7499 N N . ALA B 1 327 ? 226.960 154.967 178.330 1.00 14.50 327 ALA D N 1
ATOM 7500 C CA . ALA B 1 327 ? 227.462 155.969 177.395 1.00 14.50 327 ALA D CA 1
ATOM 7501 C C . ALA B 1 327 ? 226.870 157.370 177.496 1.00 14.50 327 ALA D C 1
ATOM 7502 O O . ALA B 1 327 ? 227.609 158.348 177.617 1.00 14.50 327 ALA D O 1
ATOM 7504 N N . ASN B 1 328 ? 225.545 157.467 177.435 1.00 14.50 328 ASN D N 1
ATOM 7505 C CA . ASN B 1 328 ? 224.858 158.760 177.478 1.00 15.32 328 ASN D CA 1
ATOM 7506 C C . ASN B 1 328 ? 225.356 159.708 178.557 1.00 15.10 328 ASN D C 1
ATOM 7507 O O . ASN B 1 328 ? 225.347 160.925 178.375 1.00 14.50 328 ASN D O 1
ATOM 7512 N N . GLU B 1 329 ? 225.791 159.142 179.675 1.00 14.50 329 GLU D N 1
ATOM 7513 C CA . GLU B 1 329 ? 226.286 159.926 180.798 1.00 14.50 329 GLU D CA 1
ATOM 7514 C C . GLU B 1 329 ? 227.578 160.664 180.451 1.00 14.50 329 GLU D C 1
ATOM 7515 O O . GLU B 1 329 ? 227.884 161.710 181.023 1.00 14.50 329 GLU D O 1
ATOM 7521 N N . VAL B 1 330 ? 228.336 160.116 179.511 1.00 14.60 330 VAL D N 1
ATOM 7522 C CA . VAL B 1 330 ? 229.582 160.739 179.101 1.00 14.50 330 VAL D CA 1
ATOM 7523 C C . VAL B 1 330 ? 229.279 161.865 178.119 1.00 14.50 330 VAL D C 1
ATOM 7524 O O . VAL B 1 330 ? 228.535 161.674 177.156 1.00 14.50 330 VAL D O 1
ATOM 7528 N N . SER B 1 331 ? 229.859 163.035 178.376 1.00 14.50 331 SER D N 1
ATOM 7529 C CA . SER B 1 331 ? 229.661 164.217 177.538 1.00 14.50 331 SER D CA 1
ATOM 7530 C C . SER B 1 331 ? 229.761 163.899 176.056 1.00 14.51 331 SER D C 1
ATOM 7531 O O . SER B 1 331 ? 230.576 163.075 175.640 1.00 14.50 331 SER D O 1
ATOM 7534 N N . HIS B 1 332 ? 228.926 164.563 175.264 1.00 14.68 332 HIS D N 1
ATOM 7535 C CA . HIS B 1 332 ? 228.923 164.352 173.828 1.00 14.50 332 HIS D CA 1
ATOM 7536 C C . HIS B 1 332 ? 230.313 164.629 173.309 1.00 14.50 332 HIS D C 1
ATOM 7537 O O . HIS B 1 332 ? 230.825 163.904 172.456 1.00 15.37 332 HIS D O 1
ATOM 7544 N N . GLN B 1 333 ? 230.924 165.681 173.837 1.00 15.09 333 GLN D N 1
ATOM 7545 C CA . GLN B 1 333 ? 232.261 166.060 173.421 1.00 16.03 333 GLN D CA 1
ATOM 7546 C C . GLN B 1 333 ? 233.142 164.829 173.307 1.00 15.66 333 GLN D C 1
ATOM 7547 O O . GLN B 1 333 ? 233.552 164.449 172.208 1.00 14.76 333 GLN D O 1
ATOM 7553 N N . PHE B 1 334 ? 233.422 164.199 174.442 1.00 14.50 334 PHE D N 1
ATOM 7554 C CA . PHE B 1 334 ? 234.258 163.009 174.451 1.00 14.50 334 PHE D CA 1
ATOM 7555 C C . PHE B 1 334 ? 233.825 162.050 173.356 1.00 14.50 334 PHE D C 1
ATOM 7556 O O . PHE B 1 334 ? 234.636 161.617 172.540 1.00 14.77 334 PHE D O 1
ATOM 7564 N N . TRP B 1 335 ? 232.539 161.725 173.348 1.00 14.50 335 TRP D N 1
ATOM 7565 C CA . TRP B 1 335 ? 231.985 160.817 172.357 1.00 16.25 335 TRP D CA 1
ATOM 7566 C C . TRP B 1 335 ? 232.229 161.322 170.944 1.00 15.54 335 TRP D C 1
ATOM 7567 O O . TRP B 1 335 ? 232.560 160.542 170.046 1.00 15.64 335 TRP D O 1
ATOM 7578 N N . ARG B 1 336 ? 232.065 162.626 170.748 1.00 14.91 336 ARG D N 1
ATOM 7579 C CA . ARG B 1 336 ? 232.276 163.216 169.436 1.00 14.50 336 ARG D CA 1
ATOM 7580 C C . ARG B 1 336 ? 233.682 162.887 168.956 1.00 14.50 336 ARG D C 1
ATOM 7581 O O . ARG B 1 336 ? 233.905 162.708 167.759 1.00 14.50 336 ARG D O 1
ATOM 7589 N N . GLU B 1 337 ? 234.619 162.795 169.901 1.00 15.25 337 GLU D N 1
ATOM 7590 C CA . GLU B 1 337 ? 236.019 162.501 169.592 1.00 15.31 337 GLU D CA 1
ATOM 7591 C C . GLU B 1 337 ? 236.314 161.008 169.606 1.00 14.50 337 GLU D C 1
ATOM 7592 O O . GLU B 1 337 ? 236.933 160.474 168.683 1.00 14.50 337 GLU D O 1
ATOM 7598 N N . PHE B 1 338 ? 235.879 160.347 170.671 1.00 14.50 338 PHE D N 1
ATOM 7599 C CA . PHE B 1 338 ? 236.067 158.913 170.814 1.00 15.11 338 PHE D CA 1
ATOM 7600 C C . PHE B 1 338 ? 235.856 158.284 169.449 1.00 15.76 338 PHE D C 1
ATOM 7601 O O . PHE B 1 338 ? 236.647 157.454 169.003 1.00 14.50 338 PHE D O 1
ATOM 7609 N N . ARG B 1 339 ? 234.785 158.706 168.785 1.00 16.75 339 ARG D N 1
ATOM 7610 C CA . ARG B 1 339 ? 234.443 158.185 167.470 1.00 17.87 339 ARG D CA 1
ATOM 7611 C C . ARG B 1 339 ? 235.598 158.336 166.502 1.00 17.41 339 ARG D C 1
ATOM 7612 O O . ARG B 1 339 ? 236.164 157.350 166.035 1.00 15.74 339 ARG D O 1
ATOM 7620 N N . ARG B 1 340 ? 235.940 159.577 166.191 1.00 18.77 340 ARG D N 1
ATOM 7621 C CA . ARG B 1 340 ? 237.042 159.824 165.283 1.00 20.40 340 ARG D CA 1
ATOM 7622 C C . ARG B 1 340 ? 238.182 158.936 165.764 1.00 19.59 340 ARG D C 1
ATOM 7623 O O . ARG B 1 340 ? 238.692 158.100 165.018 1.00 18.18 340 ARG D O 1
ATOM 7631 N N . VAL B 1 341 ? 238.540 159.102 167.035 1.00 18.06 341 VAL D N 1
ATOM 7632 C CA . VAL B 1 341 ? 239.623 158.344 167.656 1.00 16.59 341 VAL D CA 1
ATOM 7633 C C . VAL B 1 341 ? 239.621 156.859 167.330 1.00 15.87 341 VAL D C 1
ATOM 7634 O O . VAL B 1 341 ? 240.675 156.262 167.112 1.00 14.50 341 VAL D O 1
ATOM 7638 N N . VAL B 1 342 ? 238.438 156.259 167.309 1.00 17.68 342 VAL D N 1
ATOM 7639 C CA . VAL B 1 342 ? 238.339 154.841 167.016 1.00 19.49 342 VAL D CA 1
ATOM 7640 C C . VAL B 1 342 ? 238.335 154.577 165.517 1.00 18.95 342 VAL D C 1
ATOM 7641 O O . VAL B 1 342 ? 239.212 153.881 165.006 1.00 19.55 342 VAL D O 1
ATOM 7645 N N . LYS B 1 343 ? 237.355 155.136 164.812 1.00 19.31 343 LYS D N 1
ATOM 7646 C CA . LYS B 1 343 ? 237.260 154.945 163.371 1.00 19.50 343 LYS D CA 1
ATOM 7647 C C . LYS B 1 343 ? 238.635 155.118 162.753 1.00 19.56 343 LYS D C 1
ATOM 7648 O O . LYS B 1 343 ? 239.012 154.390 161.837 1.00 18.50 343 LYS D O 1
ATOM 7654 N N . GLN B 1 344 ? 239.381 156.092 163.258 1.00 19.64 344 GLN D N 1
ATOM 7655 C CA . GLN B 1 344 ? 240.726 156.330 162.764 1.00 19.97 344 GLN D CA 1
ATOM 7656 C C . GLN B 1 344 ? 241.416 154.971 162.807 1.00 20.80 344 GLN D C 1
ATOM 7657 O O . GLN B 1 344 ? 241.830 154.435 161.779 1.00 21.06 344 GLN D O 1
ATOM 7663 N N . ALA B 1 345 ? 241.504 154.410 164.008 1.00 20.98 345 ALA D N 1
ATOM 7664 C CA . ALA B 1 345 ? 242.130 153.112 164.211 1.00 21.64 345 ALA D CA 1
ATOM 7665 C C . ALA B 1 345 ? 241.477 152.035 163.351 1.00 22.20 345 ALA D C 1
ATOM 7666 O O . ALA B 1 345 ? 242.162 151.172 162.803 1.00 22.33 345 ALA D O 1
ATOM 7668 N N . ASN B 1 346 ? 240.154 152.080 163.234 1.00 23.32 346 ASN D N 1
ATOM 7669 C CA . ASN B 1 346 ? 239.443 151.092 162.430 1.00 24.68 346 ASN D CA 1
ATOM 7670 C C . ASN B 1 346 ? 238.380 151.722 161.549 1.00 25.17 346 ASN D C 1
ATOM 7671 O O . ASN B 1 346 ? 237.480 152.404 162.036 1.00 26.18 346 ASN D O 1
ATOM 7676 N N . PRO B 1 347 ? 238.464 151.489 160.234 1.00 25.60 347 PRO D N 1
ATOM 7677 C CA . PRO B 1 347 ? 237.498 152.039 159.283 1.00 25.95 347 PRO D CA 1
ATOM 7678 C C . PRO B 1 347 ? 236.068 151.648 159.639 1.00 24.23 347 PRO D C 1
ATOM 7679 O O . PRO B 1 347 ? 235.202 152.513 159.794 1.00 26.73 347 PRO D O 1
ATOM 7683 N N . ASP B 1 348 ? 235.825 150.346 159.780 1.00 21.21 348 ASP D N 1
ATOM 7684 C CA . ASP B 1 348 ? 234.489 149.859 160.104 1.00 18.21 348 ASP D CA 1
ATOM 7685 C C . ASP B 1 348 ? 234.352 149.186 161.474 1.00 17.18 348 ASP D C 1
ATOM 7686 O O . ASP B 1 348 ? 234.296 147.960 161.576 1.00 16.60 348 ASP D O 1
ATOM 7691 N N . ALA B 1 349 ? 234.280 150.004 162.523 1.00 16.05 349 ALA D N 1
ATOM 7692 C CA . ALA B 1 349 ? 234.134 149.515 163.892 1.00 15.66 349 ALA D CA 1
ATOM 7693 C C . ALA B 1 349 ? 232.753 149.888 164.439 1.00 15.52 349 ALA D C 1
ATOM 7694 O O . ALA B 1 349 ? 232.286 151.013 164.257 1.00 15.92 349 ALA D O 1
ATOM 7696 N N . TYR B 1 350 ? 232.114 148.937 165.114 1.00 14.93 350 TYR D N 1
ATOM 7697 C CA . TYR B 1 350 ? 230.780 149.126 165.679 1.00 15.79 350 TYR D CA 1
ATOM 7698 C C . TYR B 1 350 ? 230.827 149.860 167.013 1.00 16.19 350 TYR D C 1
ATOM 7699 O O . TYR B 1 350 ? 231.659 149.554 167.869 1.00 16.20 350 TYR D O 1
ATOM 7708 N N . ILE B 1 351 ? 229.931 150.829 167.186 1.00 15.84 351 ILE D N 1
ATOM 7709 C CA . ILE B 1 351 ? 229.866 151.604 168.421 1.00 16.33 351 ILE D CA 1
ATOM 7710 C C . ILE B 1 351 ? 228.432 151.783 168.909 1.00 17.25 351 ILE D C 1
ATOM 7711 O O . ILE B 1 351 ? 227.582 152.314 168.189 1.00 19.35 351 ILE D O 1
ATOM 7716 N N . LEU B 1 352 ? 228.184 151.343 170.142 1.00 17.28 352 LEU D N 1
ATOM 7717 C CA . LEU B 1 352 ? 226.869 151.426 170.777 1.00 17.86 352 LEU D CA 1
ATOM 7718 C C . LEU B 1 352 ? 227.059 151.647 172.280 1.00 19.07 352 LEU D C 1
ATOM 7719 O O . LEU B 1 352 ? 228.122 151.330 172.825 1.00 20.74 352 LEU D O 1
ATOM 7724 N N . GLY B 1 353 ? 226.037 152.175 172.954 1.00 19.97 353 GLY D N 1
ATOM 7725 C CA . GLY B 1 353 ? 226.160 152.424 174.385 1.00 20.64 353 GLY D CA 1
ATOM 7726 C C . GLY B 1 353 ? 225.013 151.951 175.266 1.00 21.20 353 GLY D C 1
ATOM 7727 O O . GLY B 1 353 ? 223.874 151.846 174.809 1.00 21.54 353 GLY D O 1
ATOM 7728 N N . GLU B 1 354 ? 225.320 151.675 176.535 1.00 21.16 354 GLU D N 1
ATOM 7729 C CA . GLU B 1 354 ? 224.325 151.212 177.500 1.00 22.04 354 GLU D CA 1
ATOM 7730 C C . GLU B 1 354 ? 223.328 152.325 177.815 1.00 23.13 354 GLU D C 1
ATOM 7731 O O . GLU B 1 354 ? 223.291 152.860 178.928 1.00 23.51 354 GLU D O 1
ATOM 7737 N N . VAL B 1 355 ? 222.520 152.671 176.817 1.00 24.30 355 VAL D N 1
ATOM 7738 C CA . VAL B 1 355 ? 221.505 153.707 176.959 1.00 24.58 355 VAL D CA 1
ATOM 7739 C C . VAL B 1 355 ? 220.105 153.089 176.936 1.00 24.78 355 VAL D C 1
ATOM 7740 O O . VAL B 1 355 ? 219.567 152.775 175.870 1.00 25.44 355 VAL D O 1
ATOM 7744 N N . TRP B 1 356 ? 219.526 152.911 178.121 1.00 24.66 356 TRP D N 1
ATOM 7745 C CA . TRP B 1 356 ? 218.197 152.333 178.239 1.00 24.97 356 TRP D CA 1
ATOM 7746 C C . TRP B 1 356 ? 217.182 153.107 177.405 1.00 23.91 356 TRP D C 1
ATOM 7747 O O . TRP B 1 356 ? 216.743 152.637 176.357 1.00 25.15 356 TRP D O 1
ATOM 7758 N N . HIS B 1 357 ? 216.822 154.299 177.878 1.00 21.92 357 HIS D N 1
ATOM 7759 C CA . HIS B 1 357 ? 215.839 155.153 177.212 1.00 19.73 357 HIS D CA 1
ATOM 7760 C C . HIS B 1 357 ? 216.229 155.589 175.804 1.00 18.55 357 HIS D C 1
ATOM 7761 O O . HIS B 1 357 ? 217.365 155.388 175.373 1.00 18.41 357 HIS D O 1
ATOM 7768 N N . GLU B 1 358 ? 215.271 156.198 175.103 1.00 17.28 358 GLU D N 1
ATOM 7769 C CA . GLU B 1 358 ? 215.472 156.681 173.736 1.00 15.75 358 GLU D CA 1
ATOM 7770 C C . GLU B 1 358 ? 216.790 157.428 173.615 1.00 15.77 358 GLU D C 1
ATOM 7771 O O . GLU B 1 358 ? 217.145 158.222 174.485 1.00 17.64 358 GLU D O 1
ATOM 7777 N N . SER B 1 359 ? 217.510 157.171 172.529 1.00 15.33 359 SER D N 1
ATOM 7778 C CA . SER B 1 359 ? 218.810 157.791 172.318 1.00 16.33 359 SER D CA 1
ATOM 7779 C C . SER B 1 359 ? 219.016 158.394 170.930 1.00 16.54 359 SER D C 1
ATOM 7780 O O . SER B 1 359 ? 219.943 158.025 170.212 1.00 14.55 359 SER D O 1
ATOM 7783 N N . SER B 1 360 ? 218.159 159.335 170.558 1.00 17.71 360 SER D N 1
ATOM 7784 C CA . SER B 1 360 ? 218.265 159.980 169.255 1.00 17.02 360 SER D CA 1
ATOM 7785 C C . SER B 1 360 ? 219.611 160.694 169.088 1.00 15.83 360 SER D C 1
ATOM 7786 O O . SER B 1 360 ? 220.495 160.211 168.380 1.00 14.50 360 SER D O 1
ATOM 7789 N N . ILE B 1 361 ? 219.757 161.839 169.751 1.00 14.50 361 ILE D N 1
ATOM 7790 C CA . ILE B 1 361 ? 220.974 162.649 169.693 1.00 14.50 361 ILE D CA 1
ATOM 7791 C C . ILE B 1 361 ? 222.277 161.857 169.580 1.00 14.68 361 ILE D C 1
ATOM 7792 O O . ILE B 1 361 ? 223.210 162.270 168.889 1.00 14.50 361 ILE D O 1
ATOM 7797 N N . TRP B 1 362 ? 222.339 160.720 170.258 1.00 14.86 362 TRP D N 1
ATOM 7798 C CA . TRP B 1 362 ? 223.536 159.896 170.244 1.00 15.77 362 TRP D CA 1
ATOM 7799 C C . TRP B 1 362 ? 223.643 159.017 169.007 1.00 16.07 362 TRP D C 1
ATOM 7800 O O . TRP B 1 362 ? 224.444 158.085 168.974 1.00 15.98 362 TRP D O 1
ATOM 7811 N N . LEU B 1 363 ? 222.846 159.313 167.988 1.00 17.10 363 LEU D N 1
ATOM 7812 C CA . LEU B 1 363 ? 222.875 158.513 166.769 1.00 18.72 363 LEU D CA 1
ATOM 7813 C C . LEU B 1 363 ? 222.675 159.349 165.525 1.00 20.41 363 LEU D C 1
ATOM 7814 O O . LEU B 1 363 ? 221.977 158.936 164.602 1.00 19.81 363 LEU D O 1
ATOM 7819 N N . GLU B 1 364 ? 223.284 160.524 165.490 1.00 21.98 364 GLU D N 1
ATOM 7820 C CA . GLU B 1 364 ? 223.132 161.367 164.326 1.00 23.04 364 GLU D CA 1
ATOM 7821 C C . GLU B 1 364 ? 224.218 161.111 163.290 1.00 24.47 364 GLU D C 1
ATOM 7822 O O . GLU B 1 364 ? 224.007 161.338 162.099 1.00 24.26 364 GLU D O 1
ATOM 7828 N N . GLY B 1 365 ? 225.377 160.636 163.740 1.00 25.52 365 GLY D N 1
ATOM 7829 C CA . GLY B 1 365 ? 226.461 160.362 162.813 1.00 25.30 365 GLY D CA 1
ATOM 7830 C C . GLY B 1 365 ? 227.836 160.702 163.350 1.00 24.88 365 GLY D C 1
ATOM 7831 O O . GLY B 1 365 ? 228.853 160.386 162.728 1.00 24.55 365 GLY D O 1
ATOM 7832 N N . ASP B 1 366 ? 227.867 161.348 164.509 1.00 24.16 366 ASP D N 1
ATOM 7833 C CA . ASP B 1 366 ? 229.123 161.732 165.132 1.00 23.45 366 ASP D CA 1
ATOM 7834 C C . ASP B 1 366 ? 229.274 161.087 166.505 1.00 23.35 366 ASP D C 1
ATOM 7835 O O . ASP B 1 366 ? 229.872 161.666 167.413 1.00 25.42 366 ASP D O 1
ATOM 7840 N N . GLN B 1 367 ? 228.732 159.882 166.647 1.00 20.82 367 GLN D N 1
ATOM 7841 C CA . GLN B 1 367 ? 228.802 159.146 167.901 1.00 17.50 367 GLN D CA 1
ATOM 7842 C C . GLN B 1 367 ? 228.541 157.668 167.652 1.00 17.03 367 GLN D C 1
ATOM 7843 O O . GLN B 1 367 ? 228.806 157.163 166.563 1.00 17.84 367 GLN D O 1
ATOM 7849 N N . PHE B 1 368 ? 228.015 156.979 168.656 1.00 16.94 368 PHE D N 1
ATOM 7850 C CA . PHE B 1 368 ? 227.743 155.549 168.539 1.00 17.02 368 PHE D CA 1
ATOM 7851 C C . PHE B 1 368 ? 226.980 155.250 167.262 1.00 16.69 368 PHE D C 1
ATOM 7852 O O . PHE B 1 368 ? 225.966 155.884 166.977 1.00 17.71 368 PHE D O 1
ATOM 7860 N N . ASP B 1 369 ? 227.473 154.288 166.490 1.00 15.51 369 ASP D N 1
ATOM 7861 C CA . ASP B 1 369 ? 226.814 153.917 165.247 1.00 15.24 369 ASP D CA 1
ATOM 7862 C C . ASP B 1 369 ? 225.359 153.611 165.558 1.00 14.50 369 ASP D C 1
ATOM 7863 O O . ASP B 1 369 ? 224.457 154.019 164.831 1.00 14.50 369 ASP D O 1
ATOM 7868 N N . ALA B 1 370 ? 225.146 152.883 166.648 1.00 14.50 370 ALA D N 1
ATOM 7869 C CA . ALA B 1 370 ? 223.808 152.519 167.097 1.00 14.50 370 ALA D CA 1
ATOM 7870 C C . ALA B 1 370 ? 223.825 152.531 168.620 1.00 14.50 370 ALA D C 1
ATOM 7871 O O . ALA B 1 370 ? 224.742 153.085 169.230 1.00 14.50 370 ALA D O 1
ATOM 7873 N N . VAL B 1 371 ? 222.814 151.932 169.237 1.00 14.50 371 VAL D N 1
ATOM 7874 C CA . VAL B 1 371 ? 222.756 151.883 170.691 1.00 14.59 371 VAL D CA 1
ATOM 7875 C C . VAL B 1 371 ? 222.257 150.540 171.185 1.00 15.66 371 VAL D C 1
ATOM 7876 O O . VAL B 1 371 ? 221.701 149.746 170.428 1.00 16.27 371 VAL D O 1
ATOM 7880 N N . MET B 1 372 ? 222.479 150.292 172.467 1.00 16.72 372 MET D N 1
ATOM 7881 C CA . MET B 1 372 ? 222.037 149.063 173.097 1.00 18.45 372 MET D CA 1
ATOM 7882 C C . MET B 1 372 ? 220.553 149.314 173.321 1.00 17.96 372 MET D C 1
ATOM 7883 O O . MET B 1 372 ? 220.124 149.703 174.410 1.00 19.25 372 MET D O 1
ATOM 7888 N N . ASN B 1 373 ? 219.782 149.110 172.259 1.00 17.38 373 ASN D N 1
ATOM 7889 C CA . ASN B 1 373 ? 218.345 149.335 172.282 1.00 17.22 373 ASN D CA 1
ATOM 7890 C C . ASN B 1 373 ? 217.510 148.296 173.013 1.00 17.80 373 ASN D C 1
ATOM 7891 O O . ASN B 1 373 ? 217.274 147.194 172.520 1.00 17.90 373 ASN D O 1
ATOM 7896 N N . TYR B 1 374 ? 217.064 148.675 174.202 1.00 19.05 374 TYR D N 1
ATOM 7897 C CA . TYR B 1 374 ? 216.218 147.836 175.030 1.00 19.61 374 TYR D CA 1
ATOM 7898 C C . TYR B 1 374 ? 214.759 148.141 174.679 1.00 20.96 374 TYR D C 1
ATOM 7899 O O . TYR B 1 374 ? 213.884 147.285 174.841 1.00 21.23 374 TYR D O 1
ATOM 7908 N N . PRO B 1 375 ? 214.474 149.374 174.203 1.00 21.79 375 PRO D N 1
ATOM 7909 C CA . PRO B 1 375 ? 213.095 149.711 173.843 1.00 19.40 375 PRO D CA 1
ATOM 7910 C C . PRO B 1 375 ? 212.590 148.796 172.737 1.00 20.22 375 PRO D C 1
ATOM 7911 O O . PRO B 1 375 ? 211.535 149.022 172.148 1.00 19.73 375 PRO D O 1
ATOM 7915 N N . PHE B 1 376 ? 213.388 147.771 172.458 1.00 19.36 376 PHE D N 1
ATOM 7916 C CA . PHE B 1 376 ? 213.069 146.744 171.478 1.00 17.61 376 PHE D CA 1
ATOM 7917 C C . PHE B 1 376 ? 212.661 145.574 172.354 1.00 18.30 376 PHE D C 1
ATOM 7918 O O . PHE B 1 376 ? 211.604 144.964 172.173 1.00 18.34 376 PHE D O 1
ATOM 7926 N N . THR B 1 377 ? 213.528 145.277 173.315 1.00 18.52 377 THR D N 1
ATOM 7927 C CA . THR B 1 377 ? 213.300 144.197 174.254 1.00 17.70 377 THR D CA 1
ATOM 7928 C C . THR B 1 377 ? 211.884 144.348 174.794 1.00 19.24 377 THR D C 1
ATOM 7929 O O . THR B 1 377 ? 210.983 143.576 174.444 1.00 19.20 377 THR D O 1
ATOM 7933 N N . ASN B 1 378 ? 211.698 145.360 175.639 1.00 19.64 378 ASN D N 1
ATOM 7934 C CA . ASN B 1 378 ? 210.399 145.641 176.230 1.00 19.97 378 ASN D CA 1
ATOM 7935 C C . ASN B 1 378 ? 209.321 145.502 175.169 1.00 19.77 378 ASN D C 1
ATOM 7936 O O . ASN B 1 378 ? 208.272 144.911 175.409 1.00 19.15 378 ASN D O 1
ATOM 7941 N N . ALA B 1 379 ? 209.587 146.037 173.986 1.00 18.38 379 ALA D N 1
ATOM 7942 C CA . ALA B 1 379 ? 208.621 145.937 172.908 1.00 18.37 379 ALA D CA 1
ATOM 7943 C C . ALA B 1 379 ? 208.271 144.468 172.729 1.00 17.48 379 ALA D C 1
ATOM 7944 O O . ALA B 1 379 ? 207.148 144.049 173.003 1.00 17.18 379 ALA D O 1
ATOM 7946 N N . VAL B 1 380 ? 209.252 143.691 172.289 1.00 16.95 380 VAL D N 1
ATOM 7947 C CA . VAL B 1 380 ? 209.068 142.266 172.057 1.00 16.87 380 VAL D CA 1
ATOM 7948 C C . VAL B 1 380 ? 208.487 141.550 173.275 1.00 17.24 380 VAL D C 1
ATOM 7949 O O . VAL B 1 380 ? 207.318 141.161 173.280 1.00 17.39 380 VAL D O 1
ATOM 7953 N N . LEU B 1 381 ? 209.318 141.378 174.299 1.00 18.28 381 LEU D N 1
ATOM 7954 C CA . LEU B 1 381 ? 208.920 140.711 175.536 1.00 19.40 381 LEU D CA 1
ATOM 7955 C C . LEU B 1 381 ? 207.444 140.928 175.854 1.00 19.18 381 LEU D C 1
ATOM 7956 O O . LEU B 1 381 ? 206.684 139.980 176.022 1.00 18.44 381 LEU D O 1
ATOM 7961 N N . ASP B 1 382 ? 207.049 142.192 175.937 1.00 18.83 382 ASP D N 1
ATOM 7962 C CA . ASP B 1 382 ? 205.672 142.542 176.246 1.00 17.55 382 ASP D CA 1
ATOM 7963 C C . ASP B 1 382 ? 204.662 141.797 175.388 1.00 16.59 382 ASP D C 1
ATOM 7964 O O . ASP B 1 382 ? 203.587 141.450 175.863 1.00 17.02 382 ASP D O 1
ATOM 7969 N N . PHE B 1 383 ? 204.993 141.541 174.130 1.00 15.22 383 PHE D N 1
ATOM 7970 C CA . PHE B 1 383 ? 204.050 140.835 173.278 1.00 15.08 383 PHE D CA 1
ATOM 7971 C C . PHE B 1 383 ? 204.171 139.323 173.346 1.00 14.99 383 PHE D C 1
ATOM 7972 O O . PHE B 1 383 ? 203.203 138.609 173.079 1.00 14.67 383 PHE D O 1
ATOM 7980 N N . PHE B 1 384 ? 205.356 138.832 173.692 1.00 15.53 384 PHE D N 1
ATOM 7981 C CA . PHE B 1 384 ? 205.571 137.393 173.770 1.00 15.55 384 PHE D CA 1
ATOM 7982 C C . PHE B 1 384 ? 205.867 136.924 175.184 1.00 16.19 384 PHE D C 1
ATOM 7983 O O . PHE B 1 384 ? 205.413 135.863 175.605 1.00 15.64 384 PHE D O 1
ATOM 7991 N N . ILE B 1 385 ? 206.636 137.723 175.911 1.00 17.51 385 ILE D N 1
ATOM 7992 C CA . ILE B 1 385 ? 207.019 137.393 177.276 1.00 21.02 385 ILE D CA 1
ATOM 7993 C C . ILE B 1 385 ? 206.083 137.987 178.324 1.00 21.17 385 ILE D C 1
ATOM 7994 O O . ILE B 1 385 ? 205.213 137.293 178.862 1.00 21.38 385 ILE D O 1
ATOM 7999 N N . HIS B 1 386 ? 206.275 139.269 178.616 1.00 21.28 386 HIS D N 1
ATOM 8000 C CA . HIS B 1 386 ? 205.458 139.955 179.604 1.00 22.00 386 HIS D CA 1
ATOM 8001 C C . HIS B 1 386 ? 203.978 139.806 179.255 1.00 22.65 386 HIS D C 1
ATOM 8002 O O . HIS B 1 386 ? 203.122 139.740 180.139 1.00 22.01 386 HIS D O 1
ATOM 8009 N N . GLN B 1 387 ? 203.693 139.741 177.956 1.00 22.99 387 GLN D N 1
ATOM 8010 C CA . GLN B 1 387 ? 202.329 139.606 177.455 1.00 23.25 387 GLN D CA 1
ATOM 8011 C C . GLN B 1 387 ? 201.429 140.703 178.007 1.00 24.36 387 GLN D C 1
ATOM 8012 O O . GLN B 1 387 ? 200.278 140.460 178.373 1.00 25.00 387 GLN D O 1
ATOM 8018 N N . ILE B 1 388 ? 201.977 141.914 178.060 1.00 24.39 388 ILE D N 1
ATOM 8019 C CA . ILE B 1 388 ? 201.260 143.085 178.553 1.00 23.67 388 ILE D CA 1
ATOM 8020 C C . ILE B 1 388 ? 200.639 143.797 177.363 1.00 23.67 388 ILE D C 1
ATOM 8021 O O . ILE B 1 388 ? 199.621 144.476 177.492 1.00 24.22 388 ILE D O 1
ATOM 8026 N N . ALA B 1 389 ? 201.280 143.645 176.208 1.00 22.55 389 ALA D N 1
ATOM 8027 C CA . ALA B 1 389 ? 200.817 144.255 174.970 1.00 21.74 389 ALA D CA 1
ATOM 8028 C C . ALA B 1 389 ? 199.930 143.250 174.256 1.00 21.31 389 ALA D C 1
ATOM 8029 O O . ALA B 1 389 ? 199.773 142.118 174.722 1.00 20.14 389 ALA D O 1
ATOM 8031 N N . ASP B 1 390 ? 199.372 143.653 173.120 1.00 21.56 390 ASP D N 1
ATOM 8032 C CA . ASP B 1 390 ? 198.477 142.783 172.375 1.00 22.20 390 ASP D CA 1
ATOM 8033 C C . ASP B 1 390 ? 198.383 143.162 170.912 1.00 20.65 390 ASP D C 1
ATOM 8034 O O . ASP B 1 390 ? 197.702 144.117 170.550 1.00 21.84 390 ASP D O 1
ATOM 8039 N N . ALA B 1 391 ? 199.080 142.393 170.087 1.00 19.34 391 ALA D N 1
ATOM 8040 C CA . ALA B 1 391 ? 199.107 142.569 168.644 1.00 18.76 391 ALA D CA 1
ATOM 8041 C C . ALA B 1 391 ? 198.551 143.889 168.126 1.00 18.76 391 ALA D C 1
ATOM 8042 O O . ALA B 1 391 ? 197.593 143.902 167.361 1.00 19.52 391 ALA D O 1
ATOM 8044 N N . GLU B 1 392 ? 199.158 144.991 168.557 1.00 18.37 392 GLU D N 1
ATOM 8045 C CA . GLU B 1 392 ? 198.801 146.358 168.156 1.00 19.92 392 GLU D CA 1
ATOM 8046 C C . GLU B 1 392 ? 199.583 147.273 169.069 1.00 20.07 392 GLU D C 1
ATOM 8047 O O . GLU B 1 392 ? 200.332 148.129 168.611 1.00 21.75 392 GLU D O 1
ATOM 8053 N N . LYS B 1 393 ? 199.368 147.102 170.370 1.00 20.46 393 LYS D N 1
ATOM 8054 C CA . LYS B 1 393 ? 200.089 147.886 171.360 1.00 20.55 393 LYS D CA 1
ATOM 8055 C C . LYS B 1 393 ? 201.542 147.600 171.043 1.00 20.06 393 LYS D C 1
ATOM 8056 O O . LYS B 1 393 ? 202.399 148.483 171.099 1.00 21.26 393 LYS D O 1
ATOM 8062 N N . PHE B 1 394 ? 201.802 146.340 170.708 1.00 18.27 394 PHE D N 1
ATOM 8063 C CA . PHE B 1 394 ? 203.134 145.884 170.337 1.00 17.98 394 PHE D CA 1
ATOM 8064 C C . PHE B 1 394 ? 203.453 146.563 169.014 1.00 16.72 394 PHE D C 1
ATOM 8065 O O . PHE B 1 394 ? 204.251 147.494 168.975 1.00 17.91 394 PHE D O 1
ATOM 8073 N N . SER B 1 395 ? 202.807 146.115 167.939 1.00 15.31 395 SER D N 1
ATOM 8074 C CA . SER B 1 395 ? 203.035 146.693 166.617 1.00 14.59 395 SER D CA 1
ATOM 8075 C C . SER B 1 395 ? 203.262 148.191 166.701 1.00 14.50 395 SER D C 1
ATOM 8076 O O . SER B 1 395 ? 204.301 148.694 166.281 1.00 14.50 395 SER D O 1
ATOM 8079 N N . PHE B 1 396 ? 202.275 148.900 167.236 1.00 14.50 396 PHE D N 1
ATOM 8080 C CA . PHE B 1 396 ? 202.361 150.347 167.380 1.00 14.60 396 PHE D CA 1
ATOM 8081 C C . PHE B 1 396 ? 203.699 150.738 167.977 1.00 14.94 396 PHE D C 1
ATOM 8082 O O . PHE B 1 396 ? 204.553 151.298 167.294 1.00 15.89 396 PHE D O 1
ATOM 8090 N N . MET B 1 397 ? 203.878 150.425 169.257 1.00 15.01 397 MET D N 1
ATOM 8091 C CA . MET B 1 397 ? 205.109 150.766 169.947 1.00 16.47 397 MET D CA 1
ATOM 8092 C C . MET B 1 397 ? 206.340 150.291 169.188 1.00 17.39 397 MET D C 1
ATOM 8093 O O . MET B 1 397 ? 207.446 150.769 169.435 1.00 20.18 397 MET D O 1
ATOM 8098 N N . LEU B 1 398 ? 206.158 149.354 168.267 1.00 16.23 398 LEU D N 1
ATOM 8099 C CA . LEU B 1 398 ? 207.289 148.859 167.503 1.00 15.31 398 LEU D CA 1
ATOM 8100 C C . LEU B 1 398 ? 207.441 149.729 166.268 1.00 15.49 398 LEU D C 1
ATOM 8101 O O . LEU B 1 398 ? 208.555 150.063 165.866 1.00 18.28 398 LEU D O 1
ATOM 8106 N N . GLY B 1 399 ? 206.314 150.091 165.667 1.00 14.75 399 GLY D N 1
ATOM 8107 C CA . GLY B 1 399 ? 206.352 150.940 164.494 1.00 14.55 399 GLY D CA 1
ATOM 8108 C C . GLY B 1 399 ? 206.757 152.319 164.959 1.00 14.50 399 GLY D C 1
ATOM 8109 O O . GLY B 1 399 ? 207.268 153.131 164.194 1.00 14.50 399 GLY D O 1
ATOM 8110 N N . LYS B 1 400 ? 206.516 152.574 166.237 1.00 14.50 400 LYS D N 1
ATOM 8111 C CA . LYS B 1 400 ? 206.862 153.846 166.842 1.00 14.50 400 LYS D CA 1
ATOM 8112 C C . LYS B 1 400 ? 208.377 153.937 166.851 1.00 14.62 400 LYS D C 1
ATOM 8113 O O . LYS B 1 400 ? 208.959 154.820 166.225 1.00 14.50 400 LYS D O 1
ATOM 8119 N N . GLN B 1 401 ? 209.008 152.999 167.547 1.00 15.29 401 GLN D N 1
ATOM 8120 C CA . GLN B 1 401 ? 210.459 152.965 167.671 1.00 15.96 401 GLN D CA 1
ATOM 8121 C C . GLN B 1 401 ? 211.170 152.867 166.330 1.00 16.08 401 GLN D C 1
ATOM 8122 O O . GLN B 1 401 ? 212.385 153.045 166.250 1.00 17.58 401 GLN D O 1
ATOM 8128 N N . LEU B 1 402 ? 210.408 152.591 165.279 1.00 16.46 402 LEU D N 1
ATOM 8129 C CA . LEU B 1 402 ? 210.967 152.466 163.939 1.00 16.84 402 LEU D CA 1
ATOM 8130 C C . LEU B 1 402 ? 211.130 153.818 163.245 1.00 16.15 402 LEU D C 1
ATOM 8131 O O . LEU B 1 402 ? 212.193 154.128 162.711 1.00 17.23 402 LEU D O 1
ATOM 8136 N N . ALA B 1 403 ? 210.071 154.618 163.245 1.00 15.10 403 ALA D N 1
ATOM 8137 C CA . ALA B 1 403 ? 210.115 155.931 162.616 1.00 14.50 403 ALA D CA 1
ATOM 8138 C C . ALA B 1 403 ? 210.921 156.877 163.494 1.00 14.50 403 ALA D C 1
ATOM 8139 O O . ALA B 1 403 ? 211.232 157.999 163.100 1.00 14.50 403 ALA D O 1
ATOM 8141 N N . GLY B 1 404 ? 211.263 156.404 164.688 1.00 15.84 404 GLY D N 1
ATOM 8142 C CA . GLY B 1 404 ? 212.025 157.209 165.624 1.00 15.97 404 GLY D CA 1
ATOM 8143 C C . GLY B 1 404 ? 213.442 157.520 165.183 1.00 14.50 404 GLY D C 1
ATOM 8144 O O . GLY B 1 404 ? 213.881 158.663 165.271 1.00 15.44 404 GLY D O 1
ATOM 8145 N N . TYR B 1 405 ? 214.161 156.507 164.708 1.00 14.50 405 TYR D N 1
ATOM 8146 C CA . TYR B 1 405 ? 215.538 156.697 164.268 1.00 14.50 405 TYR D CA 1
ATOM 8147 C C . TYR B 1 405 ? 215.701 156.498 162.762 1.00 15.35 405 TYR D C 1
ATOM 8148 O O . TYR B 1 405 ? 215.014 155.673 162.152 1.00 16.98 405 TYR D O 1
ATOM 8157 N N . PRO B 1 406 ? 216.621 157.258 162.141 1.00 15.53 406 PRO D N 1
ATOM 8158 C CA . PRO B 1 406 ? 216.874 157.161 160.700 1.00 15.37 406 PRO D CA 1
ATOM 8159 C C . PRO B 1 406 ? 217.164 155.746 160.195 1.00 15.34 406 PRO D C 1
ATOM 8160 O O . PRO B 1 406 ? 217.756 154.925 160.892 1.00 15.35 406 PRO D O 1
ATOM 8164 N N . ARG B 1 407 ? 216.726 155.481 158.968 1.00 16.19 407 ARG D N 1
ATOM 8165 C CA . ARG B 1 407 ? 216.883 154.181 158.317 1.00 16.09 407 ARG D CA 1
ATOM 8166 C C . ARG B 1 407 ? 218.209 153.493 158.603 1.00 15.48 407 ARG D C 1
ATOM 8167 O O . ARG B 1 407 ? 218.258 152.530 159.364 1.00 14.50 407 ARG D O 1
ATOM 8175 N N . GLN B 1 408 ? 219.283 153.990 157.997 1.00 14.50 408 GLN D N 1
ATOM 8176 C CA . GLN B 1 408 ? 220.597 153.395 158.190 1.00 14.79 408 GLN D CA 1
ATOM 8177 C C . GLN B 1 408 ? 220.972 153.381 159.658 1.00 14.75 408 GLN D C 1
ATOM 8178 O O . GLN B 1 408 ? 221.934 152.724 160.047 1.00 15.71 408 GLN D O 1
ATOM 8184 N N . ALA B 1 409 ? 220.216 154.111 160.471 1.00 14.93 409 ALA D N 1
ATOM 8185 C CA . ALA B 1 409 ? 220.479 154.146 161.901 1.00 15.40 409 ALA D CA 1
ATOM 8186 C C . ALA B 1 409 ? 219.886 152.894 162.531 1.00 15.86 409 ALA D C 1
ATOM 8187 O O . ALA B 1 409 ? 220.602 152.088 163.130 1.00 16.66 409 ALA D O 1
ATOM 8189 N N . SER B 1 410 ? 218.574 152.731 162.384 1.00 16.20 410 SER D N 1
ATOM 8190 C CA . SER B 1 410 ? 217.887 151.572 162.939 1.00 17.18 410 SER D CA 1
ATOM 8191 C C . SER B 1 410 ? 218.503 150.267 162.454 1.00 16.24 410 SER D C 1
ATOM 8192 O O . SER B 1 410 ? 218.610 149.309 163.218 1.00 17.20 410 SER D O 1
ATOM 8195 N N . GLU B 1 411 ? 218.908 150.229 161.187 1.00 15.74 411 GLU D N 1
ATOM 8196 C CA . GLU B 1 411 ? 219.521 149.029 160.624 1.00 16.65 411 GLU D CA 1
ATOM 8197 C C . GLU B 1 411 ? 220.545 148.509 161.623 1.00 16.75 411 GLU D C 1
ATOM 8198 O O . GLU B 1 411 ? 220.464 147.381 162.109 1.00 15.90 411 GLU D O 1
ATOM 8204 N N . VAL B 1 412 ? 221.506 149.374 161.921 1.00 18.46 412 VAL D N 1
ATOM 8205 C CA . VAL B 1 412 ? 222.600 149.089 162.837 1.00 19.05 412 VAL D CA 1
ATOM 8206 C C . VAL B 1 412 ? 222.164 148.779 164.267 1.00 18.67 412 VAL D C 1
ATOM 8207 O O . VAL B 1 412 ? 222.841 148.041 164.984 1.00 16.55 412 VAL D O 1
ATOM 8211 N N . MET B 1 413 ? 221.034 149.341 164.677 1.00 18.60 413 MET D N 1
ATOM 8212 C CA . MET B 1 413 ? 220.521 149.133 166.025 1.00 18.93 413 MET D CA 1
ATOM 8213 C C . MET B 1 413 ? 220.793 147.753 166.615 1.00 19.98 413 MET D C 1
ATOM 8214 O O . MET B 1 413 ? 220.779 146.739 165.915 1.00 20.30 413 MET D O 1
ATOM 8219 N N . PHE B 1 414 ? 221.032 147.740 167.923 1.00 20.27 414 PHE D N 1
ATOM 8220 C CA . PHE B 1 414 ? 221.334 146.524 168.667 1.00 19.78 414 PHE D CA 1
ATOM 8221 C C . PHE B 1 414 ? 220.087 146.008 169.374 1.00 19.85 414 PHE D C 1
ATOM 8222 O O . PHE B 1 414 ? 219.576 146.655 170.289 1.00 19.85 414 PHE D O 1
ATOM 8230 N N . ASN B 1 415 ? 219.612 144.835 168.960 1.00 19.41 415 ASN D N 1
ATOM 8231 C CA . ASN B 1 415 ? 218.403 144.233 169.534 1.00 18.18 415 ASN D CA 1
ATOM 8232 C C . ASN B 1 415 ? 218.662 143.041 170.465 1.00 17.37 415 ASN D C 1
ATOM 8233 O O . ASN B 1 415 ? 218.961 141.938 170.005 1.00 17.18 415 ASN D O 1
ATOM 8238 N N . LEU B 1 416 ? 218.518 143.260 171.769 1.00 16.26 416 LEU D N 1
ATOM 8239 C CA . LEU B 1 416 ? 218.761 142.208 172.754 1.00 16.72 416 LEU D CA 1
ATOM 8240 C C . LEU B 1 416 ? 217.519 141.827 173.549 1.00 17.26 416 LEU D C 1
ATOM 8241 O O . LEU B 1 416 ? 216.607 142.636 173.710 1.00 19.21 416 LEU D O 1
ATOM 8246 N N . LEU B 1 417 ? 217.495 140.599 174.062 1.00 16.50 417 LEU D N 1
ATOM 8247 C CA . LEU B 1 417 ? 216.352 140.133 174.841 1.00 16.48 417 LEU D CA 1
ATOM 8248 C C . LEU B 1 417 ? 216.674 139.879 176.309 1.00 17.63 417 LEU D C 1
ATOM 8249 O O . LEU B 1 417 ? 215.779 139.683 177.126 1.00 17.25 417 LEU D O 1
ATOM 8254 N N . ASP B 1 418 ? 217.959 139.879 176.634 1.00 19.68 418 ASP D N 1
ATOM 8255 C CA . ASP B 1 418 ? 218.415 139.680 178.005 1.00 21.40 418 ASP D CA 1
ATOM 8256 C C . ASP B 1 418 ? 219.884 140.059 178.064 1.00 22.05 418 ASP D C 1
ATOM 8257 O O . ASP B 1 418 ? 220.584 140.014 177.049 1.00 20.94 418 ASP D O 1
ATOM 8262 N N . SER B 1 419 ? 220.358 140.447 179.241 1.00 22.56 419 SER D N 1
ATOM 8263 C CA . SER B 1 419 ? 221.753 140.835 179.352 1.00 24.39 419 SER D CA 1
ATOM 8264 C C . SER B 1 419 ? 222.293 140.945 180.769 1.00 26.28 419 SER D C 1
ATOM 8265 O O . SER B 1 419 ? 221.651 140.559 181.743 1.00 27.46 419 SER D O 1
ATOM 8268 N N . HIS B 1 420 ? 223.502 141.480 180.851 1.00 27.36 420 HIS D N 1
ATOM 8269 C CA . HIS B 1 420 ? 224.199 141.677 182.106 1.00 28.40 420 HIS D CA 1
ATOM 8270 C C . HIS B 1 420 ? 223.311 142.190 183.242 1.00 28.14 420 HIS D C 1
ATOM 8271 O O . HIS B 1 420 ? 222.978 141.450 184.171 1.00 27.33 420 HIS D O 1
ATOM 8278 N N . ASP B 1 421 ? 222.924 143.458 183.143 1.00 28.47 421 ASP D N 1
ATOM 8279 C CA . ASP B 1 421 ? 222.115 144.134 184.151 1.00 29.25 421 ASP D CA 1
ATOM 8280 C C . ASP B 1 421 ? 220.613 143.841 184.102 1.00 29.68 421 ASP D C 1
ATOM 8281 O O . ASP B 1 421 ? 219.820 144.575 184.692 1.00 30.75 421 ASP D O 1
ATOM 8286 N N . THR B 1 422 ? 220.219 142.777 183.408 1.00 29.63 422 THR D N 1
ATOM 8287 C CA . THR B 1 422 ? 218.805 142.419 183.318 1.00 29.53 422 THR D CA 1
ATOM 8288 C C . THR B 1 422 ? 218.544 141.122 184.062 1.00 29.35 422 THR D C 1
ATOM 8289 O O . THR B 1 422 ? 218.835 140.998 185.249 1.00 30.41 422 THR D O 1
ATOM 8293 N N . ALA B 1 423 ? 217.986 140.159 183.341 1.00 29.96 423 ALA D N 1
ATOM 8294 C CA . ALA B 1 423 ? 217.671 138.851 183.885 1.00 31.62 423 ALA D CA 1
ATOM 8295 C C . ALA B 1 423 ? 217.690 137.880 182.718 1.00 31.80 423 ALA D C 1
ATOM 8296 O O . ALA B 1 423 ? 217.849 138.293 181.567 1.00 33.05 423 ALA D O 1
ATOM 8298 N N . ARG B 1 424 ? 217.541 136.593 183.009 1.00 31.41 424 ARG D N 1
ATOM 8299 C CA . ARG B 1 424 ? 217.518 135.598 181.949 1.00 30.95 424 ARG D CA 1
ATOM 8300 C C . ARG B 1 424 ? 216.234 135.819 181.170 1.00 29.39 424 ARG D C 1
ATOM 8301 O O . ARG B 1 424 ? 215.351 136.550 181.620 1.00 30.01 424 ARG D O 1
ATOM 8309 N N . LEU B 1 425 ? 216.126 135.204 180.001 1.00 27.59 425 LEU D N 1
ATOM 8310 C CA . LEU B 1 425 ? 214.923 135.369 179.209 1.00 26.02 425 LEU D CA 1
ATOM 8311 C C . LEU B 1 425 ? 213.857 134.402 179.703 1.00 25.99 425 LEU D C 1
ATOM 8312 O O . LEU B 1 425 ? 212.741 134.809 180.023 1.00 24.19 425 LEU D O 1
ATOM 8317 N N . LEU B 1 426 ? 214.211 133.124 179.786 1.00 26.91 426 LEU D N 1
ATOM 8318 C CA . LEU B 1 426 ? 213.273 132.106 180.240 1.00 28.16 426 LEU D CA 1
ATOM 8319 C C . LEU B 1 426 ? 212.932 132.255 181.724 1.00 29.76 426 LEU D C 1
ATOM 8320 O O . LEU B 1 426 ? 212.257 131.403 182.304 1.00 30.45 426 LEU D O 1
ATOM 8325 N N . THR B 1 427 ? 213.418 133.325 182.344 1.00 31.48 427 THR D N 1
ATOM 8326 C CA . THR B 1 427 ? 213.105 133.577 183.743 1.00 33.31 427 THR D CA 1
ATOM 8327 C C . THR B 1 427 ? 211.981 134.595 183.714 1.00 32.99 427 THR D C 1
ATOM 8328 O O . THR B 1 427 ? 210.955 134.419 184.374 1.00 32.77 427 THR D O 1
ATOM 8332 N N . GLN B 1 428 ? 212.176 135.651 182.923 1.00 33.57 428 GLN D N 1
ATOM 8333 C CA . GLN B 1 428 ? 211.167 136.695 182.784 1.00 34.61 428 GLN D CA 1
ATOM 8334 C C . GLN B 1 428 ? 209.873 136.003 182.368 1.00 34.39 428 GLN D C 1
ATOM 8335 O O . GLN B 1 428 ? 208.771 136.477 182.655 1.00 34.97 428 GLN D O 1
ATOM 8341 N N . ALA B 1 429 ? 210.028 134.873 181.685 1.00 33.18 429 ALA D N 1
ATOM 8342 C CA . ALA B 1 429 ? 208.902 134.062 181.248 1.00 32.03 429 ALA D CA 1
ATOM 8343 C C . ALA B 1 429 ? 208.956 132.835 182.144 1.00 32.36 429 ALA D C 1
ATOM 8344 O O . ALA B 1 429 ? 209.836 131.990 181.988 1.00 32.34 429 ALA D O 1
ATOM 8346 N N . ASP B 1 430 ? 208.029 132.754 183.094 1.00 31.85 430 ASP D N 1
ATOM 8347 C CA . ASP B 1 430 ? 207.979 131.641 184.033 1.00 30.76 430 ASP D CA 1
ATOM 8348 C C . ASP B 1 430 ? 208.255 130.293 183.381 1.00 31.03 430 ASP D C 1
ATOM 8349 O O . ASP B 1 430 ? 207.328 129.560 183.038 1.00 31.53 430 ASP D O 1
ATOM 8354 N N . GLY B 1 431 ? 209.539 129.981 183.217 1.00 29.39 431 GLY D N 1
ATOM 8355 C CA . GLY B 1 431 ? 209.954 128.723 182.622 1.00 27.44 431 GLY D CA 1
ATOM 8356 C C . GLY B 1 431 ? 209.439 128.418 181.227 1.00 27.52 431 GLY D C 1
ATOM 8357 O O . GLY B 1 431 ? 210.140 127.807 180.421 1.00 26.51 431 GLY D O 1
ATOM 8358 N N . ASP B 1 432 ? 208.213 128.837 180.944 1.00 27.88 432 ASP D N 1
ATOM 8359 C CA . ASP B 1 432 ? 207.595 128.595 179.652 1.00 28.21 432 ASP D CA 1
ATOM 8360 C C . ASP B 1 432 ? 208.565 128.812 178.503 1.00 28.02 432 ASP D C 1
ATOM 8361 O O . ASP B 1 432 ? 208.817 129.947 178.102 1.00 27.67 432 ASP D O 1
ATOM 8366 N N . LYS B 1 433 ? 209.100 127.713 177.980 1.00 27.73 433 LYS D N 1
ATOM 8367 C CA . LYS B 1 433 ? 210.038 127.756 176.861 1.00 26.70 433 LYS D CA 1
ATOM 8368 C C . LYS B 1 433 ? 209.306 128.362 175.665 1.00 25.56 433 LYS D C 1
ATOM 8369 O O . LYS B 1 433 ? 209.797 129.276 175.005 1.00 24.42 433 LYS D O 1
ATOM 8375 N N . ARG B 1 434 ? 208.120 127.823 175.407 1.00 25.04 434 ARG D N 1
ATOM 8376 C CA . ARG B 1 434 ? 207.269 128.247 174.307 1.00 24.71 434 ARG D CA 1
ATOM 8377 C C . ARG B 1 434 ? 207.342 129.741 174.009 1.00 23.66 434 ARG D C 1
ATOM 8378 O O . ARG B 1 434 ? 207.902 130.149 172.990 1.00 23.04 434 ARG D O 1
ATOM 8386 N N . LYS B 1 435 ? 206.773 130.551 174.898 1.00 22.37 435 LYS D N 1
ATOM 8387 C CA . LYS B 1 435 ? 206.761 131.998 174.718 1.00 20.81 435 LYS D CA 1
ATOM 8388 C C . LYS B 1 435 ? 208.128 132.541 174.299 1.00 20.12 435 LYS D C 1
ATOM 8389 O O . LYS B 1 435 ? 208.212 133.468 173.493 1.00 19.22 435 LYS D O 1
ATOM 8395 N N . MET B 1 436 ? 209.194 131.956 174.836 1.00 19.74 436 MET D N 1
ATOM 8396 C CA . MET B 1 436 ? 210.544 132.397 174.500 1.00 20.09 436 MET D CA 1
ATOM 8397 C C . MET B 1 436 ? 210.800 132.259 173.007 1.00 19.26 436 MET D C 1
ATOM 8398 O O . MET B 1 436 ? 211.157 133.228 172.333 1.00 20.05 436 MET D O 1
ATOM 8403 N N . LYS B 1 437 ? 210.622 131.042 172.504 1.00 18.44 437 LYS D N 1
ATOM 8404 C CA . LYS B 1 437 ? 210.830 130.746 171.094 1.00 17.88 437 LYS D CA 1
ATOM 8405 C C . LYS B 1 437 ? 210.509 131.948 170.215 1.00 17.56 437 LYS D C 1
ATOM 8406 O O . LYS B 1 437 ? 211.334 132.385 169.412 1.00 17.38 437 LYS D O 1
ATOM 8412 N N . LEU B 1 438 ? 209.306 132.481 170.391 1.00 17.85 438 LEU D N 1
ATOM 8413 C CA . LEU B 1 438 ? 208.828 133.628 169.622 1.00 18.74 438 LEU D CA 1
ATOM 8414 C C . LEU B 1 438 ? 209.807 134.790 169.501 1.00 18.52 438 LEU D C 1
ATOM 8415 O O . LEU B 1 438 ? 210.439 134.976 168.459 1.00 17.74 438 LEU D O 1
ATOM 8420 N N . ALA B 1 439 ? 209.906 135.579 170.566 1.00 18.53 439 ALA D N 1
ATOM 8421 C CA . ALA B 1 439 ? 210.792 136.734 170.595 1.00 17.55 439 ALA D CA 1
ATOM 8422 C C . ALA B 1 439 ? 212.069 136.422 169.841 1.00 16.53 439 ALA D C 1
ATOM 8423 O O . ALA B 1 439 ? 212.465 137.155 168.940 1.00 16.15 439 ALA D O 1
ATOM 8425 N N . VAL B 1 440 ? 212.709 135.324 170.218 1.00 15.94 440 VAL D N 1
ATOM 8426 C CA . VAL B 1 440 ? 213.940 134.920 169.567 1.00 15.22 440 VAL D CA 1
ATOM 8427 C C . VAL B 1 440 ? 213.699 134.941 168.075 1.00 14.50 440 VAL D C 1
ATOM 8428 O O . VAL B 1 440 ? 214.272 135.756 167.352 1.00 14.50 440 VAL D O 1
ATOM 8432 N N . LEU B 1 441 ? 212.836 134.039 167.625 1.00 14.50 441 LEU D N 1
ATOM 8433 C CA . LEU B 1 441 ? 212.502 133.947 166.213 1.00 15.57 441 LEU D CA 1
ATOM 8434 C C . LEU B 1 441 ? 212.211 135.335 165.674 1.00 15.16 441 LEU D C 1
ATOM 8435 O O . LEU B 1 441 ? 212.874 135.816 164.754 1.00 14.50 441 LEU D O 1
ATOM 8440 N N . PHE B 1 442 ? 211.215 135.980 166.261 1.00 15.44 442 PHE D N 1
ATOM 8441 C CA . PHE B 1 442 ? 210.859 137.312 165.835 1.00 15.11 442 PHE D CA 1
ATOM 8442 C C . PHE B 1 442 ? 212.095 138.191 165.788 1.00 14.50 442 PHE D C 1
ATOM 8443 O O . PHE B 1 442 ? 212.258 138.990 164.873 1.00 14.50 442 PHE D O 1
ATOM 8451 N N . GLN B 1 443 ? 212.960 138.036 166.785 1.00 15.75 443 GLN D N 1
ATOM 8452 C CA . GLN B 1 443 ? 214.179 138.829 166.877 1.00 16.67 443 GLN D CA 1
ATOM 8453 C C . GLN B 1 443 ? 215.077 138.671 165.665 1.00 16.17 443 GLN D C 1
ATOM 8454 O O . GLN B 1 443 ? 215.528 139.661 165.087 1.00 17.17 443 GLN D O 1
ATOM 8460 N N . PHE B 1 444 ? 215.345 137.431 165.277 1.00 15.56 444 PHE D N 1
ATOM 8461 C CA . PHE B 1 444 ? 216.206 137.208 164.129 1.00 16.09 444 PHE D CA 1
ATOM 8462 C C . PHE B 1 444 ? 215.513 137.532 162.821 1.00 15.75 444 PHE D C 1
ATOM 8463 O O . PHE B 1 444 ? 216.130 138.073 161.907 1.00 15.45 444 PHE D O 1
ATOM 8471 N N . THR B 1 445 ? 214.229 137.213 162.729 1.00 16.31 445 THR D N 1
ATOM 8472 C CA . THR B 1 445 ? 213.479 137.528 161.525 1.00 15.01 445 THR D CA 1
ATOM 8473 C C . THR B 1 445 ? 213.504 139.042 161.417 1.00 15.54 445 THR D C 1
ATOM 8474 O O . THR B 1 445 ? 213.604 139.605 160.333 1.00 14.50 445 THR D O 1
ATOM 8478 N N . TYR B 1 446 ? 213.419 139.693 162.569 1.00 15.55 446 TYR D N 1
ATOM 8479 C CA . TYR B 1 446 ? 213.438 141.143 162.635 1.00 16.13 446 TYR D CA 1
ATOM 8480 C C . TYR B 1 446 ? 214.838 141.625 162.254 1.00 16.67 446 TYR D C 1
ATOM 8481 O O . TYR B 1 446 ? 215.793 140.840 162.252 1.00 16.73 446 TYR D O 1
ATOM 8490 N N . PHE B 1 447 ? 214.958 142.911 161.932 1.00 16.88 447 PHE D N 1
ATOM 8491 C CA . PHE B 1 447 ? 216.240 143.473 161.527 1.00 18.31 447 PHE D CA 1
ATOM 8492 C C . PHE B 1 447 ? 217.135 143.869 162.691 1.00 19.22 447 PHE D C 1
ATOM 8493 O O . PHE B 1 447 ? 216.883 143.499 163.839 1.00 19.31 447 PHE D O 1
ATOM 8501 N N . GLY B 1 448 ? 218.180 144.632 162.378 1.00 19.74 448 GLY D N 1
ATOM 8502 C CA . GLY B 1 448 ? 219.122 145.056 163.396 1.00 20.78 448 GLY D CA 1
ATOM 8503 C C . GLY B 1 448 ? 219.970 143.862 163.784 1.00 20.85 448 GLY D C 1
ATOM 8504 O O . GLY B 1 448 ? 219.631 142.730 163.441 1.00 21.30 448 GLY D O 1
ATOM 8505 N N . THR B 1 449 ? 221.073 144.095 164.485 1.00 20.76 449 THR D N 1
ATOM 8506 C CA . THR B 1 449 ? 221.925 142.990 164.897 1.00 19.55 449 THR D CA 1
ATOM 8507 C C . THR B 1 449 ? 221.333 142.360 166.155 1.00 19.35 449 THR D C 1
ATOM 8508 O O . THR B 1 449 ? 221.182 143.029 167.178 1.00 21.06 449 THR D O 1
ATOM 8512 N N . PRO B 1 450 ? 220.963 141.069 166.087 1.00 20.19 450 PRO D N 1
ATOM 8513 C CA . PRO B 1 450 ? 220.388 140.357 167.233 1.00 19.80 450 PRO D CA 1
ATOM 8514 C C . PRO B 1 450 ? 221.485 139.889 168.185 1.00 17.25 450 PRO D C 1
ATOM 8515 O O . PRO B 1 450 ? 222.625 139.677 167.772 1.00 16.61 450 PRO D O 1
ATOM 8519 N N . CYS B 1 451 ? 221.144 139.725 169.457 1.00 17.39 451 CYS D N 1
ATOM 8520 C CA . CYS B 1 451 ? 222.127 139.297 170.439 1.00 18.50 451 CYS D CA 1
ATOM 8521 C C . CYS B 1 451 ? 221.539 138.395 171.514 1.00 19.00 451 CYS D C 1
ATOM 8522 O O . CYS B 1 451 ? 220.524 138.715 172.138 1.00 18.79 451 CYS D O 1
ATOM 8525 N N . ILE B 1 452 ? 222.200 137.270 171.741 1.00 20.21 452 ILE D N 1
ATOM 8526 C CA . ILE B 1 452 ? 221.728 136.318 172.723 1.00 21.46 452 ILE D CA 1
ATOM 8527 C C . ILE B 1 452 ? 222.635 136.130 173.928 1.00 22.49 452 ILE D C 1
ATOM 8528 O O . ILE B 1 452 ? 223.732 135.583 173.824 1.00 23.31 452 ILE D O 1
ATOM 8533 N N . TYR B 1 453 ? 222.155 136.599 175.074 1.00 22.60 453 TYR D N 1
ATOM 8534 C CA . TYR B 1 453 ? 222.888 136.488 176.321 1.00 22.03 453 TYR D CA 1
ATOM 8535 C C . TYR B 1 453 ? 223.386 135.057 176.402 1.00 21.80 453 TYR D C 1
ATOM 8536 O O . TYR B 1 453 ? 222.616 134.119 176.210 1.00 22.63 453 TYR D O 1
ATOM 8545 N N . TYR B 1 454 ? 224.677 134.895 176.670 1.00 20.77 454 TYR D N 1
ATOM 8546 C CA . TYR B 1 454 ? 225.284 133.569 176.751 1.00 20.33 454 TYR D CA 1
ATOM 8547 C C . TYR B 1 454 ? 224.408 132.603 177.531 1.00 20.33 454 TYR D C 1
ATOM 8548 O O . TYR B 1 454 ? 223.789 132.979 178.526 1.00 21.54 454 TYR D O 1
ATOM 8557 N N . GLY B 1 455 ? 224.360 131.357 177.072 1.00 19.61 455 GLY D N 1
ATOM 8558 C CA . GLY B 1 455 ? 223.556 130.356 177.742 1.00 19.37 455 GLY D CA 1
ATOM 8559 C C . GLY B 1 455 ? 222.106 130.358 177.297 1.00 19.58 455 GLY D C 1
ATOM 8560 O O . GLY B 1 455 ? 221.401 129.373 177.500 1.00 20.31 455 GLY D O 1
ATOM 8561 N N . ASP B 1 456 ? 221.648 131.455 176.697 1.00 20.64 456 ASP D N 1
ATOM 8562 C CA . ASP B 1 456 ? 220.262 131.529 176.243 1.00 20.72 456 ASP D CA 1
ATOM 8563 C C . ASP B 1 456 ? 219.918 130.282 175.450 1.00 21.22 456 ASP D C 1
ATOM 8564 O O . ASP B 1 456 ? 218.790 129.797 175.497 1.00 21.41 456 ASP D O 1
ATOM 8569 N N . GLU B 1 457 ? 220.900 129.758 174.729 1.00 21.80 457 GLU D N 1
ATOM 8570 C CA . GLU B 1 457 ? 220.694 128.560 173.931 1.00 24.07 457 GLU D CA 1
ATOM 8571 C C . GLU B 1 457 ? 220.503 127.329 174.821 1.00 25.27 457 GLU D C 1
ATOM 8572 O O . GLU B 1 457 ? 220.570 126.196 174.347 1.00 25.39 457 GLU D O 1
ATOM 8578 N N . VAL B 1 458 ? 220.272 127.553 176.113 1.00 29.03 458 VAL D N 1
ATOM 8579 C CA . VAL B 1 458 ? 220.070 126.451 177.056 1.00 32.77 458 VAL D CA 1
ATOM 8580 C C . VAL B 1 458 ? 218.999 126.787 178.097 1.00 33.78 458 VAL D C 1
ATOM 8581 O O . VAL B 1 458 ? 218.292 125.902 178.585 1.00 33.67 458 VAL D O 1
ATOM 8585 N N . GLY B 1 459 ? 218.888 128.069 178.433 1.00 35.37 459 GLY D N 1
ATOM 8586 C CA . GLY B 1 459 ? 217.912 128.488 179.420 1.00 38.51 459 GLY D CA 1
ATOM 8587 C C . GLY B 1 459 ? 218.488 128.350 180.813 1.00 39.72 459 GLY D C 1
ATOM 8588 O O . GLY B 1 459 ? 218.900 127.260 181.212 1.00 39.38 459 GLY D O 1
ATOM 8589 N N . LEU B 1 460 ? 218.517 129.452 181.555 1.00 42.10 460 LEU D N 1
ATOM 8590 C CA . LEU B 1 460 ? 219.068 129.439 182.904 1.00 45.14 460 LEU D CA 1
ATOM 8591 C C . LEU B 1 460 ? 218.087 129.979 183.940 1.00 46.33 460 LEU D C 1
ATOM 8592 O O . LEU B 1 460 ? 217.647 131.126 183.865 1.00 46.27 460 LEU D O 1
ATOM 8597 N N . ASP B 1 461 ? 217.762 129.129 184.910 1.00 48.30 461 ASP D N 1
ATOM 8598 C CA . ASP B 1 461 ? 216.814 129.444 185.979 1.00 50.13 461 ASP D CA 1
ATOM 8599 C C . ASP B 1 461 ? 217.305 130.497 186.980 1.00 51.26 461 ASP D C 1
ATOM 8600 O O . ASP B 1 461 ? 217.664 130.167 188.113 1.00 50.70 461 ASP D O 1
ATOM 8605 N N . GLY B 1 462 ? 217.302 131.762 186.566 1.00 52.56 462 GLY D N 1
ATOM 8606 C CA . GLY B 1 462 ? 217.750 132.825 187.449 1.00 53.89 462 GLY D CA 1
ATOM 8607 C C . GLY B 1 462 ? 216.950 134.109 187.325 1.00 54.09 462 GLY D C 1
ATOM 8608 O O . GLY B 1 462 ? 215.728 134.108 187.479 1.00 53.61 462 GLY D O 1
ATOM 8609 N N . GLY B 1 463 ? 217.646 135.210 187.054 1.00 54.55 463 GLY D N 1
ATOM 8610 C CA . GLY B 1 463 ? 216.985 136.495 186.910 1.00 54.92 463 GLY D CA 1
ATOM 8611 C C . GLY B 1 463 ? 217.182 137.405 188.109 1.00 55.52 463 GLY D C 1
ATOM 8612 O O . GLY B 1 463 ? 217.489 136.934 189.204 1.00 56.05 463 GLY D O 1
ATOM 8613 N N . HIS B 1 464 ? 217.009 138.710 187.900 1.00 55.76 464 HIS D N 1
ATOM 8614 C CA . HIS B 1 464 ? 217.158 139.698 188.966 1.00 55.75 464 HIS D CA 1
ATOM 8615 C C . HIS B 1 464 ? 218.603 139.678 189.482 1.00 55.20 464 HIS D C 1
ATOM 8616 O O . HIS B 1 464 ? 218.929 138.938 190.413 1.00 55.87 464 HIS D O 1
ATOM 8623 N N . ASP B 1 465 ? 219.459 140.487 188.858 1.00 54.23 465 ASP D N 1
ATOM 8624 C CA . ASP B 1 465 ? 220.879 140.593 189.219 1.00 53.02 465 ASP D CA 1
ATOM 8625 C C . ASP B 1 465 ? 221.094 140.445 190.730 1.00 52.05 465 ASP D C 1
ATOM 8626 O O . ASP B 1 465 ? 220.327 140.989 191.528 1.00 52.43 465 ASP D O 1
ATOM 8631 N N . PRO B 1 466 ? 222.134 139.695 191.142 1.00 50.91 466 PRO D N 1
ATOM 8632 C CA . PRO B 1 466 ? 223.092 139.000 190.278 1.00 49.92 466 PRO D CA 1
ATOM 8633 C C . PRO B 1 466 ? 222.562 137.640 189.828 1.00 48.66 466 PRO D C 1
ATOM 8634 O O . PRO B 1 466 ? 223.328 136.687 189.670 1.00 48.85 466 PRO D O 1
ATOM 8638 N N . GLY B 1 467 ? 221.248 137.561 189.629 1.00 48.13 467 GLY D N 1
ATOM 8639 C CA . GLY B 1 467 ? 220.629 136.318 189.203 1.00 46.68 467 GLY D CA 1
ATOM 8640 C C . GLY B 1 467 ? 221.267 135.712 187.966 1.00 46.21 467 GLY D C 1
ATOM 8641 O O . GLY B 1 467 ? 221.832 134.619 188.026 1.00 46.56 467 GLY D O 1
ATOM 8642 N N . CYS B 1 468 ? 221.182 136.422 186.843 1.00 44.88 468 CYS D N 1
ATOM 8643 C CA . CYS B 1 468 ? 221.749 135.946 185.585 1.00 42.92 468 CYS D CA 1
ATOM 8644 C C . CYS B 1 468 ? 223.274 136.050 185.542 1.00 42.52 468 CYS D C 1
ATOM 8645 O O . CYS B 1 468 ? 223.831 136.902 184.848 1.00 41.74 468 CYS D O 1
ATOM 8648 N N . ARG B 1 469 ? 223.938 135.169 186.287 1.00 42.94 469 ARG D N 1
ATOM 8649 C CA . ARG B 1 469 ? 225.399 135.133 186.355 1.00 43.09 469 ARG D CA 1
ATOM 8650 C C . ARG B 1 469 ? 225.859 133.688 186.552 1.00 41.74 469 ARG D C 1
ATOM 8651 O O . ARG B 1 469 ? 226.843 133.436 187.242 1.00 42.77 469 ARG D O 1
ATOM 8659 N N . LYS B 1 470 ? 225.140 132.745 185.946 1.00 40.24 470 LYS D N 1
ATOM 8660 C CA . LYS B 1 470 ? 225.464 131.324 186.068 1.00 37.73 470 LYS D CA 1
ATOM 8661 C C . LYS B 1 470 ? 226.624 130.886 185.177 1.00 35.77 470 LYS D C 1
ATOM 8662 O O . LYS B 1 470 ? 226.749 131.339 184.038 1.00 34.09 470 LYS D O 1
ATOM 8668 N N . CYS B 1 471 ? 227.472 130.004 185.704 1.00 33.92 471 CYS D N 1
ATOM 8669 C CA . CYS B 1 471 ? 228.598 129.488 184.938 1.00 32.55 471 CYS D CA 1
ATOM 8670 C C . CYS B 1 471 ? 227.968 128.675 183.818 1.00 31.37 471 CYS D C 1
ATOM 8671 O O . CYS B 1 471 ? 227.423 127.599 184.067 1.00 31.32 471 CYS D O 1
ATOM 8674 N N . MET B 1 472 ? 228.010 129.209 182.599 1.00 30.94 472 MET D N 1
ATOM 8675 C CA . MET B 1 472 ? 227.450 128.525 181.436 1.00 30.97 472 MET D CA 1
ATOM 8676 C C . MET B 1 472 ? 227.707 127.027 181.538 1.00 30.60 472 MET D C 1
ATOM 8677 O O . MET B 1 472 ? 228.853 126.580 181.487 1.00 30.84 472 MET D O 1
ATOM 8682 N N . GLU B 1 473 ? 226.639 126.251 181.686 1.00 30.38 473 GLU D N 1
ATOM 8683 C CA . GLU B 1 473 ? 226.775 124.809 181.814 1.00 30.46 473 GLU D CA 1
ATOM 8684 C C . GLU B 1 473 ? 227.085 124.101 180.506 1.00 30.47 473 GLU D C 1
ATOM 8685 O O . GLU B 1 473 ? 226.603 124.489 179.441 1.00 27.89 473 GLU D O 1
ATOM 8691 N N . TRP B 1 474 ? 227.899 123.055 180.605 1.00 31.62 474 TRP D N 1
ATOM 8692 C CA . TRP B 1 474 ? 228.293 122.267 179.447 1.00 32.97 474 TRP D CA 1
ATOM 8693 C C . TRP B 1 474 ? 227.841 120.823 179.624 1.00 33.77 474 TRP D C 1
ATOM 8694 O O . TRP B 1 474 ? 228.168 119.948 178.817 1.00 34.32 474 TRP D O 1
ATOM 8705 N N . ASP B 1 475 ? 227.074 120.592 180.688 1.00 35.55 475 ASP D N 1
ATOM 8706 C CA . ASP B 1 475 ? 226.540 119.271 181.006 1.00 37.47 475 ASP D CA 1
ATOM 8707 C C . ASP B 1 475 ? 225.353 118.997 180.077 1.00 38.47 475 ASP D C 1
ATOM 8708 O O . ASP B 1 475 ? 224.199 119.237 180.444 1.00 38.72 475 ASP D O 1
ATOM 8713 N N . GLU B 1 476 ? 225.648 118.495 178.878 1.00 38.73 476 GLU D N 1
ATOM 8714 C CA . GLU B 1 476 ? 224.626 118.203 177.873 1.00 38.65 476 GLU D CA 1
ATOM 8715 C C . GLU B 1 476 ? 223.436 117.373 178.363 1.00 39.57 476 GLU D C 1
ATOM 8716 O O . GLU B 1 476 ? 222.509 117.094 177.599 1.00 39.15 476 GLU D O 1
ATOM 8722 N N . THR B 1 477 ? 223.462 116.980 179.632 1.00 40.39 477 THR D N 1
ATOM 8723 C CA . THR B 1 477 ? 222.373 116.200 180.206 1.00 41.54 477 THR D CA 1
ATOM 8724 C C . THR B 1 477 ? 221.233 117.138 180.610 1.00 41.67 477 THR D C 1
ATOM 8725 O O . THR B 1 477 ? 220.055 116.803 180.468 1.00 42.53 477 THR D O 1
ATOM 8729 N N . LYS B 1 478 ? 221.594 118.315 181.115 1.00 41.33 478 LYS D N 1
ATOM 8730 C CA . LYS B 1 478 ? 220.612 119.315 181.531 1.00 40.88 478 LYS D CA 1
ATOM 8731 C C . LYS B 1 478 ? 220.296 120.207 180.331 1.00 40.53 478 LYS D C 1
ATOM 8732 O O . LYS B 1 478 ? 219.286 120.912 180.313 1.00 40.63 478 LYS D O 1
ATOM 8738 N N . HIS B 1 479 ? 221.177 120.166 179.334 1.00 39.41 479 HIS D N 1
ATOM 8739 C CA . HIS B 1 479 ? 221.017 120.951 178.114 1.00 38.75 479 HIS D CA 1
ATOM 8740 C C . HIS B 1 479 ? 219.657 120.693 177.478 1.00 39.53 479 HIS D C 1
ATOM 8741 O O . HIS B 1 479 ? 219.357 119.565 177.080 1.00 41.13 479 HIS D O 1
ATOM 8748 N N . ASP B 1 480 ? 218.831 121.732 177.389 1.00 38.92 480 ASP D N 1
ATOM 8749 C CA . ASP B 1 480 ? 217.520 121.591 176.771 1.00 37.22 480 ASP D CA 1
ATOM 8750 C C . ASP B 1 480 ? 217.729 121.658 175.271 1.00 36.58 480 ASP D C 1
ATOM 8751 O O . ASP B 1 480 ? 217.154 122.501 174.584 1.00 36.53 480 ASP D O 1
ATOM 8756 N N . LYS B 1 481 ? 218.575 120.748 174.791 1.00 35.21 481 LYS D N 1
ATOM 8757 C CA . LYS B 1 481 ? 218.936 120.627 173.386 1.00 34.35 481 LYS D CA 1
ATOM 8758 C C . LYS B 1 481 ? 217.829 121.137 172.476 1.00 33.71 481 LYS D C 1
ATOM 8759 O O . LYS B 1 481 ? 218.088 121.909 171.556 1.00 33.33 481 LYS D O 1
ATOM 8765 N N . ASP B 1 482 ? 216.598 120.702 172.740 1.00 32.86 482 ASP D N 1
ATOM 8766 C CA . ASP B 1 482 ? 215.438 121.127 171.958 1.00 32.29 482 ASP D CA 1
ATOM 8767 C C . ASP B 1 482 ? 215.527 122.610 171.631 1.00 32.11 482 ASP D C 1
ATOM 8768 O O . ASP B 1 482 ? 215.400 123.016 170.473 1.00 32.35 482 ASP D O 1
ATOM 8773 N N . LEU B 1 483 ? 215.739 123.408 172.673 1.00 30.32 483 LEU D N 1
ATOM 8774 C CA . LEU B 1 483 ? 215.851 124.853 172.546 1.00 27.91 483 LEU D CA 1
ATOM 8775 C C . LEU B 1 483 ? 217.069 125.233 171.716 1.00 26.86 483 LEU D C 1
ATOM 8776 O O . LEU B 1 483 ? 216.956 125.944 170.720 1.00 26.70 483 LEU D O 1
ATOM 8781 N N . PHE B 1 484 ? 218.232 124.756 172.142 1.00 25.35 484 PHE D N 1
ATOM 8782 C CA . PHE B 1 484 ? 219.488 125.032 171.454 1.00 24.56 484 PHE D CA 1
ATOM 8783 C C . PHE B 1 484 ? 219.393 124.795 169.946 1.00 23.72 484 PHE D C 1
ATOM 8784 O O . PHE B 1 484 ? 219.684 125.688 169.150 1.00 24.31 484 PHE D O 1
ATOM 8792 N N . ALA B 1 485 ? 218.998 123.584 169.562 1.00 22.30 485 ALA D N 1
ATOM 8793 C CA . ALA B 1 485 ? 218.863 123.238 168.154 1.00 20.79 485 ALA D CA 1
ATOM 8794 C C . ALA B 1 485 ? 218.055 124.335 167.487 1.00 19.94 485 ALA D C 1
ATOM 8795 O O . ALA B 1 485 ? 218.436 124.865 166.444 1.00 17.75 485 ALA D O 1
ATOM 8797 N N . PHE B 1 486 ? 216.935 124.672 168.111 1.00 20.48 486 PHE D N 1
ATOM 8798 C CA . PHE B 1 486 ? 216.061 125.716 167.604 1.00 21.08 486 PHE D CA 1
ATOM 8799 C C . PHE B 1 486 ? 216.889 126.964 167.321 1.00 20.18 486 PHE D C 1
ATOM 8800 O O . PHE B 1 486 ? 216.758 127.574 166.262 1.00 20.27 486 PHE D O 1
ATOM 8808 N N . TYR B 1 487 ? 217.749 127.330 168.268 1.00 20.14 487 TYR D N 1
ATOM 8809 C CA . TYR B 1 487 ? 218.607 128.501 168.115 1.00 20.95 487 TYR D CA 1
ATOM 8810 C C . TYR B 1 487 ? 219.471 128.381 166.871 1.00 21.24 487 TYR D C 1
ATOM 8811 O O . TYR B 1 487 ? 219.577 129.321 166.087 1.00 22.32 487 TYR D O 1
ATOM 8820 N N . GLN B 1 488 ? 220.095 127.221 166.700 1.00 22.31 488 GLN D N 1
ATOM 8821 C CA . GLN B 1 488 ? 220.946 126.982 165.543 1.00 23.93 488 GLN D CA 1
ATOM 8822 C C . GLN B 1 488 ? 220.136 127.230 164.283 1.00 22.94 488 GLN D C 1
ATOM 8823 O O . GLN B 1 488 ? 220.545 127.991 163.407 1.00 21.74 488 GLN D O 1
ATOM 8829 N N . THR B 1 489 ? 218.981 126.576 164.207 1.00 22.77 489 THR D N 1
ATOM 8830 C CA . THR B 1 489 ? 218.091 126.701 163.062 1.00 22.16 489 THR D CA 1
ATOM 8831 C C . THR B 1 489 ? 217.870 128.164 162.713 1.00 21.60 489 THR D C 1
ATOM 8832 O O . THR B 1 489 ? 218.370 128.652 161.701 1.00 20.40 489 THR D O 1
ATOM 8836 N N . VAL B 1 490 ? 217.117 128.852 163.564 1.00 21.45 490 VAL D N 1
ATOM 8837 C CA . VAL B 1 490 ? 216.810 130.269 163.387 1.00 21.62 490 VAL D CA 1
ATOM 8838 C C . VAL B 1 490 ? 217.856 130.999 162.536 1.00 22.43 490 VAL D C 1
ATOM 8839 O O . VAL B 1 490 ? 217.614 131.319 161.367 1.00 22.62 490 VAL D O 1
ATOM 8843 N N . ILE B 1 491 ? 219.015 131.251 163.140 1.00 23.57 491 ILE D N 1
ATOM 8844 C CA . ILE B 1 491 ? 220.127 131.940 162.487 1.00 24.33 491 ILE D CA 1
ATOM 8845 C C . ILE B 1 491 ? 220.328 131.489 161.045 1.00 25.28 491 ILE D C 1
ATOM 8846 O O . ILE B 1 491 ? 220.307 132.311 160.127 1.00 25.01 491 ILE D O 1
ATOM 8851 N N . ARG B 1 492 ? 220.523 130.184 160.858 1.00 26.64 492 ARG D N 1
ATOM 8852 C CA . ARG B 1 492 ? 220.748 129.607 159.534 1.00 27.85 492 ARG D CA 1
ATOM 8853 C C . ARG B 1 492 ? 219.855 130.262 158.484 1.00 28.16 492 ARG D C 1
ATOM 8854 O O . ARG B 1 492 ? 220.202 130.318 157.304 1.00 29.07 492 ARG D O 1
ATOM 8862 N N . LEU B 1 493 ? 218.705 130.759 158.928 1.00 27.23 493 LEU D N 1
ATOM 8863 C CA . LEU B 1 493 ? 217.758 131.420 158.043 1.00 26.26 493 LEU D CA 1
ATOM 8864 C C . LEU B 1 493 ? 218.165 132.866 157.802 1.00 27.22 493 LEU D C 1
ATOM 8865 O O . LEU B 1 493 ? 218.199 133.328 156.662 1.00 26.43 493 LEU D O 1
ATOM 8870 N N . ARG B 1 494 ? 218.471 133.580 158.880 1.00 27.47 494 ARG D N 1
ATOM 8871 C CA . ARG B 1 494 ? 218.872 134.972 158.766 1.00 27.36 494 ARG D CA 1
ATOM 8872 C C . ARG B 1 494 ? 220.064 135.077 157.826 1.00 28.77 494 ARG D C 1
ATOM 8873 O O . ARG B 1 494 ? 219.978 135.716 156.776 1.00 28.89 494 ARG D O 1
ATOM 8881 N N . GLN B 1 495 ? 221.168 134.435 158.203 1.00 29.65 495 GLN D N 1
ATOM 8882 C CA . GLN B 1 495 ? 222.392 134.443 157.401 1.00 30.78 495 GLN D CA 1
ATOM 8883 C C . GLN B 1 495 ? 222.120 134.241 155.910 1.00 31.53 495 GLN D C 1
ATOM 8884 O O . GLN B 1 495 ? 222.805 134.816 155.060 1.00 31.68 495 GLN D O 1
ATOM 8890 N N . ALA B 1 496 ? 221.112 133.429 155.602 1.00 31.63 496 ALA D N 1
ATOM 8891 C CA . ALA B 1 496 ? 220.761 133.111 154.220 1.00 30.81 496 ALA D CA 1
ATOM 8892 C C . ALA B 1 496 ? 219.882 134.117 153.473 1.00 30.34 496 ALA D C 1
ATOM 8893 O O . ALA B 1 496 ? 220.205 134.515 152.352 1.00 30.15 496 ALA D O 1
ATOM 8895 N N . HIS B 1 497 ? 218.775 134.527 154.083 1.00 29.65 497 HIS D N 1
ATOM 8896 C CA . HIS B 1 497 ? 217.864 135.456 153.421 1.00 28.82 497 HIS D CA 1
ATOM 8897 C C . HIS B 1 497 ? 217.942 136.885 153.942 1.00 28.44 497 HIS D C 1
ATOM 8898 O O . HIS B 1 497 ? 217.620 137.165 155.097 1.00 28.01 497 HIS D O 1
ATOM 8905 N N . ALA B 1 498 ? 218.371 137.785 153.065 1.00 28.33 498 ALA D N 1
ATOM 8906 C CA . ALA B 1 498 ? 218.512 139.196 153.396 1.00 27.79 498 ALA D CA 1
ATOM 8907 C C . ALA B 1 498 ? 217.260 139.749 154.060 1.00 27.84 498 ALA D C 1
ATOM 8908 O O . ALA B 1 498 ? 217.337 140.394 155.098 1.00 27.76 498 ALA D O 1
ATOM 8910 N N . ALA B 1 499 ? 216.110 139.488 153.449 1.00 27.05 499 ALA D N 1
ATOM 8911 C CA . ALA B 1 499 ? 214.828 139.959 153.955 1.00 26.64 499 ALA D CA 1
ATOM 8912 C C . ALA B 1 499 ? 214.775 140.112 155.472 1.00 26.35 499 ALA D C 1
ATOM 8913 O O . ALA B 1 499 ? 214.359 141.155 155.972 1.00 26.10 499 ALA D O 1
ATOM 8915 N N . LEU B 1 500 ? 215.198 139.080 156.200 1.00 25.75 500 LEU D N 1
ATOM 8916 C CA . LEU B 1 500 ? 215.180 139.115 157.664 1.00 25.10 500 LEU D CA 1
ATOM 8917 C C . LEU B 1 500 ? 216.189 140.105 158.240 1.00 25.64 500 LEU D C 1
ATOM 8918 O O . LEU B 1 500 ? 216.257 140.310 159.454 1.00 25.13 500 LEU D O 1
ATOM 8923 N N . ARG B 1 501 ? 216.971 140.712 157.358 1.00 25.63 501 ARG D N 1
ATOM 8924 C CA . ARG B 1 501 ? 217.976 141.683 157.754 1.00 26.89 501 ARG D CA 1
ATOM 8925 C C . ARG B 1 501 ? 217.783 142.966 156.954 1.00 27.95 501 ARG D C 1
ATOM 8926 O O . ARG B 1 501 ? 217.588 144.040 157.521 1.00 28.81 501 ARG D O 1
ATOM 8934 N N . THR B 1 502 ? 217.830 142.838 155.632 1.00 28.41 502 THR D N 1
ATOM 8935 C CA . THR B 1 502 ? 217.666 143.975 154.738 1.00 29.23 502 THR D CA 1
ATOM 8936 C C . THR B 1 502 ? 216.394 143.893 153.891 1.00 29.40 502 THR D C 1
ATOM 8937 O O . THR B 1 502 ? 216.455 143.910 152.658 1.00 30.13 502 THR D O 1
ATOM 8941 N N . GLY B 1 503 ? 215.245 143.809 154.556 1.00 28.42 503 GLY D N 1
ATOM 8942 C CA . GLY B 1 503 ? 213.981 143.745 153.842 1.00 27.08 503 GLY D CA 1
ATOM 8943 C C . GLY B 1 503 ? 212.899 144.552 154.537 1.00 26.31 503 GLY D C 1
ATOM 8944 O O . GLY B 1 503 ? 212.908 144.666 155.762 1.00 27.34 503 GLY D O 1
ATOM 8945 N N . THR B 1 504 ? 211.970 145.116 153.767 1.00 25.19 504 THR D N 1
ATOM 8946 C CA . THR B 1 504 ? 210.884 145.904 154.348 1.00 24.39 504 THR D CA 1
ATOM 8947 C C . THR B 1 504 ? 210.095 145.031 155.319 1.00 24.00 504 THR D C 1
ATOM 8948 O O . THR B 1 504 ? 210.115 143.802 155.224 1.00 22.54 504 THR D O 1
ATOM 8952 N N . PHE B 1 505 ? 209.395 145.674 156.246 1.00 23.74 505 PHE D N 1
ATOM 8953 C CA . PHE B 1 505 ? 208.620 144.966 157.255 1.00 24.12 505 PHE D CA 1
ATOM 8954 C C . PHE B 1 505 ? 207.203 145.516 157.357 1.00 25.93 505 PHE D C 1
ATOM 8955 O O . PHE B 1 505 ? 207.009 146.678 157.707 1.00 27.32 505 PHE D O 1
ATOM 8963 N N . LYS B 1 506 ? 206.212 144.684 157.056 1.00 27.02 506 LYS D N 1
ATOM 8964 C CA . LYS B 1 506 ? 204.819 145.113 157.132 1.00 27.59 506 LYS D CA 1
ATOM 8965 C C . LYS B 1 506 ? 204.006 144.182 158.019 1.00 27.25 506 LYS D C 1
ATOM 8966 O O . LYS B 1 506 ? 204.164 142.961 157.971 1.00 27.14 506 LYS D O 1
ATOM 8972 N N . PHE B 1 507 ? 203.138 144.765 158.836 1.00 26.69 507 PHE D N 1
ATOM 8973 C CA . PHE B 1 507 ? 202.295 143.982 159.723 1.00 26.06 507 PHE D CA 1
ATOM 8974 C C . PHE B 1 507 ? 201.005 143.605 159.019 1.00 25.95 507 PHE D C 1
ATOM 8975 O O . PHE B 1 507 ? 200.037 144.368 159.034 1.00 27.57 507 PHE D O 1
ATOM 8983 N N . LEU B 1 508 ? 200.992 142.430 158.398 1.00 25.15 508 LEU D N 1
ATOM 8984 C CA . LEU B 1 508 ? 199.803 141.961 157.699 1.00 23.91 508 LEU D CA 1
ATOM 8985 C C . LEU B 1 508 ? 198.646 141.915 158.678 1.00 24.22 508 LEU D C 1
ATOM 8986 O O . LEU B 1 508 ? 197.493 142.118 158.303 1.00 25.52 508 LEU D O 1
ATOM 8991 N N . THR B 1 509 ? 198.965 141.643 159.940 1.00 24.62 509 THR D N 1
ATOM 8992 C CA . THR B 1 509 ? 197.952 141.569 160.981 1.00 26.08 509 THR D CA 1
ATOM 8993 C C . THR B 1 509 ? 198.483 141.967 162.346 1.00 28.38 509 THR D C 1
ATOM 8994 O O . THR B 1 509 ? 199.665 141.809 162.647 1.00 28.29 509 THR D O 1
ATOM 8998 N N . ALA B 1 510 ? 197.569 142.468 163.168 1.00 30.71 510 ALA D N 1
ATOM 8999 C CA . ALA B 1 510 ? 197.846 142.901 164.527 1.00 33.13 510 ALA D CA 1
ATOM 9000 C C . ALA B 1 510 ? 196.510 143.402 165.051 1.00 34.09 510 ALA D C 1
ATOM 9001 O O . ALA B 1 510 ? 196.265 144.607 165.103 1.00 37.02 510 ALA D O 1
ATOM 9003 N N . GLU B 1 511 ? 195.641 142.470 165.427 1.00 34.22 511 GLU D N 1
ATOM 9004 C CA . GLU B 1 511 ? 194.319 142.821 165.929 1.00 34.79 511 GLU D CA 1
ATOM 9005 C C . GLU B 1 511 ? 194.375 143.412 167.338 1.00 34.85 511 GLU D C 1
ATOM 9006 O O . GLU B 1 511 ? 195.182 142.992 168.168 1.00 33.99 511 GLU D O 1
ATOM 9012 N N . LYS B 1 512 ? 193.505 144.386 167.595 1.00 35.12 512 LYS D N 1
ATOM 9013 C CA . LYS B 1 512 ? 193.449 145.059 168.886 1.00 35.38 512 LYS D CA 1
ATOM 9014 C C . LYS B 1 512 ? 193.425 144.117 170.077 1.00 34.79 512 LYS D C 1
ATOM 9015 O O . LYS B 1 512 ? 194.346 144.114 170.885 1.00 34.14 512 LYS D O 1
ATOM 9021 N N . ASN B 1 513 ? 192.370 143.320 170.188 1.00 34.34 513 ASN D N 1
ATOM 9022 C CA . ASN B 1 513 ? 192.236 142.403 171.311 1.00 33.75 513 ASN D CA 1
ATOM 9023 C C . ASN B 1 513 ? 192.884 141.064 171.013 1.00 32.56 513 ASN D C 1
ATOM 9024 O O . ASN B 1 513 ? 192.534 140.048 171.616 1.00 32.73 513 ASN D O 1
ATOM 9029 N N . SER B 1 514 ? 193.845 141.070 170.096 1.00 31.22 514 SER D N 1
ATOM 9030 C CA . SER B 1 514 ? 194.533 139.844 169.701 1.00 29.56 514 SER D CA 1
ATOM 9031 C C . SER B 1 514 ? 195.973 139.684 170.176 1.00 30.32 514 SER D C 1
ATOM 9032 O O . SER B 1 514 ? 196.628 140.647 170.575 1.00 30.57 514 SER D O 1
ATOM 9035 N N . ARG B 1 515 ? 196.448 138.443 170.117 1.00 31.18 515 ARG D N 1
ATOM 9036 C CA . ARG B 1 515 ? 197.813 138.087 170.496 1.00 31.34 515 ARG D CA 1
ATOM 9037 C C . ARG B 1 515 ? 198.469 137.304 169.356 1.00 30.19 515 ARG D C 1
ATOM 9038 O O . ARG B 1 515 ? 199.502 136.657 169.547 1.00 29.73 515 ARG D O 1
ATOM 9046 N N . GLN B 1 516 ? 197.863 137.368 168.173 1.00 29.83 516 GLN D N 1
ATOM 9047 C CA . GLN B 1 516 ? 198.374 136.659 167.005 1.00 28.22 516 GLN D CA 1
ATOM 9048 C C . GLN B 1 516 ? 198.933 137.640 165.979 1.00 26.88 516 GLN D C 1
ATOM 9049 O O . GLN B 1 516 ? 198.349 138.695 165.728 1.00 27.23 516 GLN D O 1
ATOM 9055 N N . ILE B 1 517 ? 200.061 137.277 165.376 1.00 24.92 517 ILE D N 1
ATOM 9056 C CA . ILE B 1 517 ? 200.721 138.136 164.401 1.00 22.74 517 ILE D CA 1
ATOM 9057 C C . ILE B 1 517 ? 201.016 137.463 163.067 1.00 20.01 517 ILE D C 1
ATOM 9058 O O . ILE B 1 517 ? 201.054 136.237 162.956 1.00 18.38 517 ILE D O 1
ATOM 9063 N N . ALA B 1 518 ? 201.225 138.293 162.055 1.00 19.81 518 ALA D N 1
ATOM 9064 C CA . ALA B 1 518 ? 201.550 137.823 160.720 1.00 21.51 518 ALA D CA 1
ATOM 9065 C C . ALA B 1 518 ? 202.195 138.972 159.963 1.00 22.90 518 ALA D C 1
ATOM 9066 O O . ALA B 1 518 ? 201.505 139.871 159.482 1.00 23.37 518 ALA D O 1
ATOM 9068 N N . TYR B 1 519 ? 203.519 138.959 159.873 1.00 24.61 519 TYR D N 1
ATOM 9069 C CA . TYR B 1 519 ? 204.197 140.022 159.156 1.00 26.04 519 TYR D CA 1
ATOM 9070 C C . TYR B 1 519 ? 204.985 139.497 157.974 1.00 26.36 519 TYR D C 1
ATOM 9071 O O . TYR B 1 519 ? 205.265 138.301 157.882 1.00 26.63 519 TYR D O 1
ATOM 9080 N N . LEU B 1 520 ? 205.337 140.404 157.069 1.00 25.69 520 LEU D N 1
ATOM 9081 C CA . LEU B 1 520 ? 206.052 140.039 155.856 1.00 25.29 520 LEU D CA 1
ATOM 9082 C C . LEU B 1 520 ? 207.283 140.909 155.632 1.00 26.03 520 LEU D C 1
ATOM 9083 O O . LEU B 1 520 ? 207.230 142.129 155.779 1.00 26.09 520 LEU D O 1
ATOM 9088 N N . ARG B 1 521 ? 208.390 140.269 155.273 1.00 25.85 521 ARG D N 1
ATOM 9089 C CA . ARG B 1 521 ? 209.635 140.974 154.996 1.00 26.29 521 ARG D CA 1
ATOM 9090 C C . ARG B 1 521 ? 210.116 140.534 153.620 1.00 26.99 521 ARG D C 1
ATOM 9091 O O . ARG B 1 521 ? 209.978 139.363 153.266 1.00 26.63 521 ARG D O 1
ATOM 9099 N N . GLU B 1 522 ? 210.678 141.455 152.843 1.00 27.58 522 GLU D N 1
ATOM 9100 C CA . GLU B 1 522 ? 211.135 141.101 151.503 1.00 28.57 522 GLU D CA 1
ATOM 9101 C C . GLU B 1 522 ? 212.302 141.927 150.964 1.00 29.69 522 GLU D C 1
ATOM 9102 O O . GLU B 1 522 ? 212.384 143.139 151.182 1.00 29.01 522 GLU D O 1
ATOM 9108 N N . ASP B 1 523 ? 213.203 141.249 150.255 1.00 31.00 523 ASP D N 1
ATOM 9109 C CA . ASP B 1 523 ? 214.370 141.883 149.649 1.00 33.22 523 ASP D CA 1
ATOM 9110 C C . ASP B 1 523 ? 214.268 141.734 148.137 1.00 34.62 523 ASP D C 1
ATOM 9111 O O . ASP B 1 523 ? 213.202 141.407 147.613 1.00 35.70 523 ASP D O 1
ATOM 9116 N N . ASP B 1 524 ? 215.378 141.951 147.439 1.00 35.09 524 ASP D N 1
ATOM 9117 C CA . ASP B 1 524 ? 215.383 141.853 145.984 1.00 35.67 524 ASP D CA 1
ATOM 9118 C C . ASP B 1 524 ? 215.687 140.444 145.463 1.00 35.87 524 ASP D C 1
ATOM 9119 O O . ASP B 1 524 ? 216.426 140.279 144.492 1.00 36.79 524 ASP D O 1
ATOM 9124 N N . GLN B 1 525 ? 215.114 139.435 146.117 1.00 35.83 525 GLN D N 1
ATOM 9125 C CA . GLN B 1 525 ? 215.292 138.037 145.722 1.00 36.71 525 GLN D CA 1
ATOM 9126 C C . GLN B 1 525 ? 214.672 137.061 146.717 1.00 35.73 525 GLN D C 1
ATOM 9127 O O . GLN B 1 525 ? 215.083 135.903 146.797 1.00 35.54 525 GLN D O 1
ATOM 9133 N N . ASP B 1 526 ? 213.675 137.539 147.461 1.00 34.68 526 ASP D N 1
ATOM 9134 C CA . ASP B 1 526 ? 212.961 136.726 148.450 1.00 33.24 526 ASP D CA 1
ATOM 9135 C C . ASP B 1 526 ? 211.818 137.492 149.134 1.00 32.64 526 ASP D C 1
ATOM 9136 O O . ASP B 1 526 ? 211.937 138.684 149.431 1.00 31.55 526 ASP D O 1
ATOM 9141 N N . THR B 1 527 ? 210.712 136.786 149.370 1.00 31.39 527 THR D N 1
ATOM 9142 C CA . THR B 1 527 ? 209.521 137.352 150.007 1.00 29.99 527 THR D CA 1
ATOM 9143 C C . THR B 1 527 ? 208.914 136.338 150.980 1.00 28.99 527 THR D C 1
ATOM 9144 O O . THR B 1 527 ? 208.258 135.384 150.560 1.00 29.69 527 THR D O 1
ATOM 9148 N N . ILE B 1 528 ? 209.126 136.551 152.275 1.00 27.52 528 ILE D N 1
ATOM 9149 C CA . ILE B 1 528 ? 208.601 135.647 153.298 1.00 26.90 528 ILE D CA 1
ATOM 9150 C C . ILE B 1 528 ? 207.770 136.365 154.366 1.00 25.64 528 ILE D C 1
ATOM 9151 O O . ILE B 1 528 ? 208.055 137.510 154.730 1.00 25.76 528 ILE D O 1
ATOM 9156 N N . LEU B 1 529 ? 206.748 135.679 154.873 1.00 24.20 529 LEU D N 1
ATOM 9157 C CA . LEU B 1 529 ? 205.871 136.253 155.888 1.00 22.56 529 LEU D CA 1
ATOM 9158 C C . LEU B 1 529 ? 205.893 135.466 157.189 1.00 21.08 529 LEU D C 1
ATOM 9159 O O . LEU B 1 529 ? 205.198 134.461 157.334 1.00 21.17 529 LEU D O 1
ATOM 9164 N N . VAL B 1 530 ? 206.695 135.922 158.140 1.00 19.77 530 VAL D N 1
ATOM 9165 C CA . VAL B 1 530 ? 206.766 135.241 159.419 1.00 19.18 530 VAL D CA 1
ATOM 9166 C C . VAL B 1 530 ? 205.387 135.317 160.046 1.00 19.72 530 VAL D C 1
ATOM 9167 O O . VAL B 1 530 ? 204.717 136.350 159.969 1.00 20.36 530 VAL D O 1
ATOM 9171 N N . VAL B 1 531 ? 204.959 134.217 160.653 1.00 19.96 531 VAL D N 1
ATOM 9172 C CA . VAL B 1 531 ? 203.656 134.172 161.294 1.00 20.16 531 VAL D CA 1
ATOM 9173 C C . VAL B 1 531 ? 203.776 133.578 162.689 1.00 21.95 531 VAL D C 1
ATOM 9174 O O . VAL B 1 531 ? 204.152 132.420 162.850 1.00 21.25 531 VAL D O 1
ATOM 9178 N N . MET B 1 532 ? 203.454 134.377 163.698 1.00 23.40 532 MET D N 1
ATOM 9179 C CA . MET B 1 532 ? 203.535 133.924 165.080 1.00 24.36 532 MET D CA 1
ATOM 9180 C C . MET B 1 532 ? 202.263 134.303 165.837 1.00 24.51 532 MET D C 1
ATOM 9181 O O . MET B 1 532 ? 201.450 135.079 165.337 1.00 24.40 532 MET D O 1
ATOM 9186 N N . ASN B 1 533 ? 202.085 133.755 167.037 1.00 25.05 533 ASN D N 1
ATOM 9187 C CA . ASN B 1 533 ? 200.905 134.068 167.841 1.00 25.29 533 ASN D CA 1
ATOM 9188 C C . ASN B 1 533 ? 201.056 133.595 169.285 1.00 26.70 533 ASN D C 1
ATOM 9189 O O . ASN B 1 533 ? 201.234 132.408 169.547 1.00 26.40 533 ASN D O 1
ATOM 9194 N N . ASN B 1 534 ? 200.979 134.530 170.223 1.00 29.05 534 ASN D N 1
ATOM 9195 C CA . ASN B 1 534 ? 201.109 134.187 171.630 1.00 30.81 534 ASN D CA 1
ATOM 9196 C C . ASN B 1 534 ? 199.964 133.335 172.155 1.00 31.05 534 ASN D C 1
ATOM 9197 O O . ASN B 1 534 ? 200.161 132.513 173.048 1.00 32.29 534 ASN D O 1
ATOM 9202 N N . ASP B 1 535 ? 198.770 133.526 171.603 1.00 30.01 535 ASP D N 1
ATOM 9203 C CA . ASP B 1 535 ? 197.598 132.789 172.059 1.00 27.97 535 ASP D CA 1
ATOM 9204 C C . ASP B 1 535 ? 197.927 131.368 172.493 1.00 28.16 535 ASP D C 1
ATOM 9205 O O . ASP B 1 535 ? 198.686 130.656 171.833 1.00 27.30 535 ASP D O 1
ATOM 9210 N N . LYS B 1 536 ? 197.336 130.974 173.615 1.00 28.52 536 LYS D N 1
ATOM 9211 C CA . LYS B 1 536 ? 197.543 129.657 174.207 1.00 28.66 536 LYS D CA 1
ATOM 9212 C C . LYS B 1 536 ? 196.763 128.534 173.526 1.00 28.14 536 LYS D C 1
ATOM 9213 O O . LYS B 1 536 ? 196.819 127.388 173.966 1.00 29.19 536 LYS D O 1
ATOM 9219 N N . ALA B 1 537 ? 196.049 128.852 172.450 1.00 26.70 537 ALA D N 1
ATOM 9220 C CA . ALA B 1 537 ? 195.267 127.838 171.751 1.00 25.83 537 ALA D CA 1
ATOM 9221 C C . ALA B 1 537 ? 195.357 127.905 170.230 1.00 25.88 537 ALA D C 1
ATOM 9222 O O . ALA B 1 537 ? 194.378 127.630 169.538 1.00 25.47 537 ALA D O 1
ATOM 9224 N N . GLY B 1 538 ? 196.528 128.254 169.708 1.00 26.81 538 GLY D N 1
ATOM 9225 C CA . GLY B 1 538 ? 196.679 128.339 168.266 1.00 29.49 538 GLY D CA 1
ATOM 9226 C C . GLY B 1 538 ? 195.637 129.273 167.683 1.00 31.50 538 GLY D C 1
ATOM 9227 O O . GLY B 1 538 ? 195.347 130.313 168.280 1.00 31.68 538 GLY D O 1
ATOM 9228 N N . HIS B 1 539 ? 195.073 128.910 166.531 1.00 34.30 539 HIS D N 1
ATOM 9229 C CA . HIS B 1 539 ? 194.054 129.735 165.882 1.00 36.64 539 HIS D CA 1
ATOM 9230 C C . HIS B 1 539 ? 193.763 129.296 164.449 1.00 35.54 539 HIS D C 1
ATOM 9231 O O . HIS B 1 539 ? 192.699 128.750 164.171 1.00 37.05 539 HIS D O 1
ATOM 9238 N N . THR B 1 540 ? 194.719 129.555 163.557 1.00 33.47 540 THR D N 1
ATOM 9239 C CA . THR B 1 540 ? 194.638 129.246 162.122 1.00 31.85 540 THR D CA 1
ATOM 9240 C C . THR B 1 540 ? 194.394 130.537 161.341 1.00 30.45 540 THR D C 1
ATOM 9241 O O . THR B 1 540 ? 193.308 130.764 160.805 1.00 30.35 540 THR D O 1
ATOM 9245 N N . LEU B 1 541 ? 195.416 131.383 161.285 1.00 29.58 541 LEU D N 1
ATOM 9246 C CA . LEU B 1 541 ? 195.318 132.651 160.583 1.00 29.19 541 LEU D CA 1
ATOM 9247 C C . LEU B 1 541 ? 195.034 132.468 159.103 1.00 28.75 541 LEU D C 1
ATOM 9248 O O . LEU B 1 541 ? 195.518 131.527 158.474 1.00 28.06 541 LEU D O 1
ATOM 9253 N N . THR B 1 542 ? 194.242 133.382 158.555 1.00 28.31 542 THR D N 1
ATOM 9254 C CA . THR B 1 542 ? 193.893 133.363 157.141 1.00 28.34 542 THR D CA 1
ATOM 9255 C C . THR B 1 542 ? 194.218 134.756 156.619 1.00 28.56 542 THR D C 1
ATOM 9256 O O . THR B 1 542 ? 193.368 135.647 156.608 1.00 29.30 542 THR D O 1
ATOM 9260 N N . LEU B 1 543 ? 195.461 134.934 156.193 1.00 28.66 543 LEU D N 1
ATOM 9261 C CA . LEU B 1 543 ? 195.925 136.222 155.705 1.00 30.19 543 LEU D CA 1
ATOM 9262 C C . LEU B 1 543 ? 196.076 136.332 154.193 1.00 32.25 543 LEU D C 1
ATOM 9263 O O . LEU B 1 543 ? 196.442 135.369 153.521 1.00 31.37 543 LEU D O 1
ATOM 9268 N N . PRO B 1 544 ? 195.795 137.529 153.643 1.00 32.20 544 PRO D N 1
ATOM 9269 C CA . PRO B 1 544 ? 195.873 137.860 152.216 1.00 32.82 544 PRO D CA 1
ATOM 9270 C C . PRO B 1 544 ? 197.296 137.731 151.689 1.00 34.36 544 PRO D C 1
ATOM 9271 O O . PRO B 1 544 ? 198.249 138.067 152.387 1.00 34.49 544 PRO D O 1
ATOM 9275 N N . VAL B 1 545 ? 197.437 137.253 150.456 1.00 34.45 545 VAL D N 1
ATOM 9276 C CA . VAL B 1 545 ? 198.755 137.083 149.858 1.00 34.50 545 VAL D CA 1
ATOM 9277 C C . VAL B 1 545 ? 198.734 137.334 148.355 1.00 37.76 545 VAL D C 1
ATOM 9278 O O . VAL B 1 545 ? 197.698 137.675 147.784 1.00 37.73 545 VAL D O 1
ATOM 9282 N N . ARG B 1 546 ? 199.893 137.155 147.724 1.00 39.75 546 ARG D N 1
ATOM 9283 C CA . ARG B 1 546 ? 200.035 137.347 146.286 1.00 41.31 546 ARG D CA 1
ATOM 9284 C C . ARG B 1 546 ? 199.683 136.040 145.584 1.00 43.39 546 ARG D C 1
ATOM 9285 O O . ARG B 1 546 ? 199.725 134.970 146.199 1.00 43.55 546 ARG D O 1
ATOM 9293 N N . HIS B 1 547 ? 199.346 136.118 144.298 1.00 46.06 547 HIS D N 1
ATOM 9294 C CA . HIS B 1 547 ? 198.933 134.929 143.554 1.00 48.18 547 HIS D CA 1
ATOM 9295 C C . HIS B 1 547 ? 199.887 134.422 142.476 1.00 48.15 547 HIS D C 1
ATOM 9296 O O . HIS B 1 547 ? 200.165 133.226 142.410 1.00 48.15 547 HIS D O 1
ATOM 9303 N N . ALA B 1 548 ? 200.378 135.322 141.630 1.00 47.41 548 ALA D N 1
ATOM 9304 C CA . ALA B 1 548 ? 201.294 134.948 140.554 1.00 45.95 548 ALA D CA 1
ATOM 9305 C C . ALA B 1 548 ? 202.479 134.116 141.050 1.00 45.19 548 ALA D C 1
ATOM 9306 O O . ALA B 1 548 ? 202.943 133.212 140.353 1.00 45.08 548 ALA D O 1
ATOM 9308 N N . GLN B 1 549 ? 202.971 134.427 142.248 1.00 44.97 549 GLN D N 1
ATOM 9309 C CA . GLN B 1 549 ? 204.091 133.685 142.823 1.00 44.90 549 GLN D CA 1
ATOM 9310 C C . GLN B 1 549 ? 203.667 132.250 143.123 1.00 45.55 549 GLN D C 1
ATOM 9311 O O . GLN B 1 549 ? 202.498 131.991 143.413 1.00 45.68 549 GLN D O 1
ATOM 9317 N N . TRP B 1 550 ? 204.618 131.321 143.050 1.00 46.67 550 TRP D N 1
ATOM 9318 C CA . TRP B 1 550 ? 204.329 129.911 143.296 1.00 47.64 550 TRP D CA 1
ATOM 9319 C C . TRP B 1 550 ? 203.540 129.646 144.580 1.00 46.46 550 TRP D C 1
ATOM 9320 O O . TRP B 1 550 ? 202.318 129.476 144.545 1.00 47.07 550 TRP D O 1
ATOM 9331 N N . THR B 1 551 ? 204.230 129.611 145.714 1.00 44.56 551 THR D N 1
ATOM 9332 C CA . THR B 1 551 ? 203.552 129.344 146.971 1.00 42.20 551 THR D CA 1
ATOM 9333 C C . THR B 1 551 ? 204.275 129.940 148.175 1.00 41.56 551 THR D C 1
ATOM 9334 O O . THR B 1 551 ? 204.600 131.123 148.181 1.00 41.41 551 THR D O 1
ATOM 9338 N N . HIS B 1 552 ? 204.514 129.112 149.190 1.00 40.24 552 HIS D N 1
ATOM 9339 C CA . HIS B 1 552 ? 205.196 129.520 150.418 1.00 39.47 552 HIS D CA 1
ATOM 9340 C C . HIS B 1 552 ? 205.621 128.252 151.174 1.00 41.22 552 HIS D C 1
ATOM 9341 O O . HIS B 1 552 ? 204.982 127.209 151.031 1.00 40.74 552 HIS D O 1
ATOM 9348 N N . LEU B 1 553 ? 206.693 128.335 151.965 1.00 43.59 553 LEU D N 1
ATOM 9349 C CA . LEU B 1 553 ? 207.174 127.171 152.724 1.00 45.28 553 LEU D CA 1
ATOM 9350 C C . LEU B 1 553 ? 207.732 127.503 154.114 1.00 46.00 553 LEU D C 1
ATOM 9351 O O . LEU B 1 553 ? 208.337 128.557 154.314 1.00 47.12 553 LEU D O 1
ATOM 9356 N N . TRP B 1 554 ? 207.533 126.596 155.071 1.00 46.43 554 TRP D N 1
ATOM 9357 C CA . TRP B 1 554 ? 208.068 126.782 156.420 1.00 46.10 554 TRP D CA 1
ATOM 9358 C C . TRP B 1 554 ? 209.513 126.308 156.259 1.00 45.21 554 TRP D C 1
ATOM 9359 O O . TRP B 1 554 ? 209.875 125.820 155.187 1.00 45.33 554 TRP D O 1
ATOM 9370 N N . GLN B 1 555 ? 210.344 126.433 157.289 1.00 43.88 555 GLN D N 1
ATOM 9371 C CA . GLN B 1 555 ? 211.732 126.018 157.128 1.00 42.32 555 GLN D CA 1
ATOM 9372 C C . GLN B 1 555 ? 212.268 124.965 158.075 1.00 41.41 555 GLN D C 1
ATOM 9373 O O . GLN B 1 555 ? 213.096 124.149 157.670 1.00 41.78 555 GLN D O 1
ATOM 9379 N N . ASP B 1 556 ? 211.818 124.971 159.327 1.00 41.00 556 ASP D N 1
ATOM 9380 C CA . ASP B 1 556 ? 212.288 123.973 160.284 1.00 40.45 556 ASP D CA 1
ATOM 9381 C C . ASP B 1 556 ? 211.983 122.584 159.721 1.00 40.59 556 ASP D C 1
ATOM 9382 O O . ASP B 1 556 ? 212.208 121.563 160.376 1.00 40.37 556 ASP D O 1
ATOM 9387 N N . ASP B 1 557 ? 211.464 122.585 158.492 1.00 40.31 557 ASP D N 1
ATOM 9388 C CA . ASP B 1 557 ? 211.130 121.393 157.714 1.00 39.14 557 ASP D CA 1
ATOM 9389 C C . ASP B 1 557 ? 210.234 121.784 156.538 1.00 38.07 557 ASP D C 1
ATOM 9390 O O . ASP B 1 557 ? 209.086 122.189 156.717 1.00 37.34 557 ASP D O 1
ATOM 9395 N N . VAL B 1 558 ? 210.777 121.663 155.331 1.00 37.65 558 VAL D N 1
ATOM 9396 C CA . VAL B 1 558 ? 210.060 122.008 154.102 1.00 37.72 558 VAL D CA 1
ATOM 9397 C C . VAL B 1 558 ? 208.681 121.345 153.972 1.00 38.04 558 VAL D C 1
ATOM 9398 O O . VAL B 1 558 ? 208.568 120.125 154.087 1.00 39.25 558 VAL D O 1
ATOM 9402 N N . LEU B 1 559 ? 207.647 122.150 153.707 1.00 37.37 559 LEU D N 1
ATOM 9403 C CA . LEU B 1 559 ? 206.279 121.644 153.541 1.00 36.30 559 LEU D CA 1
ATOM 9404 C C . LEU B 1 559 ? 205.579 122.118 152.249 1.00 35.94 559 LEU D C 1
ATOM 9405 O O . LEU B 1 559 ? 205.947 123.137 151.651 1.00 35.41 559 LEU D O 1
ATOM 9410 N N . THR B 1 560 ? 204.571 121.353 151.832 1.00 35.86 560 THR D N 1
ATOM 9411 C CA . THR B 1 560 ? 203.773 121.627 150.635 1.00 35.70 560 THR D CA 1
ATOM 9412 C C . THR B 1 560 ? 202.985 122.946 150.687 1.00 36.47 560 THR D C 1
ATOM 9413 O O . THR B 1 560 ? 203.092 123.761 149.766 1.00 36.44 560 THR D O 1
ATOM 9417 N N . ALA B 1 561 ? 202.207 123.140 151.761 1.00 37.10 561 ALA D N 1
ATOM 9418 C CA . ALA B 1 561 ? 201.353 124.328 151.968 1.00 37.65 561 ALA D CA 1
ATOM 9419 C C . ALA B 1 561 ? 201.038 125.119 150.702 1.00 37.86 561 ALA D C 1
ATOM 9420 O O . ALA B 1 561 ? 201.278 126.324 150.648 1.00 38.46 561 ALA D O 1
ATOM 9422 N N . ALA B 1 562 ? 200.471 124.442 149.708 1.00 37.54 562 ALA D N 1
ATOM 9423 C CA . ALA B 1 562 ? 200.123 125.067 148.437 1.00 36.69 562 ALA D CA 1
ATOM 9424 C C . ALA B 1 562 ? 199.135 126.212 148.554 1.00 36.61 562 ALA D C 1
ATOM 9425 O O . ALA B 1 562 ? 198.198 126.166 149.353 1.00 35.44 562 ALA D O 1
ATOM 9427 N N . HIS B 1 563 ? 199.366 127.240 147.745 1.00 37.01 563 HIS D N 1
ATOM 9428 C CA . HIS B 1 563 ? 198.522 128.424 147.711 1.00 38.21 563 HIS D CA 1
ATOM 9429 C C . HIS B 1 563 ? 197.033 128.068 147.692 1.00 38.81 563 HIS D C 1
ATOM 9430 O O . HIS B 1 563 ? 196.455 127.801 148.741 1.00 39.40 563 HIS D O 1
ATOM 9437 N N . GLY B 1 564 ? 196.419 128.051 146.510 1.00 39.19 564 GLY D N 1
ATOM 9438 C CA . GLY B 1 564 ? 195.004 127.729 146.424 1.00 39.38 564 GLY D CA 1
ATOM 9439 C C . GLY B 1 564 ? 194.187 128.904 146.927 1.00 39.82 564 GLY D C 1
ATOM 9440 O O . GLY B 1 564 ? 194.328 130.011 146.413 1.00 39.86 564 GLY D O 1
ATOM 9441 N N . GLN B 1 565 ? 193.336 128.657 147.921 1.00 40.93 565 GLN D N 1
ATOM 9442 C CA . GLN B 1 565 ? 192.489 129.677 148.546 1.00 42.28 565 GLN D CA 1
ATOM 9443 C C . GLN B 1 565 ? 192.482 131.024 147.821 1.00 42.79 565 GLN D C 1
ATOM 9444 O O . GLN B 1 565 ? 191.920 131.159 146.735 1.00 41.98 565 GLN D O 1
ATOM 9450 N N . LEU B 1 566 ? 193.115 132.008 148.451 1.00 43.70 566 LEU D N 1
ATOM 9451 C CA . LEU B 1 566 ? 193.246 133.369 147.934 1.00 44.51 566 LEU D CA 1
ATOM 9452 C C . LEU B 1 566 ? 193.864 134.185 149.058 1.00 44.09 566 LEU D C 1
ATOM 9453 O O . LEU B 1 566 ? 194.593 135.147 148.812 1.00 43.69 566 LEU D O 1
ATOM 9458 N N . THR B 1 567 ? 193.579 133.779 150.293 1.00 43.12 567 THR D N 1
ATOM 9459 C CA . THR B 1 567 ? 194.101 134.476 151.455 1.00 42.46 567 THR D CA 1
ATOM 9460 C C . THR B 1 567 ? 194.781 133.535 152.448 1.00 41.81 567 THR D C 1
ATOM 9461 O O . THR B 1 567 ? 194.517 133.584 153.652 1.00 43.52 567 THR D O 1
ATOM 9465 N N . VAL B 1 568 ? 195.671 132.700 151.915 1.00 40.26 568 VAL D N 1
ATOM 9466 C CA . VAL B 1 568 ? 196.444 131.715 152.675 1.00 38.86 568 VAL D CA 1
ATOM 9467 C C . VAL B 1 568 ? 195.925 131.377 154.065 1.00 38.93 568 VAL D C 1
ATOM 9468 O O . VAL B 1 568 ? 196.023 132.179 154.994 1.00 39.28 568 VAL D O 1
ATOM 9472 N N . LYS B 1 569 ? 195.380 130.176 154.201 1.00 37.42 569 LYS D N 1
ATOM 9473 C CA . LYS B 1 569 ? 194.876 129.721 155.482 1.00 35.37 569 LYS D CA 1
ATOM 9474 C C . LYS B 1 569 ? 196.080 129.094 156.183 1.00 34.73 569 LYS D C 1
ATOM 9475 O O . LYS B 1 569 ? 196.853 128.373 155.554 1.00 33.91 569 LYS D O 1
ATOM 9481 N N . LEU B 1 570 ? 196.251 129.372 157.474 1.00 33.63 570 LEU D N 1
ATOM 9482 C CA . LEU B 1 570 ? 197.386 128.827 158.222 1.00 31.98 570 LEU D CA 1
ATOM 9483 C C . LEU B 1 570 ? 197.070 128.385 159.650 1.00 31.38 570 LEU D C 1
ATOM 9484 O O . LEU B 1 570 ? 196.826 129.212 160.522 1.00 32.64 570 LEU D O 1
ATOM 9489 N N . PRO B 1 571 ? 197.093 127.062 159.904 1.00 31.97 571 PRO D N 1
ATOM 9490 C CA . PRO B 1 571 ? 196.812 126.462 161.214 1.00 31.86 571 PRO D CA 1
ATOM 9491 C C . PRO B 1 571 ? 197.895 126.565 162.286 1.00 30.07 571 PRO D C 1
ATOM 9492 O O . PRO B 1 571 ? 197.908 125.755 163.214 1.00 31.62 571 PRO D O 1
ATOM 9496 N N . ALA B 1 572 ? 198.802 127.533 162.171 1.00 29.38 572 ALA D N 1
ATOM 9497 C CA . ALA B 1 572 ? 199.849 127.692 163.181 1.00 28.95 572 ALA D CA 1
ATOM 9498 C C . ALA B 1 572 ? 199.185 127.363 164.518 1.00 29.00 572 ALA D C 1
ATOM 9499 O O . ALA B 1 572 ? 198.299 128.083 164.976 1.00 29.41 572 ALA D O 1
ATOM 9501 N N . TYR B 1 573 ? 199.602 126.265 165.134 1.00 29.84 573 TYR D N 1
ATOM 9502 C CA . TYR B 1 573 ? 198.998 125.828 166.385 1.00 31.00 573 TYR D CA 1
ATOM 9503 C C . TYR B 1 573 ? 199.352 126.611 167.650 1.00 30.61 573 TYR D C 1
ATOM 9504 O O . TYR B 1 573 ? 199.859 127.727 167.584 1.00 29.12 573 TYR D O 1
ATOM 9513 N N . GLY B 1 574 ? 199.049 126.018 168.803 1.00 31.24 574 GLY D N 1
ATOM 9514 C CA . GLY B 1 574 ? 199.318 126.654 170.084 1.00 31.58 574 GLY D CA 1
ATOM 9515 C C . GLY B 1 574 ? 200.706 127.249 170.173 1.00 31.73 574 GLY D C 1
ATOM 9516 O O . GLY B 1 574 ? 201.704 126.528 170.181 1.00 30.81 574 GLY D O 1
ATOM 9517 N N . PHE B 1 575 ? 200.773 128.573 170.256 1.00 31.33 575 PHE D N 1
ATOM 9518 C CA . PHE B 1 575 ? 202.056 129.267 170.321 1.00 30.89 575 PHE D CA 1
ATOM 9519 C C . PHE B 1 575 ? 202.917 128.854 169.137 1.00 29.06 575 PHE D C 1
ATOM 9520 O O . PHE B 1 575 ? 204.117 128.644 169.278 1.00 29.54 575 PHE D O 1
ATOM 9528 N N . ALA B 1 576 ? 202.297 128.737 167.970 1.00 28.31 576 ALA D N 1
ATOM 9529 C CA . ALA B 1 576 ? 203.023 128.343 166.774 1.00 27.48 576 ALA D CA 1
ATOM 9530 C C . ALA B 1 576 ? 203.720 129.528 166.132 1.00 26.18 576 ALA D C 1
ATOM 9531 O O . ALA B 1 576 ? 203.365 130.682 166.381 1.00 26.45 576 ALA D O 1
ATOM 9533 N N . VAL B 1 577 ? 204.712 129.222 165.299 1.00 25.01 577 VAL D N 1
ATOM 9534 C CA . VAL B 1 577 ? 205.501 130.232 164.600 1.00 23.26 577 VAL D CA 1
ATOM 9535 C C . VAL B 1 577 ? 205.541 129.896 163.117 1.00 21.60 577 VAL D C 1
ATOM 9536 O O . VAL B 1 577 ? 206.073 130.653 162.307 1.00 21.26 577 VAL D O 1
ATOM 9540 N N . LEU B 1 578 ? 204.970 128.748 162.779 1.00 20.26 578 LEU D N 1
ATOM 9541 C CA . LEU B 1 578 ? 204.937 128.273 161.408 1.00 20.89 578 LEU D CA 1
ATOM 9542 C C . LEU B 1 578 ? 204.685 129.429 160.441 1.00 19.99 578 LEU D C 1
ATOM 9543 O O . LEU B 1 578 ? 203.575 129.940 160.351 1.00 21.67 578 LEU D O 1
ATOM 9548 N N . LYS B 1 579 ? 205.729 129.843 159.731 1.00 18.73 579 LYS D N 1
ATOM 9549 C CA . LYS B 1 579 ? 205.634 130.938 158.772 1.00 19.25 579 LYS D CA 1
ATOM 9550 C C . LYS B 1 579 ? 205.580 130.419 157.324 1.00 21.38 579 LYS D C 1
ATOM 9551 O O . LYS B 1 579 ? 204.924 129.409 157.061 1.00 23.74 579 LYS D O 1
ATOM 9557 N N . ALA B 1 580 ? 206.249 131.103 156.391 1.00 21.03 580 ALA D N 1
ATOM 9558 C CA . ALA B 1 580 ? 206.260 130.685 154.983 1.00 20.77 580 ALA D CA 1
ATOM 9559 C C . ALA B 1 580 ? 207.023 131.646 154.068 1.00 21.96 580 ALA D C 1
ATOM 9560 O O . ALA B 1 580 ? 207.106 132.844 154.338 1.00 22.79 580 ALA D O 1
ATOM 9562 N N . SER B 1 581 ? 207.572 131.112 152.978 1.00 24.02 581 SER D N 1
ATOM 9563 C CA . SER B 1 581 ? 208.326 131.917 152.013 1.00 26.05 581 SER D CA 1
ATOM 9564 C C . SER B 1 581 ? 207.876 131.612 150.590 1.00 28.52 581 SER D C 1
ATOM 9565 O O . SER B 1 581 ? 207.953 130.468 150.137 1.00 28.07 581 SER D O 1
ATOM 9568 N N . SER B 1 582 ? 207.425 132.646 149.887 1.00 30.99 582 SER D N 1
ATOM 9569 C CA . SER B 1 582 ? 206.956 132.499 148.516 1.00 32.40 582 SER D CA 1
ATOM 9570 C C . SER B 1 582 ? 207.869 131.610 147.686 1.00 32.27 582 SER D C 1
ATOM 9571 O O . SER B 1 582 ? 209.015 131.962 147.416 1.00 31.58 582 SER D O 1
ATOM 9574 N N . ASP B 1 583 ? 207.354 130.449 147.296 1.00 33.04 583 ASP D N 1
ATOM 9575 C CA . ASP B 1 583 ? 208.113 129.514 146.480 1.00 34.00 583 ASP D CA 1
ATOM 9576 C C . ASP B 1 583 ? 208.003 129.951 145.027 1.00 33.82 583 ASP D C 1
ATOM 9577 O O . ASP B 1 583 ? 208.620 129.292 144.166 1.00 33.44 583 ASP D O 1
#

Secondary structure (DSSP, 8-state):
--GGG-B--SSTTSSEESSSS-EE---EE-TT--SBEEEEEE-SSS-TTT-EEEEE-EEEE-SS-EEE--EE--TTS-EEE-B--EETTEE--B-SSSB-SS--S-GGGSEEE----TTTS----THHHH----EE-STTS----S-S-SS--S---SSS---SS-----HHHHHHTHHHHHHHT-SEEEE---SS-SSSSTTS-S-TT---TTT--HHHHHHHHHHHTTTT-EEEEE---SB--TTTHHHHHHHTTTTT-TTTTSS-B-SSS---TTS--SB-BSSS-TTSBBP-TTSHHHHHHHHHHHHHHHHHH--SEEEETT-TTS-HHHHHHHHHHHHHH-TT-EEEE---S--TTTTTTTS-SEEB-HHHHHHHIIIIIS--S-HHHHHHHHHHTTTTS-HHHHHT-EE-S--TTS--HHHHH-S-HHHHHHHHHHHTTSSSEE---SS-SS-----SHHHHTPPP---TTS--HHHHHHHHHHHHHHHH-SHHHH-----SB--SS--EEEEEEE-SS-EEEEEEE-SSS-EEEEEE--SSS--EEBSTT--EE---SSEEEEEE-SS---EE---/--GGG-B--SBTTTEEEEETTEEEEEEB-BTT--S--EEE-B-TTS-TTT--EEE-EE----SSB--EEEEE--GGG-EEE-B---SSS----B-SS---SS--SSSSSSEEE----GGGS----TTTTS--EEE--GGGT----S-S-SS-----SSS---SS------SHHHHHT-TTTTTTT--EEE----EE--SSSTTS-SEEEEE-TTT--HHHHHHHHHHHHTTT--EEEEE--SB--TTSHHHHHHHHHTTT-GGGGGB-BSSSS---SSSS-SB-BSSS-TT-BBB-TTSHHHHHHHHHHHHHHIIIII--EEEETTGGGS-HHHHHHHHHHHHHH-TT-EEEE---S--SGGGSSSS-SS-EE-TTHHHHHHHHSS--S-TTHHHHHHHHHHHHS-HHHHHH-EEESS-TTS--HHHHTTS-HHHHHHHHHHHHHSSSEEEEETTTTT--S--STTSS-------TTT--HHHHHHHHHHHHHHHH-THHHHSEEEEEEE-TT--EEEEEEEETTEEE--EEE--TT---EE----SSS-----SSS-------SSS-EE---TT-----B--

Solvent-accessible surface area: 49862 Å² total; per-residue (Å²): 44,116,82,149,21,20,85,15,134,47,84,73,7,23,1,14,7,73,52,38,60,19,0,3,2,9,0,76,0,80,71,114,15,12,83,28,1,74,1,15,3,5,1,72,149,94,9,114,148,20,83,106,92,19,84,10,81,94,60,10,40,3,90,96,25,0,13,8,54,4,112,10,70,5,71,108,129,75,2,18,1,3,0,18,5,38,47,46,187,80,118,96,15,14,12,74,143,99,77,59,96,123,80,22,95,72,17,96,129,1,12,46,28,78,78,3,63,94,119,98,17,14,122,14,9,61,32,0,57,69,7,2,0,1,2,1,3,0,0,7,2,2,46,40,46,130,191,32,78,129,87,43,123,89,50,143,22,85,80,132,10,5,57,91,82,42,9,15,5,0,0,48,0,2,23,65,62,2,86,25,4,36,92,1,8,18,27,0,4,2,4,0,0,0,8,60,6,73,44,16,43,4,22,8,0,35,35,5,69,83,4,10,94,22,5,21,50,42,18,33,2,48,139,2,5,68,61,3,84,136,79,58,7,72,1,0,0,2,0,5,2,1,5,0,0,104,45,2,74,17,2,50,18,6,52,160,52,23,108,192,7,113,38,79,77,26,9,60,94,133,52,129,59,36,116,27,150,132,58,112,9,10,10,53,12,83,56,144,72,26,70,17,0,36,3,26,4,132,30,90,78,1,48,78,50,1,17,86,1,0,25,31,3,5,143,39,10,27,0,4,0,3,0,0,3,24,0,40,87,4,35,84,83,1,0,104,57,0,22,188,36,0,42,163,46,40,92,74,1,0,0,0,0,10,0,94,91,94,0,2,75,17,1,57,17,43,3,0,0,0,0,4,8,18,29,2,6,87,1,0,16,45,2,0,8,79,45,152,17,36,1,29,61,2,22,28,44,5,0,152,39,40,0,15,6,3,78,14,0,13,36,4,5,2,2,1,2,8,1,2,52,38,15,0,5,17,25,52,16,112,49,29,87,114,34,2,34,0,0,1,4,0,5,0,1,13,23,1,0,1,1,6,0,0,0,4,1,6,10,2,49,9,22,129,76,49,12,0,28,18,3,3,41,51,84,115,114,103,39,32,104,103,3,1,35,19,4,43,61,6,2,152,15,2,40,70,38,34,0,1,63,37,14,71,32,111,60,58,22,19,104,126,151,20,72,21,4,2,1,22,0,45,51,148,119,33,15,1,31,1,4,1,0,2,27,186,58,42,70,77,13,97,12,77,42,150,149,94,30,204,42,7,64,62,34,73,90,121,89,80,35,69,50,68,137,153,35,11,141,34,78,6,211,7,22,1,35,46,6,16,15,2,90,36,119,20,160,24,16,96,8,156,43,75,86,16,29,0,4,5,66,58,51,74,12,1,0,4,11,0,63,0,78,94,124,12,19,87,21,0,72,2,4,5,0,2,58,146,96,24,108,169,22,64,98,89,19,92,15,102,103,65,15,47,8,106,78,22,5,21,8,18,2,85,16,80,12,77,128,144,51,4,28,4,1,3,10,2,36,90,46,166,82,81,72,8,13,13,98,148,77,88,53,101,111,64,20,107,62,22,74,102,2,12,22,14,77,78,5,74,92,134,111,20,12,115,8,1,70,32,0,54,69,0,4,1,0,2,3,18,4,3,5,5,8,58,37,45,127,191,48,21,140,137,41,110,119,74,145,38,106,67,90,21,7,83,42,71,74,28,1,0,4,3,67,0,7,24,107,52,3,68,15,7,56,98,2,12,10,36,0,4,4,3,16,9,2,13,27,0,75,23,22,58,8,23,2,4,39,41,8,53,101,5,4,89,22,12,19,64,47,42,34,0,69,105,4,0,65,60,1,67,144,113,50,2,86,0,1,0,2,4,3,7,4,0,0,0,100,48,8,70,10,2,49,14,6,74,146,52,17,132,182,8,122,47,94,74,35,6,51,43,147,38,100,70,33,81,57,106,146,65,116,8,11,14,48,8,75,52,122,54,70,74,22,0,38,5,17,10,119,46,96,87,0,36,101,44,1,14,117,2,0,57,46,1,10,113,6,0,27,2,15,1,7,0,1,5,15,0,35,78,5,38,58,81,0,2,109,40,2,28,170,27,1,31,140,39,27,106,57,3,0,2,2,0,18,1,167,110,101,1,23,71,26,2,48,25,61,6,1,0,0,2,0,9,19,33,10,9,88,3,0,3,26,0,0,2,66,33,129,3,46,0,33,79,1,10,44,41,5,8,66,66,36,2,27,6,6,112,4,0,7,33,0,10,1,2,0,0,1,0,10,65,40,17,1,0,18,32,57,0,133,41,33,38,125,31,1,64,0,0,0,11,0,0,2,4,10,27,2,0,0,0,5,2,0,0,2,0,10,16,17,96,24,14,163,73,30,5,0,10,32,22,2,83,81,70,115,121,151,28,61,91,91,0,10,40,23,1,46,39,5,1,108,28,0,82,62,56,22,0,8,41,77,15,74,27,135,55,49,33,28,75,126,152,10,89,10,0,0,1,26,1,50,29,143,122,56,44,9,3,1,0,0,1,0,38,178,85,2,114,51,17,70,2,87,20,163,111,100,42,181,21,12,38,64,58,65,98,104,104,120,44,82,35,63,103,116,46,15,117,20,60,2,154,46,32,9,14,51,17,3,28,31,89

Radius of gyration: 41.89 Å; Cα contacts (8 Å, |Δi|>4): 2679; chains: 2; bounding box: 121×81×81 Å

B-factor: mean 24.77, std 9.26, range [14.5, 66.03]

Nearest PDB structures (foldseek):
  1ea9-assembly1_C-2  TM=9.889E-01  e=5.939E-100  Bacillus sp. (in: firmicutes)
  1gvi-assembly1_B  TM=9.774E-01  e=2.113E-72  Thermus sp.
  1j0i-assembly1_B  TM=9.619E-01  e=3.114E-74  Geobacillus stearothermophilus
  1sma-assembly1_B  TM=9.646E-01  e=8.130E-72  Thermus sp. IM6501
  1j0j-assembly1_A  TM=9.558E-01  e=3.728E-71  Geobacillus stearothermophilus

Foldseek 3Di:
DQPVFKDADDFLLQWAPQAQFKIKHKMKAFQPQFPWKWKWKADLPPNVPGTDTFTWDFAAGFDTMTMTIGIDGHPAQWMWIWMWRDDDNQTWIGFCDDIDRDPDPHSVRTHIDGGRDRQLHADAQPVQLLFAEAEEEQFFEFAPDPQADDDDEFFDDAADFFDQDGYQRALVGCLPCVVVVLVLFGQEYEYFAFAQADGSRRLQHQALAFGHVSRHTLCSLLVSQVVCVVSNYAYEHEQSLFWHFCNHPLNVQCQVPQPVRPSNQQFAAQDSHQDDPPNAGRADADPGDVRITTGNCVDDVSLVRSQCSLLVCCQRSVGQAYEYPAPVRHPQVSLQVNLVRNCVSPVNYAFEYEDLDLPSVCSSSRGHSEYAPNLLLVQLLVPLQVNPFAQSNSSNSCHCVVSSGHPRRSQAYAHENDELQFFDLCVSRDVPLLSSLLSLLVQLQAGHYYYHHPAPLQNAGAGHNRGRPGHHDPDVVSGPPVSSVSSSCSNVVSNVDCQSSPFRWAWFDGPGPAHKTKIWGDDVPKTWIDIWHSAQFKDKDKGADDDPFAAKQWPPVSHGWGCPDNITIGIAGGTRSTIIITD/DQCVQKDADPFQLAWAAQAQFKIKHKIKDWPPQFDWKWKFWAALVGRPVGTDTWTWAQQAFFPTIGITITMDRGPVQWTWMWMFTHDPHQTWTDFCPDTHRDDDPGGDSTGIPGGPPNVQHFDAQPPLLDFAEEEDEQQFADAPDPQADPDADAADDAEPSPPQDGHQRAQLGCLVVVVVCVVQPGAEYEYAQFACAPGNHRQLAQDRQHGNPNHHGLVSLLCRQVSVVVVNHAYAYEAEAQWHFCNNVLNVVCQPVQPVSPSVLQFAFQDSHADDPPDAGRGDAPHRPNTITGTHCPPVVNLVVSLCSQLVSCPSSVHAHYEYEVVVSDDVVSQLVSVVSNCVSPVHGAFEYPDADDDRVQPRRSGGLEYQYCLQQCLLCCLLNVVVAALRNSSNSNSVVVSSGHDSSVSQYEAENADQQWFQNCQSHVVPVLSVLVSLLLQQLAAHHYYDHPLNLFTGHYTDPVTPRHHNDPPCVSRPNVSNVSSSQSSVVSSPFCQSSPWRKDWQTGDRNASWTWMWTDDPPWIWIWTWGNDQFFDWDFAADDDVFFAWAFGVDGDDQGDPDGRRTGRQGGRGGRIIIGD

Sequence (1166 aa):
MFLEAVYHRPRKNFSYAYNGTTVHLRIRTKKDDMTAVYALAGDKYMWDHTMEYVPMTKLATDELFDYWECEVTPPYRRVKYGFLLQQGHEKRWMTEYDFLTEPPANPDRLFEYPFINPVDVFQPPAWVKDAIFYQIFPERFANGDTRNDPEGTLPWGSADPTPSCFFGGDLQGVIDHLDHLSKLGVNAVYFTPLFKATTNHKYDTEDYFQIDPQFGDKDTLKKLVDLCHERGIRVLLDAVFNHSGRTFPPFVDVLKNGEKSKYKDWFHIRSLPLEVVDGIPTYDTFAFEPLMPKLNTEHPDVKEYLLKAAEYWIRETGIDGWRLDVANEVSHQFWREFRRVVKQANPDAYILGEVWHESSIWLEGDQFDAVMNYPFTNAVLDFFIHQIADAEKFSFMLGKQLAGYPRQASEVMFNLLDSHDTARLLTQADGDKRKMKLAVLFQFTYFGTPCIYYGDEVGLDGGHDPGCRKCMEWDETKHDKDLFAFYQTVIRLRQAHAALRTGTFKFLTAEKNSRQIAYLREDDQDTILVVMNNDKAGHTLTLPVRHAQWTHLWQDDVLTAAHGQLTVKLPAYGFAVLKASSDMFLEAVYHRPRKNFSYAYNGTTVHLRIRTKKDDMTAVYALAGDKYMWDHTMEYVPMTKLATDELFDYWECEVTPPYRRVKYGFLLQQGHEKRWMTEYDFLTEPPANPDRLFEYPFINPVDVFQPPAWVKDAIFYQIFPERFANGDTRNDPEGTLPWGSADPTPSCFFGGDLQGVIDHLDHLSKLGVNAVYFTPLFKATTNHKYDTEDYFQIDPQFGDKDTLKKLVDLCHERGIRVLLDAVFNHSGRTFPPFVDVLKNGEKSKYKDWFHIRSLPLEVVDGIPTYDTFAFEPLMPKLNTEHPDVKEYLLKAAEYWIRETGIDGWRLDVANEVSHQFWREFRRVVKQANPDAYILGEVWHESSIWLEGDQFDAVMNYPFTNAVLDFFIHQIADAEKFSFMLGKQLAGYPRQASEVMFNLLDSHDTARLLTQADGDKRKMKLAVLFQFTYFGTPCIYYGDEVGLDGGHDPGCRKCMEWDETKHDKDLFAFYQTVIRLRQAHAALRTGTFKFLTAEKNSRQIAYLREDDQDTILVVMNNDKAGHTLTLPVRHAQWTHLWQDDVLTAAHGQLTVKLPAYGFAVLKASSD